Protein AF-0000000077105385 (afdb_homodimer)

Structure (mmCIF, N/CA/C/O backbone):
data_AF-0000000077105385-model_v1
#
loop_
_entity.id
_entity.type
_entity.pdbx_description
1 polymer 'Outer membrane efflux protein'
#
loop_
_atom_site.group_PDB
_atom_site.id
_atom_site.type_symbol
_atom_site.label_atom_id
_atom_site.label_alt_id
_atom_site.label_comp_id
_atom_site.label_asym_id
_atom_site.label_entity_id
_atom_site.label_seq_id
_atom_site.pdbx_PDB_ins_code
_atom_site.Cartn_x
_atom_site.Cartn_y
_atom_site.Cartn_z
_atom_site.occupancy
_atom_site.B_iso_or_equiv
_atom_site.auth_seq_id
_atom_site.auth_comp_id
_atom_site.auth_asym_id
_atom_site.auth_atom_id
_atom_site.pdbx_PDB_model_num
ATOM 1 N N . MET A 1 1 ? 68.438 -2.414 30.375 1 40 1 MET A N 1
ATOM 2 C CA . MET A 1 1 ? 67.125 -2.797 29.953 1 40 1 MET A CA 1
ATOM 3 C C . MET A 1 1 ? 66.062 -1.742 30.375 1 40 1 MET A C 1
ATOM 5 O O . MET A 1 1 ? 65 -1.667 29.812 1 40 1 MET A O 1
ATOM 9 N N . ASN A 1 2 ? 66.438 -0.992 31.5 1 45.06 2 ASN A N 1
ATOM 10 C CA . ASN A 1 2 ? 65.438 -0.111 32.156 1 45.06 2 ASN A CA 1
ATOM 11 C C . ASN A 1 2 ? 65.312 1.208 31.391 1 45.06 2 ASN A C 1
ATOM 13 O O . ASN A 1 2 ? 64.25 1.824 31.422 1 45.06 2 ASN A O 1
ATOM 17 N N . LYS A 1 3 ? 66.5 1.829 30.938 1 53.19 3 LYS A N 1
ATOM 18 C CA . LYS A 1 3 ? 66.438 3.168 30.359 1 53.19 3 LYS A CA 1
ATOM 19 C C . LYS A 1 3 ? 65.688 3.16 29.047 1 53.19 3 LYS A C 1
ATOM 21 O O . LYS A 1 3 ? 65.125 4.184 28.625 1 53.19 3 LYS A O 1
ATOM 26 N N . ILE A 1 4 ? 65.812 2.033 28.281 1 52.75 4 ILE A N 1
ATOM 27 C CA . ILE A 1 4 ? 65.125 1.954 27 1 52.75 4 ILE A CA 1
ATOM 28 C C . ILE A 1 4 ? 63.625 1.85 27.234 1 52.75 4 ILE A C 1
ATOM 30 O O . ILE A 1 4 ? 62.844 2.35 26.438 1 52.75 4 ILE A O 1
ATOM 34 N N . PHE A 1 5 ? 63.281 1.274 28.438 1 54.47 5 PHE A N 1
ATOM 35 C CA . PHE A 1 5 ? 61.844 1.135 28.734 1 54.47 5 PHE A CA 1
ATOM 36 C C . PHE A 1 5 ? 61.219 2.49 29.031 1 54.47 5 PHE A C 1
ATOM 38 O O . PHE A 1 5 ? 60.094 2.756 28.641 1 54.47 5 PHE A O 1
ATOM 45 N N . GLN A 1 6 ? 62.062 3.404 29.688 1 54.41 6 GLN A N 1
ATOM 46 C CA . GLN A 1 6 ? 61.5 4.699 30.047 1 54.41 6 GLN A CA 1
ATOM 47 C C . GLN A 1 6 ? 61.312 5.586 28.828 1 54.41 6 GLN A C 1
ATOM 49 O O . GLN A 1 6 ? 60.344 6.324 28.719 1 54.41 6 GLN A O 1
ATOM 54 N N . ILE A 1 7 ? 62.25 5.449 27.875 1 56.12 7 ILE A N 1
ATOM 55 C CA . ILE A 1 7 ? 62.125 6.312 26.719 1 56.12 7 ILE A CA 1
ATOM 56 C C . ILE A 1 7 ? 60.969 5.836 25.844 1 56.12 7 ILE A C 1
ATOM 58 O O . ILE A 1 7 ? 60.219 6.648 25.297 1 56.12 7 ILE A O 1
ATOM 62 N N . SER A 1 8 ? 60.75 4.453 25.859 1 54.69 8 SER A N 1
ATOM 63 C CA . SER A 1 8 ? 59.656 3.975 25.031 1 54.69 8 SER A CA 1
ATOM 64 C C . SER A 1 8 ? 58.312 4.391 25.609 1 54.69 8 SER A C 1
ATOM 66 O O . SER A 1 8 ? 57.344 4.605 24.859 1 54.69 8 SER A O 1
ATOM 68 N N . LEU A 1 9 ? 58.312 4.555 26.969 1 52.41 9 LEU A N 1
ATOM 69 C CA . LEU A 1 9 ? 57.031 4.965 27.547 1 52.41 9 LEU A CA 1
ATOM 70 C C . LEU A 1 9 ? 56.719 6.422 27.234 1 52.41 9 LEU A C 1
ATOM 72 O O . LEU A 1 9 ? 55.562 6.789 27 1 52.41 9 LEU A O 1
ATOM 76 N N . CYS A 1 10 ? 57.812 7.211 27.234 1 50.59 10 CYS A N 1
ATOM 77 C CA . CYS A 1 10 ? 57.531 8.617 26.938 1 50.59 10 CYS A CA 1
ATOM 78 C C . CYS A 1 10 ? 57.094 8.797 25.5 1 50.59 10 CYS A C 1
ATOM 80 O O . CYS A 1 10 ? 56.344 9.727 25.188 1 50.59 10 CYS A O 1
ATOM 82 N N . GLY A 1 11 ? 57.688 7.961 24.547 1 50.59 11 GLY A N 1
ATOM 83 C CA . GLY A 1 11 ? 57.281 8.117 23.172 1 50.59 11 GLY A CA 1
ATOM 84 C C . GLY A 1 11 ? 55.812 7.723 22.938 1 50.59 11 GLY A C 1
ATOM 85 O O . GLY A 1 11 ? 55.156 8.266 22.047 1 50.59 11 GLY A O 1
ATOM 86 N N . MET A 1 12 ? 55.375 6.68 23.703 1 47.25 12 MET A N 1
ATOM 87 C CA . MET A 1 12 ? 53.969 6.277 23.484 1 47.25 12 MET A CA 1
ATOM 88 C C . MET A 1 12 ? 53.031 7.332 24.016 1 47.25 12 MET A C 1
ATOM 90 O O . MET A 1 12 ? 51.875 7.43 23.562 1 47.25 12 MET A O 1
ATOM 94 N N . ALA A 1 13 ? 53.406 8.086 25.125 1 47.66 13 ALA A N 1
ATOM 95 C CA . ALA A 1 13 ? 52.469 9.109 25.641 1 47.66 13 ALA A CA 1
ATOM 96 C C . ALA A 1 13 ? 52.25 10.203 24.609 1 47.66 13 ALA A C 1
ATOM 98 O O . ALA A 1 13 ? 51.156 10.797 24.562 1 47.66 13 ALA A O 1
ATOM 99 N N . LEU A 1 14 ? 53.344 10.602 23.875 1 44.06 14 LEU A N 1
ATOM 100 C CA . LEU A 1 14 ? 53.094 11.695 22.938 1 44.06 14 LEU A CA 1
ATOM 101 C C . LEU A 1 14 ? 52.156 11.258 21.828 1 44.06 14 LEU A C 1
ATOM 103 O O . LEU A 1 14 ? 51.594 12.094 21.125 1 44.06 14 LEU A O 1
ATOM 107 N N . LEU A 1 15 ? 52.281 9.961 21.469 1 42.5 15 LEU A N 1
ATOM 108 C CA . LEU A 1 15 ? 51.375 9.617 20.359 1 42.5 15 LEU A CA 1
ATOM 109 C C . LEU A 1 15 ? 49.938 9.641 20.781 1 42.5 15 LEU A C 1
ATOM 111 O O . LEU A 1 15 ? 49.031 9.25 20.016 1 42.5 15 LEU A O 1
ATOM 115 N N . LEU A 1 16 ? 49.812 9.719 22.156 1 39.31 16 LEU A N 1
ATOM 116 C CA . LEU A 1 16 ? 48.375 9.898 22.422 1 39.31 16 LEU A CA 1
ATOM 117 C C . LEU A 1 16 ? 47.906 11.258 21.922 1 39.31 16 LEU A C 1
ATOM 119 O O . LEU A 1 16 ? 47.969 12.242 22.672 1 39.31 16 LEU A O 1
ATOM 123 N N . SER A 1 17 ? 48.469 11.688 20.844 1 37.81 17 SER A N 1
ATOM 124 C CA . SER A 1 17 ? 47.75 12.828 20.266 1 37.81 17 SER A CA 1
ATOM 125 C C . SER A 1 17 ? 46.25 12.648 20.375 1 37.81 17 SER A C 1
ATOM 127 O O . SER A 1 17 ? 45.719 11.586 20.031 1 37.81 17 SER A O 1
ATOM 129 N N . THR A 1 18 ? 45.719 13.242 21.438 1 40.06 18 THR A N 1
ATOM 130 C CA . THR A 1 18 ? 44.281 13.422 21.469 1 40.06 18 THR A CA 1
ATOM 131 C C . THR A 1 18 ? 43.75 13.758 20.078 1 40.06 18 THR A C 1
ATOM 133 O O . THR A 1 18 ? 44.094 14.781 19.5 1 40.06 18 THR A O 1
ATOM 136 N N . SER A 1 19 ? 43.781 12.781 19.172 1 39.91 19 SER A N 1
ATOM 137 C CA . SER A 1 19 ? 42.906 13.062 18.062 1 39.91 19 SER A CA 1
ATOM 138 C C . SER A 1 19 ? 41.656 13.805 18.531 1 39.91 19 SER A C 1
ATOM 140 O O . SER A 1 19 ? 40.875 13.289 19.328 1 39.91 19 SER A O 1
ATOM 142 N N . THR A 1 20 ? 41.812 15.016 18.875 1 37.31 20 THR A N 1
ATOM 143 C CA . THR A 1 20 ? 40.562 15.758 18.953 1 37.31 20 THR A CA 1
ATOM 144 C C . THR A 1 20 ? 39.562 15.211 17.938 1 37.31 20 THR A C 1
ATOM 146 O O . THR A 1 20 ? 39.812 15.242 16.719 1 37.31 20 THR A O 1
ATOM 149 N N . VAL A 1 21 ? 39 14.125 18.234 1 42.66 21 VAL A N 1
ATOM 150 C CA . VAL A 1 21 ? 37.812 13.734 17.484 1 42.66 21 VAL A CA 1
ATOM 151 C C . VAL A 1 21 ? 37.031 14.977 17.047 1 42.66 21 VAL A C 1
ATOM 153 O O . VAL A 1 21 ? 36.438 15.664 17.875 1 42.66 21 VAL A O 1
ATOM 156 N N . GLN A 1 22 ? 37.625 15.898 16.344 1 43.72 22 GLN A N 1
ATOM 157 C CA . GLN A 1 22 ? 36.875 16.969 15.719 1 43.72 22 GLN A CA 1
ATOM 158 C C . GLN A 1 22 ? 35.469 16.484 15.352 1 43.72 22 GLN A C 1
ATOM 160 O O . GLN A 1 22 ? 35.312 15.484 14.656 1 43.72 22 GLN A O 1
ATOM 165 N N . SER A 1 23 ? 34.531 16.797 16.141 1 55.88 23 SER A N 1
ATOM 166 C CA . SER A 1 23 ? 33.125 16.578 15.828 1 55.88 23 SER A CA 1
ATOM 167 C C . SER A 1 23 ? 32.844 16.797 14.344 1 55.88 23 SER A C 1
ATOM 169 O O . SER A 1 23 ? 33.156 17.859 13.805 1 55.88 23 SER A O 1
ATOM 171 N N . LYS A 1 24 ? 33.031 15.906 13.555 1 63.25 24 LYS A N 1
ATOM 172 C CA . LYS A 1 24 ? 32.812 15.945 12.117 1 63.25 24 LYS A CA 1
ATOM 173 C C . LYS A 1 24 ? 31.531 16.688 11.766 1 63.25 24 LYS A C 1
ATOM 175 O O . LYS A 1 24 ? 30.453 16.344 12.266 1 63.25 24 LYS A O 1
ATOM 180 N N . GLU A 1 25 ? 31.578 17.906 11.375 1 80.69 25 GLU A N 1
ATOM 181 C CA . GLU A 1 25 ? 30.438 18.688 10.867 1 80.69 25 GLU A CA 1
ATOM 182 C C . GLU A 1 25 ? 29.969 18.125 9.523 1 80.69 25 GLU A C 1
ATOM 184 O O . GLU A 1 25 ? 30.766 17.953 8.602 1 80.69 25 GLU A O 1
ATOM 189 N N . TRP A 1 26 ? 28.781 17.672 9.547 1 86.31 26 TRP A N 1
ATOM 190 C CA . TRP A 1 26 ? 28.188 17.016 8.391 1 86.31 26 TRP A CA 1
ATOM 191 C C . TRP A 1 26 ? 27.469 18.016 7.492 1 86.31 26 TRP A C 1
ATOM 193 O O . TRP A 1 26 ? 26.578 18.75 7.941 1 86.31 26 TRP A O 1
ATOM 203 N N . SER A 1 27 ? 27.953 18.125 6.27 1 89.44 27 SER A N 1
ATOM 204 C CA . SER A 1 27 ? 27.203 18.875 5.27 1 89.44 27 SER A CA 1
ATOM 205 C C . SER A 1 27 ? 26.031 18.062 4.727 1 89.44 27 SER A C 1
ATOM 207 O O . SER A 1 27 ? 25.969 16.844 4.949 1 89.44 27 SER A O 1
ATOM 209 N N . LEU A 1 28 ? 25.125 18.734 4.113 1 91.06 28 LEU A N 1
ATOM 210 C CA . LEU A 1 28 ? 23.984 18.047 3.516 1 91.06 28 LEU A CA 1
ATOM 211 C C . LEU A 1 28 ? 24.453 16.984 2.533 1 91.06 28 LEU A C 1
ATOM 213 O O . LEU A 1 28 ? 23.953 15.852 2.549 1 91.06 28 LEU A O 1
ATOM 217 N N . LYS A 1 29 ? 25.453 17.281 1.727 1 89.81 29 LYS A N 1
ATOM 218 C CA . LYS A 1 29 ? 25.984 16.359 0.737 1 89.81 29 LYS A CA 1
ATOM 219 C C . LYS A 1 29 ? 26.641 15.148 1.41 1 89.81 29 LYS A C 1
ATOM 221 O O . LYS A 1 29 ? 26.484 14.016 0.939 1 89.81 29 LYS A O 1
ATOM 226 N N . ASP A 1 30 ? 27.297 15.438 2.49 1 90.69 30 ASP A N 1
ATOM 227 C CA . ASP A 1 30 ? 27.938 14.352 3.232 1 90.69 30 ASP A CA 1
ATOM 228 C C . ASP A 1 30 ? 26.891 13.398 3.801 1 90.69 30 ASP A C 1
ATOM 230 O O . ASP A 1 30 ? 27.062 12.172 3.732 1 90.69 30 ASP A O 1
ATOM 234 N N . CYS A 1 31 ? 25.859 13.969 4.359 1 93.38 31 CYS A N 1
ATOM 235 C CA . CYS A 1 31 ? 24.797 13.156 4.93 1 93.38 31 CYS A CA 1
ATOM 236 C C . CYS A 1 31 ? 24.141 12.297 3.859 1 93.38 31 CYS A C 1
ATOM 238 O O . CYS A 1 31 ? 23.891 11.102 4.074 1 93.38 31 CYS A O 1
ATOM 240 N N . ILE A 1 32 ? 23.922 12.898 2.711 1 93.94 32 ILE A N 1
ATOM 241 C CA . ILE A 1 32 ? 23.266 12.195 1.615 1 93.94 32 ILE A CA 1
ATOM 242 C C . ILE A 1 32 ? 24.156 11.062 1.118 1 93.94 32 ILE A C 1
ATOM 244 O O . ILE A 1 32 ? 23.703 9.922 0.992 1 93.94 32 ILE A O 1
ATOM 248 N N . HIS A 1 33 ? 25.438 11.336 0.903 1 92.12 33 HIS A N 1
ATOM 249 C CA . HIS A 1 33 ? 26.359 10.328 0.399 1 92.12 33 HIS A CA 1
ATOM 250 C C . HIS A 1 33 ? 26.516 9.18 1.391 1 92.12 33 HIS A C 1
ATOM 252 O O . HIS A 1 33 ? 26.531 8.008 0.996 1 92.12 33 HIS A O 1
ATOM 258 N N . TYR A 1 34 ? 26.625 9.578 2.619 1 92.19 34 TYR A N 1
ATOM 259 C CA . TYR A 1 34 ? 26.766 8.555 3.652 1 92.19 34 TYR A CA 1
ATOM 260 C C . TYR A 1 34 ? 25.531 7.668 3.717 1 92.19 34 TYR A C 1
ATOM 262 O O . TYR A 1 34 ? 25.641 6.445 3.811 1 92.19 34 TYR A O 1
ATOM 270 N N . ALA A 1 35 ? 24.359 8.227 3.709 1 93 35 ALA A N 1
ATOM 271 C CA . ALA A 1 35 ? 23.094 7.484 3.795 1 93 35 ALA A CA 1
ATOM 272 C C . ALA A 1 35 ? 22.922 6.555 2.598 1 93 35 ALA A C 1
ATOM 274 O O . ALA A 1 35 ? 22.438 5.434 2.738 1 93 35 ALA A O 1
ATOM 275 N N . LEU A 1 36 ? 23.375 7.004 1.419 1 93.81 36 LEU A N 1
ATOM 276 C CA . LEU A 1 36 ? 23.219 6.223 0.197 1 93.81 36 LEU A CA 1
ATOM 277 C C . LEU A 1 36 ? 24.078 4.969 0.236 1 93.81 36 LEU A C 1
ATOM 279 O O . LEU A 1 36 ? 23.781 3.979 -0.436 1 93.81 36 LEU A O 1
ATOM 283 N N . THR A 1 37 ? 25.062 4.949 1.097 1 91.25 37 THR A N 1
ATOM 284 C CA . THR A 1 37 ? 25.969 3.809 1.139 1 91.25 37 THR A CA 1
ATOM 285 C C . THR A 1 37 ? 25.688 2.934 2.355 1 91.25 37 THR A C 1
ATOM 287 O O . THR A 1 37 ? 25.969 1.733 2.342 1 91.25 37 THR A O 1
ATOM 290 N N . HIS A 1 38 ? 25.031 3.564 3.402 1 90.69 38 HIS A N 1
ATOM 291 C CA . HIS A 1 38 ? 24.969 2.826 4.66 1 90.69 38 HIS A CA 1
ATOM 292 C C . HIS A 1 38 ? 23.531 2.555 5.066 1 90.69 38 HIS A C 1
ATOM 294 O O . HIS A 1 38 ? 23.266 1.778 5.988 1 90.69 38 HIS A O 1
ATOM 300 N N . ASN A 1 39 ? 22.594 3.088 4.445 1 92.38 39 ASN A N 1
ATOM 301 C CA . ASN A 1 39 ? 21.219 2.918 4.863 1 92.38 39 ASN A CA 1
ATOM 302 C C . ASN A 1 39 ? 20.719 1.5 4.594 1 92.38 39 ASN A C 1
ATOM 304 O O . ASN A 1 39 ? 20.828 1.003 3.471 1 92.38 39 ASN A O 1
ATOM 308 N N . ILE A 1 40 ? 20.125 0.91 5.582 1 92.75 40 ILE A N 1
ATOM 309 C CA . ILE A 1 40 ? 19.75 -0.499 5.551 1 92.75 40 ILE A CA 1
ATOM 310 C C . ILE A 1 40 ? 18.625 -0.708 4.543 1 92.75 40 ILE A C 1
ATOM 312 O O . ILE A 1 40 ? 18.609 -1.696 3.805 1 92.75 40 ILE A O 1
ATOM 316 N N . SER A 1 41 ? 17.688 0.155 4.586 1 92.88 41 SER A N 1
ATOM 317 C CA . SER A 1 41 ? 16.547 0.017 3.67 1 92.88 41 SER A CA 1
ATOM 318 C C . SER A 1 41 ? 17.016 0.026 2.217 1 92.88 41 SER A C 1
ATOM 320 O O . SER A 1 41 ? 16.5 -0.738 1.394 1 92.88 41 SER A O 1
ATOM 322 N N . LEU A 1 42 ? 17.938 0.877 1.854 1 93.94 42 LEU A N 1
ATOM 323 C CA . LEU A 1 42 ? 18.484 0.948 0.5 1 93.94 42 LEU A CA 1
ATOM 324 C C . LEU A 1 42 ? 19.312 -0.294 0.18 1 93.94 42 LEU A C 1
ATOM 326 O O . LEU A 1 42 ? 19.234 -0.825 -0.931 1 93.94 42 LEU A O 1
ATOM 330 N N . GLN A 1 43 ? 20.062 -0.783 1.088 1 93.5 43 GLN A N 1
ATOM 331 C CA . GLN A 1 43 ? 20.844 -1.999 0.896 1 93.5 43 GLN A CA 1
ATOM 332 C C . GLN A 1 43 ? 19.953 -3.201 0.635 1 93.5 43 GLN A C 1
ATOM 334 O O . GLN A 1 43 ? 20.266 -4.055 -0.196 1 93.5 43 GLN A O 1
ATOM 339 N N . LYS A 1 44 ? 18.922 -3.211 1.418 1 95.06 44 LYS A N 1
ATOM 340 C CA . LYS A 1 44 ? 17.969 -4.297 1.208 1 95.06 44 LYS A CA 1
ATOM 341 C C . LYS A 1 44 ? 17.391 -4.25 -0.203 1 95.06 44 LYS A C 1
ATOM 343 O O . LYS A 1 44 ? 17.172 -5.297 -0.822 1 95.06 44 LYS A O 1
ATOM 348 N N . LYS A 1 45 ? 17.109 -3.068 -0.772 1 95.56 45 LYS A N 1
ATOM 349 C CA . LYS A 1 45 ? 16.609 -2.922 -2.139 1 95.56 45 LYS A CA 1
ATOM 350 C C . LYS A 1 45 ? 17.656 -3.387 -3.152 1 95.56 45 LYS A C 1
ATOM 352 O O . LYS A 1 45 ? 17.312 -3.986 -4.172 1 95.56 45 LYS A O 1
ATOM 357 N N . THR A 1 46 ? 18.891 -3.15 -2.891 1 93.81 46 THR A N 1
ATOM 358 C CA . THR A 1 46 ? 19.969 -3.598 -3.762 1 93.81 46 THR A CA 1
ATOM 359 C C . THR A 1 46 ? 20.047 -5.121 -3.785 1 93.81 46 THR A C 1
ATOM 361 O O . THR A 1 46 ? 20.281 -5.719 -4.836 1 93.81 46 THR A O 1
ATOM 364 N N . LEU A 1 47 ? 19.875 -5.75 -2.605 1 95.44 47 LEU A N 1
ATOM 365 C CA . LEU A 1 47 ? 19.859 -7.207 -2.537 1 95.44 47 LEU A CA 1
ATOM 366 C C . LEU A 1 47 ? 18.688 -7.773 -3.35 1 95.44 47 LEU A C 1
ATOM 368 O O . LEU A 1 47 ? 18.828 -8.828 -3.977 1 95.44 47 LEU A O 1
ATOM 372 N N . GLN A 1 48 ? 17.641 -7.059 -3.342 1 95.44 48 GLN A N 1
ATOM 373 C CA . GLN A 1 48 ? 16.5 -7.488 -4.152 1 95.44 48 GLN A CA 1
ATOM 374 C C . GLN A 1 48 ? 16.828 -7.43 -5.641 1 95.44 48 GLN A C 1
ATOM 376 O O . GLN A 1 48 ? 16.406 -8.289 -6.41 1 95.44 48 GLN A O 1
ATOM 381 N N . HIS A 1 49 ? 17.547 -6.402 -6.004 1 95.81 49 HIS A N 1
ATOM 382 C CA . HIS A 1 49 ? 18 -6.289 -7.387 1 95.81 49 HIS A CA 1
ATOM 383 C C . HIS A 1 49 ? 18.906 -7.445 -7.766 1 95.81 49 HIS A C 1
ATOM 385 O O . HIS A 1 49 ? 18.766 -8.039 -8.836 1 95.81 49 HIS A O 1
ATOM 391 N N . LEU A 1 50 ? 19.75 -7.848 -6.898 1 95.94 50 LEU A N 1
ATOM 392 C CA . LEU A 1 50 ? 20.656 -8.969 -7.141 1 95.94 50 LEU A CA 1
ATOM 393 C C . LEU A 1 50 ? 19.891 -10.281 -7.219 1 95.94 50 LEU A C 1
ATOM 395 O O . LEU A 1 50 ? 20.203 -11.148 -8.031 1 95.94 50 LEU A O 1
ATOM 399 N N . SER A 1 51 ? 18.938 -10.383 -6.387 1 97 51 SER A N 1
ATOM 400 C CA . SER A 1 51 ? 18.078 -11.562 -6.434 1 97 51 SER A CA 1
ATOM 401 C C . SER A 1 51 ? 17.359 -11.672 -7.773 1 97 51 SER A C 1
ATOM 403 O O . SER A 1 51 ? 17.234 -12.766 -8.328 1 97 51 SER A O 1
ATOM 405 N N . ALA A 1 52 ? 16.891 -10.547 -8.289 1 96.06 52 ALA A N 1
ATOM 406 C CA . ALA A 1 52 ? 16.234 -10.539 -9.586 1 96.06 52 ALA A CA 1
ATOM 407 C C . ALA A 1 52 ? 17.188 -10.922 -10.703 1 96.06 52 ALA A C 1
ATOM 409 O O . ALA A 1 52 ? 16.797 -11.57 -11.672 1 96.06 52 ALA A O 1
ATOM 410 N N . GLN A 1 53 ? 18.406 -10.594 -10.555 1 96.88 53 GLN A N 1
ATOM 411 C CA . GLN A 1 53 ? 19.422 -10.992 -11.523 1 96.88 53 GLN A CA 1
ATOM 412 C C . GLN A 1 53 ? 19.594 -12.508 -11.555 1 96.88 53 GLN A C 1
ATOM 414 O O . GLN A 1 53 ? 19.766 -13.094 -12.625 1 96.88 53 GLN A O 1
ATOM 419 N N . GLU A 1 54 ? 19.516 -13.117 -10.375 1 96.62 54 GLU A N 1
ATOM 420 C CA . GLU A 1 54 ? 19.594 -14.57 -10.297 1 96.62 54 GLU A CA 1
ATOM 421 C C . GLU A 1 54 ? 18.406 -15.227 -11 1 96.62 54 GLU A C 1
ATOM 423 O O . GLU A 1 54 ? 18.562 -16.25 -11.664 1 96.62 54 GLU A O 1
ATOM 428 N N . ASP A 1 55 ? 17.312 -14.578 -10.906 1 96.31 55 ASP A N 1
ATOM 429 C CA . ASP A 1 55 ? 16.125 -15.094 -11.586 1 96.31 55 ASP A CA 1
ATOM 430 C C . ASP A 1 55 ? 16.312 -15.047 -13.102 1 96.31 55 ASP A C 1
ATOM 432 O O . ASP A 1 55 ? 15.898 -15.969 -13.812 1 96.31 55 ASP A O 1
ATOM 436 N N . THR A 1 56 ? 16.859 -13.969 -13.586 1 96.69 56 THR A N 1
ATOM 437 C CA . THR A 1 56 ? 17.109 -13.836 -15.016 1 96.69 56 THR A CA 1
ATOM 438 C C . THR A 1 56 ? 18.062 -14.922 -15.492 1 96.69 56 THR A C 1
ATOM 440 O O . THR A 1 56 ? 17.828 -15.562 -16.516 1 96.69 56 THR A O 1
ATOM 443 N N . LYS A 1 57 ? 19.062 -15.227 -14.703 1 97.19 57 LYS A N 1
ATOM 444 C CA . LYS A 1 57 ? 20.031 -16.266 -15.062 1 97.19 57 LYS A CA 1
ATOM 445 C C . LYS A 1 57 ? 19.375 -17.641 -15.07 1 97.19 57 LYS A C 1
ATOM 447 O O . LYS A 1 57 ? 19.641 -18.453 -15.953 1 97.19 57 LYS A O 1
ATOM 452 N N . GLN A 1 58 ? 18.516 -17.812 -14.109 1 96.19 58 GLN A N 1
ATOM 453 C CA . GLN A 1 58 ? 17.812 -19.094 -14.047 1 96.19 58 GLN A CA 1
ATOM 454 C C . GLN A 1 58 ? 16.906 -19.266 -15.266 1 96.19 58 GLN A C 1
ATOM 456 O O . GLN A 1 58 ? 16.844 -20.359 -15.844 1 96.19 58 GLN A O 1
ATOM 461 N N . SER A 1 59 ? 16.234 -18.219 -15.633 1 96.5 59 SER A N 1
ATOM 462 C CA . SER A 1 59 ? 15.336 -18.312 -16.781 1 96.5 59 SER A CA 1
ATOM 463 C C . SER A 1 59 ? 16.109 -18.531 -18.078 1 96.5 59 SER A C 1
ATOM 465 O O . SER A 1 59 ? 15.633 -19.203 -18.984 1 96.5 59 SER A O 1
ATOM 467 N N . GLN A 1 60 ? 17.312 -17.984 -18.203 1 96.75 60 GLN A N 1
ATOM 468 C CA . GLN A 1 60 ? 18.172 -18.219 -19.359 1 96.75 60 GLN A CA 1
ATOM 469 C C . GLN A 1 60 ? 18.625 -19.672 -19.422 1 96.75 60 GLN A C 1
ATOM 471 O O . GLN A 1 60 ? 18.672 -20.266 -20.5 1 96.75 60 GLN A O 1
ATOM 476 N N . ALA A 1 61 ? 18.891 -20.25 -18.219 1 95.81 61 ALA A N 1
ATOM 477 C CA . ALA A 1 61 ? 19.344 -21.641 -18.141 1 95.81 61 ALA A CA 1
ATOM 478 C C . ALA A 1 61 ? 18.219 -22.594 -18.484 1 95.81 61 ALA A C 1
ATOM 480 O O . ALA A 1 61 ? 18.453 -23.75 -18.828 1 95.81 61 ALA A O 1
ATOM 481 N N . ALA A 1 62 ? 16.984 -22.109 -18.438 1 93.44 62 ALA A N 1
ATOM 482 C CA . ALA A 1 62 ? 15.812 -22.953 -18.734 1 93.44 62 ALA A CA 1
ATOM 483 C C . ALA A 1 62 ? 15.75 -23.266 -20.219 1 93.44 62 ALA A C 1
ATOM 485 O O . ALA A 1 62 ? 15.023 -24.172 -20.641 1 93.44 62 ALA A O 1
ATOM 486 N N . LEU A 1 63 ? 16.547 -22.547 -21.078 1 95.06 63 LEU A N 1
ATOM 487 C CA . LEU A 1 63 ? 16.594 -22.797 -22.516 1 95.06 63 LEU A CA 1
ATOM 488 C C . LEU A 1 63 ? 17.531 -23.969 -22.844 1 95.06 63 LEU A C 1
ATOM 490 O O . LEU A 1 63 ? 17.547 -24.453 -23.969 1 95.06 63 LEU A O 1
ATOM 494 N N . LEU A 1 64 ? 18.219 -24.422 -21.766 1 94.88 64 LEU A N 1
ATOM 495 C CA . LEU A 1 64 ? 19.188 -25.5 -21.969 1 94.88 64 LEU A CA 1
ATOM 496 C C . LEU A 1 64 ? 18.609 -26.844 -21.516 1 94.88 64 LEU A C 1
ATOM 498 O O . LEU A 1 64 ? 17.719 -26.875 -20.656 1 94.88 64 LEU A O 1
ATOM 502 N N . PRO A 1 65 ? 19.078 -28.031 -22.047 1 94.62 65 PRO A N 1
ATOM 503 C CA . PRO A 1 65 ? 18.594 -29.344 -21.609 1 94.62 65 PRO A CA 1
ATOM 504 C C . PRO A 1 65 ? 19.047 -29.688 -20.203 1 94.62 65 PRO A C 1
ATOM 506 O O . PRO A 1 65 ? 20.078 -29.188 -19.734 1 94.62 65 PRO A O 1
ATOM 509 N N . SER A 1 66 ? 18.312 -30.422 -19.578 1 94.56 66 SER A N 1
ATOM 510 C CA . SER A 1 66 ? 18.703 -30.969 -18.281 1 94.56 66 SER A CA 1
ATOM 511 C C . SER A 1 66 ? 19.453 -32.281 -18.453 1 94.56 66 SER A C 1
ATOM 513 O O . SER A 1 66 ? 19.422 -32.875 -19.531 1 94.56 66 SER A O 1
ATOM 515 N N . LEU A 1 67 ? 20.234 -32.625 -17.469 1 94.25 67 LEU A N 1
ATOM 516 C CA . LEU A 1 67 ? 20.953 -33.906 -17.438 1 94.25 67 LEU A CA 1
ATOM 517 C C . LEU A 1 67 ? 20.844 -34.562 -16.078 1 94.25 67 LEU A C 1
ATOM 519 O O . LEU A 1 67 ? 21.094 -33.938 -15.047 1 94.25 67 LEU A O 1
ATOM 523 N N . ALA A 1 68 ? 20.344 -35.906 -16.125 1 95.19 68 ALA A N 1
ATOM 524 C CA . ALA A 1 68 ? 20.172 -36.625 -14.867 1 95.19 68 ALA A CA 1
ATOM 525 C C . ALA A 1 68 ? 20.641 -38.062 -15 1 95.19 68 ALA A C 1
ATOM 527 O O . ALA A 1 68 ? 20.484 -38.688 -16.047 1 95.19 68 ALA A O 1
ATOM 528 N N . VAL A 1 69 ? 21.203 -38.562 -13.945 1 92 69 VAL A N 1
ATOM 529 C CA . VAL A 1 69 ? 21.578 -39.969 -13.812 1 92 69 VAL A CA 1
ATOM 530 C C . VAL A 1 69 ? 20.672 -40.656 -12.805 1 92 69 VAL A C 1
ATOM 532 O O . VAL A 1 69 ? 20.344 -40.062 -11.766 1 92 69 VAL A O 1
ATOM 535 N N . SER A 1 70 ? 20.156 -41.875 -13.312 1 94 70 SER A N 1
ATOM 536 C CA . SER A 1 70 ? 19.266 -42.625 -12.414 1 94 70 SER A CA 1
ATOM 537 C C . SER A 1 70 ? 19.656 -44.094 -12.367 1 94 70 SER A C 1
ATOM 539 O O . SER A 1 70 ? 20.141 -44.656 -13.352 1 94 70 SER A O 1
ATOM 541 N N . SER A 1 71 ? 19.469 -44.75 -11.156 1 92.06 71 SER A N 1
ATOM 542 C CA . SER A 1 71 ? 19.625 -46.156 -10.945 1 92.06 71 SER A CA 1
ATOM 543 C C . SER A 1 71 ? 18.516 -46.719 -10.062 1 92.06 71 SER A C 1
ATOM 545 O O . SER A 1 71 ? 18.172 -46.125 -9.039 1 92.06 71 SER A O 1
ATOM 547 N N . SER A 1 72 ? 17.922 -47.906 -10.633 1 93.06 72 SER A N 1
ATOM 548 C CA . SER A 1 72 ? 16.891 -48.562 -9.859 1 93.06 72 SER A CA 1
ATOM 549 C C . SER A 1 72 ? 17.219 -50.031 -9.656 1 93.06 72 SER A C 1
ATOM 551 O O . SER A 1 72 ? 17.641 -50.719 -10.594 1 93.06 72 SER A O 1
ATOM 553 N N . GLN A 1 73 ? 17.047 -50.469 -8.375 1 92.38 73 GLN A N 1
ATOM 554 C CA . GLN A 1 73 ? 17.219 -51.875 -8.016 1 92.38 73 GLN A CA 1
ATOM 555 C C . GLN A 1 73 ? 15.961 -52.438 -7.363 1 92.38 73 GLN A C 1
ATOM 557 O O . GLN A 1 73 ? 15.562 -52 -6.281 1 92.38 73 GLN A O 1
ATOM 562 N N . ASN A 1 74 ? 15.445 -53.469 -8.141 1 91.69 74 ASN A N 1
ATOM 563 C CA . ASN A 1 74 ? 14.18 -54.031 -7.672 1 91.69 74 ASN A CA 1
ATOM 564 C C . ASN A 1 74 ? 14.289 -55.531 -7.395 1 91.69 74 ASN A C 1
ATOM 566 O O . ASN A 1 74 ? 14.828 -56.281 -8.211 1 91.69 74 ASN A O 1
ATOM 570 N N . LEU A 1 75 ? 13.789 -55.906 -6.219 1 89.62 75 LEU A N 1
ATOM 571 C CA . LEU A 1 75 ? 13.672 -57.312 -5.84 1 89.62 75 LEU A CA 1
ATOM 572 C C . LEU A 1 75 ? 12.219 -57.75 -5.812 1 89.62 75 LEU A C 1
ATOM 574 O O . LEU A 1 75 ? 11.383 -57.125 -5.148 1 89.62 75 LEU A O 1
ATOM 578 N N . THR A 1 76 ? 11.914 -58.781 -6.625 1 87.19 76 THR A N 1
ATOM 579 C CA . THR A 1 76 ? 10.547 -59.25 -6.695 1 87.19 76 THR A CA 1
ATOM 580 C C . THR A 1 76 ? 10.453 -60.719 -6.207 1 87.19 76 THR A C 1
ATOM 582 O O . THR A 1 76 ? 11.281 -61.531 -6.578 1 87.19 76 THR A O 1
ATOM 585 N N . TYR A 1 77 ? 9.555 -60.906 -5.363 1 87.5 77 TYR A N 1
ATOM 586 C CA . TYR A 1 77 ? 9.273 -62.25 -4.875 1 87.5 77 TYR A CA 1
ATOM 587 C C . TYR A 1 77 ? 7.91 -62.75 -5.367 1 87.5 77 TYR A C 1
ATOM 589 O O . TYR A 1 77 ? 6.883 -62.156 -5.062 1 87.5 77 TYR A O 1
ATOM 597 N N . ARG A 1 78 ? 7.934 -63.781 -6.219 1 83.12 78 ARG A N 1
ATOM 598 C CA . ARG A 1 78 ? 6.723 -64.438 -6.715 1 83.12 78 ARG A CA 1
ATOM 599 C C . ARG A 1 78 ? 6.605 -65.812 -6.176 1 83.12 78 ARG A C 1
ATOM 601 O O . ARG A 1 78 ? 7.203 -66.75 -6.727 1 83.12 78 ARG A O 1
ATOM 608 N N . PRO A 1 79 ? 5.805 -65.938 -5.25 1 81.62 79 PRO A N 1
ATOM 609 C CA . PRO A 1 79 ? 5.766 -67.25 -4.582 1 81.62 79 PRO A CA 1
ATOM 610 C C . PRO A 1 79 ? 5.203 -68.375 -5.48 1 81.62 79 PRO A C 1
ATOM 612 O O . PRO A 1 79 ? 5.574 -69.5 -5.332 1 81.62 79 PRO A O 1
ATOM 615 N N . TRP A 1 80 ? 4.164 -68.062 -6.449 1 78.5 80 TRP A N 1
ATOM 616 C CA . TRP A 1 80 ? 3.568 -69.062 -7.312 1 78.5 80 TRP A CA 1
ATOM 617 C C . TRP A 1 80 ? 3.803 -68.75 -8.781 1 78.5 80 TRP A C 1
ATOM 619 O O . TRP A 1 80 ? 2.877 -68.375 -9.492 1 78.5 80 TRP A O 1
ATOM 629 N N . PRO A 1 81 ? 5.129 -68.875 -9.125 1 65.19 81 PRO A N 1
ATOM 630 C CA . PRO A 1 81 ? 5.391 -68.5 -10.516 1 65.19 81 PRO A CA 1
ATOM 631 C C . PRO A 1 81 ? 4.801 -69.438 -11.523 1 65.19 81 PRO A C 1
ATOM 633 O O . PRO A 1 81 ? 4.715 -70.688 -11.242 1 65.19 81 PRO A O 1
ATOM 636 N N . GLN A 1 82 ? 3.91 -69.062 -12.508 1 59.75 82 GLN A N 1
ATOM 637 C CA . GLN A 1 82 ? 3.467 -69.938 -13.57 1 59.75 82 GLN A CA 1
ATOM 638 C C . GLN A 1 82 ? 4.48 -69.938 -14.711 1 59.75 82 GLN A C 1
ATOM 640 O O . GLN A 1 82 ? 5.152 -69 -14.992 1 59.75 82 GLN A O 1
ATOM 645 N N . THR A 1 83 ? 4.844 -71 -15.211 1 56.16 83 THR A N 1
ATOM 646 C CA . THR A 1 83 ? 5.727 -71.312 -16.328 1 56.16 83 THR A CA 1
ATOM 647 C C . THR A 1 83 ? 5.215 -70.688 -17.609 1 56.16 83 THR A C 1
ATOM 649 O O . THR A 1 83 ? 4.008 -70.625 -17.844 1 56.16 83 THR A O 1
ATOM 652 N N . GLY A 1 84 ? 6.008 -69.75 -18.453 1 51.34 84 GLY A N 1
ATOM 653 C CA . GLY A 1 84 ? 5.73 -69.25 -19.797 1 51.34 84 GLY A CA 1
ATOM 654 C C . GLY A 1 84 ? 5.422 -67.75 -19.828 1 51.34 84 GLY A C 1
ATOM 655 O O . GLY A 1 84 ? 5.047 -67.188 -20.875 1 51.34 84 GLY A O 1
ATOM 656 N N . ILE A 1 85 ? 5.219 -67.125 -18.766 1 51.91 85 ILE A N 1
ATOM 657 C CA . ILE A 1 85 ? 4.758 -65.75 -18.922 1 51.91 85 ILE A CA 1
ATOM 658 C C . ILE A 1 85 ? 5.945 -64.875 -19.234 1 51.91 85 ILE A C 1
ATOM 660 O O . ILE A 1 85 ? 6.98 -64.938 -18.562 1 51.91 85 ILE A O 1
ATOM 664 N N . SER A 1 86 ? 6.156 -64.5 -20.453 1 47.62 86 SER A N 1
ATOM 665 C CA . SER A 1 86 ? 7.105 -63.5 -20.922 1 47.62 86 SER A CA 1
ATOM 666 C C . SER A 1 86 ? 6.996 -62.219 -20.094 1 47.62 86 SER A C 1
ATOM 668 O O . SER A 1 86 ? 5.922 -61.625 -19.984 1 47.62 86 SER A O 1
ATOM 670 N N . THR A 1 87 ? 7.562 -62.219 -18.953 1 46.84 87 THR A N 1
ATOM 671 C CA . THR A 1 87 ? 7.566 -60.938 -18.25 1 46.84 87 THR A CA 1
ATOM 672 C C . THR A 1 87 ? 8.75 -60.094 -18.688 1 46.84 87 THR A C 1
ATOM 674 O O . THR A 1 87 ? 9.898 -60.531 -18.672 1 46.84 87 THR A O 1
ATOM 677 N N . GLY A 1 88 ? 8.633 -58.75 -19.047 1 47.66 88 GLY A N 1
ATOM 678 C CA . GLY A 1 88 ? 9.586 -57.719 -19.391 1 47.66 88 GLY A CA 1
ATOM 679 C C . GLY A 1 88 ? 10.375 -58 -20.641 1 47.66 88 GLY A C 1
ATOM 680 O O . GLY A 1 88 ? 11.539 -57.594 -20.766 1 47.66 88 GLY A O 1
ATOM 681 N N . GLY A 1 89 ? 9.836 -58.969 -21.594 1 46.19 89 GLY A N 1
ATOM 682 C CA . GLY A 1 89 ? 10.445 -59.281 -22.875 1 46.19 89 GLY A CA 1
ATOM 683 C C . GLY A 1 89 ? 11.281 -60.531 -22.859 1 46.19 89 GLY A C 1
ATOM 684 O O . GLY A 1 89 ? 11.836 -60.938 -23.89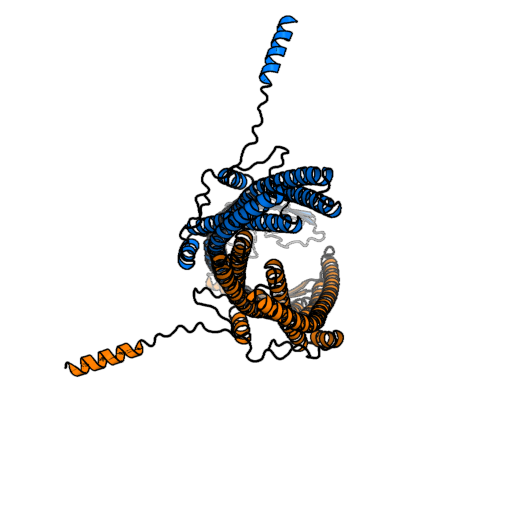1 1 46.19 89 GLY A O 1
ATOM 685 N N . TYR A 1 90 ? 11.812 -60.938 -21.703 1 47.94 90 TYR A N 1
ATOM 686 C CA . TYR A 1 90 ? 12.664 -62.125 -21.703 1 47.94 90 TYR A CA 1
ATOM 687 C C . TYR A 1 90 ? 11.859 -63.375 -21.422 1 47.94 90 TYR A C 1
ATOM 689 O O . TYR A 1 90 ? 10.922 -63.375 -20.625 1 47.94 90 TYR A O 1
ATOM 697 N N . MET A 1 91 ? 11.703 -64.25 -22.328 1 48.31 91 MET A N 1
ATOM 698 C CA . MET A 1 91 ? 11.172 -65.562 -22.078 1 48.31 91 MET A CA 1
ATOM 699 C C . MET A 1 91 ? 11.828 -66.188 -20.844 1 48.31 91 MET A C 1
ATOM 701 O O . MET A 1 91 ? 13.055 -66.188 -20.734 1 48.31 91 MET A O 1
ATOM 705 N N . GLN A 1 92 ? 11.133 -66.25 -19.719 1 53.34 92 GLN A N 1
ATOM 706 C CA . GLN A 1 92 ? 11.523 -66.688 -18.406 1 53.34 92 GLN A CA 1
ATOM 707 C C . GLN A 1 92 ? 12.18 -68.062 -18.484 1 53.34 92 GLN A C 1
ATOM 709 O O . GLN A 1 92 ? 11.523 -69.062 -18.844 1 53.34 92 GLN A O 1
ATOM 714 N N . ALA A 1 93 ? 13.453 -68.125 -18.734 1 51.88 93 ALA A N 1
ATOM 715 C CA . ALA A 1 93 ? 14.047 -69.438 -18.641 1 51.88 93 ALA A CA 1
ATOM 716 C C . ALA A 1 93 ? 13.828 -70.062 -17.266 1 51.88 93 ALA A C 1
ATOM 718 O O . ALA A 1 93 ? 13.609 -71.25 -17.141 1 51.88 93 ALA A O 1
ATOM 719 N N . SER A 1 94 ? 14.227 -69.312 -16.125 1 54.44 94 SER A N 1
ATOM 720 C CA . SER A 1 94 ? 14.164 -69.938 -14.812 1 54.44 94 SER A CA 1
ATOM 721 C C . SER A 1 94 ? 13.172 -69.25 -13.906 1 54.44 94 SER A C 1
ATOM 723 O O . SER A 1 94 ? 13.008 -68 -13.984 1 54.44 94 SER A O 1
ATOM 725 N N . VAL A 1 95 ? 12.125 -69.875 -13.492 1 60.12 95 VAL A N 1
ATOM 726 C CA . VAL A 1 95 ? 11.023 -69.5 -12.617 1 60.12 95 VAL A CA 1
ATOM 727 C C . VAL A 1 95 ? 11.555 -69.25 -11.203 1 60.12 95 VAL A C 1
ATOM 729 O O . VAL A 1 95 ? 11.523 -70.188 -10.367 1 60.12 95 VAL A O 1
ATOM 732 N N . ASP A 1 96 ? 12.523 -68.375 -11.039 1 67 96 ASP A N 1
ATOM 733 C CA . ASP A 1 96 ? 12.922 -68.062 -9.656 1 67 96 ASP A CA 1
ATOM 734 C C . ASP A 1 96 ? 11.859 -67.25 -8.93 1 67 96 ASP A C 1
ATOM 736 O O . ASP A 1 96 ? 11.297 -66.312 -9.492 1 67 96 ASP A O 1
ATOM 740 N N . LYS A 1 97 ? 11.562 -67.812 -7.762 1 78.5 97 LYS A N 1
ATOM 741 C CA . LYS A 1 97 ? 10.578 -67.125 -6.895 1 78.5 97 LYS A CA 1
ATOM 742 C C . LYS A 1 97 ? 11 -65.75 -6.535 1 78.5 97 LYS A C 1
ATOM 744 O O . LYS A 1 97 ? 10.156 -64.875 -6.367 1 78.5 97 LYS A O 1
ATOM 749 N N . VAL A 1 98 ? 12.453 -65.625 -6.254 1 85.12 98 VAL A N 1
ATOM 750 C CA . VAL A 1 98 ? 12.977 -64.312 -5.996 1 85.12 98 VAL A CA 1
ATOM 751 C C . VAL A 1 98 ? 13.883 -63.875 -7.148 1 85.12 98 VAL A C 1
ATOM 753 O O . VAL A 1 98 ? 14.773 -64.625 -7.559 1 85.12 98 VAL A O 1
ATOM 756 N N . TYR A 1 99 ? 13.57 -62.812 -7.777 1 86.62 99 TYR A N 1
ATOM 757 C CA . TYR A 1 99 ? 14.469 -62.344 -8.82 1 86.62 99 TYR A CA 1
ATOM 758 C C . TYR A 1 99 ? 14.703 -60.844 -8.688 1 86.62 99 TYR A C 1
ATOM 760 O O . TYR A 1 99 ? 13.883 -60.125 -8.117 1 86.62 99 TYR A O 1
ATOM 768 N N . TYR A 1 100 ? 15.969 -60.469 -9.125 1 89.38 100 TYR A N 1
ATOM 769 C CA . TYR A 1 100 ? 16.438 -59.094 -9.07 1 89.38 100 TYR A CA 1
ATOM 770 C C . TYR A 1 100 ? 16.406 -58.469 -10.453 1 89.38 100 TYR A C 1
ATOM 772 O O . TYR A 1 100 ? 16.688 -59.125 -11.453 1 89.38 100 TYR A O 1
ATOM 780 N N . ASN A 1 101 ? 15.938 -57.156 -10.484 1 90.06 101 ASN A N 1
ATOM 781 C CA . ASN A 1 101 ? 16.031 -56.344 -11.695 1 90.06 101 ASN A CA 1
ATOM 782 C C . ASN A 1 101 ? 16.734 -55 -11.414 1 90.06 101 ASN A C 1
ATOM 784 O O . ASN A 1 101 ? 16.328 -54.281 -10.516 1 90.06 101 ASN A O 1
ATOM 788 N N . GLY A 1 102 ? 17.891 -54.719 -12.148 1 91.31 102 GLY A N 1
ATOM 789 C CA . GLY A 1 102 ? 18.578 -53.469 -12.086 1 91.31 102 GLY A CA 1
ATOM 790 C C . GLY A 1 102 ? 18.469 -52.656 -13.367 1 91.31 102 GLY A C 1
ATOM 791 O O . GLY A 1 102 ? 18.5 -53.219 -14.461 1 91.31 102 GLY A O 1
ATOM 792 N N . SER A 1 103 ? 18.266 -51.438 -13.211 1 93.56 103 SER A N 1
ATOM 793 C CA . SER A 1 103 ? 18.25 -50.562 -14.375 1 93.56 103 SER A CA 1
ATOM 794 C C . SER A 1 103 ? 19.125 -49.312 -14.141 1 93.56 103 SER A C 1
ATOM 796 O O . SER A 1 103 ? 19.172 -48.781 -13.031 1 93.56 103 SER A O 1
ATOM 798 N N . TYR A 1 104 ? 19.938 -48.906 -15.078 1 93.25 104 TYR A N 1
ATOM 799 C CA . TYR A 1 104 ? 20.812 -47.75 -15.102 1 93.25 104 TYR A CA 1
ATOM 800 C C . TYR A 1 104 ? 20.531 -46.875 -16.312 1 93.25 104 TYR A C 1
ATOM 802 O O . TYR A 1 104 ? 20.516 -47.375 -17.453 1 93.25 104 TYR A O 1
ATOM 810 N N . SER A 1 105 ? 20.406 -45.656 -16.016 1 94.69 105 SER A N 1
ATOM 811 C CA . SER A 1 105 ? 20.062 -44.812 -17.156 1 94.69 105 SER A CA 1
ATOM 812 C C . SER A 1 105 ? 20.594 -43.375 -16.984 1 94.69 105 SER A C 1
ATOM 814 O O . SER A 1 105 ? 20.75 -42.906 -15.844 1 94.69 105 SER A O 1
ATOM 816 N N . ILE A 1 106 ? 21.031 -42.625 -18.031 1 93.69 106 ILE A N 1
ATOM 817 C CA . ILE A 1 106 ? 21.297 -41.188 -18.156 1 93.69 106 ILE A CA 1
ATOM 818 C C . ILE A 1 106 ? 20.297 -40.562 -19.125 1 93.69 106 ILE A C 1
ATOM 820 O O . ILE A 1 106 ? 20.156 -41.031 -20.266 1 93.69 106 ILE A O 1
ATOM 824 N N . ASN A 1 107 ? 19.641 -39.625 -18.609 1 94.88 107 ASN A N 1
ATOM 825 C CA . ASN A 1 107 ? 18.594 -39.031 -19.422 1 94.88 107 ASN A CA 1
ATOM 826 C C . ASN A 1 107 ? 18.75 -37.531 -19.547 1 94.88 107 ASN A C 1
ATOM 828 O O . ASN A 1 107 ? 19.156 -36.844 -18.594 1 94.88 107 ASN A O 1
ATOM 832 N N . SER A 1 108 ? 18.484 -36.938 -20.703 1 94.44 108 SER A N 1
ATOM 833 C CA . SER A 1 108 ? 18.453 -35.5 -21 1 94.44 108 SER A CA 1
ATOM 834 C C . SER A 1 108 ? 17.109 -35.094 -21.562 1 94.44 108 SER A C 1
ATOM 836 O O . SER A 1 108 ? 16.531 -35.781 -22.422 1 94.44 108 SER A O 1
ATOM 838 N N . ASN A 1 109 ? 16.609 -34.062 -20.969 1 95.19 109 ASN A N 1
ATOM 839 C CA . ASN A 1 109 ? 15.336 -33.5 -21.438 1 95.19 109 ASN A CA 1
ATOM 840 C C . ASN A 1 109 ? 15.469 -32.031 -21.828 1 95.19 109 ASN A C 1
ATOM 842 O O . ASN A 1 109 ? 16.156 -31.266 -21.141 1 95.19 109 ASN A O 1
ATOM 846 N N . TRP A 1 110 ? 14.883 -31.656 -22.984 1 94.19 110 TRP A N 1
ATOM 847 C CA . TRP A 1 110 ? 14.977 -30.297 -23.5 1 94.19 110 TRP A CA 1
ATOM 848 C C . TRP A 1 110 ? 13.641 -29.828 -24.047 1 94.19 110 TRP A C 1
ATOM 850 O O . TRP A 1 110 ? 13.055 -30.469 -24.922 1 94.19 110 TRP A O 1
ATOM 860 N N . THR A 1 111 ? 13.148 -28.703 -23.516 1 94.25 111 THR A N 1
ATOM 861 C CA . THR A 1 111 ? 11.984 -28.047 -24.125 1 94.25 111 THR A CA 1
ATOM 862 C C . THR A 1 111 ? 12.414 -27.109 -25.25 1 94.25 111 THR A C 1
ATOM 864 O O . THR A 1 111 ? 12.883 -26 -24.984 1 94.25 111 THR A O 1
ATOM 867 N N . VAL A 1 112 ? 12.125 -27.547 -26.406 1 93 112 VAL A N 1
ATOM 868 C CA . VAL A 1 112 ? 12.602 -26.812 -27.578 1 93 112 VAL A CA 1
ATOM 869 C C . VAL A 1 112 ? 11.688 -25.609 -27.844 1 93 112 VAL A C 1
ATOM 871 O O . VAL A 1 112 ? 12.164 -24.531 -28.156 1 93 112 VAL A O 1
ATOM 874 N N . TRP A 1 113 ? 10.422 -25.859 -27.703 1 94.31 113 TRP A N 1
ATOM 875 C CA . TRP A 1 113 ? 9.461 -24.781 -27.984 1 94.31 113 TRP A CA 1
ATOM 876 C C . TRP A 1 113 ? 8.195 -24.953 -27.156 1 94.31 113 TRP A C 1
ATOM 878 O O . TRP A 1 113 ? 7.645 -26.062 -27.078 1 94.31 113 TRP A O 1
ATOM 888 N N . ASN A 1 114 ? 7.863 -23.938 -26.469 1 94.88 114 ASN A N 1
ATOM 889 C CA . ASN A 1 114 ? 6.652 -23.969 -25.656 1 94.88 114 ASN A CA 1
ATOM 890 C C . ASN A 1 114 ? 5.797 -22.719 -25.891 1 94.88 114 ASN A C 1
ATOM 892 O O . ASN A 1 114 ? 5.336 -22.109 -24.922 1 94.88 114 ASN A O 1
ATOM 896 N N . GLY A 1 115 ? 5.641 -22.375 -27.156 1 93.5 115 GLY A N 1
ATOM 897 C CA . GLY A 1 115 ? 4.84 -21.219 -27.5 1 93.5 115 GLY A CA 1
ATOM 898 C C . GLY A 1 115 ? 5.539 -19.906 -27.219 1 93.5 115 GLY A C 1
ATOM 899 O O . GLY A 1 115 ? 4.883 -18.875 -27.031 1 93.5 115 GLY A O 1
ATOM 900 N N . GLY A 1 116 ? 6.789 -19.969 -26.969 1 95.12 116 GLY A N 1
ATOM 901 C CA . GLY A 1 116 ? 7.57 -18.781 -26.672 1 95.12 116 GLY A CA 1
ATOM 902 C C . GLY A 1 116 ? 7.555 -18.391 -25.203 1 95.12 116 GLY A C 1
ATOM 903 O O . GLY A 1 116 ? 8.016 -17.312 -24.844 1 95.12 116 GLY A O 1
ATOM 904 N N . LYS A 1 117 ? 6.965 -19.188 -24.359 1 95.94 117 LYS A N 1
ATOM 905 C CA . LYS A 1 117 ? 6.84 -18.906 -22.922 1 95.94 117 LYS A CA 1
ATOM 906 C C . LYS A 1 117 ? 8.203 -18.672 -22.281 1 95.94 117 LYS A C 1
ATOM 908 O O . LYS A 1 117 ? 8.414 -17.688 -21.594 1 95.94 117 LYS A O 1
ATOM 913 N N . ASN A 1 118 ? 9.164 -19.547 -22.531 1 96.25 118 ASN A N 1
ATOM 914 C CA . ASN A 1 118 ? 10.492 -19.438 -21.938 1 96.25 118 ASN A CA 1
ATOM 915 C C . ASN A 1 118 ? 11.195 -18.156 -22.375 1 96.25 118 ASN A C 1
ATOM 917 O O . ASN A 1 118 ? 11.773 -17.438 -21.547 1 96.25 118 ASN A O 1
ATOM 921 N N . ARG A 1 119 ? 11.125 -17.828 -23.656 1 96.38 119 ARG A N 1
ATOM 922 C CA . ARG A 1 119 ? 11.781 -16.641 -24.172 1 96.38 119 ARG A CA 1
ATOM 923 C C . ARG A 1 119 ? 11.141 -15.375 -23.625 1 96.38 119 ARG A C 1
ATOM 925 O O . ARG A 1 119 ? 11.836 -14.422 -23.266 1 96.38 119 ARG A O 1
ATOM 932 N N . HIS A 1 120 ? 9.836 -15.422 -23.625 1 97.19 120 HIS A N 1
ATOM 933 C CA . HIS A 1 120 ? 9.133 -14.273 -23.062 1 97.19 120 HIS A CA 1
ATOM 934 C C . HIS A 1 120 ? 9.391 -14.133 -21.562 1 97.19 120 HIS A C 1
ATOM 936 O O . HIS A 1 120 ? 9.453 -13.023 -21.047 1 97.19 120 HIS A O 1
ATOM 942 N N . THR A 1 121 ? 9.547 -15.242 -20.828 1 97.31 121 THR A N 1
ATOM 943 C CA . THR A 1 121 ? 9.852 -15.219 -19.391 1 97.31 121 THR A CA 1
ATOM 944 C C . THR A 1 121 ? 11.219 -14.586 -19.141 1 97.31 121 THR A C 1
ATOM 946 O O . THR A 1 121 ? 11.398 -13.852 -18.172 1 97.31 121 THR A O 1
ATOM 949 N N . ILE A 1 122 ? 12.164 -14.844 -20 1 97.62 122 ILE A N 1
ATOM 950 C CA . ILE A 1 122 ? 13.484 -14.227 -19.891 1 97.62 122 ILE A CA 1
ATOM 951 C C . ILE A 1 122 ? 13.352 -12.711 -20.047 1 97.62 122 ILE A C 1
ATOM 953 O O . ILE A 1 122 ? 13.914 -11.953 -19.25 1 97.62 122 ILE A O 1
ATOM 957 N N . LYS A 1 123 ? 12.641 -12.312 -21.094 1 97.81 123 LYS A N 1
ATOM 958 C CA . LYS A 1 123 ? 12.438 -10.883 -21.328 1 97.81 123 LYS A CA 1
ATOM 959 C C . LYS A 1 123 ? 11.727 -10.234 -20.141 1 97.81 123 LYS A C 1
ATOM 961 O O . LYS A 1 123 ? 12.07 -9.117 -19.734 1 97.81 123 LYS A O 1
ATOM 966 N N . LEU A 1 124 ? 10.703 -10.945 -19.594 1 97.62 124 LEU A N 1
ATOM 967 C CA . LEU A 1 124 ? 9.977 -10.469 -18.422 1 97.62 124 LEU A CA 1
ATOM 968 C C . LEU A 1 124 ? 10.922 -10.281 -17.234 1 97.62 124 LEU A C 1
ATOM 970 O O . LEU A 1 124 ? 10.898 -9.242 -16.578 1 97.62 124 LEU A O 1
ATOM 974 N N . ASN A 1 125 ? 11.727 -11.281 -16.984 1 97.5 125 ASN A N 1
ATOM 975 C CA . ASN A 1 125 ? 12.648 -11.211 -15.852 1 97.5 125 ASN A CA 1
ATOM 976 C C . ASN A 1 125 ? 13.664 -10.086 -16.016 1 97.5 125 ASN A C 1
ATOM 978 O O . ASN A 1 125 ? 14.07 -9.461 -15.039 1 97.5 125 ASN A O 1
ATOM 982 N N . LYS A 1 126 ? 14.102 -9.844 -17.25 1 97.75 126 LYS A N 1
ATOM 983 C CA . LYS A 1 126 ? 15 -8.719 -17.5 1 97.75 126 LYS A CA 1
ATOM 984 C C . LYS A 1 126 ? 14.336 -7.395 -17.156 1 97.75 126 LYS A C 1
ATOM 986 O O . LYS A 1 126 ? 14.969 -6.508 -16.578 1 97.75 126 LYS A O 1
ATOM 991 N N . LEU A 1 127 ? 13.094 -7.277 -17.562 1 97.69 127 LEU A N 1
ATOM 992 C CA . LEU A 1 127 ? 12.352 -6.066 -17.219 1 97.69 127 LEU A CA 1
ATOM 993 C C . LEU A 1 127 ? 12.18 -5.945 -15.711 1 97.69 127 LEU A C 1
ATOM 995 O O . LEU A 1 127 ? 12.297 -4.852 -15.156 1 97.69 127 LEU A O 1
ATOM 999 N N . LEU A 1 128 ? 11.898 -7.078 -15.016 1 96.81 128 LEU A N 1
ATOM 1000 C CA . LEU A 1 128 ? 11.75 -7.078 -13.57 1 96.81 128 LEU A CA 1
ATOM 1001 C C . LEU A 1 128 ? 13.055 -6.668 -12.891 1 96.81 128 LEU A C 1
ATOM 1003 O O . LEU A 1 128 ? 13.031 -5.969 -11.875 1 96.81 128 LEU A O 1
ATOM 1007 N N . GLU A 1 129 ? 14.117 -7.105 -13.516 1 97.19 129 GLU A N 1
ATOM 1008 C CA . GLU A 1 129 ? 15.422 -6.68 -13.031 1 97.19 129 GLU A CA 1
ATOM 1009 C C . GLU A 1 129 ? 15.578 -5.164 -13.109 1 97.19 129 GLU A C 1
ATOM 1011 O O . GLU A 1 129 ? 16.047 -4.535 -12.156 1 97.19 129 GLU A O 1
ATOM 1016 N N . GLN A 1 130 ? 15.219 -4.602 -14.164 1 97.25 130 GLN A N 1
ATOM 1017 C CA . GLN A 1 130 ? 15.281 -3.152 -14.336 1 97.25 130 GLN A CA 1
ATOM 1018 C C . GLN A 1 130 ? 14.359 -2.443 -13.344 1 97.25 130 GLN A C 1
ATOM 1020 O O . GLN A 1 130 ? 14.719 -1.405 -12.789 1 97.25 130 GLN A O 1
ATOM 1025 N N . GLN A 1 131 ? 13.195 -3.006 -13.125 1 97.25 131 GLN A N 1
ATOM 1026 C CA . GLN A 1 131 ? 12.234 -2.416 -12.203 1 97.25 131 GLN A CA 1
ATOM 1027 C C . GLN A 1 131 ? 12.781 -2.398 -10.773 1 97.25 131 GLN A C 1
ATOM 1029 O O . GLN A 1 131 ? 12.602 -1.419 -10.047 1 97.25 131 GLN A O 1
ATOM 1034 N N . THR A 1 132 ? 13.445 -3.453 -10.352 1 96.69 132 THR A N 1
ATOM 1035 C CA . THR A 1 132 ? 14.008 -3.502 -9.008 1 96.69 132 THR A CA 1
ATOM 1036 C C . THR A 1 132 ? 15.125 -2.48 -8.852 1 96.69 132 THR A C 1
ATOM 1038 O O . THR A 1 132 ? 15.32 -1.923 -7.773 1 96.69 132 THR A O 1
ATOM 1041 N N . ALA A 1 133 ? 15.844 -2.248 -9.953 1 96.38 133 ALA A N 1
ATOM 1042 C CA . ALA A 1 133 ? 16.844 -1.186 -9.93 1 96.38 133 ALA A CA 1
ATOM 1043 C C . ALA A 1 133 ? 16.203 0.18 -9.742 1 96.38 133 ALA A C 1
ATOM 1045 O O . ALA A 1 133 ? 16.703 1.014 -8.977 1 96.38 133 ALA A O 1
ATOM 1046 N N . LEU A 1 134 ? 15.125 0.356 -10.438 1 96.5 134 LEU A N 1
ATOM 1047 C CA . LEU A 1 134 ? 14.398 1.613 -10.32 1 96.5 134 LEU A CA 1
ATOM 1048 C C . LEU A 1 134 ? 13.773 1.748 -8.93 1 96.5 134 LEU A C 1
ATOM 1050 O O . LEU A 1 134 ? 13.664 2.855 -8.398 1 96.5 134 LEU A O 1
ATOM 1054 N N . ASP A 1 135 ? 13.352 0.657 -8.289 1 96.25 135 ASP A N 1
ATOM 1055 C CA . ASP A 1 135 ? 12.875 0.672 -6.914 1 96.25 135 ASP A CA 1
ATOM 1056 C C . ASP A 1 135 ? 13.945 1.206 -5.965 1 96.25 135 ASP A C 1
ATOM 1058 O O . ASP A 1 135 ? 13.641 1.973 -5.047 1 96.25 135 ASP A O 1
ATOM 1062 N N . SER A 1 136 ? 15.172 0.788 -6.23 1 95.31 136 SER A N 1
ATOM 1063 C CA . SER A 1 136 ? 16.281 1.277 -5.434 1 95.31 136 SER A CA 1
ATOM 1064 C C . SER A 1 136 ? 16.484 2.779 -5.609 1 95.31 136 SER A C 1
ATOM 1066 O O . SER A 1 136 ? 16.703 3.5 -4.637 1 95.31 136 SER A O 1
ATOM 1068 N N . ALA A 1 137 ? 16.375 3.182 -6.816 1 95 137 ALA A N 1
ATOM 1069 C CA . ALA A 1 137 ? 16.5 4.609 -7.102 1 95 137 ALA A CA 1
ATOM 1070 C C . ALA A 1 137 ? 15.398 5.41 -6.43 1 95 137 ALA A C 1
ATOM 1072 O O . ALA A 1 137 ? 15.633 6.512 -5.93 1 95 137 ALA A O 1
ATOM 1073 N N . GLU A 1 138 ? 14.18 4.902 -6.438 1 95 138 GLU A N 1
ATOM 1074 C CA . GLU A 1 138 ? 13.055 5.551 -5.773 1 95 138 GLU A CA 1
ATOM 1075 C C . GLU A 1 138 ? 13.297 5.676 -4.273 1 95 138 GLU A C 1
ATOM 1077 O O . GLU A 1 138 ? 13.023 6.719 -3.678 1 95 138 GLU A O 1
ATOM 1082 N N . MET A 1 139 ? 13.805 4.656 -3.707 1 95.38 139 MET A N 1
ATOM 1083 C CA . MET A 1 139 ? 14.102 4.664 -2.277 1 95.38 139 MET A CA 1
ATOM 1084 C C . MET A 1 139 ? 15.203 5.672 -1.956 1 95.38 139 MET A C 1
ATOM 1086 O O . MET A 1 139 ? 15.133 6.371 -0.944 1 95.38 139 MET A O 1
ATOM 1090 N N . ALA A 1 140 ? 16.172 5.691 -2.826 1 94.75 140 ALA A N 1
ATOM 1091 C CA . ALA A 1 140 ? 17.234 6.672 -2.65 1 94.75 140 ALA A CA 1
ATOM 1092 C C . ALA A 1 140 ? 16.688 8.094 -2.645 1 94.75 140 ALA A C 1
ATOM 1094 O O . ALA A 1 140 ? 17.047 8.906 -1.792 1 94.75 140 ALA A O 1
ATOM 1095 N N . ASN A 1 141 ? 15.812 8.367 -3.576 1 94.31 141 ASN A N 1
ATOM 1096 C CA . ASN A 1 141 ? 15.203 9.688 -3.652 1 94.31 141 ASN A CA 1
ATOM 1097 C C . ASN A 1 141 ? 14.406 10.016 -2.389 1 94.31 141 ASN A C 1
ATOM 1099 O O . ASN A 1 141 ? 14.453 11.141 -1.895 1 94.31 141 ASN A O 1
ATOM 1103 N N . LYS A 1 142 ? 13.664 9.055 -1.906 1 94.56 142 LYS A N 1
ATOM 1104 C CA . LYS A 1 142 ? 12.898 9.25 -0.676 1 94.56 142 LYS A CA 1
ATOM 1105 C C . LYS A 1 142 ? 13.828 9.531 0.504 1 94.56 142 LYS A C 1
ATOM 1107 O O . LYS A 1 142 ? 13.531 10.398 1.33 1 94.56 142 LYS A O 1
ATOM 1112 N N . LEU A 1 143 ? 14.898 8.844 0.499 1 94.56 143 LEU A N 1
ATOM 1113 C CA . LEU A 1 143 ? 15.883 9.031 1.56 1 94.56 143 LEU A CA 1
ATOM 1114 C C . LEU A 1 143 ? 16.5 10.422 1.488 1 94.56 143 LEU A C 1
ATOM 1116 O O . LEU A 1 143 ? 16.641 11.102 2.512 1 94.56 143 LEU A O 1
ATOM 1120 N N . ILE A 1 144 ? 16.828 10.844 0.318 1 95.38 144 ILE A N 1
ATOM 1121 C CA . ILE A 1 144 ? 17.422 12.164 0.109 1 95.38 144 ILE A CA 1
ATOM 1122 C C . ILE A 1 144 ? 16.453 13.242 0.592 1 95.38 144 ILE A C 1
ATOM 1124 O O . ILE A 1 144 ? 16.859 14.188 1.272 1 95.38 144 ILE A O 1
ATOM 1128 N N . GLU A 1 145 ? 15.195 13.086 0.271 1 94 145 GLU A N 1
ATOM 1129 C CA . GLU A 1 145 ? 14.18 14.055 0.689 1 94 145 GLU A CA 1
ATOM 1130 C C . GLU A 1 145 ? 14.055 14.094 2.211 1 94 145 GLU A C 1
ATOM 1132 O O . GLU A 1 145 ? 13.969 15.18 2.799 1 94 145 GLU A O 1
ATOM 1137 N N . GLN A 1 146 ? 14.07 12.977 2.836 1 94.94 146 GLN A N 1
ATOM 1138 C CA . GLN A 1 146 ? 13.945 12.906 4.289 1 94.94 146 GLN A CA 1
ATOM 1139 C C . GLN A 1 146 ? 15.156 13.539 4.973 1 94.94 146 GLN A C 1
ATOM 1141 O O . GLN A 1 146 ? 15 14.266 5.961 1 94.94 146 GLN A O 1
ATOM 1146 N N . ILE A 1 147 ? 16.266 13.281 4.418 1 95.12 147 ILE A N 1
ATOM 1147 C CA . ILE A 1 147 ? 17.5 13.828 4.984 1 95.12 147 ILE A CA 1
ATOM 1148 C C . ILE A 1 147 ? 17.484 15.352 4.84 1 95.12 147 ILE A C 1
ATOM 1150 O O . ILE A 1 147 ? 17.844 16.078 5.777 1 95.12 147 ILE A O 1
ATOM 1154 N N . ALA A 1 148 ? 17.078 15.82 3.668 1 93.5 148 ALA A N 1
ATOM 1155 C CA . ALA A 1 148 ? 17.016 17.266 3.436 1 93.5 148 ALA A CA 1
ATOM 1156 C C . ALA A 1 148 ? 16.062 17.938 4.426 1 93.5 148 ALA A C 1
ATOM 1158 O O . ALA A 1 148 ? 16.375 19 4.969 1 93.5 148 ALA A O 1
ATOM 1159 N N . GLN A 1 149 ? 14.938 17.297 4.668 1 93.88 149 GLN A N 1
ATOM 1160 C CA . GLN A 1 149 ? 13.961 17.844 5.602 1 93.88 149 GLN A CA 1
ATOM 1161 C C . GLN A 1 149 ? 14.516 17.906 7.02 1 93.88 149 GLN A C 1
ATOM 1163 O O . GLN A 1 149 ? 14.414 18.938 7.688 1 93.88 149 GLN A O 1
ATOM 1168 N N . LEU A 1 150 ? 15.141 16.844 7.398 1 94.56 150 LEU A N 1
ATOM 1169 C CA . LEU A 1 150 ? 15.695 16.797 8.742 1 94.56 150 LEU A CA 1
ATOM 1170 C C . LEU A 1 150 ? 16.875 17.75 8.883 1 94.56 150 LEU A C 1
ATOM 1172 O O . LEU A 1 150 ? 17.031 18.406 9.922 1 94.56 150 LEU A O 1
ATOM 1176 N N . TYR A 1 151 ? 17.641 17.859 7.871 1 93.69 151 TYR A N 1
ATOM 1177 C CA . TYR A 1 151 ? 18.781 18.75 7.879 1 93.69 151 TYR A CA 1
ATOM 1178 C C . TYR A 1 151 ? 18.344 20.203 8.078 1 93.69 151 TYR A C 1
ATOM 1180 O O . TYR A 1 151 ? 18.891 20.906 8.922 1 93.69 151 TYR A O 1
ATOM 1188 N N . VAL A 1 152 ? 17.359 20.594 7.305 1 91.88 152 VAL A N 1
ATOM 1189 C CA . VAL A 1 152 ? 16.859 21.969 7.387 1 91.88 152 VAL A CA 1
ATOM 1190 C C . VAL A 1 152 ? 16.219 22.203 8.758 1 91.88 152 VAL A C 1
ATOM 1192 O O . VAL A 1 152 ? 16.359 23.281 9.336 1 91.88 152 VAL A O 1
ATOM 1195 N N . GLN A 1 153 ? 15.547 21.156 9.289 1 92.81 153 GLN A N 1
ATOM 1196 C CA . GLN A 1 153 ? 14.938 21.281 10.602 1 92.81 153 GLN A CA 1
ATOM 1197 C C . GLN A 1 153 ? 15.992 21.469 11.688 1 92.81 153 GLN A C 1
ATOM 1199 O O . GLN A 1 153 ? 15.773 22.188 12.656 1 92.81 153 GLN A O 1
ATOM 1204 N N . ILE A 1 154 ? 17.094 20.828 11.516 1 94.31 154 ILE A N 1
ATOM 1205 C CA . ILE A 1 154 ? 18.188 20.969 12.469 1 94.31 154 ILE A CA 1
ATOM 1206 C C . ILE A 1 154 ? 18.766 22.391 12.398 1 94.31 154 ILE A C 1
ATOM 1208 O O . ILE A 1 154 ? 19.016 23.016 13.43 1 94.31 154 ILE A O 1
ATOM 1212 N N . LEU A 1 155 ? 18.906 22.891 11.188 1 92.25 155 LEU A N 1
ATOM 1213 C CA . LEU A 1 155 ? 19.406 24.25 11.016 1 92.25 155 LEU A CA 1
ATOM 1214 C C . LEU A 1 155 ? 18.453 25.25 11.656 1 92.25 155 LEU A C 1
ATOM 1216 O O . LEU A 1 155 ? 18.891 26.172 12.352 1 92.25 155 LEU A O 1
ATOM 1220 N N . TYR A 1 156 ? 17.125 25.078 11.438 1 92 156 TYR A N 1
ATOM 1221 C CA . TYR A 1 156 ? 16.109 25.906 12.055 1 92 156 TYR A CA 1
ATOM 1222 C C . TYR A 1 156 ? 16.188 25.828 13.578 1 92 156 TYR A C 1
ATOM 1224 O O . TYR A 1 156 ? 16.172 26.859 14.266 1 92 156 TYR A O 1
ATOM 1232 N N . SER A 1 157 ? 16.25 24.594 14.039 1 93.62 157 SER A N 1
ATOM 1233 C CA . SER A 1 157 ? 16.25 24.391 15.484 1 93.62 157 SER A CA 1
ATOM 1234 C C . SER A 1 157 ? 17.5 24.984 16.125 1 93.62 157 SER A C 1
ATOM 1236 O O . SER A 1 157 ? 17.453 25.5 17.25 1 93.62 157 SER A O 1
ATOM 1238 N N . LYS A 1 158 ? 18.609 24.922 15.492 1 92.75 158 LYS A N 1
ATOM 1239 C CA . LYS A 1 158 ? 19.844 25.5 15.992 1 92.75 158 LYS A CA 1
ATOM 1240 C C . LYS A 1 158 ? 19.719 27.016 16.156 1 92.75 158 LYS A C 1
ATOM 1242 O O . LYS A 1 158 ? 20.094 27.578 17.188 1 92.75 158 LYS A O 1
ATOM 1247 N N . GLU A 1 159 ? 19.156 27.641 15.125 1 91.94 159 GLU A N 1
ATOM 1248 C CA . GLU A 1 159 ? 18.953 29.094 15.188 1 91.94 159 GLU A CA 1
ATOM 1249 C C . GLU A 1 159 ? 17.891 29.453 16.219 1 91.94 159 GLU A C 1
ATOM 1251 O O . GLU A 1 159 ? 17.984 30.5 16.859 1 91.94 159 GLU A O 1
ATOM 1256 N N . ALA A 1 160 ? 16.922 28.562 16.312 1 93.69 160 ALA A N 1
ATOM 1257 C CA . ALA A 1 160 ? 15.875 28.781 17.297 1 93.69 160 ALA A CA 1
ATOM 1258 C C . ALA A 1 160 ? 16.438 28.766 18.719 1 93.69 160 ALA A C 1
ATOM 1260 O O . ALA A 1 160 ? 16.016 29.547 19.562 1 93.69 160 ALA A O 1
ATOM 1261 N N . VAL A 1 161 ? 17.375 27.891 18.969 1 95 161 VAL A N 1
ATOM 1262 C CA . VAL A 1 161 ? 18.016 27.844 20.281 1 95 161 VAL A CA 1
ATOM 1263 C C . VAL A 1 161 ? 18.75 29.156 20.547 1 95 161 VAL A C 1
ATOM 1265 O O . VAL A 1 161 ? 18.625 29.734 21.641 1 95 161 VAL A O 1
ATOM 1268 N N . ALA A 1 162 ? 19.422 29.641 19.578 1 93 162 ALA A N 1
ATOM 1269 C CA . ALA A 1 162 ? 20.172 30.891 19.719 1 93 162 ALA A CA 1
ATOM 1270 C C . ALA A 1 162 ? 19.234 32.062 20.016 1 93 162 ALA A C 1
ATOM 1272 O O . ALA A 1 162 ? 19.516 32.906 20.859 1 93 162 ALA A O 1
ATOM 1273 N N . VAL A 1 163 ? 18.109 32.031 19.297 1 91.31 163 VAL A N 1
ATOM 1274 C CA . VAL A 1 163 ? 17.141 33.094 19.484 1 91.31 163 VAL A CA 1
ATOM 1275 C C . VAL A 1 163 ? 16.562 33.031 20.906 1 91.31 163 VAL A C 1
ATOM 1277 O O . VAL A 1 163 ? 16.469 34.031 21.594 1 91.31 163 VAL A O 1
ATOM 1280 N N . ASN A 1 164 ? 16.188 31.875 21.344 1 94.62 164 ASN A N 1
ATOM 1281 C CA . ASN A 1 164 ? 15.609 31.703 22.672 1 94.62 164 ASN A CA 1
ATOM 1282 C C . ASN A 1 164 ? 16.625 32.031 23.766 1 94.62 164 ASN A C 1
ATOM 1284 O O . ASN A 1 164 ? 16.25 32.594 24.812 1 94.62 164 ASN A O 1
ATOM 1288 N N . GLN A 1 165 ? 17.875 31.766 23.531 1 95.12 165 GLN A N 1
ATOM 1289 C CA . GLN A 1 165 ? 18.922 32.125 24.484 1 95.12 165 GLN A CA 1
ATOM 1290 C C . GLN A 1 165 ? 19.062 33.656 24.594 1 95.12 165 GLN A C 1
ATOM 1292 O O . GLN A 1 165 ? 19.25 34.188 25.688 1 95.12 165 GLN A O 1
ATOM 1297 N N . SER A 1 166 ? 18.953 34.25 23.438 1 93.12 166 SER A N 1
ATOM 1298 C CA . SER A 1 166 ? 19.016 35.719 23.438 1 93.12 166 SER A CA 1
ATOM 1299 C C . SER A 1 166 ? 17.844 36.312 24.188 1 93.12 166 SER A C 1
ATOM 1301 O O . SER A 1 166 ? 18 37.312 24.922 1 93.12 166 SER A O 1
ATOM 1303 N N . ILE A 1 167 ? 16.719 35.719 24.031 1 92.06 167 ILE A N 1
ATOM 1304 C CA . ILE A 1 167 ? 15.516 36.188 24.703 1 92.06 167 ILE A CA 1
ATOM 1305 C C . ILE A 1 167 ? 15.664 36 26.203 1 92.06 167 ILE A C 1
ATOM 1307 O O . ILE A 1 167 ? 15.297 36.875 27 1 92.06 167 ILE A O 1
ATOM 1311 N N . LEU A 1 168 ? 16.188 34.875 26.578 1 94.56 168 LEU A N 1
ATOM 1312 C CA . LEU A 1 168 ? 16.406 34.594 28 1 94.56 168 LEU A CA 1
ATOM 1313 C C . LEU A 1 168 ? 17.375 35.594 28.609 1 94.56 168 LEU A C 1
ATOM 1315 O O . LEU A 1 168 ? 17.172 36.062 29.734 1 94.56 168 LEU A O 1
ATOM 1319 N N . GLU A 1 169 ? 18.406 35.906 27.906 1 94.69 169 GLU A N 1
ATOM 1320 C CA . GLU A 1 169 ? 19.375 36.875 28.406 1 94.69 169 GLU A CA 1
ATOM 1321 C C . GLU A 1 169 ? 18.719 38.25 28.625 1 94.69 169 GLU A C 1
ATOM 1323 O O . GLU A 1 169 ? 19.016 38.906 29.625 1 94.69 169 GLU A O 1
ATOM 1328 N N . THR A 1 170 ? 17.875 38.562 27.703 1 90.81 170 THR A N 1
ATOM 1329 C CA . THR A 1 170 ? 17.141 39.844 27.859 1 90.81 170 THR A CA 1
ATOM 1330 C C . THR A 1 170 ? 16.219 39.781 29.078 1 90.81 170 THR A C 1
ATOM 1332 O O . THR A 1 170 ? 16.125 40.75 29.812 1 90.81 170 THR A O 1
ATOM 1335 N N . SER A 1 171 ? 15.562 38.719 29.25 1 92.75 171 SER A N 1
ATOM 1336 C CA . SER A 1 171 ? 14.68 38.562 30.406 1 92.75 171 SER A CA 1
ATOM 1337 C C . SER A 1 171 ? 15.469 38.625 31.703 1 92.75 171 SER A C 1
ATOM 1339 O O . SER A 1 171 ? 14.977 39.125 32.719 1 92.75 171 SER A O 1
ATOM 1341 N N . LYS A 1 172 ? 16.625 38.094 31.75 1 94.38 172 LYS A N 1
ATOM 1342 C CA . LYS A 1 172 ? 17.484 38.156 32.938 1 94.38 172 LYS A CA 1
ATOM 1343 C C . LYS A 1 172 ? 17.891 39.625 33.25 1 94.38 172 LYS A C 1
ATOM 1345 O O . LYS A 1 172 ? 17.906 40.031 34.406 1 94.38 172 LYS A O 1
ATOM 1350 N N . GLN A 1 173 ? 18.141 40.344 32.188 1 92.06 173 GLN A N 1
ATOM 1351 C CA . GLN A 1 173 ? 18.469 41.75 32.375 1 92.06 173 GLN A CA 1
ATOM 1352 C C . GLN A 1 173 ? 17.297 42.531 32.938 1 92.06 173 GLN A C 1
ATOM 1354 O O . GLN A 1 173 ? 17.469 43.375 33.812 1 92.06 173 GLN A O 1
ATOM 1359 N N . ASN A 1 174 ? 16.156 42.188 32.438 1 90.44 174 ASN A N 1
ATOM 1360 C CA . ASN A 1 174 ? 14.953 42.875 32.938 1 90.44 174 ASN A CA 1
ATOM 1361 C C . ASN A 1 174 ? 14.688 42.531 34.406 1 90.44 174 ASN A C 1
ATOM 1363 O O . ASN A 1 174 ? 14.273 43.406 35.156 1 90.44 174 ASN A O 1
ATOM 1367 N N . GLU A 1 175 ? 14.875 41.281 34.656 1 92.44 175 GLU A N 1
ATOM 1368 C CA . GLU A 1 175 ? 14.664 40.844 36.031 1 92.44 175 GLU A CA 1
ATOM 1369 C C . GLU A 1 175 ? 15.641 41.562 36.969 1 92.44 175 GLU A C 1
ATOM 1371 O O . GLU A 1 175 ? 15.25 42 38.062 1 92.44 175 GLU A O 1
ATOM 1376 N N . THR A 1 176 ? 16.875 41.656 36.656 1 93.12 176 THR A N 1
ATOM 1377 C CA . THR A 1 176 ? 17.891 42.344 37.469 1 93.12 176 THR A CA 1
ATOM 1378 C C . THR A 1 176 ? 17.547 43.812 37.656 1 93.12 176 THR A C 1
ATOM 1380 O O . THR A 1 176 ? 17.688 44.344 38.75 1 93.12 176 THR A O 1
ATOM 1383 N N . ARG A 1 177 ? 17.109 44.406 36.562 1 89.56 177 ARG A N 1
ATOM 1384 C CA . ARG A 1 177 ? 16.703 45.812 36.656 1 89.56 177 ARG A CA 1
ATOM 1385 C C . ARG A 1 177 ? 15.484 45.938 37.562 1 89.56 177 ARG A C 1
ATOM 1387 O O . ARG A 1 177 ? 15.383 46.906 38.312 1 89.56 177 ARG A O 1
ATOM 1394 N N . GLY A 1 178 ? 14.539 45 37.406 1 89.38 178 GLY A N 1
ATOM 1395 C CA . GLY A 1 178 ? 13.375 45.031 38.281 1 89.38 178 GLY A CA 1
ATOM 1396 C C . GLY A 1 178 ? 13.734 44.906 39.75 1 89.38 178 GLY A C 1
ATOM 1397 O O . GLY A 1 178 ? 13.109 45.531 40.625 1 89.38 178 GLY A O 1
ATOM 1398 N N . GLU A 1 179 ? 14.766 44.156 40.062 1 91.5 179 GLU A N 1
ATOM 1399 C CA . GLU A 1 179 ? 15.242 44.031 41.438 1 91.5 179 GLU A CA 1
ATOM 1400 C C . GLU A 1 179 ? 15.781 45.344 41.969 1 91.5 179 GLU A C 1
ATOM 1402 O O . GLU A 1 179 ? 15.586 45.688 43.125 1 91.5 179 GLU A O 1
ATOM 1407 N N . GLU A 1 180 ? 16.391 46.125 41.062 1 91.19 180 GLU A N 1
ATOM 1408 C CA . GLU A 1 180 ? 16.891 47.438 41.469 1 91.19 180 GLU A CA 1
ATOM 1409 C C . GLU A 1 180 ? 15.75 48.406 41.75 1 91.19 180 GLU A C 1
ATOM 1411 O O . GLU A 1 180 ? 15.82 49.156 42.719 1 91.19 180 GLU A O 1
ATOM 1416 N N . PHE A 1 181 ? 14.727 48.281 40.938 1 90.75 181 PHE A N 1
ATOM 1417 C CA . PHE A 1 181 ? 13.562 49.156 41.156 1 90.75 181 PHE A CA 1
ATOM 1418 C C . PHE A 1 181 ? 12.828 48.75 42.438 1 90.75 181 PHE A C 1
ATOM 1420 O O . PHE A 1 181 ? 12.281 49.625 43.125 1 90.75 181 PHE A O 1
ATOM 1427 N N . LEU A 1 182 ? 12.797 47.5 42.719 1 89.5 182 LEU A N 1
ATOM 1428 C CA . LEU A 1 182 ? 12.141 47.031 43.938 1 89.5 182 LEU A CA 1
ATOM 1429 C C . LEU A 1 182 ? 12.867 47.531 45.156 1 89.5 182 LEU A C 1
ATOM 1431 O O . LEU A 1 182 ? 12.234 47.938 46.156 1 89.5 182 LEU A O 1
ATOM 1435 N N . LYS A 1 183 ? 14.141 47.562 45.094 1 90.12 183 LYS A N 1
ATOM 1436 C CA . LYS A 1 183 ? 14.961 48 46.219 1 90.12 183 LYS A CA 1
ATOM 1437 C C . LYS A 1 183 ? 14.695 49.469 46.531 1 90.12 183 LYS A C 1
ATOM 1439 O O . LYS A 1 183 ? 14.734 49.875 47.719 1 90.12 183 LYS A O 1
ATOM 1444 N N . VAL A 1 184 ? 14.352 50.25 45.5 1 90.25 184 VAL A N 1
ATOM 1445 C CA . VAL A 1 184 ? 14.102 51.688 45.688 1 90.25 184 VAL A CA 1
ATOM 1446 C C . VAL A 1 184 ? 12.602 51.938 45.75 1 90.25 184 VAL A C 1
ATOM 1448 O O . VAL A 1 184 ? 12.164 53.094 45.625 1 90.25 184 VAL A O 1
ATOM 1451 N N . GLN A 1 185 ? 11.68 50.844 45.875 1 86.31 185 GLN A N 1
ATOM 1452 C CA . GLN A 1 185 ? 10.227 50.875 46.031 1 86.31 185 GLN A CA 1
ATOM 1453 C C . GLN A 1 185 ? 9.539 51.531 44.844 1 86.31 185 GLN A C 1
ATOM 1455 O O . GLN A 1 185 ? 8.547 52.25 45.031 1 86.31 185 GLN A O 1
ATOM 1460 N N . LYS A 1 186 ? 10.102 51.312 43.781 1 87.06 186 LYS A N 1
ATOM 1461 C CA . LYS A 1 186 ? 9.5 51.844 42.562 1 87.06 186 LYS A CA 1
ATOM 1462 C C . LYS A 1 186 ? 8.75 50.781 41.781 1 87.06 186 LYS A C 1
ATOM 1464 O O . LYS A 1 186 ? 8.125 51.062 40.75 1 87.06 186 LYS A O 1
ATOM 1469 N N . MET A 1 187 ? 8.906 49.594 42.312 1 87.88 187 MET A N 1
ATOM 1470 C CA . MET A 1 187 ? 8.203 48.469 41.719 1 87.88 187 MET A CA 1
ATOM 1471 C C . MET A 1 187 ? 7.523 47.625 42.781 1 87.88 187 MET A C 1
ATOM 1473 O O . MET A 1 187 ? 8.055 47.469 43.875 1 87.88 187 MET A O 1
ATOM 1477 N N . SER A 1 188 ? 6.402 47.188 42.438 1 89 188 SER A N 1
ATOM 1478 C CA . SER A 1 188 ? 5.66 46.375 43.375 1 89 188 SER A CA 1
ATOM 1479 C C . SER A 1 188 ? 6.18 44.938 43.406 1 89 188 SER A C 1
ATOM 1481 O O . SER A 1 188 ? 6.848 44.5 42.469 1 89 188 SER A O 1
ATOM 1483 N N . ARG A 1 189 ? 5.812 44.219 44.406 1 88.94 189 ARG A N 1
ATOM 1484 C CA . ARG A 1 189 ? 6.18 42.812 44.531 1 88.94 189 ARG A CA 1
ATOM 1485 C C . ARG A 1 189 ? 5.461 41.969 43.469 1 88.94 189 ARG A C 1
ATOM 1487 O O . ARG A 1 189 ? 6.008 40.969 43 1 88.94 189 ARG A O 1
ATOM 1494 N N . ALA A 1 190 ? 4.301 42.438 43.188 1 87.31 190 ALA A N 1
ATOM 1495 C CA . ALA A 1 190 ? 3.52 41.75 42.188 1 87.31 190 ALA A CA 1
ATOM 1496 C C . ALA A 1 190 ? 4.18 41.844 40.812 1 87.31 190 ALA A C 1
ATOM 1498 O O . ALA A 1 190 ? 4.234 40.875 40.062 1 87.31 190 ALA A O 1
ATOM 1499 N N . ASP A 1 191 ? 4.738 42.969 40.562 1 88.81 191 ASP A N 1
ATOM 1500 C CA . ASP A 1 191 ? 5.41 43.188 39.281 1 88.81 191 ASP A CA 1
ATOM 1501 C C . ASP A 1 191 ? 6.715 42.406 39.188 1 88.81 191 ASP A C 1
ATOM 1503 O O . ASP A 1 191 ? 7.051 41.844 38.156 1 88.81 191 ASP A O 1
ATOM 1507 N N . MET A 1 192 ? 7.359 42.375 40.281 1 90.69 192 MET A N 1
ATOM 1508 C CA . MET A 1 192 ? 8.609 41.625 40.344 1 90.69 192 MET A CA 1
ATOM 1509 C C . MET A 1 192 ? 8.352 40.125 40.125 1 90.69 192 MET A C 1
ATOM 1511 O O . MET A 1 192 ? 9.109 39.469 39.438 1 90.69 192 MET A O 1
ATOM 1515 N N . ALA A 1 193 ? 7.312 39.688 40.688 1 91.31 193 ALA A N 1
ATOM 1516 C CA . ALA A 1 193 ? 6.945 38.281 40.562 1 91.31 193 ALA A CA 1
ATOM 1517 C C . ALA A 1 193 ? 6.645 37.969 39.094 1 91.31 193 ALA A C 1
ATOM 1519 O O . ALA A 1 193 ? 6.934 36.844 38.625 1 91.31 193 ALA A O 1
ATOM 1520 N N . GLN A 1 194 ? 6.094 38.875 38.312 1 90.5 194 GLN A N 1
ATOM 1521 C CA . GLN A 1 194 ? 5.789 38.688 36.906 1 90.5 194 GLN A CA 1
ATOM 1522 C C . GLN A 1 194 ? 7.07 38.594 36.062 1 90.5 194 GLN A C 1
ATOM 1524 O O . GLN A 1 194 ? 7.148 37.812 35.125 1 90.5 194 GLN A O 1
ATOM 1529 N N . LEU A 1 195 ? 8.008 39.375 36.438 1 90.94 195 LEU A N 1
ATOM 1530 C CA . LEU A 1 195 ? 9.289 39.344 35.75 1 90.94 195 LEU A CA 1
ATOM 1531 C C . LEU A 1 195 ? 10 38 36 1 90.94 195 LEU A C 1
ATOM 1533 O O . LEU A 1 195 ? 10.602 37.438 35.094 1 90.94 195 LEU A O 1
ATOM 1537 N N . THR A 1 196 ? 9.859 37.562 37.219 1 92.62 196 THR A N 1
ATOM 1538 C CA . THR A 1 196 ? 10.477 36.281 37.562 1 92.62 196 THR A CA 1
ATOM 1539 C C . THR A 1 196 ? 9.797 35.156 36.812 1 92.62 196 THR A C 1
ATOM 1541 O O . THR A 1 196 ? 10.461 34.219 36.344 1 92.62 196 THR A O 1
ATOM 1544 N N . ALA A 1 197 ? 8.539 35.219 36.75 1 92.69 197 ALA A N 1
ATOM 1545 C CA . ALA A 1 197 ? 7.77 34.219 36.031 1 92.69 197 ALA A CA 1
ATOM 1546 C C . ALA A 1 197 ? 8.133 34.219 34.531 1 92.69 197 ALA A C 1
ATOM 1548 O O . ALA A 1 197 ? 8.195 33.156 33.906 1 92.69 197 ALA A O 1
ATOM 1549 N N . GLN A 1 198 ? 8.359 35.375 33.969 1 91.44 198 GLN A N 1
ATOM 1550 C CA . GLN A 1 198 ? 8.734 35.469 32.562 1 91.44 198 GLN A CA 1
ATOM 1551 C C . GLN A 1 198 ? 10.117 34.875 32.312 1 91.44 198 GLN A C 1
ATOM 1553 O O . GLN A 1 198 ? 10.328 34.188 31.328 1 91.44 198 GLN A O 1
ATOM 1558 N N . ARG A 1 199 ? 11.023 35.188 33.156 1 93.5 199 ARG A N 1
ATOM 1559 C CA . ARG A 1 199 ? 12.359 34.594 33.031 1 93.5 199 ARG A CA 1
ATOM 1560 C C . ARG A 1 199 ? 12.312 33.062 33.094 1 93.5 199 ARG A C 1
ATOM 1562 O O . ARG A 1 199 ? 12.977 32.406 32.312 1 93.5 199 ARG A O 1
ATOM 1569 N N . ALA A 1 200 ? 11.5 32.625 34 1 94.31 200 ALA A N 1
ATOM 1570 C CA . ALA A 1 200 ? 11.352 31.156 34.156 1 94.31 200 ALA A CA 1
ATOM 1571 C C . ALA A 1 200 ? 10.742 30.562 32.875 1 94.31 200 ALA A C 1
ATOM 1573 O O . ALA A 1 200 ? 11.133 29.469 32.438 1 94.31 200 ALA A O 1
ATOM 1574 N N . ALA A 1 201 ? 9.727 31.203 32.281 1 92.56 201 ALA A N 1
ATOM 1575 C CA . ALA A 1 201 ? 9.094 30.766 31.047 1 92.56 201 ALA A CA 1
ATOM 1576 C C . ALA A 1 201 ? 10.102 30.719 29.906 1 92.56 201 ALA A C 1
ATOM 1578 O O . ALA A 1 201 ? 10.078 29.797 29.078 1 92.56 201 ALA A O 1
ATOM 1579 N N . ASP A 1 202 ? 10.961 31.688 29.844 1 94.19 202 ASP A N 1
ATOM 1580 C CA . ASP A 1 202 ? 11.969 31.75 28.781 1 94.19 202 ASP A CA 1
ATOM 1581 C C . ASP A 1 202 ? 13.023 30.656 28.969 1 94.19 202 ASP A C 1
ATOM 1583 O O . ASP A 1 202 ? 13.555 30.125 27.984 1 94.19 202 ASP A O 1
ATOM 1587 N N . GLU A 1 203 ? 13.297 30.391 30.234 1 95.06 203 GLU A N 1
ATOM 1588 C CA . GLU A 1 203 ? 14.211 29.281 30.5 1 95.06 203 GLU A CA 1
ATOM 1589 C C . GLU A 1 203 ? 13.633 27.969 30 1 95.06 203 GLU A C 1
ATOM 1591 O O . GLU A 1 203 ? 14.352 27.141 29.453 1 95.06 203 GLU A O 1
ATOM 1596 N N . TYR A 1 204 ? 12.398 27.828 30.266 1 94.5 204 TYR A N 1
ATOM 1597 C CA . TYR A 1 204 ? 11.695 26.656 29.781 1 94.5 204 TYR A CA 1
ATOM 1598 C C . TYR A 1 204 ? 11.758 26.578 28.25 1 94.5 204 TYR A C 1
ATOM 1600 O O . TYR A 1 204 ? 11.969 25.516 27.688 1 94.5 204 TYR A O 1
ATOM 1608 N N . ASN A 1 205 ? 11.523 27.672 27.609 1 93.94 205 ASN A N 1
ATOM 1609 C CA . ASN A 1 205 ? 11.531 27.719 26.156 1 93.94 205 ASN A CA 1
ATOM 1610 C C . ASN A 1 205 ? 12.898 27.344 25.578 1 93.94 205 ASN A C 1
ATOM 1612 O O . ASN A 1 205 ? 12.984 26.719 24.531 1 93.94 205 ASN A O 1
ATOM 1616 N N . VAL A 1 206 ? 13.953 27.797 26.234 1 95.56 206 VAL A N 1
ATOM 1617 C CA . VAL A 1 206 ? 15.305 27.438 25.781 1 95.56 206 VAL A CA 1
ATOM 1618 C C . VAL A 1 206 ? 15.508 25.938 25.875 1 95.56 206 VAL A C 1
ATOM 1620 O O . VAL A 1 206 ? 16.016 25.312 24.938 1 95.56 206 VAL A O 1
ATOM 1623 N N . ILE A 1 207 ? 15.094 25.328 26.969 1 95.5 207 ILE A N 1
ATOM 1624 C CA . ILE A 1 207 ? 15.234 23.891 27.172 1 95.5 207 ILE A CA 1
ATOM 1625 C C . ILE A 1 207 ? 14.43 23.141 26.109 1 95.5 207 ILE A C 1
ATOM 1627 O O . ILE A 1 207 ? 14.898 22.141 25.547 1 95.5 207 ILE A O 1
ATOM 1631 N N . GLU A 1 208 ? 13.211 23.609 25.828 1 93.94 208 GLU A N 1
ATOM 1632 C CA . GLU A 1 208 ? 12.367 23 24.812 1 93.94 208 GLU A CA 1
ATOM 1633 C C . GLU A 1 208 ? 13.031 23.078 23.438 1 93.94 208 GLU A C 1
ATOM 1635 O O . GLU A 1 208 ? 13.008 22.094 22.672 1 93.94 208 GLU A O 1
ATOM 1640 N N . ALA A 1 209 ? 13.578 24.203 23.109 1 95.06 209 ALA A N 1
ATOM 1641 C CA . ALA A 1 209 ? 14.266 24.375 21.828 1 95.06 209 ALA A CA 1
ATOM 1642 C C . ALA A 1 209 ? 15.469 23.438 21.734 1 95.06 209 ALA A C 1
ATOM 1644 O O . ALA A 1 209 ? 15.719 22.844 20.672 1 95.06 209 ALA A O 1
ATOM 1645 N N . GLU A 1 210 ? 16.188 23.344 22.828 1 95.38 210 GLU A N 1
ATOM 1646 C CA . GLU A 1 210 ? 17.344 22.453 22.859 1 95.38 210 GLU A CA 1
ATOM 1647 C C . GLU A 1 210 ? 16.922 21 22.703 1 95.38 210 GLU A C 1
ATOM 1649 O O . GLU A 1 210 ? 17.594 20.234 22.016 1 95.38 210 GLU A O 1
ATOM 1654 N N . ASN A 1 211 ? 15.938 20.625 23.375 1 94.69 211 ASN A N 1
ATOM 1655 C CA . ASN A 1 211 ? 15.406 19.266 23.25 1 94.69 211 ASN A CA 1
ATOM 1656 C C . ASN A 1 211 ? 14.969 18.969 21.828 1 94.69 211 ASN A C 1
ATOM 1658 O O . ASN A 1 211 ? 15.164 17.859 21.344 1 94.69 211 ASN A O 1
ATOM 1662 N N . ASN A 1 212 ? 14.289 19.906 21.203 1 94.81 212 ASN A N 1
ATOM 1663 C CA . ASN A 1 212 ? 13.883 19.734 19.812 1 94.81 212 ASN A CA 1
ATOM 1664 C C . ASN A 1 212 ? 15.094 19.531 18.891 1 94.81 212 ASN A C 1
ATOM 1666 O O . ASN A 1 212 ? 15.062 18.672 18 1 94.81 212 ASN A O 1
ATOM 1670 N N . LEU A 1 213 ? 16.109 20.344 19.078 1 94.56 213 LEU A N 1
ATOM 1671 C CA . LEU A 1 213 ? 17.344 20.219 18.297 1 94.56 213 LEU A CA 1
ATOM 1672 C C . LEU A 1 213 ? 17.938 18.828 18.469 1 94.56 213 LEU A C 1
ATOM 1674 O O . LEU A 1 213 ? 18.281 18.172 17.469 1 94.56 213 LEU A O 1
ATOM 1678 N N . ARG A 1 214 ? 18 18.359 19.688 1 93.12 214 ARG A N 1
ATOM 1679 C CA . ARG A 1 214 ? 18.531 17.016 19.953 1 93.12 214 ARG A CA 1
ATOM 1680 C C . ARG A 1 214 ? 17.672 15.945 19.297 1 93.12 214 ARG A C 1
ATOM 1682 O O . ARG A 1 214 ? 18.203 14.938 18.812 1 93.12 214 ARG A O 1
ATOM 1689 N N . ASN A 1 215 ? 16.438 16.094 19.344 1 94.94 215 ASN A N 1
ATOM 1690 C CA . ASN A 1 215 ? 15.508 15.141 18.75 1 94.94 215 ASN A CA 1
ATOM 1691 C C . ASN A 1 215 ? 15.719 15.023 17.25 1 94.94 215 ASN A C 1
ATOM 1693 O O . ASN A 1 215 ? 15.727 13.922 16.703 1 94.94 215 ASN A O 1
ATOM 1697 N N . TYR A 1 216 ? 15.828 16.156 16.578 1 95.5 216 TYR A N 1
ATOM 1698 C CA . TYR A 1 216 ? 16.047 16.125 15.133 1 95.5 216 TYR A CA 1
ATOM 1699 C C . TYR A 1 216 ? 17.391 15.523 14.789 1 95.5 216 TYR A C 1
ATOM 1701 O O . TYR A 1 216 ? 17.531 14.805 13.797 1 95.5 216 TYR A O 1
ATOM 1709 N N . LYS A 1 217 ? 18.391 15.891 15.586 1 93.19 217 LYS A N 1
ATOM 1710 C CA . LYS A 1 217 ? 19.703 15.281 15.383 1 93.19 217 LYS A CA 1
ATOM 1711 C C . LYS A 1 217 ? 19.625 13.766 15.531 1 93.19 217 LYS A C 1
ATOM 1713 O O . LYS A 1 217 ? 20.219 13.031 14.742 1 93.19 217 LYS A O 1
ATOM 1718 N N . ARG A 1 218 ? 18.953 13.297 16.547 1 92.88 218 ARG A N 1
ATOM 1719 C CA . ARG A 1 218 ? 18.766 11.867 16.766 1 92.88 218 ARG A CA 1
ATOM 1720 C C . ARG A 1 218 ? 18.094 11.219 15.562 1 92.88 218 ARG A C 1
ATOM 1722 O O . ARG A 1 218 ? 18.5 10.148 15.117 1 92.88 218 ARG A O 1
ATOM 1729 N N . GLN A 1 219 ? 17.078 11.875 15.047 1 94.06 219 GLN A N 1
ATOM 1730 C CA . GLN A 1 219 ? 16.344 11.359 13.891 1 94.06 219 GLN A CA 1
ATOM 1731 C C . GLN A 1 219 ? 17.266 11.234 12.68 1 94.06 219 GLN A C 1
ATOM 1733 O O . GLN A 1 219 ? 17.188 10.258 11.93 1 94.06 219 GLN A O 1
ATOM 1738 N N . LEU A 1 220 ? 18.062 12.273 12.469 1 94.44 220 LEU A N 1
ATOM 1739 C CA . LEU A 1 220 ? 18.984 12.234 11.344 1 94.44 220 LEU A CA 1
ATOM 1740 C C . LEU A 1 220 ? 20.016 11.125 11.523 1 94.44 220 LEU A C 1
ATOM 1742 O O . LEU A 1 220 ? 20.328 10.398 10.578 1 94.44 220 LEU A O 1
ATOM 1746 N N . LYS A 1 221 ? 20.484 10.984 12.766 1 91.69 221 LYS A N 1
ATOM 1747 C CA . LYS A 1 221 ? 21.438 9.914 13.062 1 91.69 221 LYS A CA 1
ATOM 1748 C C . LYS A 1 221 ? 20.812 8.547 12.766 1 91.69 221 LYS A C 1
ATOM 1750 O O . LYS A 1 221 ? 21.5 7.652 12.25 1 91.69 221 LYS A O 1
ATOM 1755 N N . GLU A 1 222 ? 19.625 8.383 13.156 1 91.5 222 GLU A N 1
ATOM 1756 C CA . GLU A 1 222 ? 18.922 7.133 12.891 1 91.5 222 GLU A CA 1
ATOM 1757 C C . GLU A 1 222 ? 18.844 6.836 11.398 1 91.5 222 GLU A C 1
ATOM 1759 O O . GLU A 1 222 ? 19.078 5.699 10.977 1 91.5 222 GLU A O 1
ATOM 1764 N N . LEU A 1 223 ? 18.578 7.852 10.617 1 91.62 223 LEU A N 1
ATOM 1765 C CA . LEU A 1 223 ? 18.484 7.695 9.172 1 91.62 223 LEU A CA 1
ATOM 1766 C C . LEU A 1 223 ? 19.844 7.34 8.578 1 91.62 223 LEU A C 1
ATOM 1768 O O . LEU A 1 223 ? 19.922 6.625 7.582 1 91.62 223 LEU A O 1
ATOM 1772 N N . LEU A 1 224 ? 20.875 7.891 9.195 1 91.62 224 LEU A N 1
ATOM 1773 C CA . LEU A 1 224 ? 22.234 7.664 8.719 1 91.62 224 LEU A CA 1
ATOM 1774 C C . LEU A 1 224 ? 22.797 6.352 9.273 1 91.62 224 LEU A C 1
ATOM 1776 O O . LEU A 1 224 ? 23.844 5.891 8.836 1 91.62 224 LEU A O 1
ATOM 1780 N N . GLN A 1 225 ? 22.047 5.734 10.273 1 90.25 225 GLN A N 1
ATOM 1781 C CA . GLN A 1 225 ? 22.453 4.48 10.898 1 90.25 225 GLN A CA 1
ATOM 1782 C C . GLN A 1 225 ? 23.766 4.645 11.672 1 90.25 225 GLN A C 1
ATOM 1784 O O . GLN A 1 225 ? 24.656 3.812 11.555 1 90.25 225 GLN A O 1
ATOM 1789 N N . ILE A 1 226 ? 23.828 5.805 12.227 1 87.62 226 ILE A N 1
ATOM 1790 C CA . ILE A 1 226 ? 24.984 6.086 13.07 1 87.62 226 ILE A CA 1
ATOM 1791 C C . ILE A 1 226 ? 24.656 5.77 14.523 1 87.62 226 ILE A C 1
ATOM 1793 O O . ILE A 1 226 ? 23.688 6.297 15.078 1 87.62 226 ILE A O 1
ATOM 1797 N N . ILE A 1 227 ? 25.359 4.801 15.047 1 81.75 227 ILE A N 1
ATOM 1798 C CA . ILE A 1 227 ? 25.188 4.457 16.453 1 81.75 227 ILE A CA 1
ATOM 1799 C C . ILE A 1 227 ? 26.406 4.938 17.25 1 81.75 227 ILE A C 1
ATOM 1801 O O . ILE A 1 227 ? 27.391 4.211 17.391 1 81.75 227 ILE A O 1
ATOM 1805 N N . ASP A 1 228 ? 26.641 6.098 17.312 1 74.88 228 ASP A N 1
ATOM 1806 C CA . ASP A 1 228 ? 27.781 6.574 18.078 1 74.88 228 ASP A CA 1
ATOM 1807 C C . ASP A 1 228 ? 27.375 7.637 19.094 1 74.88 228 ASP A C 1
ATOM 1809 O O . ASP A 1 228 ? 26.312 8.258 18.953 1 74.88 228 ASP A O 1
ATOM 1813 N N . THR A 1 229 ? 28.156 7.625 20.062 1 73.19 229 THR A N 1
ATOM 1814 C CA . THR A 1 229 ? 27.891 8.578 21.141 1 73.19 229 THR A CA 1
ATOM 1815 C C . THR A 1 229 ? 28.578 9.914 20.859 1 73.19 229 THR A C 1
ATOM 1817 O O . THR A 1 229 ? 28.422 10.875 21.609 1 73.19 229 THR A O 1
ATOM 1820 N N . GLU A 1 230 ? 29.203 9.914 19.703 1 70.81 230 GLU A N 1
ATOM 1821 C CA . GLU A 1 230 ? 29.922 11.148 19.406 1 70.81 230 GLU A CA 1
ATOM 1822 C C . GLU A 1 230 ? 28.953 12.266 19.031 1 70.81 230 GLU A C 1
ATOM 1824 O O . GLU A 1 230 ? 27.812 12 18.625 1 70.81 230 GLU A O 1
ATOM 1829 N N . GLU A 1 231 ? 29.406 13.453 19.266 1 77.75 231 GLU A N 1
ATOM 1830 C CA . GLU A 1 231 ? 28.594 14.633 18.984 1 77.75 231 GLU A CA 1
ATOM 1831 C C . GLU A 1 231 ? 28.344 14.805 17.5 1 77.75 231 GLU A C 1
ATOM 1833 O O . GLU A 1 231 ? 29.266 14.703 16.688 1 77.75 231 GLU A O 1
ATOM 1838 N N . PHE A 1 232 ? 27.078 14.805 17.156 1 82.69 232 PHE A N 1
ATOM 1839 C CA . PHE A 1 232 ? 26.641 14.992 15.773 1 82.69 232 PHE A CA 1
ATOM 1840 C C . PHE A 1 232 ? 26.234 16.438 15.531 1 82.69 232 PHE A C 1
ATOM 1842 O O . PHE A 1 232 ? 25.375 16.984 16.25 1 82.69 232 PHE A O 1
ATOM 1849 N N . ASP A 1 233 ? 26.938 17.172 14.648 1 85.31 233 ASP A N 1
ATOM 1850 C CA . ASP A 1 233 ? 26.547 18.531 14.328 1 85.31 233 ASP A CA 1
ATOM 1851 C C . ASP A 1 233 ? 26.562 18.766 12.82 1 85.31 233 ASP A C 1
ATOM 1853 O O . ASP A 1 233 ? 27.219 18.047 12.07 1 85.31 233 ASP A O 1
ATOM 1857 N N . VAL A 1 234 ? 25.703 19.625 12.461 1 85.31 234 VAL A N 1
ATOM 1858 C CA . VAL A 1 234 ? 25.562 19.906 11.031 1 85.31 234 VAL A CA 1
ATOM 1859 C C . VAL A 1 234 ? 26.172 21.266 10.711 1 85.31 234 VAL A C 1
ATOM 1861 O O . VAL A 1 234 ? 26.188 22.172 11.555 1 85.31 234 VAL A O 1
ATOM 1864 N N . LEU A 1 235 ? 26.75 21.391 9.492 1 81.19 235 LEU A N 1
ATOM 1865 C CA . LEU A 1 235 ? 27.344 22.641 9.008 1 81.19 235 LEU A CA 1
ATOM 1866 C C . LEU A 1 235 ? 26.297 23.5 8.305 1 81.19 235 LEU A C 1
ATOM 1868 O O . LEU A 1 235 ? 25.609 23.047 7.387 1 81.19 235 LEU A O 1
ATOM 1872 N N . PRO A 1 236 ? 26.094 24.672 8.906 1 75.31 236 PRO A N 1
ATOM 1873 C CA . PRO A 1 236 ? 25.188 25.562 8.164 1 75.31 236 PRO A CA 1
ATOM 1874 C C . PRO A 1 236 ? 25.719 25.938 6.789 1 75.31 236 PRO A C 1
ATOM 1876 O O . PRO A 1 236 ? 26.938 26.047 6.605 1 75.31 236 PRO A O 1
ATOM 1879 N N . PRO A 1 237 ? 24.766 25.922 5.867 1 66.75 237 PRO A N 1
ATOM 1880 C CA . PRO A 1 237 ? 25.266 26.328 4.555 1 66.75 237 PRO A CA 1
ATOM 1881 C C . PRO A 1 237 ? 25.875 27.734 4.559 1 66.75 237 PRO A C 1
ATOM 1883 O O . PRO A 1 237 ? 25.469 28.578 5.355 1 66.75 237 PRO A O 1
ATOM 1886 N N . ARG A 1 238 ? 27.141 27.969 4.078 1 55.88 238 ARG A N 1
ATOM 1887 C CA . ARG A 1 238 ? 27.875 29.219 4.051 1 55.88 238 ARG A CA 1
ATOM 1888 C C . ARG A 1 238 ? 26.984 30.375 3.643 1 55.88 238 ARG A C 1
ATOM 1890 O O . ARG A 1 238 ? 27.062 31.469 4.215 1 55.88 238 ARG A O 1
ATOM 1897 N N . GLN A 1 239 ? 26.281 30.312 2.459 1 53.81 239 GLN A N 1
ATOM 1898 C CA . GLN A 1 239 ? 25.469 31.422 1.981 1 53.81 239 GLN A CA 1
ATOM 1899 C C . GLN A 1 239 ? 24 31.031 1.899 1 53.81 239 GLN A C 1
ATOM 1901 O O . GLN A 1 239 ? 23.641 30.125 1.136 1 53.81 239 GLN A O 1
ATOM 1906 N N . ILE A 1 240 ? 23.312 31.094 2.932 1 56.88 240 ILE A N 1
ATOM 1907 C CA . ILE A 1 240 ? 21.859 30.984 2.779 1 56.88 240 ILE A CA 1
ATOM 1908 C C . ILE A 1 240 ? 21.359 32.125 1.891 1 56.88 240 ILE A C 1
ATOM 1910 O O . ILE A 1 240 ? 21.359 33.281 2.295 1 56.88 240 ILE A O 1
ATOM 1914 N N . GLU A 1 241 ? 21.734 32.094 0.615 1 55.84 241 GLU A N 1
ATOM 1915 C CA . GLU A 1 241 ? 21.281 33.125 -0.308 1 55.84 241 GLU A CA 1
ATOM 1916 C C . GLU A 1 241 ? 19.844 33.531 -0.007 1 55.84 241 GLU A C 1
ATOM 1918 O O . GLU A 1 241 ? 19.016 32.719 0.403 1 55.84 241 GLU A O 1
ATOM 1923 N N . ILE A 1 242 ? 19.672 34.812 0.074 1 58.44 242 ILE A N 1
ATOM 1924 C CA . ILE A 1 242 ? 18.375 35.406 0.355 1 58.44 242 ILE A CA 1
ATOM 1925 C C . ILE A 1 242 ? 17.328 34.906 -0.637 1 58.44 242 ILE A C 1
ATOM 1927 O O . ILE A 1 242 ? 17.406 35.219 -1.832 1 58.44 242 ILE A O 1
ATOM 1931 N N . VAL A 1 243 ? 16.719 33.781 -0.371 1 63.5 243 VAL A N 1
ATOM 1932 C CA . VAL A 1 243 ? 15.734 33.062 -1.178 1 63.5 243 VAL A CA 1
ATOM 1933 C C . VAL A 1 243 ? 14.445 33.875 -1.267 1 63.5 243 VAL A C 1
ATOM 1935 O O . VAL A 1 243 ? 13.484 33.469 -1.923 1 63.5 243 VAL A O 1
ATOM 1938 N N . GLU A 1 244 ? 14.461 35.156 -0.831 1 65.12 244 GLU A N 1
ATOM 1939 C CA . GLU A 1 244 ? 13.234 35.938 -0.771 1 65.12 244 GLU A CA 1
ATOM 1940 C C . GLU A 1 244 ? 12.719 36.281 -2.17 1 65.12 244 GLU A C 1
ATOM 1942 O O . GLU A 1 244 ? 11.508 36.312 -2.398 1 65.12 244 GLU A O 1
ATOM 1947 N N . ASN A 1 245 ? 13.703 36.406 -3.092 1 70.38 245 ASN A N 1
ATOM 1948 C CA . ASN A 1 245 ? 13.219 36.844 -4.395 1 70.38 245 ASN A CA 1
ATOM 1949 C C . ASN A 1 245 ? 13.57 35.844 -5.492 1 70.38 245 ASN A C 1
ATOM 1951 O O . ASN A 1 245 ? 13.602 36.188 -6.672 1 70.38 245 ASN A O 1
ATOM 1955 N N . GLN A 1 246 ? 13.805 34.688 -5.086 1 77.19 246 GLN A N 1
ATOM 1956 C CA . GLN A 1 246 ? 14.125 33.688 -6.113 1 77.19 246 GLN A CA 1
ATOM 1957 C C . GLN A 1 246 ? 12.875 33.281 -6.898 1 77.19 246 GLN A C 1
ATOM 1959 O O . GLN A 1 246 ? 11.812 33.062 -6.312 1 77.19 246 GLN A O 1
ATOM 1964 N N . ALA A 1 247 ? 13.023 33.312 -8.227 1 80.25 247 ALA A N 1
ATOM 1965 C CA . ALA A 1 247 ? 11.898 32.938 -9.086 1 80.25 247 ALA A CA 1
ATOM 1966 C C . ALA A 1 247 ? 11.617 31.453 -9.008 1 80.25 247 ALA A C 1
ATOM 1968 O O . ALA A 1 247 ? 12.531 30.625 -9.047 1 80.25 247 ALA A O 1
ATOM 1969 N N . ILE A 1 248 ? 10.398 31.109 -8.773 1 84.44 248 ILE A N 1
ATOM 1970 C CA . ILE A 1 248 ? 9.945 29.719 -8.742 1 84.44 248 ILE A CA 1
ATOM 1971 C C . ILE A 1 248 ? 9.242 29.375 -10.047 1 84.44 248 ILE A C 1
ATOM 1973 O O . ILE A 1 248 ? 8.258 30.031 -10.422 1 84.44 248 ILE A O 1
ATOM 1977 N N . PRO A 1 249 ? 9.828 28.453 -10.781 1 85.69 249 PRO A N 1
ATOM 1978 C CA . PRO A 1 249 ? 9.164 28.047 -12.016 1 85.69 249 PRO A CA 1
ATOM 1979 C C . PRO A 1 249 ? 7.738 27.547 -11.789 1 85.69 249 PRO A C 1
ATOM 1981 O O . PRO A 1 249 ? 7.367 27.234 -10.656 1 85.69 249 PRO A O 1
ATOM 1984 N N . SER A 1 250 ? 6.98 27.484 -12.875 1 88.44 250 SER A N 1
ATOM 1985 C CA . SER A 1 250 ? 5.59 27.062 -12.773 1 88.44 250 SER A CA 1
ATOM 1986 C C . SER A 1 250 ? 5.484 25.578 -12.5 1 88.44 250 SER A C 1
ATOM 1988 O O . SER A 1 250 ? 6.41 24.812 -12.789 1 88.44 250 SER A O 1
ATOM 1990 N N . VAL A 1 251 ? 4.422 25.234 -11.922 1 89.81 251 VAL A N 1
ATOM 1991 C CA . VAL A 1 251 ? 4.152 23.844 -11.578 1 89.81 251 VAL A CA 1
ATOM 1992 C C . VAL A 1 251 ? 4.234 22.984 -12.836 1 89.81 251 VAL A C 1
ATOM 1994 O O . VAL A 1 251 ? 4.816 21.891 -12.82 1 89.81 251 VAL A O 1
ATOM 1997 N N . SER A 1 252 ? 3.643 23.469 -13.945 1 90.06 252 SER A N 1
ATOM 1998 C CA . SER A 1 252 ? 3.582 22.719 -15.195 1 90.06 252 SER A CA 1
ATOM 1999 C C . SER A 1 252 ? 4.98 22.453 -15.742 1 90.06 252 SER A C 1
ATOM 2001 O O . SER A 1 252 ? 5.254 21.344 -16.234 1 90.06 252 SER A O 1
ATOM 2003 N N . GLU A 1 253 ? 5.844 23.391 -15.656 1 90.19 253 GLU A N 1
ATOM 2004 C CA . GLU A 1 253 ? 7.211 23.234 -16.141 1 90.19 253 GLU A CA 1
ATOM 2005 C C . GLU A 1 253 ? 7.977 22.188 -15.344 1 90.19 253 GLU A C 1
ATOM 2007 O O . GLU A 1 253 ? 8.633 21.312 -15.914 1 90.19 253 GLU A O 1
ATOM 2012 N N . ILE A 1 254 ? 7.84 22.266 -14.062 1 91.88 254 ILE A N 1
ATOM 2013 C CA . ILE A 1 254 ? 8.539 21.328 -13.195 1 91.88 254 ILE A CA 1
ATOM 2014 C C . ILE A 1 254 ? 7.98 19.922 -13.391 1 91.88 254 ILE A C 1
ATOM 2016 O O . ILE A 1 254 ? 8.734 18.953 -13.453 1 91.88 254 ILE A O 1
ATOM 2020 N N . TYR A 1 255 ? 6.715 19.891 -13.586 1 92.56 255 TYR A N 1
ATOM 2021 C CA . TYR A 1 255 ? 6.043 18.609 -13.758 1 92.56 255 TYR A CA 1
ATOM 2022 C C . TYR A 1 255 ? 6.492 17.938 -15.055 1 92.56 255 TYR A C 1
ATOM 2024 O O . TYR A 1 255 ? 6.785 16.734 -15.062 1 92.56 255 TYR A O 1
ATOM 2032 N N . THR A 1 256 ? 6.535 18.625 -16.109 1 91.12 256 THR A N 1
ATOM 2033 C CA . THR A 1 256 ? 6.918 18.062 -17.406 1 91.12 256 THR A CA 1
ATOM 2034 C C . THR A 1 256 ? 8.336 17.516 -17.359 1 91.12 256 THR A C 1
ATOM 2036 O O . THR A 1 256 ? 8.609 16.438 -17.891 1 91.12 256 THR A O 1
ATOM 2039 N N . THR A 1 257 ? 9.172 18.188 -16.703 1 91.38 257 THR A N 1
ATOM 2040 C CA . THR A 1 257 ? 10.555 17.734 -16.578 1 91.38 257 THR A CA 1
ATOM 2041 C C . THR A 1 257 ? 10.641 16.5 -15.68 1 91.38 257 THR A C 1
ATOM 2043 O O . THR A 1 257 ? 11.367 15.555 -15.977 1 91.38 257 THR A O 1
ATOM 2046 N N . ALA A 1 258 ? 9.922 16.531 -14.555 1 92.56 258 ALA A N 1
ATOM 2047 C CA . ALA A 1 258 ? 9.938 15.445 -13.586 1 92.56 258 ALA A CA 1
ATOM 2048 C C . ALA A 1 258 ? 9.359 14.164 -14.188 1 92.56 258 ALA A C 1
ATOM 2050 O O . ALA A 1 258 ? 9.828 13.062 -13.898 1 92.56 258 ALA A O 1
ATOM 2051 N N . LEU A 1 259 ? 8.398 14.359 -15.078 1 92.75 259 LEU A N 1
ATOM 2052 C CA . LEU A 1 259 ? 7.746 13.219 -15.719 1 92.75 259 LEU A CA 1
ATOM 2053 C C . LEU A 1 259 ? 8.75 12.383 -16.5 1 92.75 259 LEU A C 1
ATOM 2055 O O . LEU A 1 259 ? 8.641 11.156 -16.562 1 92.75 259 LEU A O 1
ATOM 2059 N N . ASN A 1 260 ? 9.742 13.023 -16.984 1 90.69 260 ASN A N 1
ATOM 2060 C CA . ASN A 1 260 ? 10.688 12.344 -17.859 1 90.69 260 ASN A CA 1
ATOM 2061 C C . ASN A 1 260 ? 11.875 11.789 -17.078 1 90.69 260 ASN A C 1
ATOM 2063 O O . ASN A 1 260 ? 12.57 10.891 -17.547 1 90.69 260 ASN A O 1
ATOM 2067 N N . ASN A 1 261 ? 12.023 12.25 -15.852 1 89.94 261 ASN A N 1
ATOM 2068 C CA . ASN A 1 261 ? 13.273 11.914 -15.172 1 89.94 261 ASN A CA 1
ATOM 2069 C C . ASN A 1 261 ? 13.023 11.07 -13.922 1 89.94 261 ASN A C 1
ATOM 2071 O O . ASN A 1 261 ? 13.945 10.43 -13.406 1 89.94 261 ASN A O 1
ATOM 2075 N N . ARG A 1 262 ? 11.852 11.008 -13.414 1 94 262 ARG A N 1
ATOM 2076 C CA . ARG A 1 262 ? 11.578 10.359 -12.133 1 94 262 ARG A CA 1
ATOM 2077 C C . ARG A 1 262 ? 11.508 8.844 -12.297 1 94 262 ARG A C 1
ATOM 2079 O O . ARG A 1 262 ? 10.773 8.344 -13.148 1 94 262 ARG A O 1
ATOM 2086 N N . PRO A 1 263 ? 12.258 8.109 -11.43 1 96.06 263 PRO A N 1
ATOM 2087 C CA . PRO A 1 263 ? 12.297 6.648 -11.539 1 96.06 263 PRO A CA 1
ATOM 2088 C C . PRO A 1 263 ? 10.938 6 -11.281 1 96.06 263 PRO A C 1
ATOM 2090 O O . PRO A 1 263 ? 10.641 4.934 -11.828 1 96.06 263 PRO A O 1
ATOM 2093 N N . GLU A 1 264 ? 10.07 6.594 -10.445 1 96 264 GLU A N 1
ATOM 2094 C CA . GLU A 1 264 ? 8.766 6.016 -10.141 1 96 264 GLU A CA 1
ATOM 2095 C C . GLU A 1 264 ? 7.887 5.941 -11.383 1 96 264 GLU A C 1
ATOM 2097 O O . GLU A 1 264 ? 7.113 4.996 -11.555 1 96 264 GLU A O 1
ATOM 2102 N N . ILE A 1 265 ? 7.992 6.98 -12.266 1 96.38 265 ILE A N 1
ATOM 2103 C CA . ILE A 1 265 ? 7.207 7.012 -13.492 1 96.38 265 ILE A CA 1
ATOM 2104 C C . ILE A 1 265 ? 7.738 5.969 -14.469 1 96.38 265 ILE A C 1
ATOM 2106 O O . ILE A 1 265 ? 6.965 5.215 -15.062 1 96.38 265 ILE A O 1
ATOM 2110 N N . ARG A 1 266 ? 9.047 5.934 -14.633 1 96.06 266 ARG A N 1
ATOM 2111 C CA . ARG A 1 266 ? 9.664 4.938 -15.508 1 96.06 266 ARG A CA 1
ATOM 2112 C C . ARG A 1 266 ? 9.352 3.523 -15.031 1 96.06 266 ARG A C 1
ATOM 2114 O O . ARG A 1 266 ? 9.094 2.631 -15.844 1 96.06 266 ARG A O 1
ATOM 2121 N N . ASN A 1 267 ? 9.398 3.287 -13.727 1 97.44 267 ASN A N 1
ATOM 2122 C CA . ASN A 1 267 ? 9.078 1.988 -13.148 1 97.44 267 ASN A CA 1
ATOM 2123 C C . ASN A 1 267 ? 7.656 1.56 -13.477 1 97.44 267 ASN A C 1
ATOM 2125 O O . ASN A 1 267 ? 7.422 0.415 -13.867 1 97.44 267 ASN A O 1
ATOM 2129 N N . ALA A 1 268 ? 6.711 2.49 -13.352 1 96.75 268 ALA A N 1
ATOM 2130 C CA . ALA A 1 268 ? 5.312 2.205 -13.672 1 96.75 268 ALA A CA 1
ATOM 2131 C C . ALA A 1 268 ? 5.141 1.893 -15.156 1 96.75 268 ALA A C 1
ATOM 2133 O O . ALA A 1 268 ? 4.363 1.009 -15.523 1 96.75 268 ALA A O 1
ATOM 2134 N N . ALA A 1 269 ? 5.887 2.627 -15.992 1 96.75 269 ALA A N 1
ATOM 2135 C CA . ALA A 1 269 ? 5.832 2.371 -17.438 1 96.75 269 ALA A CA 1
ATOM 2136 C C . ALA A 1 269 ? 6.359 0.978 -17.766 1 96.75 269 ALA A C 1
ATOM 2138 O O . ALA A 1 269 ? 5.789 0.27 -18.594 1 96.75 269 ALA A O 1
ATOM 2139 N N . LEU A 1 270 ? 7.438 0.598 -17.078 1 97.44 270 LEU A N 1
ATOM 2140 C CA . LEU A 1 270 ? 7.984 -0.74 -17.281 1 97.44 270 LEU A CA 1
ATOM 2141 C C . LEU A 1 270 ? 7.008 -1.805 -16.781 1 97.44 270 LEU A C 1
ATOM 2143 O O . LEU A 1 270 ? 6.965 -2.91 -17.328 1 97.44 270 LEU A O 1
ATOM 2147 N N . GLY A 1 271 ? 6.234 -1.446 -15.781 1 97.19 271 GLY A N 1
ATOM 2148 C CA . GLY A 1 271 ? 5.199 -2.355 -15.312 1 97.19 271 GLY A CA 1
ATOM 2149 C C . GLY A 1 271 ? 4.188 -2.711 -16.391 1 97.19 271 GLY A C 1
ATOM 2150 O O . GLY A 1 271 ? 3.768 -3.865 -16.5 1 97.19 271 GLY A O 1
ATOM 2151 N N . ILE A 1 272 ? 3.842 -1.768 -17.219 1 97.31 272 ILE A N 1
ATOM 2152 C CA . ILE A 1 272 ? 2.922 -2.004 -18.328 1 97.31 272 ILE A CA 1
ATOM 2153 C C . ILE A 1 272 ? 3.584 -2.91 -19.359 1 97.31 272 ILE A C 1
ATOM 2155 O O . ILE A 1 272 ? 2.963 -3.852 -19.859 1 97.31 272 ILE A O 1
ATOM 2159 N N . GLU A 1 273 ? 4.848 -2.67 -19.625 1 97.25 273 GLU A N 1
ATOM 2160 C CA . GLU A 1 273 ? 5.578 -3.51 -20.578 1 97.25 273 GLU A CA 1
ATOM 2161 C C . GLU A 1 273 ? 5.688 -4.945 -20.062 1 97.25 273 GLU A C 1
ATOM 2163 O O . GLU A 1 273 ? 5.504 -5.895 -20.828 1 97.25 273 GLU A O 1
ATOM 2168 N N . SER A 1 274 ? 5.977 -5.047 -18.766 1 97.69 274 SER A N 1
ATOM 2169 C CA . SER A 1 274 ? 6.055 -6.371 -18.156 1 97.69 274 SER A CA 1
ATOM 2170 C C . SER A 1 274 ? 4.711 -7.09 -18.234 1 97.69 274 SER A C 1
ATOM 2172 O O . SER A 1 274 ? 4.66 -8.297 -18.469 1 97.69 274 SER A O 1
ATOM 2174 N N . SER A 1 275 ? 3.629 -6.34 -18.031 1 97.44 275 SER A N 1
ATOM 2175 C CA . SER A 1 275 ? 2.297 -6.934 -18.094 1 97.44 275 SER A CA 1
ATOM 2176 C C . SER A 1 275 ? 1.97 -7.418 -19.5 1 97.44 275 SER A C 1
ATOM 2178 O O . SER A 1 275 ? 1.28 -8.422 -19.672 1 97.44 275 SER A O 1
ATOM 2180 N N . ASN A 1 276 ? 2.482 -6.727 -20.547 1 97.38 276 ASN A N 1
ATOM 2181 C CA . ASN A 1 276 ? 2.318 -7.18 -21.922 1 97.38 276 ASN A CA 1
ATOM 2182 C C . ASN A 1 276 ? 2.973 -8.539 -22.141 1 97.38 276 ASN A C 1
ATOM 2184 O O . ASN A 1 276 ? 2.4 -9.406 -22.812 1 97.38 276 ASN A O 1
ATOM 2188 N N . LEU A 1 277 ? 4.113 -8.672 -21.547 1 97.5 277 LEU A N 1
ATOM 2189 C CA . LEU A 1 277 ? 4.805 -9.953 -21.656 1 97.5 277 LEU A CA 1
ATOM 2190 C C . LEU A 1 277 ? 4.062 -11.039 -20.875 1 97.5 277 LEU A C 1
ATOM 2192 O O . LEU A 1 277 ? 4.004 -12.188 -21.312 1 97.5 277 LEU A O 1
ATOM 2196 N N . SER A 1 278 ? 3.467 -10.672 -19.781 1 97.38 278 SER A N 1
ATOM 2197 C CA . SER A 1 278 ? 2.672 -11.625 -19 1 97.38 278 SER A CA 1
ATOM 2198 C C . SER A 1 278 ? 1.468 -12.109 -19.812 1 97.38 278 SER A C 1
ATOM 2200 O O . SER A 1 278 ? 1.1 -13.289 -19.719 1 97.38 278 SER A O 1
ATOM 2202 N N . VAL A 1 279 ? 0.847 -11.219 -20.594 1 97.69 279 VAL A N 1
ATOM 2203 C CA . VAL A 1 279 ? -0.27 -11.602 -21.453 1 97.69 279 VAL A CA 1
ATOM 2204 C C . VAL A 1 279 ? 0.209 -12.586 -22.531 1 97.69 279 VAL A C 1
ATOM 2206 O O . VAL A 1 279 ? -0.449 -13.594 -22.797 1 97.69 279 VAL A O 1
ATOM 2209 N N . ARG A 1 280 ? 1.387 -12.336 -23.031 1 97.19 280 ARG A N 1
ATOM 2210 C CA . ARG A 1 280 ? 1.935 -13.227 -24.062 1 97.19 280 ARG A CA 1
ATOM 2211 C C . ARG A 1 280 ? 2.271 -14.594 -23.469 1 97.19 280 ARG A C 1
ATOM 2213 O O . ARG A 1 280 ? 2.033 -15.625 -24.109 1 97.19 280 ARG A O 1
ATOM 2220 N N . ILE A 1 281 ? 2.795 -14.539 -22.266 1 97.25 281 ILE A N 1
ATOM 2221 C CA . ILE A 1 281 ? 3.131 -15.789 -21.594 1 97.25 281 ILE A CA 1
ATOM 2222 C C . ILE A 1 281 ? 1.858 -16.594 -21.328 1 97.25 281 ILE A C 1
ATOM 2224 O O . ILE A 1 281 ? 1.826 -17.797 -21.531 1 97.25 281 ILE A O 1
ATOM 2228 N N . ALA A 1 282 ? 0.809 -15.906 -20.922 1 96.25 282 ALA A N 1
ATOM 2229 C CA . ALA A 1 282 ? -0.463 -16.578 -20.672 1 96.25 282 ALA A CA 1
ATOM 2230 C C . ALA A 1 282 ? -1.042 -17.156 -21.969 1 96.25 282 ALA A C 1
ATOM 2232 O O . ALA A 1 282 ? -1.579 -18.266 -21.969 1 96.25 282 ALA A O 1
ATOM 2233 N N . LYS A 1 283 ? -0.908 -16.484 -23.094 1 96.19 283 LYS A N 1
ATOM 2234 C CA . LYS A 1 283 ? -1.433 -16.922 -24.375 1 96.19 283 LYS A CA 1
ATOM 2235 C C . LYS A 1 283 ? -0.687 -18.156 -24.891 1 96.19 283 LYS A C 1
ATOM 2237 O O . LYS A 1 283 ? -1.242 -18.953 -25.641 1 96.19 283 LYS A O 1
ATOM 2242 N N . ALA A 1 284 ? 0.556 -18.219 -24.406 1 95.44 284 ALA A N 1
ATOM 2243 C CA . ALA A 1 284 ? 1.368 -19.359 -24.828 1 95.44 284 ALA A CA 1
ATOM 2244 C C . ALA A 1 284 ? 0.773 -20.672 -24.344 1 95.44 284 ALA A C 1
ATOM 2246 O O . ALA A 1 284 ? 1.076 -21.75 -24.875 1 95.44 284 ALA A O 1
ATOM 2247 N N . GLY A 1 285 ? -0.12 -20.641 -23.391 1 92.69 285 GLY A N 1
ATOM 2248 C CA . GLY A 1 285 ? -0.746 -21.844 -22.859 1 92.69 285 GLY A CA 1
ATOM 2249 C C . GLY A 1 285 ? -1.667 -22.531 -23.844 1 92.69 285 GLY A C 1
ATOM 2250 O O . GLY A 1 285 ? -1.979 -23.719 -23.688 1 92.69 285 GLY A O 1
ATOM 2251 N N . LYS A 1 286 ? -2.033 -21.875 -24.969 1 93.44 286 LYS A N 1
ATOM 2252 C CA . LYS A 1 286 ? -2.92 -22.453 -25.969 1 93.44 286 LYS A CA 1
ATOM 2253 C C . LYS A 1 286 ? -2.121 -23.078 -27.109 1 93.44 286 LYS A C 1
ATOM 2255 O O . LYS A 1 286 ? -2.682 -23.781 -27.953 1 93.44 286 LYS A O 1
ATOM 2260 N N . LEU A 1 287 ? -0.825 -22.891 -27.047 1 94.38 287 LEU A N 1
ATOM 2261 C CA . LEU A 1 287 ? 0.017 -23.344 -28.141 1 94.38 287 LEU A CA 1
ATOM 2262 C C . LEU A 1 287 ? 0.659 -24.688 -27.812 1 94.38 287 LEU A C 1
ATOM 2264 O 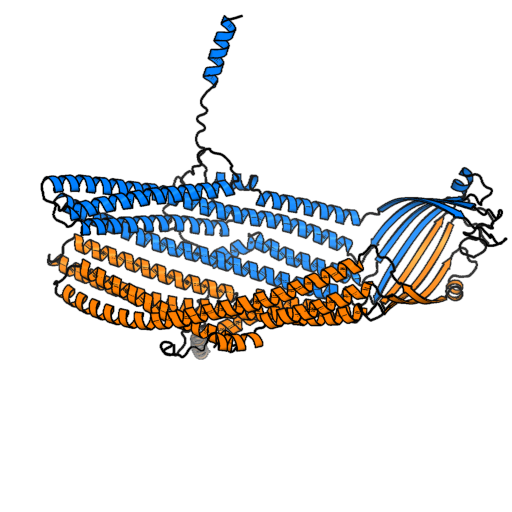O . LEU A 1 287 ? 0.744 -25.078 -26.641 1 94.38 287 LEU A O 1
ATOM 2268 N N . PRO A 1 288 ? 1.092 -25.438 -28.812 1 93.88 288 PRO A N 1
ATOM 2269 C CA . PRO A 1 288 ? 1.732 -26.734 -28.562 1 93.88 288 PRO A CA 1
ATOM 2270 C C . PRO A 1 288 ? 3.09 -26.609 -27.875 1 93.88 288 PRO A C 1
ATOM 2272 O O . PRO A 1 288 ? 3.729 -25.547 -27.969 1 93.88 288 PRO A O 1
ATOM 2275 N N . THR A 1 289 ? 3.449 -27.594 -27.234 1 94.5 289 THR A N 1
ATOM 2276 C CA . THR A 1 289 ? 4.777 -27.703 -26.625 1 94.5 289 THR A CA 1
ATOM 2277 C C . THR A 1 289 ? 5.582 -28.812 -27.297 1 94.5 289 THR A C 1
ATOM 2279 O O . THR A 1 289 ? 5.062 -29.891 -27.547 1 94.5 289 THR A O 1
ATOM 2282 N N . LEU A 1 290 ? 6.812 -28.453 -27.641 1 95.06 290 LEU A N 1
ATOM 2283 C CA . LEU A 1 290 ? 7.723 -29.406 -28.266 1 95.06 290 LEU A CA 1
ATOM 2284 C C . LEU A 1 290 ? 8.883 -29.75 -27.328 1 95.06 290 LEU A C 1
ATOM 2286 O O . LEU A 1 290 ? 9.602 -28.859 -26.891 1 95.06 290 LEU A O 1
ATOM 2290 N N . GLY A 1 291 ? 8.992 -31 -27.062 1 95.06 291 GLY A N 1
ATOM 2291 C CA . GLY A 1 291 ? 10.07 -31.484 -26.219 1 95.06 291 GLY A CA 1
ATOM 2292 C C . GLY A 1 291 ? 10.945 -32.531 -26.906 1 95.06 291 GLY A C 1
ATOM 2293 O O . GLY A 1 291 ? 10.469 -33.281 -27.75 1 95.06 291 GLY A O 1
ATOM 2294 N N . VAL A 1 292 ? 12.219 -32.438 -26.531 1 93.81 292 VAL A N 1
ATOM 2295 C CA . VAL A 1 292 ? 13.18 -33.438 -27 1 93.81 292 VAL A CA 1
ATOM 2296 C C . VAL A 1 292 ? 13.797 -34.125 -25.797 1 93.81 292 VAL A C 1
ATOM 2298 O O . VAL A 1 292 ? 14.078 -33.5 -24.766 1 93.81 292 VAL A O 1
ATOM 2301 N N . SER A 1 293 ? 13.852 -35.375 -25.875 1 94.75 293 SER A N 1
ATOM 2302 C CA . SER A 1 293 ? 14.492 -36.156 -24.828 1 94.75 293 SER A CA 1
ATOM 2303 C C . SER A 1 293 ? 15.508 -37.125 -25.406 1 94.75 293 SER A C 1
ATOM 2305 O O . SER A 1 293 ? 15.367 -37.594 -26.547 1 94.75 293 SER A O 1
ATOM 2307 N N . ALA A 1 294 ? 16.562 -37.312 -24.719 1 92.44 294 ALA A N 1
ATOM 2308 C CA . ALA A 1 294 ? 17.578 -38.312 -25.031 1 92.44 294 ALA A CA 1
ATOM 2309 C C . ALA A 1 294 ? 18.047 -39.031 -23.781 1 92.44 294 ALA A C 1
ATOM 2311 O O . ALA A 1 294 ? 18.016 -38.469 -22.688 1 92.44 294 ALA A O 1
ATOM 2312 N N . GLY A 1 295 ? 18.359 -40.312 -24.031 1 93.19 295 GLY A N 1
ATOM 2313 C CA . GLY A 1 295 ? 18.812 -41.094 -22.891 1 93.19 295 GLY A CA 1
ATOM 2314 C C . GLY A 1 295 ? 19.594 -42.312 -23.266 1 93.19 295 GLY A C 1
ATOM 2315 O O . GLY A 1 295 ? 19.5 -42.812 -24.391 1 93.19 295 GLY A O 1
ATOM 2316 N N . VAL A 1 296 ? 20.469 -42.688 -22.422 1 92.56 296 VAL A N 1
ATOM 2317 C CA . VAL A 1 296 ? 21.188 -43.969 -22.5 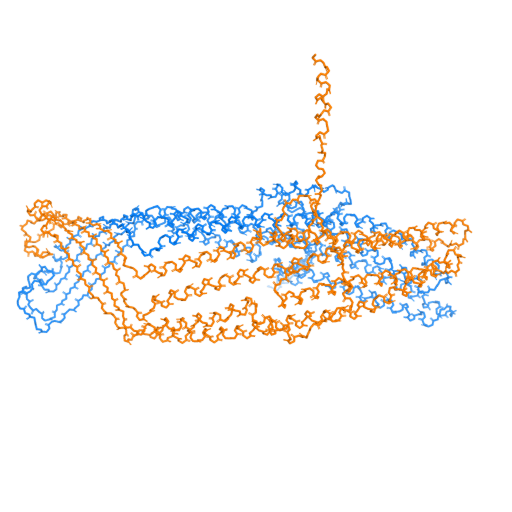1 92.56 296 VAL A CA 1
ATOM 2318 C C . VAL A 1 296 ? 20.844 -44.812 -21.266 1 92.56 296 VAL A C 1
ATOM 2320 O O . VAL A 1 296 ? 20.656 -44.281 -20.172 1 92.56 296 VAL A O 1
ATOM 2323 N N . GLY A 1 297 ? 20.656 -46.031 -21.609 1 92.25 297 GLY A N 1
ATOM 2324 C CA . GLY A 1 297 ? 20.312 -46.906 -20.484 1 92.25 297 GLY A CA 1
ATOM 2325 C C . GLY A 1 297 ? 20.719 -48.344 -20.688 1 92.25 297 GLY A C 1
ATOM 2326 O O . GLY A 1 297 ? 21.078 -48.75 -21.797 1 92.25 297 GLY A O 1
ATOM 2327 N N . THR A 1 298 ? 20.859 -49.094 -19.594 1 91.19 298 THR A N 1
ATOM 2328 C CA . THR A 1 298 ? 21.078 -50.531 -19.578 1 91.19 298 THR A CA 1
ATOM 2329 C C . THR A 1 298 ? 20.391 -51.188 -18.375 1 91.19 298 THR A C 1
ATOM 2331 O O . THR A 1 298 ? 19.812 -50.469 -17.531 1 91.19 298 THR A O 1
ATOM 2334 N N . SER A 1 299 ? 20.188 -52.438 -18.484 1 90.94 299 SER A N 1
ATOM 2335 C CA . SER A 1 299 ? 19.531 -53.125 -17.391 1 90.94 299 SER A CA 1
ATOM 2336 C C . SER A 1 299 ? 20.156 -54.5 -17.125 1 90.94 299 SER A C 1
ATOM 2338 O O . SER A 1 299 ? 20.859 -55.031 -17.984 1 90.94 299 SER A O 1
ATOM 2340 N N . THR A 1 300 ? 19.984 -55.031 -15.945 1 87.88 300 THR A N 1
ATOM 2341 C CA . THR A 1 300 ? 20.422 -56.344 -15.531 1 87.88 300 THR A CA 1
ATOM 2342 C C . THR A 1 300 ? 19.328 -57.094 -14.781 1 87.88 300 THR A C 1
ATOM 2344 O O . THR A 1 300 ? 18.438 -56.438 -14.195 1 87.88 300 THR A O 1
ATOM 2347 N N . THR A 1 301 ? 19.297 -58.312 -14.977 1 88.69 301 THR A N 1
ATOM 2348 C CA . THR A 1 301 ? 18.328 -59.125 -14.242 1 88.69 301 THR A CA 1
ATOM 2349 C C . THR A 1 301 ? 18.953 -60.469 -13.836 1 88.69 301 THR A C 1
ATOM 2351 O O . THR A 1 301 ? 19.891 -60.938 -14.492 1 88.69 301 THR A O 1
ATOM 2354 N N . SER A 1 302 ? 18.484 -61 -12.781 1 84.94 302 SER A N 1
ATOM 2355 C CA . SER A 1 302 ? 18.938 -62.312 -12.352 1 84.94 302 SER A CA 1
ATOM 2356 C C . SER A 1 302 ? 18.25 -63.438 -13.125 1 84.94 302 SER A C 1
ATOM 2358 O O . SER A 1 302 ? 18.641 -64.625 -13.031 1 84.94 302 SER A O 1
ATOM 2360 N N . MET A 1 303 ? 17.281 -63.062 -13.93 1 79.94 303 MET A N 1
ATOM 2361 C CA . MET A 1 303 ? 16.531 -64.062 -14.695 1 79.94 303 MET A CA 1
ATOM 2362 C C . MET A 1 303 ? 17.234 -64.375 -16.016 1 79.94 303 MET A C 1
ATOM 2364 O O . MET A 1 303 ? 16.812 -65.25 -16.75 1 79.94 303 MET A O 1
ATOM 2368 N N . SER A 1 304 ? 18.297 -63.688 -16.312 1 79.88 304 SER A N 1
ATOM 2369 C CA . SER A 1 304 ? 19.047 -63.938 -17.531 1 79.88 304 SER A CA 1
ATOM 2370 C C . SER A 1 304 ? 20.219 -64.875 -17.281 1 79.88 304 SER A C 1
ATOM 2372 O O . SER A 1 304 ? 20.797 -64.875 -16.203 1 79.88 304 SER A O 1
ATOM 2374 N N . ASN A 1 305 ? 20.547 -65.625 -18.328 1 80.31 305 ASN A N 1
ATOM 2375 C CA . ASN A 1 305 ? 21.641 -66.562 -18.219 1 80.31 305 ASN A CA 1
ATOM 2376 C C . ASN A 1 305 ? 22.984 -65.938 -18.484 1 80.31 305 ASN A C 1
ATOM 2378 O O . ASN A 1 305 ? 24.047 -66.562 -18.328 1 80.31 305 ASN A O 1
ATOM 2382 N N . TYR A 1 306 ? 22.891 -64.75 -18.844 1 83.44 306 TYR A N 1
ATOM 2383 C CA . TYR A 1 306 ? 24.109 -64 -19.156 1 83.44 306 TYR A CA 1
ATOM 2384 C C . TYR A 1 306 ? 24.719 -63.375 -17.906 1 83.44 306 TYR A C 1
ATOM 2386 O O . TYR A 1 306 ? 24 -63 -16.984 1 83.44 306 TYR A O 1
ATOM 2394 N N . GLU A 1 307 ? 26.141 -63.312 -17.891 1 88.69 307 GLU A N 1
ATOM 2395 C CA . GLU A 1 307 ? 26.812 -62.625 -16.797 1 88.69 307 GLU A CA 1
ATOM 2396 C C . GLU A 1 307 ? 26.453 -61.156 -16.75 1 88.69 307 GLU A C 1
ATOM 2398 O O . GLU A 1 307 ? 26.016 -60.562 -17.75 1 88.69 307 GLU A O 1
ATOM 2403 N N . TRP A 1 308 ? 26.703 -60.594 -15.602 1 88.75 308 TRP A N 1
ATOM 2404 C CA . TRP A 1 308 ? 26.328 -59.219 -15.328 1 88.75 308 TRP A CA 1
ATOM 2405 C C . TRP A 1 308 ? 26.938 -58.281 -16.375 1 88.75 308 TRP A C 1
ATOM 2407 O O . TRP A 1 308 ? 26.234 -57.438 -16.953 1 88.75 308 TRP A O 1
ATOM 2417 N N . GLY A 1 309 ? 28.172 -58.406 -16.641 1 88.44 309 GLY A N 1
ATOM 2418 C CA . GLY A 1 309 ? 28.875 -57.562 -17.594 1 88.44 309 GLY A CA 1
ATOM 2419 C C . GLY A 1 309 ? 28.328 -57.656 -19.016 1 88.44 309 GLY A C 1
ATOM 2420 O O . GLY A 1 309 ? 28.188 -56.656 -19.719 1 88.44 309 GLY A O 1
ATOM 2421 N N . LYS A 1 310 ? 28.062 -58.844 -19.438 1 88.38 310 LYS A N 1
ATOM 2422 C CA . LYS A 1 310 ? 27.5 -59.094 -20.766 1 88.38 310 LYS A CA 1
ATOM 2423 C C . LYS A 1 310 ? 26.094 -58.5 -20.875 1 88.38 310 LYS A C 1
ATOM 2425 O O . LYS A 1 310 ? 25.703 -58 -21.922 1 88.38 310 LYS A O 1
ATOM 2430 N N . GLN A 1 311 ? 25.422 -58.531 -19.797 1 88.31 311 GLN A N 1
ATOM 2431 C CA . GLN A 1 311 ? 24.094 -57.969 -19.781 1 88.31 311 GLN A CA 1
ATOM 2432 C C . GLN A 1 311 ? 24.141 -56.438 -19.969 1 88.31 311 GLN A C 1
ATOM 2434 O O . GLN A 1 311 ? 23.359 -55.875 -20.75 1 88.31 311 GLN A O 1
ATOM 2439 N N . ILE A 1 312 ? 25.016 -55.875 -19.297 1 89.12 312 ILE A N 1
ATOM 2440 C CA . ILE A 1 312 ? 25.156 -54.438 -19.375 1 89.12 312 ILE A CA 1
ATOM 2441 C C . ILE A 1 312 ? 25.453 -54.031 -20.828 1 89.12 312 ILE A C 1
ATOM 2443 O O . ILE A 1 312 ? 24.906 -53.031 -21.312 1 89.12 312 ILE A O 1
ATOM 2447 N N . LYS A 1 313 ? 26.297 -54.812 -21.438 1 87.75 313 LYS A N 1
ATOM 2448 C CA . LYS A 1 313 ? 26.688 -54.5 -22.812 1 87.75 313 LYS A CA 1
ATOM 2449 C C . LYS A 1 313 ? 25.531 -54.812 -23.781 1 87.75 313 LYS A C 1
ATOM 2451 O O . LYS A 1 313 ? 25.172 -53.969 -24.609 1 87.75 313 LYS A O 1
ATOM 2456 N N . ASN A 1 314 ? 24.891 -55.938 -23.625 1 82.31 314 ASN A N 1
ATOM 2457 C CA . ASN A 1 314 ? 23.844 -56.375 -24.547 1 82.31 314 ASN A CA 1
ATOM 2458 C C . ASN A 1 314 ? 22.578 -55.531 -24.406 1 82.31 314 ASN A C 1
ATOM 2460 O O . ASN A 1 314 ? 21.844 -55.344 -25.375 1 82.31 314 ASN A O 1
ATOM 2464 N N . ASN A 1 315 ? 22.359 -55.062 -23.203 1 84.25 315 ASN A N 1
ATOM 2465 C CA . ASN A 1 315 ? 21.125 -54.344 -22.969 1 84.25 315 ASN A CA 1
ATOM 2466 C C . ASN A 1 315 ? 21.312 -52.844 -23.141 1 84.25 315 ASN A C 1
ATOM 2468 O O . ASN A 1 315 ? 20.375 -52.062 -22.953 1 84.25 315 ASN A O 1
ATOM 2472 N N . PHE A 1 316 ? 22.484 -52.5 -23.547 1 87.88 316 PHE A N 1
ATOM 2473 C CA . PHE A 1 316 ? 22.797 -51.094 -23.719 1 87.88 316 PHE A CA 1
ATOM 2474 C C . PHE A 1 316 ? 22.031 -50.5 -24.906 1 87.88 316 PHE A C 1
ATOM 2476 O O . PHE A 1 316 ? 22.031 -51.094 -26 1 87.88 316 PHE A O 1
ATOM 2483 N N . ASP A 1 317 ? 21.359 -49.406 -24.672 1 88.81 317 ASP A N 1
ATOM 2484 C CA . ASP A 1 317 ? 20.641 -48.781 -25.766 1 88.81 317 ASP A CA 1
ATOM 2485 C C . ASP A 1 317 ? 20.688 -47.25 -25.625 1 88.81 317 ASP A C 1
ATOM 2487 O O . ASP A 1 317 ? 20.812 -46.719 -24.516 1 88.81 317 ASP A O 1
ATOM 2491 N N . ILE A 1 318 ? 20.734 -46.562 -26.734 1 89.44 318 ILE A N 1
ATOM 2492 C CA . ILE A 1 318 ? 20.625 -45.094 -26.844 1 89.44 318 ILE A CA 1
ATOM 2493 C C . ILE A 1 318 ? 19.297 -44.719 -27.5 1 89.44 318 ILE A C 1
ATOM 2495 O O . ILE A 1 318 ? 18.938 -45.25 -28.547 1 89.44 318 ILE A O 1
ATOM 2499 N N . GLY A 1 319 ? 18.625 -43.969 -26.828 1 91.44 319 GLY A N 1
ATOM 2500 C CA . GLY A 1 319 ? 17.328 -43.531 -27.344 1 91.44 319 GLY A CA 1
ATOM 2501 C C . GLY A 1 319 ? 17.203 -42.031 -27.453 1 91.44 319 GLY A C 1
ATOM 2502 O O . GLY A 1 319 ? 17.797 -41.281 -26.656 1 91.44 319 GLY A O 1
ATOM 2503 N N . ALA A 1 320 ? 16.5 -41.5 -28.5 1 91.69 320 ALA A N 1
ATOM 2504 C CA . ALA A 1 320 ? 16.109 -40.125 -28.656 1 91.69 320 ALA A CA 1
ATOM 2505 C C . ALA A 1 320 ? 14.648 -40 -29.062 1 91.69 320 ALA A C 1
ATOM 2507 O O . ALA A 1 320 ? 14.133 -40.844 -29.797 1 91.69 320 ALA A O 1
ATOM 2508 N N . GLY A 1 321 ? 14.07 -39.031 -28.531 1 93.44 321 GLY A N 1
ATOM 2509 C CA . GLY A 1 321 ? 12.648 -38.875 -28.812 1 93.44 321 GLY A CA 1
ATOM 2510 C C . GLY A 1 321 ? 12.195 -37.438 -28.875 1 93.44 321 GLY A C 1
ATOM 2511 O O . GLY A 1 321 ? 12.797 -36.562 -28.234 1 93.44 321 GLY A O 1
ATOM 2512 N N . ILE A 1 322 ? 11.164 -37.156 -29.75 1 93.19 322 ILE A N 1
ATOM 2513 C CA . ILE A 1 322 ? 10.5 -35.844 -29.844 1 93.19 322 ILE A CA 1
ATOM 2514 C C . ILE A 1 322 ? 9.031 -36 -29.422 1 93.19 322 ILE A C 1
ATOM 2516 O O . ILE A 1 322 ? 8.375 -36.969 -29.766 1 93.19 322 ILE A O 1
ATOM 2520 N N . SER A 1 323 ? 8.664 -35.156 -28.609 1 94.44 323 SER A N 1
ATOM 2521 C CA . SER A 1 323 ? 7.277 -35.188 -28.156 1 94.44 323 SER A CA 1
ATOM 2522 C C . SER A 1 323 ? 6.59 -33.844 -28.391 1 94.44 323 SER A C 1
ATOM 2524 O O . SER A 1 323 ? 7.184 -32.781 -28.172 1 94.44 323 SER A O 1
ATOM 2526 N N . ILE A 1 324 ? 5.309 -33.875 -28.922 1 93.38 324 ILE A N 1
ATOM 2527 C CA . ILE A 1 324 ? 4.469 -32.719 -29.141 1 93.38 324 ILE A CA 1
ATOM 2528 C C . ILE A 1 324 ? 3.17 -32.844 -28.344 1 93.38 324 ILE A C 1
ATOM 2530 O O . ILE A 1 324 ? 2.529 -33.906 -28.391 1 93.38 324 ILE A O 1
ATOM 2534 N N . ASN A 1 325 ? 2.863 -31.828 -27.594 1 93.88 325 ASN A N 1
ATOM 2535 C CA . ASN A 1 325 ? 1.619 -31.797 -26.828 1 93.88 325 ASN A CA 1
ATOM 2536 C C . ASN A 1 325 ? 0.807 -30.547 -27.156 1 93.88 325 ASN A C 1
ATOM 2538 O O . ASN A 1 325 ? 1.328 -29.422 -27.094 1 93.88 325 ASN A O 1
ATOM 2542 N N . ILE A 1 326 ? -0.461 -30.719 -27.562 1 92.88 326 ILE A N 1
ATOM 2543 C CA . ILE A 1 326 ? -1.349 -29.609 -27.906 1 92.88 326 ILE A CA 1
ATOM 2544 C C . ILE A 1 326 ? -2.58 -29.641 -27 1 92.88 326 ILE A C 1
ATOM 2546 O O . ILE A 1 326 ? -3.465 -30.484 -27.172 1 92.88 326 ILE A O 1
ATOM 2550 N N . PRO A 1 327 ? -2.691 -28.719 -26.109 1 91.19 327 PRO A N 1
ATOM 2551 C CA . PRO A 1 327 ? -3.914 -28.641 -25.312 1 91.19 327 PRO A CA 1
ATOM 2552 C C . PRO A 1 327 ? -5.098 -28.062 -26.078 1 91.19 327 PRO A C 1
ATOM 2554 O O . PRO A 1 327 ? -5.031 -26.938 -26.562 1 91.19 327 PRO A O 1
ATOM 2557 N N . LEU A 1 328 ? -6.176 -28.812 -26.25 1 92.06 328 LEU A N 1
ATOM 2558 C CA . LEU A 1 328 ? -7.363 -28.359 -26.969 1 92.06 328 LEU A CA 1
ATOM 2559 C C . LEU A 1 328 ? -8.375 -27.75 -26.016 1 92.06 328 LEU A C 1
ATOM 2561 O O . LEU A 1 328 ? -8.914 -26.672 -26.281 1 92.06 328 LEU A O 1
ATOM 2565 N N . PHE A 1 329 ? -8.664 -28.484 -25 1 92.62 329 PHE A N 1
ATOM 2566 C CA . PHE A 1 329 ? -9.555 -28 -23.953 1 92.62 329 PHE A CA 1
ATOM 2567 C C . PHE A 1 329 ? -8.953 -28.234 -22.578 1 92.62 329 PHE A C 1
ATOM 2569 O O . PHE A 1 329 ? -8.883 -29.359 -22.109 1 92.62 329 PHE A O 1
ATOM 2576 N N . ASP A 1 330 ? -8.594 -27.047 -21.875 1 93.12 330 ASP A N 1
ATOM 2577 C CA . ASP A 1 330 ? -7.895 -27.172 -20.594 1 93.12 330 ASP A CA 1
ATOM 2578 C C . ASP A 1 330 ? -8.758 -26.625 -19.453 1 93.12 330 ASP A C 1
ATOM 2580 O O . ASP A 1 330 ? -8.234 -26.016 -18.516 1 93.12 330 ASP A O 1
ATOM 2584 N N . ASN A 1 331 ? -10.156 -26.766 -19.625 1 93.94 331 ASN A N 1
ATOM 2585 C CA . ASN A 1 331 ? -11.109 -26.344 -18.609 1 93.94 331 ASN A CA 1
ATOM 2586 C C . ASN A 1 331 ? -10.977 -24.859 -18.297 1 93.94 331 ASN A C 1
ATOM 2588 O O . ASN A 1 331 ? -11.031 -24.469 -17.125 1 93.94 331 ASN A O 1
ATOM 2592 N N . ARG A 1 332 ? -10.68 -24.047 -19.281 1 94.81 332 ARG A N 1
ATOM 2593 C CA . ARG A 1 332 ? -10.695 -22.594 -19.281 1 94.81 332 ARG A CA 1
ATOM 2594 C C . ARG A 1 332 ? -9.508 -22.031 -18.5 1 94.81 332 ARG A C 1
ATOM 2596 O O . ARG A 1 332 ? -9.523 -20.859 -18.078 1 94.81 332 ARG A O 1
ATOM 2603 N N . GLN A 1 333 ? -8.531 -22.828 -18.141 1 94.62 333 GLN A N 1
ATOM 2604 C CA . GLN A 1 333 ? -7.375 -22.375 -17.375 1 94.62 333 GLN A CA 1
ATOM 2605 C C . GLN A 1 333 ? -6.59 -21.312 -18.125 1 94.62 333 GLN A C 1
ATOM 2607 O O . GLN A 1 333 ? -6.289 -20.25 -17.578 1 94.62 333 GLN A O 1
ATOM 2612 N N . THR A 1 334 ? -6.301 -21.562 -19.438 1 94.94 334 THR A N 1
ATOM 2613 C CA . THR A 1 334 ? -5.523 -20.609 -20.234 1 94.94 334 THR A CA 1
ATOM 2614 C C . THR A 1 334 ? -6.332 -19.344 -20.516 1 94.94 334 THR A C 1
ATOM 2616 O O . THR A 1 334 ? -5.809 -18.234 -20.406 1 94.94 334 THR A O 1
ATOM 2619 N N . LYS A 1 335 ? -7.59 -19.547 -20.8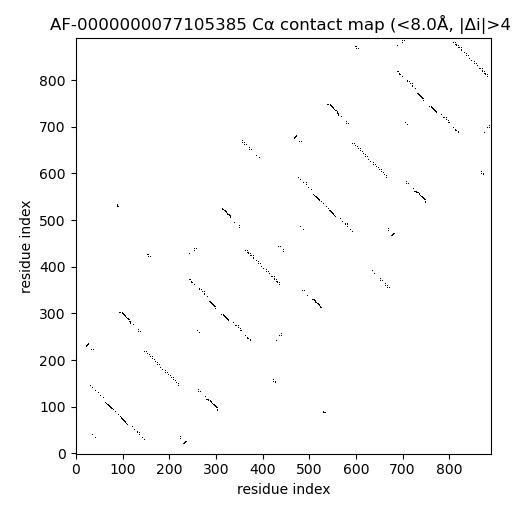75 1 95.75 335 LYS A N 1
ATOM 2620 C CA . LYS A 1 335 ? -8.438 -18.391 -21.141 1 95.75 335 LYS A CA 1
ATOM 2621 C C . LYS A 1 335 ? -8.531 -17.484 -19.922 1 95.75 335 LYS A C 1
ATOM 2623 O O . LYS A 1 335 ? -8.422 -16.266 -20.031 1 95.75 335 LYS A O 1
ATOM 2628 N N . THR A 1 336 ? -8.742 -18.062 -18.781 1 96.62 336 THR A N 1
ATOM 2629 C CA . THR A 1 336 ? -8.812 -17.312 -17.531 1 96.62 336 THR A CA 1
ATOM 2630 C C . THR A 1 336 ? -7.488 -16.625 -17.234 1 96.62 336 THR A C 1
ATOM 2632 O O . THR A 1 336 ? -7.469 -15.453 -16.844 1 96.62 336 THR A O 1
ATOM 2635 N N . ALA A 1 337 ? -6.395 -17.297 -17.438 1 96.31 337 ALA A N 1
ATOM 2636 C CA . ALA A 1 337 ? -5.074 -16.719 -17.219 1 96.31 337 ALA A CA 1
ATOM 2637 C C . ALA A 1 337 ? -4.852 -15.5 -18.109 1 96.31 337 ALA A C 1
ATOM 2639 O O . ALA A 1 337 ? -4.332 -14.477 -17.656 1 96.31 337 ALA A O 1
ATOM 2640 N N . VAL A 1 338 ? -5.258 -15.633 -19.391 1 97.25 338 VAL A N 1
ATOM 2641 C CA . VAL A 1 338 ? -5.109 -14.531 -20.328 1 97.25 338 VAL A CA 1
ATOM 2642 C C . VAL A 1 338 ? -5.977 -13.352 -19.891 1 97.25 338 VAL A C 1
ATOM 2644 O O . VAL A 1 338 ? -5.504 -12.219 -19.844 1 97.25 338 VAL A O 1
ATOM 2647 N N . ASN A 1 339 ? -7.246 -13.664 -19.594 1 97.19 339 ASN A N 1
ATOM 2648 C CA . ASN A 1 339 ? -8.148 -12.594 -19.172 1 97.19 339 ASN A CA 1
ATOM 2649 C C . ASN A 1 339 ? -7.652 -11.898 -17.906 1 97.19 339 ASN A C 1
ATOM 2651 O O . ASN A 1 339 ? -7.715 -10.672 -17.812 1 97.19 339 ASN A O 1
ATOM 2655 N N . LYS A 1 340 ? -7.184 -12.648 -16.938 1 96.56 340 LYS A N 1
ATOM 2656 C CA . LYS A 1 340 ? -6.656 -12.07 -15.703 1 96.56 340 LYS A CA 1
ATOM 2657 C C . LYS A 1 340 ? -5.398 -11.25 -15.977 1 96.56 340 LYS A C 1
ATOM 2659 O O . LYS A 1 340 ? -5.164 -10.227 -15.328 1 96.56 340 LYS A O 1
ATOM 2664 N N . ALA A 1 341 ? -4.57 -11.719 -16.859 1 96.94 341 ALA A N 1
ATOM 2665 C CA . ALA A 1 341 ? -3.389 -10.953 -17.25 1 96.94 341 ALA A CA 1
ATOM 2666 C C . ALA A 1 341 ? -3.783 -9.625 -17.891 1 96.94 341 ALA A C 1
ATOM 2668 O O . ALA A 1 341 ? -3.133 -8.602 -17.672 1 96.94 341 ALA A O 1
ATOM 2669 N N . LEU A 1 342 ? -4.816 -9.688 -18.75 1 97.75 342 LEU A N 1
ATOM 2670 C CA . LEU A 1 342 ? -5.309 -8.469 -19.375 1 97.75 342 LEU A CA 1
ATOM 2671 C C . LEU A 1 342 ? -5.832 -7.492 -18.328 1 97.75 342 LEU A C 1
ATOM 2673 O O . LEU A 1 342 ? -5.605 -6.281 -18.438 1 97.75 342 LEU A O 1
ATOM 2677 N N . LEU A 1 343 ? -6.574 -8.023 -17.375 1 97.06 343 LEU A N 1
ATOM 2678 C CA . LEU A 1 343 ? -7.062 -7.188 -16.281 1 97.06 343 LEU A CA 1
ATOM 2679 C C . LEU A 1 343 ? -5.902 -6.602 -15.484 1 97.06 343 LEU A C 1
ATOM 2681 O O . LEU A 1 343 ? -5.953 -5.441 -15.07 1 97.06 343 LEU A O 1
ATOM 2685 N N . GLN A 1 344 ? -4.852 -7.371 -15.289 1 96 344 GLN A N 1
ATOM 2686 C CA . GLN A 1 344 ? -3.668 -6.891 -14.586 1 96 344 GLN A CA 1
ATOM 2687 C C . GLN A 1 344 ? -2.982 -5.77 -15.367 1 96 344 GLN A C 1
ATOM 2689 O O . GLN A 1 344 ? -2.461 -4.824 -14.773 1 96 344 GLN A O 1
ATOM 2694 N N . LYS A 1 345 ? -2.957 -5.914 -16.641 1 97.06 345 LYS A N 1
ATOM 2695 C CA . LYS A 1 345 ? -2.424 -4.844 -17.484 1 97.06 345 LYS A CA 1
ATOM 2696 C C . LYS A 1 345 ? -3.184 -3.539 -17.266 1 97.06 345 LYS A C 1
ATOM 2698 O O . LYS A 1 345 ? -2.572 -2.477 -17.125 1 97.06 345 LYS A O 1
ATOM 2703 N N . GLN A 1 346 ? -4.504 -3.652 -17.203 1 96.5 346 GLN A N 1
ATOM 2704 C CA . GLN A 1 346 ? -5.312 -2.471 -16.922 1 96.5 346 GLN A CA 1
ATOM 2705 C C . GLN A 1 346 ? -4.977 -1.879 -15.562 1 96.5 346 GLN A C 1
ATOM 2707 O O . GLN A 1 346 ? -4.934 -0.657 -15.406 1 96.5 346 GLN A O 1
ATOM 2712 N N . SER A 1 347 ? -4.734 -2.715 -14.609 1 96.62 347 SER A N 1
ATOM 2713 C CA . SER A 1 347 ? -4.352 -2.26 -13.273 1 96.62 347 SER A CA 1
ATOM 2714 C C . SER A 1 347 ? -3.039 -1.484 -13.312 1 96.62 347 SER A C 1
ATOM 2716 O O . SER A 1 347 ? -2.902 -0.454 -12.648 1 96.62 347 SER A O 1
ATOM 2718 N N . TYR A 1 348 ? -2.107 -1.993 -14.102 1 96.62 348 TYR A N 1
ATOM 2719 C CA . TYR A 1 348 ? -0.828 -1.306 -14.234 1 96.62 348 TYR A CA 1
ATOM 2720 C C . TYR A 1 348 ? -1.002 0.049 -14.906 1 96.62 348 TYR A C 1
ATOM 2722 O O . TYR A 1 348 ? -0.312 1.013 -14.57 1 96.62 348 TYR A O 1
ATOM 2730 N N . MET A 1 349 ? -1.889 0.1 -15.852 1 97 349 MET A N 1
ATOM 2731 C CA . MET A 1 349 ? -2.176 1.374 -16.5 1 97 349 MET A CA 1
ATOM 2732 C C . MET A 1 349 ? -2.74 2.381 -15.508 1 97 349 MET A C 1
ATOM 2734 O O . MET A 1 349 ? -2.369 3.557 -15.531 1 97 349 MET A O 1
ATOM 2738 N N . LEU A 1 350 ? -3.605 1.903 -14.672 1 95.25 350 LEU A N 1
ATOM 2739 C CA . LEU A 1 350 ? -4.16 2.756 -13.625 1 95.25 350 LEU A CA 1
ATOM 2740 C C . LEU A 1 350 ? -3.08 3.164 -12.633 1 95.25 350 LEU A C 1
ATOM 2742 O O . LEU A 1 350 ? -3.088 4.289 -12.125 1 95.25 350 LEU A O 1
ATOM 2746 N N . ASP A 1 351 ? -2.131 2.271 -12.367 1 95.44 351 ASP A N 1
ATOM 2747 C CA . ASP A 1 351 ? -1.019 2.582 -11.469 1 95.44 351 ASP A CA 1
ATOM 2748 C C . ASP A 1 351 ? -0.184 3.74 -12.016 1 95.44 351 ASP A C 1
ATOM 2750 O O . ASP A 1 351 ? 0.236 4.617 -11.266 1 95.44 351 ASP A O 1
ATOM 2754 N N . LEU A 1 352 ? 0.109 3.695 -13.289 1 95.69 352 LEU A N 1
ATOM 2755 C CA . LEU A 1 352 ? 0.858 4.781 -13.906 1 95.69 352 LEU A CA 1
ATOM 2756 C C . LEU A 1 352 ? 0.13 6.109 -13.742 1 95.69 352 LEU A C 1
ATOM 2758 O O . LEU A 1 352 ? 0.739 7.113 -13.367 1 95.69 352 LEU A O 1
ATOM 2762 N N . LYS A 1 353 ? -1.178 6.102 -13.961 1 93.56 353 LYS A N 1
ATOM 2763 C CA . LYS A 1 353 ? -1.972 7.316 -13.789 1 93.56 353 LYS A CA 1
ATOM 2764 C C . LYS A 1 353 ? -1.93 7.801 -12.344 1 93.56 353 LYS A C 1
ATOM 2766 O O . LYS A 1 353 ? -1.848 9.008 -12.086 1 93.56 353 LYS A O 1
ATOM 2771 N N . ASP A 1 354 ? -1.999 6.941 -11.461 1 94.06 354 ASP A N 1
ATOM 2772 C CA . ASP A 1 354 ? -1.938 7.27 -10.039 1 94.06 354 ASP A CA 1
ATOM 2773 C C . ASP A 1 354 ? -0.604 7.922 -9.68 1 94.06 354 ASP A C 1
ATOM 2775 O O . ASP A 1 354 ? -0.568 8.93 -8.977 1 94.06 354 ASP A O 1
ATOM 2779 N N . LYS A 1 355 ? 0.463 7.305 -10.188 1 94.62 355 LYS A N 1
ATOM 2780 C CA . LYS A 1 355 ? 1.789 7.855 -9.922 1 94.62 355 LYS A CA 1
ATOM 2781 C C . LYS A 1 355 ? 1.927 9.258 -10.516 1 94.62 355 LYS A C 1
ATOM 2783 O O . LYS A 1 355 ? 2.553 10.133 -9.922 1 94.62 355 LYS A O 1
ATOM 2788 N N . GLN A 1 356 ? 1.389 9.414 -11.672 1 93.56 356 GLN A N 1
ATOM 2789 C CA . GLN A 1 356 ? 1.419 10.727 -12.312 1 93.56 356 GLN A CA 1
ATOM 2790 C C . GLN A 1 356 ? 0.64 11.758 -11.5 1 93.56 356 GLN A C 1
ATOM 2792 O O . GLN A 1 356 ? 1.109 12.875 -11.289 1 93.56 356 GLN A O 1
ATOM 2797 N N . THR A 1 357 ? -0.543 11.383 -11.07 1 91.44 357 THR A N 1
ATOM 2798 C CA . THR A 1 357 ? -1.372 12.281 -10.273 1 91.44 357 THR A CA 1
ATOM 2799 C C . THR A 1 357 ? -0.682 12.625 -8.953 1 91.44 357 THR A C 1
ATOM 2801 O O . THR A 1 357 ? -0.675 13.781 -8.531 1 91.44 357 THR A O 1
ATOM 2804 N N . LYS A 1 358 ? -0.11 11.617 -8.32 1 92.69 358 LYS A N 1
ATOM 2805 C CA . LYS A 1 358 ? 0.59 11.844 -7.062 1 92.69 358 LYS A CA 1
ATOM 2806 C C . LYS A 1 358 ? 1.806 12.742 -7.266 1 92.69 358 LYS A C 1
ATOM 2808 O O . LYS A 1 358 ? 2.09 13.609 -6.434 1 92.69 358 LYS A O 1
ATOM 2813 N N . LEU A 1 359 ? 2.529 12.492 -8.352 1 94 359 LEU A N 1
ATOM 2814 C CA . LEU A 1 359 ? 3.678 13.336 -8.672 1 94 359 LEU A CA 1
ATOM 2815 C C . LEU A 1 359 ? 3.248 14.789 -8.859 1 94 359 LEU A C 1
ATOM 2817 O O . LEU A 1 359 ? 3.863 15.695 -8.305 1 94 359 LEU A O 1
ATOM 2821 N N . TYR A 1 360 ? 2.168 14.992 -9.57 1 92.31 360 TYR A N 1
ATOM 2822 C CA . TYR A 1 360 ? 1.656 16.344 -9.797 1 92.31 360 TYR A CA 1
ATOM 2823 C C . TYR A 1 360 ? 1.246 17 -8.484 1 92.31 360 TYR A C 1
ATOM 2825 O O . TYR A 1 360 ? 1.605 18.141 -8.219 1 92.31 360 TYR A O 1
ATOM 2833 N N . SER A 1 361 ? 0.507 16.281 -7.715 1 91.88 361 SER A N 1
ATOM 2834 C CA . SER A 1 361 ? 0.037 16.797 -6.434 1 91.88 361 SER A CA 1
ATOM 2835 C C . SER A 1 361 ? 1.204 17.156 -5.52 1 91.88 361 SER A C 1
ATOM 2837 O O . SER A 1 361 ? 1.176 18.188 -4.84 1 91.88 361 SER A O 1
ATOM 2839 N N . THR A 1 362 ? 2.221 16.328 -5.523 1 92.94 362 THR A N 1
ATOM 2840 C CA . THR A 1 362 ? 3.387 16.578 -4.68 1 92.94 362 THR A CA 1
ATOM 2841 C C . THR A 1 362 ? 4.129 17.828 -5.129 1 92.94 362 THR A C 1
ATOM 2843 O O . THR A 1 362 ? 4.488 18.672 -4.305 1 92.94 362 THR A O 1
ATOM 2846 N N . ILE A 1 363 ? 4.316 17.953 -6.398 1 92.31 363 ILE A N 1
ATOM 2847 C CA . ILE A 1 363 ? 5.008 19.125 -6.949 1 92.31 363 ILE A CA 1
ATOM 2848 C C . ILE A 1 363 ? 4.188 20.375 -6.684 1 92.31 363 ILE A C 1
ATOM 2850 O O . ILE A 1 363 ? 4.734 21.422 -6.293 1 92.31 363 ILE A O 1
ATOM 2854 N N . GLU A 1 364 ? 2.875 20.234 -6.859 1 90.38 364 GLU A N 1
ATOM 2855 C CA . GLU A 1 364 ? 2.002 21.375 -6.574 1 90.38 364 GLU A CA 1
ATOM 2856 C C . GLU A 1 364 ? 2.074 21.766 -5.102 1 90.38 364 GLU A C 1
ATOM 2858 O O . GLU A 1 364 ? 2.057 22.953 -4.77 1 90.38 364 GLU A O 1
ATOM 2863 N N . ASP A 1 365 ? 2.129 20.828 -4.242 1 91.31 365 ASP A N 1
ATOM 2864 C CA . ASP A 1 365 ? 2.238 21.094 -2.811 1 91.31 365 ASP A CA 1
ATOM 2865 C C . ASP A 1 365 ? 3.529 21.844 -2.484 1 91.31 365 ASP A C 1
ATOM 2867 O O . ASP A 1 365 ? 3.506 22.859 -1.789 1 91.31 365 ASP A O 1
ATOM 2871 N N . TYR A 1 366 ? 4.633 21.328 -3.002 1 90.69 366 TYR A N 1
ATOM 2872 C CA . TYR A 1 366 ? 5.91 22 -2.77 1 90.69 366 TYR A CA 1
ATOM 2873 C C . TYR A 1 366 ? 5.906 23.406 -3.365 1 90.69 366 TYR A C 1
ATOM 2875 O O . TYR A 1 366 ? 6.457 24.328 -2.777 1 90.69 366 TYR A O 1
ATOM 2883 N N . TRP A 1 367 ? 5.328 23.547 -4.535 1 89.81 367 TRP A N 1
ATOM 2884 C CA . TRP A 1 367 ? 5.238 24.844 -5.191 1 89.81 367 TRP A CA 1
ATOM 2885 C C . TRP A 1 367 ? 4.414 25.812 -4.355 1 89.81 367 TRP A C 1
ATOM 2887 O O . TRP A 1 367 ? 4.824 26.969 -4.137 1 89.81 367 TRP A O 1
ATOM 2897 N N . LEU A 1 368 ? 3.25 25.297 -3.857 1 88.12 368 LEU A N 1
ATOM 2898 C CA . LEU A 1 368 ? 2.396 26.109 -3.004 1 88.12 368 LEU A CA 1
ATOM 2899 C C . LEU A 1 368 ? 3.135 26.516 -1.733 1 88.12 368 LEU A C 1
ATOM 2901 O O . LEU A 1 368 ? 3.08 27.688 -1.328 1 88.12 368 LEU A O 1
ATOM 2905 N N . GLN A 1 369 ? 3.83 25.578 -1.164 1 89.88 369 GLN A N 1
ATOM 2906 C CA . GLN A 1 369 ? 4.566 25.875 0.063 1 89.88 369 GLN A CA 1
ATOM 2907 C C . GLN A 1 369 ? 5.707 26.844 -0.199 1 89.88 369 GLN A C 1
ATOM 2909 O O . GLN A 1 369 ? 5.945 27.766 0.595 1 89.88 369 GLN A O 1
ATOM 2914 N N . ALA A 1 370 ? 6.414 26.688 -1.274 1 87.94 370 ALA A N 1
ATOM 2915 C CA . ALA A 1 370 ? 7.516 27.578 -1.611 1 87.94 370 ALA A CA 1
ATOM 2916 C C . ALA A 1 370 ? 7.02 29 -1.836 1 87.94 370 ALA A C 1
ATOM 2918 O O . ALA A 1 370 ? 7.578 29.969 -1.292 1 87.94 370 ALA A O 1
ATOM 2919 N N . THR A 1 371 ? 5.941 29.156 -2.561 1 85.69 371 THR A N 1
ATOM 2920 C CA . THR A 1 371 ? 5.387 30.469 -2.871 1 85.69 371 THR A CA 1
ATOM 2921 C C . THR A 1 371 ? 4.797 31.109 -1.622 1 85.69 371 THR A C 1
ATOM 2923 O O . THR A 1 371 ? 5.055 32.281 -1.347 1 85.69 371 THR A O 1
ATOM 2926 N N . ASN A 1 372 ? 4.098 30.297 -0.861 1 86.75 372 ASN A N 1
ATOM 2927 C CA . ASN A 1 372 ? 3.484 30.797 0.363 1 86.75 372 ASN A CA 1
ATOM 2928 C C . ASN A 1 372 ? 4.535 31.203 1.394 1 86.75 372 ASN A C 1
ATOM 2930 O O . ASN A 1 372 ? 4.41 32.25 2.039 1 86.75 372 ASN A O 1
ATOM 2934 N N . ASN A 1 373 ? 5.477 30.391 1.508 1 87.19 373 ASN A N 1
ATOM 2935 C CA . ASN A 1 373 ? 6.5 30.688 2.506 1 87.19 373 ASN A CA 1
ATOM 2936 C C . ASN A 1 373 ? 7.348 31.891 2.107 1 87.19 373 ASN A C 1
ATOM 2938 O O . ASN A 1 373 ? 7.812 32.656 2.967 1 87.19 373 ASN A O 1
ATOM 2942 N N . GLN A 1 374 ? 7.547 32.188 0.854 1 85.38 374 GLN A N 1
ATOM 2943 C CA . GLN A 1 374 ? 8.227 33.375 0.399 1 85.38 374 GLN A CA 1
ATOM 2944 C C . GLN A 1 374 ? 7.445 34.625 0.777 1 85.38 374 GLN A C 1
ATOM 2946 O O . GLN A 1 374 ? 8.016 35.625 1.271 1 85.38 374 GLN A O 1
ATOM 2951 N N . HIS A 1 375 ? 6.117 34.5 0.563 1 83.12 375 HIS A N 1
ATOM 2952 C CA . HIS A 1 375 ? 5.262 35.625 0.938 1 83.12 375 HIS A CA 1
ATOM 2953 C C . HIS A 1 375 ? 5.246 35.812 2.449 1 83.12 375 HIS A C 1
ATOM 2955 O O . HIS A 1 375 ? 5.301 36.969 2.93 1 83.12 375 HIS A O 1
ATOM 2961 N N . ARG A 1 376 ? 5.262 34.719 3.119 1 84.62 376 ARG A N 1
ATOM 2962 C CA . ARG A 1 376 ? 5.273 34.781 4.578 1 84.62 376 ARG A CA 1
ATOM 2963 C C . ARG A 1 376 ? 6.582 35.344 5.098 1 84.62 376 ARG A C 1
ATOM 2965 O O . ARG A 1 376 ? 6.59 36.094 6.082 1 84.62 376 ARG A O 1
ATOM 2972 N N . LEU A 1 377 ? 7.648 35.031 4.441 1 87.69 377 LEU A N 1
ATOM 2973 C CA . LEU A 1 377 ? 8.953 35.531 4.867 1 87.69 377 LEU A CA 1
ATOM 2974 C C . LEU A 1 377 ? 9.039 37.031 4.723 1 87.69 377 LEU A C 1
ATOM 2976 O O . LEU A 1 377 ? 9.508 37.719 5.633 1 87.69 377 LEU A O 1
ATOM 2980 N N . ARG A 1 378 ? 8.508 37.531 3.686 1 84.69 378 ARG A N 1
ATOM 2981 C CA . ARG A 1 378 ? 8.516 38.969 3.473 1 84.69 378 ARG A CA 1
ATOM 2982 C C . ARG A 1 378 ? 7.691 39.688 4.539 1 84.69 378 ARG A C 1
ATOM 2984 O O . ARG A 1 378 ? 8.141 40.688 5.125 1 84.69 378 ARG A O 1
ATOM 2991 N N . ALA A 1 379 ? 6.531 39.094 4.758 1 82.19 379 ALA A N 1
ATOM 2992 C CA . ALA A 1 379 ? 5.664 39.688 5.781 1 82.19 379 ALA A CA 1
ATOM 2993 C C . ALA A 1 379 ? 6.285 39.562 7.168 1 82.19 379 ALA A C 1
ATOM 2995 O O . ALA A 1 379 ? 6.184 40.469 7.992 1 82.19 379 ALA A O 1
ATOM 2996 N N . ALA A 1 380 ? 6.914 38.438 7.395 1 87.56 380 ALA A N 1
ATOM 2997 C CA . ALA A 1 380 ? 7.52 38.188 8.703 1 87.56 380 ALA A CA 1
ATOM 2998 C C . ALA A 1 380 ? 8.719 39.094 8.945 1 87.56 380 ALA A C 1
ATOM 3000 O O . ALA A 1 380 ? 8.945 39.531 10.078 1 87.56 380 ALA A O 1
ATOM 3001 N N . MET A 1 381 ? 9.5 39.406 7.965 1 88.12 381 MET A N 1
ATOM 3002 C CA . MET A 1 381 ? 10.641 40.312 8.102 1 88.12 381 MET A CA 1
ATOM 3003 C C . MET A 1 381 ? 10.188 41.719 8.516 1 88.12 381 MET A C 1
ATOM 3005 O O . MET A 1 381 ? 10.789 42.344 9.398 1 88.12 381 MET A O 1
ATOM 3009 N N . ILE A 1 382 ? 9.094 42.125 7.902 1 83.62 382 ILE A N 1
ATOM 3010 C CA . ILE A 1 382 ? 8.547 43.406 8.242 1 83.62 382 ILE A CA 1
ATOM 3011 C C . ILE A 1 382 ? 8.016 43.406 9.672 1 83.62 382 ILE A C 1
ATOM 3013 O O . ILE A 1 382 ? 8.266 44.312 10.445 1 83.62 382 ILE A O 1
ATOM 3017 N N . SER A 1 383 ? 7.34 42.344 9.977 1 85.38 383 SER A N 1
ATOM 3018 C CA . SER A 1 383 ? 6.797 42.188 11.32 1 85.38 383 SER A CA 1
ATOM 3019 C C . SER A 1 383 ? 7.906 42.188 12.367 1 85.38 383 SER A C 1
ATOM 3021 O O . SER A 1 383 ? 7.781 42.812 13.422 1 85.38 383 SER A O 1
ATOM 3023 N N . THR A 1 384 ? 9.008 41.531 12.094 1 90.56 384 THR A N 1
ATOM 3024 C CA . THR A 1 384 ? 10.117 41.438 13.031 1 90.56 384 THR A CA 1
ATOM 3025 C C . THR A 1 384 ? 10.789 42.781 13.219 1 90.56 384 THR A C 1
ATOM 3027 O O . THR A 1 384 ? 11.07 43.188 14.352 1 90.56 384 THR A O 1
ATOM 3030 N N . LYS A 1 385 ? 10.977 43.469 12.188 1 88.88 385 LYS A N 1
ATOM 3031 C CA . LYS A 1 385 ? 11.586 44.781 12.266 1 88.88 385 LYS A CA 1
ATOM 3032 C C . LYS A 1 385 ? 10.719 45.719 13.094 1 88.88 385 LYS A C 1
ATOM 3034 O O . LYS A 1 385 ? 11.227 46.469 13.953 1 88.88 385 LYS A O 1
ATOM 3039 N N . SER A 1 386 ? 9.445 45.656 12.797 1 83.75 386 SER A N 1
ATOM 3040 C CA . SER A 1 386 ? 8.508 46.5 13.531 1 83.75 386 SER A CA 1
ATOM 3041 C C . SER A 1 386 ? 8.445 46.125 15 1 83.75 386 SER A C 1
ATOM 3043 O O . SER A 1 386 ? 8.383 47 15.875 1 83.75 386 SER A O 1
ATOM 3045 N N . ALA A 1 387 ? 8.461 44.844 15.258 1 87.44 387 ALA A N 1
ATOM 3046 C CA . ALA A 1 387 ? 8.414 44.375 16.641 1 87.44 387 ALA A CA 1
ATOM 3047 C C . ALA A 1 387 ? 9.703 44.719 17.375 1 87.44 387 ALA A C 1
ATOM 3049 O O . ALA A 1 387 ? 9.68 45 18.578 1 87.44 387 ALA A O 1
ATOM 3050 N N . GLU A 1 388 ? 10.797 44.688 16.703 1 89.44 388 GLU A N 1
ATOM 3051 C CA . GLU A 1 388 ? 12.086 45.031 17.297 1 89.44 388 GLU A CA 1
ATOM 3052 C C . GLU A 1 388 ? 12.125 46.531 17.672 1 89.44 388 GLU A C 1
ATOM 3054 O O . GLU A 1 388 ? 12.578 46.875 18.766 1 89.44 388 GLU A O 1
ATOM 3059 N N . GLU A 1 389 ? 11.641 47.344 16.812 1 86.31 389 GLU A N 1
ATOM 3060 C CA . GLU A 1 389 ? 11.594 48.75 17.094 1 86.31 389 GLU A CA 1
ATOM 3061 C C . GLU A 1 389 ? 10.664 49.062 18.25 1 86.31 389 GLU A C 1
ATOM 3063 O O . GLU A 1 389 ? 11.008 49.875 19.141 1 86.31 389 GLU A O 1
ATOM 3068 N N . SER A 1 390 ? 9.594 48.406 18.172 1 84.5 390 SER A N 1
ATOM 3069 C CA . SER A 1 390 ? 8.625 48.625 19.25 1 84.5 390 SER A CA 1
ATOM 3070 C C . SER A 1 390 ? 9.195 48.188 20.594 1 84.5 390 SER A C 1
ATOM 3072 O O . SER A 1 390 ? 9.055 48.906 21.594 1 84.5 390 SER A O 1
ATOM 3074 N N . TYR A 1 391 ? 9.852 47.094 20.656 1 89.25 391 TYR A N 1
ATOM 3075 C CA . TYR A 1 391 ? 10.398 46.594 21.906 1 89.25 391 TYR A CA 1
ATOM 3076 C C . TYR A 1 391 ? 11.531 47.469 22.422 1 89.25 391 TYR A C 1
ATOM 3078 O O . TYR A 1 391 ? 11.664 47.688 23.625 1 89.25 391 TYR A O 1
ATOM 3086 N N . GLN A 1 392 ? 12.359 47.969 21.562 1 88.88 392 GLN A N 1
ATOM 3087 C CA . GLN A 1 392 ? 13.461 48.844 21.953 1 88.88 392 GLN A CA 1
ATOM 3088 C C . GLN A 1 392 ? 12.938 50.125 22.625 1 88.88 392 GLN A C 1
ATOM 3090 O O . GLN A 1 392 ? 13.5 50.562 23.625 1 88.88 392 GLN A O 1
ATOM 3095 N N . LEU A 1 393 ? 11.875 50.594 22.062 1 86.25 393 LEU A N 1
ATOM 3096 C CA . LEU A 1 393 ? 11.273 51.781 22.641 1 86.25 393 LEU A CA 1
ATOM 3097 C C . LEU A 1 393 ? 10.664 51.469 24 1 86.25 393 LEU A C 1
ATOM 3099 O O . LEU A 1 393 ? 10.812 52.25 24.938 1 86.25 393 LEU A O 1
ATOM 3103 N N . LEU A 1 394 ? 10.031 50.312 24.109 1 85.12 394 LEU A N 1
ATOM 3104 C CA . LEU A 1 394 ? 9.438 49.906 25.375 1 85.12 394 LEU A CA 1
ATOM 3105 C C . LEU A 1 394 ? 10.508 49.688 26.422 1 85.12 394 LEU A C 1
ATOM 3107 O O . LEU A 1 394 ? 10.328 50.031 27.594 1 85.12 394 LEU A O 1
ATOM 3111 N N . LYS A 1 395 ? 11.539 49.125 26.062 1 88.38 395 LYS A N 1
ATOM 3112 C CA . LYS A 1 395 ? 12.641 48.844 26.984 1 88.38 395 LYS A CA 1
ATOM 3113 C C . LYS A 1 395 ? 13.258 50.125 27.516 1 88.38 395 LYS A C 1
ATOM 3115 O O . LYS A 1 395 ? 13.555 50.25 28.703 1 88.38 395 LYS A O 1
ATOM 3120 N N . ALA A 1 396 ? 13.398 51.125 26.641 1 86.94 396 ALA A N 1
ATOM 3121 C CA . ALA A 1 396 ? 13.93 52.438 27.047 1 86.94 396 ALA A CA 1
ATOM 3122 C C . ALA A 1 396 ? 13.016 53.094 28.062 1 86.94 396 ALA A C 1
ATOM 3124 O O . ALA A 1 396 ? 13.484 53.656 29.062 1 86.94 396 ALA A O 1
ATOM 3125 N N . LYS A 1 397 ? 11.75 52.969 27.859 1 85.62 397 LYS A N 1
ATOM 3126 C CA . LYS A 1 397 ? 10.781 53.562 28.797 1 85.62 397 LYS A CA 1
ATOM 3127 C C . LYS A 1 397 ? 10.766 52.812 30.125 1 85.62 397 LYS A C 1
ATOM 3129 O O . LYS A 1 397 ? 10.586 53.406 31.172 1 85.62 397 LYS A O 1
ATOM 3134 N N . PHE A 1 398 ? 10.898 51.531 30.016 1 85.88 398 PHE A N 1
ATOM 3135 C CA . PHE A 1 398 ? 10.938 50.719 31.219 1 85.88 398 PHE A CA 1
ATOM 3136 C C . PHE A 1 398 ? 12.164 51.062 32.062 1 85.88 398 PHE A C 1
ATOM 3138 O O . PHE A 1 398 ? 12.078 51.188 33.281 1 85.88 398 PHE A O 1
ATOM 3145 N N . ASP A 1 399 ? 13.234 51.281 31.406 1 85.94 399 ASP A N 1
ATOM 3146 C CA . ASP A 1 399 ? 14.477 51.562 32.125 1 85.94 399 ASP A CA 1
ATOM 3147 C C . ASP A 1 399 ? 14.375 52.906 32.844 1 85.94 399 ASP A C 1
ATOM 3149 O O . ASP A 1 399 ? 15.062 53.125 33.844 1 85.94 399 ASP A O 1
ATOM 3153 N N . GLU A 1 400 ? 13.391 53.75 32.344 1 83.06 400 GLU A N 1
ATOM 3154 C CA . GLU A 1 400 ? 13.156 55.031 33 1 83.06 400 GLU A CA 1
ATOM 3155 C C . GLU A 1 400 ? 11.93 54.969 33.906 1 83.06 400 GLU A C 1
ATOM 3157 O O . GLU A 1 400 ? 11.484 56 34.438 1 83.06 400 GLU A O 1
ATOM 3162 N N . ASN A 1 401 ? 11.398 53.719 34.094 1 80.81 401 ASN A N 1
ATOM 3163 C CA . ASN A 1 401 ? 10.258 53.438 34.969 1 80.81 401 ASN A CA 1
ATOM 3164 C C . ASN A 1 401 ? 9.016 54.219 34.5 1 80.81 401 ASN A C 1
ATOM 3166 O O . ASN A 1 401 ? 8.266 54.719 35.344 1 80.81 401 ASN A O 1
ATOM 3170 N N . LEU A 1 402 ? 8.805 54.25 33.219 1 78.75 402 LEU A N 1
ATOM 3171 C CA . LEU A 1 402 ? 7.711 55.062 32.656 1 78.75 402 LEU A CA 1
ATOM 3172 C C . LEU A 1 402 ? 6.578 54.156 32.188 1 78.75 402 LEU A C 1
ATOM 3174 O O . LEU A 1 402 ? 5.516 54.656 31.781 1 78.75 402 LEU A O 1
ATOM 3178 N N . ILE A 1 403 ? 6.883 52.844 32.156 1 77.25 403 ILE A N 1
ATOM 3179 C CA . ILE A 1 403 ? 5.832 51.969 31.672 1 77.25 403 ILE A CA 1
ATOM 3180 C C . ILE A 1 403 ? 5.629 50.812 32.625 1 77.25 403 ILE A C 1
ATOM 3182 O O . ILE A 1 403 ? 6.508 50.5 33.438 1 77.25 403 ILE A O 1
ATOM 3186 N N . ASN A 1 404 ? 4.422 50.219 32.438 1 78.12 404 ASN A N 1
ATOM 3187 C CA . ASN A 1 404 ? 4.098 49.031 33.25 1 78.12 404 ASN A CA 1
ATOM 3188 C C . ASN A 1 404 ? 4.75 47.781 32.688 1 78.12 404 ASN A C 1
ATOM 3190 O O . ASN A 1 404 ? 5.023 47.688 31.484 1 78.12 404 ASN A O 1
ATOM 3194 N N . ILE A 1 405 ? 5.082 46.906 33.531 1 80.94 405 ILE A N 1
ATOM 3195 C CA . ILE A 1 405 ? 5.766 45.656 33.219 1 80.94 405 ILE A CA 1
ATOM 3196 C C . ILE A 1 405 ? 4.926 44.844 32.219 1 80.94 405 ILE A C 1
ATOM 3198 O O . ILE A 1 405 ? 5.473 44.125 31.375 1 80.94 405 ILE A O 1
ATOM 3202 N N . VAL A 1 406 ? 3.66 44.969 32.281 1 79.06 406 VAL A N 1
ATOM 3203 C CA . VAL A 1 406 ? 2.768 44.25 31.406 1 79.06 406 VAL A CA 1
ATOM 3204 C C . VAL A 1 406 ? 2.998 44.656 29.969 1 79.06 406 VAL A C 1
ATOM 3206 O O . VAL A 1 406 ? 3.004 43.812 29.062 1 79.06 406 VAL A O 1
ATOM 3209 N N . GLU A 1 407 ? 3.244 45.906 29.766 1 80.62 407 GLU A N 1
ATOM 3210 C CA . GLU A 1 407 ? 3.514 46.406 28.422 1 80.62 407 GLU A CA 1
ATOM 3211 C C . GLU A 1 407 ? 4.844 45.875 27.891 1 80.62 407 GLU A C 1
ATOM 3213 O O . GLU A 1 407 ? 4.949 45.531 26.719 1 80.62 407 GLU A O 1
ATOM 3218 N N . LEU A 1 408 ? 5.773 45.906 28.766 1 84.12 408 LEU A N 1
ATOM 3219 C CA . LEU A 1 408 ? 7.082 45.406 28.391 1 84.12 408 LEU A CA 1
ATOM 3220 C C . LEU A 1 408 ? 6.992 43.906 28.016 1 84.12 408 LEU A C 1
ATOM 3222 O O . LEU A 1 408 ? 7.555 43.5 27 1 84.12 408 LEU A O 1
ATOM 3226 N N . MET A 1 409 ? 6.27 43.188 28.766 1 84.62 409 MET A N 1
ATOM 3227 C CA . MET A 1 409 ? 6.129 41.781 28.531 1 84.62 409 MET A CA 1
ATOM 3228 C C . MET A 1 409 ? 5.402 41.5 27.219 1 84.62 409 MET A C 1
ATOM 3230 O O . MET A 1 409 ? 5.773 40.562 26.484 1 84.62 409 MET A O 1
ATOM 3234 N N . LYS A 1 410 ? 4.406 42.188 26.953 1 81.38 410 LYS A N 1
ATOM 3235 C CA . LYS A 1 410 ? 3.66 42.062 25.719 1 81.38 410 LYS A CA 1
ATOM 3236 C C . LYS A 1 410 ? 4.543 42.344 24.5 1 81.38 410 LYS A C 1
ATOM 3238 O O . LYS A 1 410 ? 4.477 41.625 23.5 1 81.38 410 LYS A O 1
ATOM 3243 N N . GLY A 1 411 ? 5.316 43.375 24.625 1 81.88 411 GLY A N 1
ATOM 3244 C CA . GLY A 1 411 ? 6.254 43.688 23.562 1 81.88 411 GLY A CA 1
ATOM 3245 C C . GLY A 1 411 ? 7.266 42.594 23.312 1 81.88 411 GLY A C 1
ATOM 3246 O O . GLY A 1 411 ? 7.59 42.281 22.172 1 81.88 411 GLY A O 1
ATOM 3247 N N . LYS A 1 412 ? 7.738 42.094 24.328 1 87.69 412 LYS A N 1
ATOM 3248 C CA . LYS A 1 412 ? 8.711 41.031 24.219 1 87.69 412 LYS A CA 1
ATOM 3249 C C . LYS A 1 412 ? 8.094 39.781 23.562 1 87.69 412 LYS A C 1
ATOM 3251 O O . LYS A 1 412 ? 8.727 39.156 22.719 1 87.69 412 LYS A O 1
ATOM 3256 N N . ASP A 1 413 ? 6.91 39.469 23.984 1 85.06 413 ASP A N 1
ATOM 3257 C CA . ASP A 1 413 ? 6.207 38.312 23.406 1 85.06 413 ASP A CA 1
ATOM 3258 C C . ASP A 1 413 ? 5.996 38.5 21.906 1 85.06 413 ASP A C 1
ATOM 3260 O O . ASP A 1 413 ? 6.133 37.562 21.141 1 85.06 413 ASP A O 1
ATOM 3264 N N . GLN A 1 414 ? 5.629 39.719 21.578 1 83 414 GLN A N 1
ATOM 3265 C CA . GLN A 1 414 ? 5.43 40 20.156 1 83 414 GLN A CA 1
ATOM 3266 C C . GLN A 1 414 ? 6.727 39.844 19.375 1 83 414 GLN A C 1
ATOM 3268 O O . GLN A 1 414 ? 6.723 39.344 18.25 1 83 414 GLN A O 1
ATOM 3273 N N . LEU A 1 415 ? 7.801 40.312 19.953 1 88 415 LEU A N 1
ATOM 3274 C CA . LEU A 1 415 ? 9.102 40.188 19.312 1 88 415 LEU A CA 1
ATOM 3275 C C . LEU A 1 415 ? 9.492 38.719 19.156 1 88 415 LEU A C 1
ATOM 3277 O O . LEU A 1 415 ? 9.961 38.312 18.094 1 88 415 LEU A O 1
ATOM 3281 N N . MET A 1 416 ? 9.273 38 20.172 1 88.94 416 MET A N 1
ATOM 3282 C CA . MET A 1 416 ? 9.602 36.594 20.156 1 88.94 416 MET A CA 1
ATOM 3283 C C . MET A 1 416 ? 8.82 35.875 19.062 1 88.94 416 MET A C 1
ATOM 3285 O O . MET A 1 416 ? 9.391 35.094 18.281 1 88.94 416 MET A O 1
ATOM 3289 N N . ASN A 1 417 ? 7.543 36.094 19.047 1 87.5 417 ASN A N 1
ATOM 3290 C CA . ASN A 1 417 ? 6.691 35.438 18.047 1 87.5 417 ASN A CA 1
ATOM 3291 C C . ASN A 1 417 ? 7.094 35.844 16.641 1 87.5 417 ASN A C 1
ATOM 3293 O O . ASN A 1 417 ? 7.09 35 15.727 1 87.5 417 ASN A O 1
ATOM 3297 N N . ALA A 1 418 ? 7.363 37.125 16.453 1 87.44 418 ALA A N 1
ATOM 3298 C CA . ALA A 1 418 ? 7.773 37.625 15.141 1 87.44 418 ALA A CA 1
ATOM 3299 C C . ALA A 1 418 ? 9.078 36.969 14.688 1 87.44 418 ALA A C 1
ATOM 3301 O O . ALA A 1 418 ? 9.219 36.562 13.531 1 87.44 418 ALA A O 1
ATOM 3302 N N . GLN A 1 419 ? 10.016 36.906 15.625 1 90.19 419 GLN A N 1
ATOM 3303 C CA . GLN A 1 419 ? 11.305 36.312 15.305 1 90.19 419 GLN A CA 1
ATOM 3304 C C . GLN A 1 419 ? 11.156 34.812 14.984 1 90.19 419 GLN A C 1
ATOM 3306 O O . GLN A 1 419 ? 11.797 34.312 14.07 1 90.19 419 GLN A O 1
ATOM 3311 N N . GLN A 1 420 ? 10.344 34.156 15.695 1 88.94 420 GLN A N 1
ATOM 3312 C CA . GLN A 1 420 ? 10.094 32.75 15.453 1 88.94 420 GLN A CA 1
ATOM 3313 C C . GLN A 1 420 ? 9.445 32.531 14.094 1 88.94 420 GLN A C 1
ATOM 3315 O O . GLN A 1 420 ? 9.82 31.609 13.367 1 88.94 420 GLN A O 1
ATOM 3320 N N . ASN A 1 421 ? 8.5 33.312 13.781 1 87.88 421 ASN A N 1
ATOM 3321 C CA . ASN A 1 421 ? 7.816 33.188 12.5 1 87.88 421 ASN A CA 1
ATOM 3322 C C . ASN A 1 421 ? 8.773 33.469 11.336 1 87.88 421 ASN A C 1
ATOM 3324 O O . ASN A 1 421 ? 8.688 32.781 10.305 1 87.88 421 ASN A O 1
ATOM 3328 N N . GLU A 1 422 ? 9.594 34.438 11.5 1 89.62 422 GLU A N 1
ATOM 3329 C CA . GLU A 1 422 ? 10.57 34.75 10.461 1 89.62 422 GLU A CA 1
ATOM 3330 C C . GLU A 1 422 ? 11.531 33.594 10.234 1 89.62 422 GLU A C 1
ATOM 3332 O O . GLU A 1 422 ? 11.812 33.219 9.086 1 89.62 422 GLU A O 1
ATOM 3337 N N . LEU A 1 423 ? 12 33.094 11.32 1 89.5 423 LEU A N 1
ATOM 3338 C CA . LEU A 1 423 ? 12.906 31.938 11.227 1 89.5 423 LEU A CA 1
ATOM 3339 C C . LEU A 1 423 ? 12.234 30.766 10.523 1 89.5 423 LEU A C 1
ATOM 3341 O O . LEU A 1 423 ? 12.844 30.125 9.656 1 89.5 423 LEU A O 1
ATOM 3345 N N . GLN A 1 424 ? 11.062 30.422 10.906 1 88.38 424 GLN A N 1
ATOM 3346 C CA . GLN A 1 424 ? 10.32 29.328 10.312 1 88.38 424 GLN A CA 1
ATOM 3347 C C . GLN A 1 424 ? 10.094 29.547 8.82 1 88.38 424 GLN A C 1
ATOM 3349 O O . GLN A 1 424 ? 10.312 28.641 8.016 1 88.38 424 GLN A O 1
ATOM 3354 N N . ALA A 1 425 ? 9.602 30.688 8.523 1 87.19 425 ALA A N 1
ATOM 3355 C CA . ALA A 1 425 ? 9.344 31 7.117 1 87.19 425 ALA A CA 1
ATOM 3356 C C . ALA A 1 425 ? 10.633 30.922 6.293 1 87.19 425 ALA A C 1
ATOM 3358 O O . ALA A 1 425 ? 10.617 30.453 5.156 1 87.19 425 ALA A O 1
ATOM 3359 N N . LYS A 1 426 ? 11.695 31.453 6.844 1 87.88 426 LYS A N 1
ATOM 3360 C CA . LYS A 1 426 ? 12.984 31.453 6.168 1 87.88 426 LYS A CA 1
ATOM 3361 C C . LYS A 1 426 ? 13.422 30.031 5.816 1 87.88 426 LYS A C 1
ATOM 3363 O O . LYS A 1 426 ? 13.719 29.734 4.656 1 87.88 426 LYS A O 1
ATOM 3368 N N . TYR A 1 427 ? 13.383 29.156 6.699 1 89.88 427 TYR A N 1
ATOM 3369 C CA . TYR A 1 427 ? 13.898 27.812 6.5 1 89.88 427 TYR A CA 1
ATOM 3370 C C . TYR A 1 427 ? 12.914 26.953 5.715 1 89.88 427 TYR A C 1
ATOM 3372 O O . TYR A 1 427 ? 13.312 26.078 4.945 1 89.88 427 TYR A O 1
ATOM 3380 N N . LEU A 1 428 ? 11.656 27.172 5.883 1 88.56 428 LEU A N 1
ATOM 3381 C CA . LEU A 1 428 ? 10.672 26.469 5.074 1 88.56 428 LEU A CA 1
ATOM 3382 C C . LEU A 1 428 ? 10.773 26.875 3.607 1 88.56 428 LEU A C 1
ATOM 3384 O O . LEU A 1 428 ? 10.602 26.047 2.713 1 88.56 428 LEU A O 1
ATOM 3388 N N . THR A 1 429 ? 10.984 28.172 3.432 1 86.69 429 THR A N 1
ATOM 3389 C CA . THR A 1 429 ? 11.195 28.625 2.064 1 86.69 429 THR A CA 1
ATOM 3390 C C . THR A 1 429 ? 12.406 27.938 1.442 1 86.69 429 THR A C 1
ATOM 3392 O O . THR A 1 429 ? 12.336 27.438 0.318 1 86.69 429 THR A O 1
ATOM 3395 N N . LEU A 1 430 ? 13.453 27.906 2.166 1 86.75 430 LEU A N 1
ATOM 3396 C CA . LEU A 1 430 ? 14.68 27.266 1.701 1 86.75 430 LEU A CA 1
ATOM 3397 C C . LEU A 1 430 ? 14.43 25.797 1.372 1 86.75 430 LEU A C 1
ATOM 3399 O O . LEU A 1 430 ? 14.828 25.328 0.304 1 86.75 430 LEU A O 1
ATOM 3403 N N . LEU A 1 431 ? 13.828 25.125 2.215 1 89.06 431 LEU A N 1
ATOM 3404 C CA . LEU A 1 431 ? 13.57 23.703 2.053 1 89.06 431 LEU A CA 1
ATOM 3405 C C . LEU A 1 431 ? 12.719 23.438 0.813 1 89.06 431 LEU A C 1
ATOM 3407 O O . LEU A 1 431 ? 13.07 22.594 -0.02 1 89.06 431 LEU A O 1
ATOM 3411 N N . ASN A 1 432 ? 11.641 24.141 0.673 1 89.69 432 ASN A N 1
ATOM 3412 C CA . ASN A 1 432 ? 10.68 23.859 -0.39 1 89.69 432 ASN A CA 1
ATOM 3413 C C . ASN A 1 432 ? 11.234 24.25 -1.76 1 89.69 432 ASN A C 1
ATOM 3415 O O . ASN A 1 432 ? 10.953 23.578 -2.754 1 89.69 432 ASN A O 1
ATOM 3419 N N . ILE A 1 433 ? 11.992 25.281 -1.796 1 87.12 433 ILE A N 1
ATOM 3420 C CA . ILE A 1 433 ? 12.617 25.672 -3.057 1 87.12 433 ILE A CA 1
ATOM 3421 C C . ILE A 1 433 ? 13.625 24.609 -3.482 1 87.12 433 ILE A C 1
ATOM 3423 O O . ILE A 1 433 ? 13.68 24.219 -4.652 1 87.12 433 ILE A O 1
ATOM 3427 N N . HIS A 1 434 ? 14.383 24.125 -2.549 1 88 434 HIS A N 1
ATOM 3428 C CA . HIS A 1 434 ? 15.375 23.094 -2.865 1 88 434 HIS A CA 1
ATOM 3429 C C . HIS A 1 434 ? 14.703 21.781 -3.24 1 88 434 HIS A C 1
ATOM 3431 O O . HIS A 1 434 ? 15.219 21.031 -4.082 1 88 434 HIS A O 1
ATOM 3437 N N . LEU A 1 435 ? 13.633 21.531 -2.621 1 90.94 435 LEU A N 1
ATOM 3438 C CA . LEU A 1 435 ? 12.898 20.328 -2.973 1 90.94 435 LEU A CA 1
ATOM 3439 C C . LEU A 1 435 ? 12.336 20.422 -4.387 1 90.94 435 LEU A C 1
ATOM 3441 O O . LEU A 1 435 ? 12.352 19.438 -5.137 1 90.94 435 LEU A O 1
ATOM 3445 N N . LEU A 1 436 ? 11.844 21.578 -4.734 1 90.75 436 LEU A N 1
ATOM 3446 C CA . LEU A 1 436 ? 11.352 21.797 -6.09 1 90.75 436 LEU A CA 1
ATOM 3447 C C . LEU A 1 436 ? 12.477 21.594 -7.109 1 90.75 436 LEU A C 1
ATOM 3449 O O . LEU A 1 436 ? 12.273 20.969 -8.148 1 90.75 436 LEU A O 1
ATOM 3453 N N . LYS A 1 437 ? 13.617 22.078 -6.711 1 87.81 437 LYS A N 1
ATOM 3454 C CA . LYS A 1 437 ? 14.773 21.922 -7.59 1 87.81 437 LYS A CA 1
ATOM 3455 C C . LYS A 1 437 ? 15.164 20.453 -7.715 1 87.81 437 LYS A C 1
ATOM 3457 O O . LYS A 1 437 ? 15.57 20 -8.789 1 87.81 437 LYS A O 1
ATOM 3462 N N . PHE A 1 438 ? 15.07 19.75 -6.684 1 91.19 438 PHE A N 1
ATOM 3463 C CA . PHE A 1 438 ? 15.359 18.328 -6.68 1 91.19 438 PHE A CA 1
ATOM 3464 C C . PHE A 1 438 ? 14.43 17.578 -7.637 1 91.19 438 PHE A C 1
ATOM 3466 O O . PHE A 1 438 ? 14.875 16.688 -8.359 1 91.19 438 PHE A O 1
ATOM 3473 N N . TYR A 1 439 ? 13.188 18 -7.652 1 91.19 439 TYR A N 1
ATOM 3474 C CA . TYR A 1 439 ? 12.227 17.359 -8.547 1 91.19 439 TYR A CA 1
ATOM 3475 C C . TYR A 1 439 ? 12.469 17.781 -9.992 1 91.19 439 TYR A C 1
ATOM 3477 O O . TYR A 1 439 ? 12.188 17.016 -10.922 1 91.19 439 TYR A O 1
ATOM 3485 N N . GLN A 1 440 ? 12.961 18.906 -10.156 1 86.94 440 GLN A N 1
ATOM 3486 C CA . GLN A 1 440 ? 13.219 19.422 -11.5 1 86.94 440 GLN A CA 1
ATOM 3487 C C . GLN A 1 440 ? 14.523 18.859 -12.062 1 86.94 440 GLN A C 1
ATOM 3489 O O . GLN A 1 440 ? 14.57 18.438 -13.211 1 86.94 440 GLN A O 1
ATOM 3494 N N . GLN A 1 441 ? 15.578 18.859 -11.219 1 84.69 441 GLN A N 1
ATOM 3495 C CA . GLN A 1 441 ? 16.906 18.547 -11.727 1 84.69 441 GLN A CA 1
ATOM 3496 C C . GLN A 1 441 ? 17.344 17.141 -11.297 1 84.69 441 GLN A C 1
ATOM 3498 O O . GLN A 1 441 ? 18.281 16.578 -11.852 1 84.69 441 GLN A O 1
ATOM 3503 N N . GLY A 1 442 ? 16.766 16.656 -10.305 1 82.81 442 GLY A N 1
ATOM 3504 C CA . GLY A 1 442 ? 17.078 15.305 -9.852 1 82.81 442 GLY A CA 1
ATOM 3505 C C . GLY A 1 442 ? 18.219 15.266 -8.859 1 82.81 442 GLY A C 1
ATOM 3506 O O . GLY A 1 442 ? 18.578 14.195 -8.359 1 82.81 442 GLY A O 1
ATOM 3507 N N . VAL A 1 443 ? 18.844 16.438 -8.609 1 78.31 443 VAL A N 1
ATOM 3508 C CA . VAL A 1 443 ? 19.969 16.469 -7.684 1 78.31 443 VAL A CA 1
ATOM 3509 C C . VAL A 1 443 ? 19.688 17.469 -6.562 1 78.31 443 VAL A C 1
ATOM 3511 O O . VAL A 1 443 ? 19.125 18.531 -6.801 1 78.31 443 VAL A O 1
ATOM 3514 N N . MET A 1 444 ? 19.984 16.891 -5.398 1 81.56 444 MET A N 1
ATOM 3515 C CA . MET A 1 444 ? 19.859 17.766 -4.238 1 81.56 444 MET A CA 1
ATOM 3516 C C . MET A 1 444 ? 21.172 18.469 -3.928 1 81.56 444 MET A C 1
ATOM 3518 O O . MET A 1 444 ? 22.203 17.812 -3.775 1 81.56 444 MET A O 1
ATOM 3522 N N . GLU A 1 445 ? 21.281 19.859 -4.09 1 68.12 445 GLU A N 1
ATOM 3523 C CA . GLU A 1 445 ? 22.484 20.625 -3.803 1 68.12 445 GLU A CA 1
ATOM 3524 C C . GLU A 1 445 ? 22.359 21.391 -2.488 1 68.12 445 GLU A C 1
ATOM 3526 O O . GLU A 1 445 ? 21.266 21.844 -2.131 1 68.12 445 GLU A O 1
ATOM 3531 N N . MET B 1 1 ? -16.188 43.5 -53.562 1 37.72 1 MET B N 1
ATOM 3532 C CA . MET B 1 1 ? -15.344 42.469 -52.938 1 37.72 1 MET B CA 1
ATOM 3533 C C . MET B 1 1 ? -14.945 42.906 -51.531 1 37.72 1 MET B C 1
ATOM 3535 O O . MET B 1 1 ? -14.555 42.062 -50.719 1 37.72 1 MET B O 1
ATOM 3539 N N . ASN B 1 2 ? -14.852 44.281 -51.281 1 43.06 2 ASN B N 1
ATOM 3540 C CA . ASN B 1 2 ? -14.25 44.781 -50.062 1 43.06 2 ASN B CA 1
ATOM 3541 C C . ASN B 1 2 ? -15.219 44.719 -48.875 1 43.06 2 ASN B C 1
ATOM 3543 O O . ASN B 1 2 ? -14.797 44.656 -47.719 1 43.06 2 ASN B O 1
ATOM 3547 N N . LYS B 1 3 ? -16.578 45.125 -49.094 1 50.22 3 LYS B N 1
ATOM 3548 C CA . LYS B 1 3 ? -17.5 45.219 -47.969 1 50.22 3 LYS B CA 1
ATOM 3549 C C . LYS B 1 3 ? -17.766 43.844 -47.344 1 50.22 3 LYS B C 1
ATOM 3551 O O . LYS B 1 3 ? -18.188 43.75 -46.188 1 50.22 3 LYS B O 1
ATOM 3556 N N . ILE B 1 4 ? -17.766 42.781 -48.219 1 50.75 4 ILE B N 1
ATOM 3557 C CA . ILE B 1 4 ? -18 41.469 -47.656 1 50.75 4 ILE B CA 1
ATOM 3558 C C . ILE B 1 4 ? -16.828 41.062 -46.75 1 50.75 4 ILE B C 1
ATOM 3560 O O . ILE B 1 4 ? -17 40.375 -45.781 1 50.75 4 ILE B O 1
ATOM 3564 N N . PHE B 1 5 ? -15.586 41.656 -47.156 1 51.03 5 PHE B N 1
ATOM 3565 C CA . PHE B 1 5 ? -14.438 41.25 -46.344 1 51.03 5 PHE B CA 1
ATOM 3566 C C . PHE B 1 5 ? -14.492 41.906 -44.969 1 51.03 5 PHE B C 1
ATOM 3568 O O . PHE B 1 5 ? -14.109 41.312 -43.969 1 51.03 5 PHE B O 1
ATOM 3575 N N . GLN B 1 6 ? -15.07 43.188 -44.906 1 50.44 6 GLN B N 1
ATOM 3576 C CA . GLN B 1 6 ? -15.117 43.844 -43.594 1 50.44 6 GLN B CA 1
ATOM 3577 C C . GLN B 1 6 ? -16.156 43.156 -42.688 1 50.44 6 GLN B C 1
ATOM 3579 O O . GLN B 1 6 ? -15.945 43.062 -41.5 1 50.44 6 GLN B O 1
ATOM 3584 N N . ILE B 1 7 ? -17.312 42.719 -43.312 1 53.66 7 ILE B N 1
ATOM 3585 C CA . ILE B 1 7 ? -18.312 42.094 -42.438 1 53.66 7 ILE B CA 1
ATOM 3586 C C . ILE B 1 7 ? -17.812 40.75 -41.938 1 53.66 7 ILE B C 1
ATOM 3588 O O . ILE B 1 7 ? -18.078 40.375 -40.781 1 53.66 7 ILE B O 1
ATOM 3592 N N . SER B 1 8 ? -16.984 40.062 -42.844 1 52.53 8 SER B N 1
ATOM 3593 C CA . SER B 1 8 ? -16.531 38.75 -42.375 1 52.53 8 SER B CA 1
ATOM 3594 C C . SER B 1 8 ? -15.539 38.906 -41.219 1 52.53 8 SER B C 1
ATOM 3596 O O . SER B 1 8 ? -15.453 38.062 -40.344 1 52.53 8 SER B O 1
ATOM 3598 N N . LEU B 1 9 ? -14.758 40.094 -41.312 1 49.72 9 LEU B N 1
ATOM 3599 C CA . LEU B 1 9 ? -13.812 40.219 -40.219 1 49.72 9 LEU B CA 1
ATOM 3600 C C . LEU B 1 9 ? -14.539 40.562 -38.906 1 49.72 9 LEU B C 1
ATOM 3602 O O . LEU B 1 9 ? -14.125 40.094 -37.844 1 49.72 9 LEU B O 1
ATOM 3606 N N . CYS B 1 10 ? -15.633 41.344 -39.062 1 47.62 10 CYS B N 1
ATOM 3607 C CA . CYS B 1 10 ? -16.328 41.656 -37.812 1 47.62 10 CYS B CA 1
ATOM 3608 C C . CYS B 1 10 ? -16.984 40.438 -37.219 1 47.62 10 CYS B C 1
ATOM 3610 O O . CYS B 1 10 ? -17.203 40.344 -36 1 47.62 10 CYS B O 1
ATOM 3612 N N . GLY B 1 11 ? -17.547 39.5 -38.125 1 49.06 11 GLY B N 1
ATOM 3613 C CA . GLY B 1 11 ? -18.172 38.312 -37.562 1 49.06 11 GLY B CA 1
ATOM 3614 C C . GLY B 1 11 ? -17.188 37.406 -36.844 1 49.06 11 GLY B C 1
ATOM 3615 O O . GLY B 1 11 ? -17.547 36.688 -35.906 1 49.06 11 GLY B O 1
ATOM 3616 N N . MET B 1 12 ? -15.93 37.312 -37.406 1 45.47 12 MET B N 1
ATOM 3617 C CA . MET B 1 12 ? -14.992 36.406 -36.719 1 45.47 12 MET B CA 1
ATOM 3618 C C . MET B 1 12 ? -14.57 36.969 -35.375 1 45.47 12 MET B C 1
ATOM 3620 O O . MET B 1 12 ? -14.156 36.25 -34.469 1 45.47 12 MET B O 1
ATOM 3624 N N . ALA B 1 13 ? -14.492 38.312 -35.25 1 45.34 13 ALA B N 1
ATOM 3625 C CA . ALA B 1 13 ? -14.094 38.844 -33.938 1 45.34 13 ALA B CA 1
ATOM 3626 C C . ALA B 1 13 ? -15.109 38.469 -32.875 1 45.34 13 ALA B C 1
ATOM 3628 O O . ALA B 1 13 ? -14.742 38.281 -31.703 1 45.34 13 ALA B O 1
ATOM 3629 N N . LEU B 1 14 ? -16.422 38.5 -33.156 1 43.41 14 LEU B N 1
ATOM 3630 C CA . LEU B 1 14 ? -17.375 38.219 -32.094 1 43.41 14 LEU B CA 1
ATOM 3631 C C . LEU B 1 14 ? -17.25 36.75 -31.641 1 43.41 14 LEU B C 1
ATOM 3633 O O . LEU B 1 14 ? -17.75 36.406 -30.578 1 43.41 14 LEU B O 1
ATOM 3637 N N . LEU B 1 15 ? -16.859 35.875 -32.594 1 39.5 15 LEU B N 1
ATOM 3638 C CA . LEU B 1 15 ? -16.812 34.531 -32.094 1 39.5 15 LEU B CA 1
ATOM 3639 C C . LEU B 1 15 ? -15.656 34.344 -31.094 1 39.5 15 LEU B C 1
ATOM 3641 O O . LEU B 1 15 ? -15.32 33.219 -30.719 1 39.5 15 LEU B O 1
ATOM 3645 N N . LEU B 1 16 ? -14.812 35.375 -31.125 1 37.56 16 LEU B N 1
ATOM 3646 C CA . LEU B 1 16 ? -13.891 35.156 -30.016 1 37.56 16 LEU B CA 1
ATOM 3647 C C . LEU B 1 16 ? -14.625 35.219 -28.688 1 37.56 16 LEU B C 1
ATOM 3649 O O . LEU B 1 16 ? -14.703 36.312 -28.078 1 37.56 16 LEU B O 1
ATOM 3653 N N . SER B 1 17 ? -15.883 34.75 -28.688 1 38 17 SER B N 1
ATOM 3654 C CA . SER B 1 17 ? -16.344 34.562 -27.312 1 38 17 SER B CA 1
ATOM 3655 C C . SER B 1 17 ? -15.234 33.969 -26.438 1 38 17 SER B C 1
ATOM 3657 O O . SER B 1 17 ? -14.594 33 -26.797 1 38 17 SER B O 1
ATOM 3659 N N . THR B 1 18 ? -14.539 34.875 -25.828 1 37.44 18 THR B N 1
ATOM 3660 C CA . THR B 1 18 ? -13.727 34.406 -24.719 1 37.44 18 THR B CA 1
ATOM 3661 C C . THR B 1 18 ? -14.43 33.281 -23.953 1 37.44 18 THR B C 1
ATOM 3663 O O . THR B 1 18 ? -15.539 33.469 -23.438 1 37.44 18 THR B O 1
ATOM 3666 N N . SER B 1 19 ? -14.523 32.094 -24.562 1 39.38 19 SER B N 1
ATOM 3667 C CA . SER B 1 19 ? -14.805 31.016 -23.609 1 39.38 19 SER B CA 1
ATOM 3668 C C . SER B 1 19 ? -14.188 31.312 -22.234 1 39.38 19 SER B C 1
ATOM 3670 O O . SER B 1 19 ? -12.969 31.25 -22.078 1 39.38 19 SER B O 1
ATOM 3672 N N . THR B 1 20 ? -14.633 32.375 -21.672 1 39.12 20 THR B N 1
ATOM 3673 C CA . THR B 1 20 ? -14.297 32.438 -20.25 1 39.12 20 THR B CA 1
ATOM 3674 C C . THR B 1 20 ? -14.25 31.031 -19.656 1 39.12 20 THR B C 1
ATOM 3676 O O . THR B 1 20 ? -15.219 30.266 -19.766 1 39.12 20 THR B O 1
ATOM 3679 N N . VAL B 1 21 ? -13.312 30.422 -19.875 1 43.09 21 VAL B N 1
ATOM 3680 C CA . VAL B 1 21 ? -13.047 29.234 -19.047 1 43.09 21 VAL B CA 1
ATOM 3681 C C . VAL B 1 21 ? -13.664 29.422 -17.672 1 43.09 21 VAL B C 1
ATOM 3683 O O . VAL B 1 21 ? -13.141 30.188 -16.844 1 43.09 21 VAL B O 1
ATOM 3686 N N . GLN B 1 22 ? -14.938 29.703 -17.547 1 43.78 22 GLN B N 1
ATOM 3687 C CA . GLN B 1 22 ? -15.602 29.672 -16.25 1 43.78 22 GLN B CA 1
ATOM 3688 C C . GLN B 1 22 ? -15.086 28.516 -15.406 1 43.78 22 GLN B C 1
ATOM 3690 O O . GLN B 1 22 ? -15.062 27.359 -15.852 1 43.78 22 GLN B O 1
ATOM 3695 N N . SER B 1 23 ? -14.266 28.781 -14.594 1 55.59 23 SER B N 1
ATOM 3696 C CA . SER B 1 23 ? -13.828 27.828 -13.586 1 55.59 23 SER B CA 1
ATOM 3697 C C . SER B 1 23 ? -14.977 26.922 -13.141 1 55.59 23 SER B C 1
ATOM 3699 O O . SER B 1 23 ? -16.031 27.422 -12.734 1 55.59 23 SER B O 1
ATOM 3701 N N . LYS B 1 24 ? -15.25 25.906 -13.766 1 66.25 24 LYS B N 1
ATOM 3702 C CA . LYS B 1 24 ? -16.266 24.906 -13.422 1 66.25 24 LYS B CA 1
ATOM 3703 C C . LYS B 1 24 ? -16.438 24.812 -11.906 1 66.25 24 LYS B C 1
ATOM 3705 O O . LYS B 1 24 ? -15.469 24.547 -11.188 1 66.25 24 LYS B O 1
ATOM 3710 N N . GLU B 1 25 ? -17.438 25.406 -11.352 1 81.5 25 GLU B N 1
ATOM 3711 C CA . GLU B 1 25 ? -17.781 25.281 -9.938 1 81.5 25 GLU B CA 1
ATOM 3712 C C . GLU B 1 25 ? -18.344 23.891 -9.633 1 81.5 25 GLU B C 1
ATOM 3714 O O . GLU B 1 25 ? -19.281 23.438 -10.289 1 81.5 25 GLU B O 1
ATOM 3719 N N . TRP B 1 26 ? -17.688 23.219 -8.781 1 87.06 26 TRP B N 1
ATOM 3720 C CA . TRP B 1 26 ? -18.016 21.844 -8.445 1 87.06 26 TRP B CA 1
ATOM 3721 C C . TRP B 1 26 ? -18.938 21.766 -7.23 1 87.06 26 TRP B C 1
ATOM 3723 O O . TRP B 1 26 ? -18.609 22.297 -6.168 1 87.06 26 TRP B O 1
ATOM 3733 N N . SER B 1 27 ? -20.156 21.219 -7.445 1 90.06 27 SER B N 1
ATOM 3734 C CA . SER B 1 27 ? -21 20.891 -6.301 1 90.06 27 SER B CA 1
ATOM 3735 C C . SER B 1 27 ? -20.547 19.594 -5.629 1 90.06 27 SER B C 1
ATOM 3737 O O . SER B 1 27 ? -19.734 18.859 -6.188 1 90.06 27 SER B O 1
ATOM 3739 N N . LEU B 1 28 ? -21 19.406 -4.438 1 91.38 28 LEU B N 1
ATOM 3740 C CA . LEU B 1 28 ? -20.656 18.188 -3.721 1 91.38 28 LEU B CA 1
ATOM 3741 C C . LEU B 1 28 ? -21.062 16.953 -4.52 1 91.38 28 LEU B C 1
ATOM 3743 O O . LEU B 1 28 ? -20.297 16.016 -4.648 1 91.38 28 LEU B O 1
ATOM 3747 N N . LYS B 1 29 ? -22.25 16.969 -5.098 1 90.19 29 LYS B N 1
ATOM 3748 C CA . LYS B 1 29 ? -22.75 15.859 -5.891 1 90.19 29 LYS B CA 1
ATOM 3749 C C . LYS B 1 29 ? -21.891 15.625 -7.129 1 90.19 29 LYS B C 1
ATOM 3751 O O . LYS B 1 29 ? -21.625 14.477 -7.492 1 90.19 29 LYS B O 1
ATOM 3756 N N . ASP B 1 30 ? -21.469 16.703 -7.715 1 91.25 30 ASP B N 1
ATOM 3757 C CA . ASP B 1 30 ? -20.609 16.594 -8.891 1 91.25 30 ASP B CA 1
ATOM 3758 C C . ASP B 1 30 ? -19.281 15.93 -8.531 1 91.25 30 ASP B C 1
ATOM 3760 O O . ASP B 1 30 ? -18.781 15.07 -9.258 1 91.25 30 ASP B O 1
ATOM 3764 N N . CYS B 1 31 ? -18.75 16.375 -7.402 1 93.94 31 CYS B N 1
ATOM 3765 C CA . CYS B 1 31 ? -17.469 15.82 -6.957 1 93.94 31 CYS B CA 1
ATOM 3766 C C . CYS B 1 31 ? -17.594 14.328 -6.672 1 93.94 31 CYS B C 1
ATOM 3768 O O . CYS B 1 31 ? -16.734 13.539 -7.078 1 93.94 31 CYS B O 1
ATOM 3770 N N . ILE B 1 32 ? -18.688 14 -6.078 1 94.06 32 ILE B N 1
ATOM 3771 C CA . ILE B 1 32 ? -18.906 12.602 -5.711 1 94.06 32 ILE B CA 1
ATOM 3772 C C . ILE B 1 32 ? -19.078 11.758 -6.973 1 94.06 32 ILE B C 1
ATOM 3774 O O . ILE B 1 32 ? -18.422 10.727 -7.133 1 94.06 32 ILE B O 1
ATOM 3778 N N . HIS B 1 33 ? -19.891 12.203 -7.895 1 92.88 33 HIS B N 1
ATOM 3779 C CA . HIS B 1 33 ? -20.141 11.461 -9.125 1 92.88 33 HIS B CA 1
ATOM 3780 C C . HIS B 1 33 ? -18.875 11.312 -9.945 1 92.88 33 HIS B C 1
ATOM 3782 O O . HIS B 1 33 ? -18.578 10.234 -10.469 1 92.88 33 HIS B O 1
ATOM 3788 N N . TYR B 1 34 ? -18.172 12.367 -10.031 1 92.94 34 TYR B N 1
ATOM 3789 C CA . TYR B 1 34 ? -16.922 12.344 -10.781 1 92.94 34 TYR B CA 1
ATOM 3790 C C . TYR B 1 34 ? -15.922 11.367 -10.156 1 92.94 34 TYR B C 1
ATOM 3792 O O . TYR B 1 34 ? -15.297 10.578 -10.867 1 92.94 34 TYR B O 1
ATOM 3800 N N . ALA B 1 35 ? -15.75 11.391 -8.844 1 93.25 35 ALA B N 1
ATOM 3801 C CA . ALA B 1 35 ? -14.805 10.523 -8.141 1 93.25 35 ALA B CA 1
ATOM 3802 C C . ALA B 1 35 ? -15.188 9.055 -8.289 1 93.25 35 ALA B C 1
ATOM 3804 O O . ALA B 1 35 ? -14.312 8.195 -8.438 1 93.25 35 ALA B O 1
ATOM 3805 N N . LEU B 1 36 ? -16.5 8.812 -8.32 1 93.69 36 LEU B N 1
ATOM 3806 C CA . LEU B 1 36 ? -16.969 7.438 -8.414 1 93.69 36 LEU B CA 1
ATOM 3807 C C . LEU B 1 36 ? -16.641 6.844 -9.781 1 93.69 36 LEU B C 1
ATOM 3809 O O . LEU B 1 36 ? -16.516 5.625 -9.922 1 93.69 36 LEU B O 1
ATOM 3813 N N . THR B 1 37 ? -16.375 7.688 -10.742 1 91.38 37 THR B N 1
ATOM 3814 C CA . THR B 1 37 ? -16.141 7.184 -12.094 1 91.38 37 THR B CA 1
ATOM 3815 C C . THR B 1 37 ? -14.648 7.234 -12.43 1 91.38 37 THR B C 1
ATOM 3817 O O . THR B 1 37 ? -14.164 6.453 -13.25 1 91.38 37 THR B O 1
ATOM 3820 N N . HIS B 1 38 ? -13.93 8.094 -11.719 1 90.31 38 HIS B N 1
ATOM 3821 C CA . HIS B 1 38 ? -12.57 8.336 -12.188 1 90.31 38 HIS B CA 1
ATOM 3822 C C . HIS B 1 38 ? -11.547 7.945 -11.117 1 90.31 38 HIS B C 1
ATOM 3824 O O . HIS B 1 38 ? -10.344 7.926 -11.391 1 90.31 38 HIS B O 1
ATOM 3830 N N . ASN B 1 39 ? -12.008 7.652 -9.945 1 92.19 39 ASN B N 1
ATOM 3831 C CA . ASN B 1 39 ? -11.055 7.348 -8.883 1 92.19 39 ASN B CA 1
ATOM 3832 C C . ASN B 1 39 ? -10.344 6.023 -9.133 1 92.19 39 ASN B C 1
ATOM 3834 O O . ASN B 1 39 ? -10.984 5 -9.383 1 92.19 39 ASN B O 1
ATOM 3838 N N . ILE B 1 40 ? -9.055 6.051 -9.047 1 94 40 ILE B N 1
ATOM 3839 C CA . ILE B 1 40 ? -8.211 4.926 -9.445 1 94 40 ILE B CA 1
ATOM 3840 C C . ILE B 1 40 ? -8.398 3.771 -8.461 1 94 40 ILE B C 1
ATOM 3842 O O . ILE B 1 40 ? -8.461 2.609 -8.867 1 94 40 ILE B O 1
ATOM 3846 N N . SER B 1 41 ? -8.438 4.078 -7.191 1 93 41 SER B N 1
ATOM 3847 C CA . SER B 1 41 ? -8.602 3.039 -6.18 1 93 41 SER B CA 1
ATOM 3848 C C . SER B 1 41 ? -9.906 2.268 -6.387 1 93 41 SER B C 1
ATOM 3850 O O . SER B 1 41 ? -9.938 1.044 -6.238 1 93 41 SER B O 1
ATOM 3852 N N . LEU B 1 42 ? -10.938 2.986 -6.738 1 94.12 42 LEU B N 1
ATOM 3853 C CA . LEU B 1 42 ? -12.227 2.348 -6.996 1 94.12 42 LEU B CA 1
ATOM 3854 C C . LEU B 1 42 ? -12.18 1.524 -8.281 1 94.12 42 LEU B C 1
ATOM 3856 O O . LEU B 1 42 ? -12.711 0.413 -8.328 1 94.12 42 LEU B O 1
ATOM 3860 N N . GLN B 1 43 ? -11.547 2.035 -9.273 1 94.44 43 GLN B N 1
ATOM 3861 C CA . GLN B 1 43 ? -11.414 1.305 -10.531 1 94.44 43 GLN B CA 1
ATOM 3862 C C . GLN B 1 43 ? -10.633 0.009 -10.328 1 94.44 43 GLN B C 1
ATOM 3864 O O . GLN B 1 43 ? -10.969 -1.023 -10.906 1 94.44 43 GLN B O 1
ATOM 3869 N N . LYS B 1 44 ? -9.625 0.118 -9.516 1 95.56 44 LYS B N 1
ATOM 3870 C CA . LYS B 1 44 ? -8.836 -1.075 -9.227 1 95.56 44 LYS B CA 1
ATOM 3871 C C . LYS B 1 44 ? -9.672 -2.125 -8.5 1 95.56 44 LYS B C 1
ATOM 3873 O O . LYS B 1 44 ? -9.516 -3.324 -8.734 1 95.56 44 LYS B O 1
ATOM 3878 N N . LYS B 1 45 ? -10.555 -1.693 -7.598 1 95.81 45 LYS B N 1
ATOM 3879 C CA . LYS B 1 45 ? -11.453 -2.619 -6.918 1 95.81 45 LYS B CA 1
ATOM 3880 C C . LYS B 1 45 ? -12.422 -3.273 -7.906 1 95.81 45 LYS B C 1
ATOM 3882 O O . LYS B 1 45 ? -12.742 -4.457 -7.777 1 95.81 45 LYS B O 1
ATOM 3887 N N . THR B 1 46 ? -12.852 -2.541 -8.891 1 94.56 46 THR B N 1
ATOM 3888 C CA . THR B 1 46 ? -13.727 -3.078 -9.922 1 94.56 46 THR B CA 1
ATOM 3889 C C . THR B 1 46 ? -13.008 -4.137 -10.75 1 94.56 46 THR B C 1
ATOM 3891 O O . THR B 1 46 ? -13.602 -5.156 -11.109 1 94.56 46 THR B O 1
ATOM 3894 N N . LEU B 1 47 ? -11.75 -3.877 -11.039 1 96.19 47 LEU B N 1
ATOM 3895 C CA . LEU B 1 47 ? -10.961 -4.867 -11.758 1 96.19 47 LEU B CA 1
ATOM 3896 C C . LEU B 1 47 ? -10.828 -6.152 -10.953 1 96.19 47 LEU B C 1
ATOM 3898 O O . LEU B 1 47 ? -10.836 -7.25 -11.516 1 96.19 47 LEU B O 1
ATOM 3902 N N . GLN B 1 48 ? -10.719 -6.027 -9.648 1 96.12 48 GLN B N 1
ATOM 3903 C CA . GLN B 1 48 ? -10.656 -7.199 -8.781 1 96.12 48 GLN B CA 1
ATOM 3904 C C . GLN B 1 48 ? -11.953 -7.996 -8.836 1 96.12 48 GLN B C 1
ATOM 3906 O O . GLN B 1 48 ? -11.938 -9.227 -8.797 1 96.12 48 GLN B O 1
ATOM 3911 N N . HIS B 1 49 ? -13.07 -7.277 -8.938 1 95.94 49 HIS B N 1
ATOM 3912 C CA . HIS B 1 49 ? -14.359 -7.934 -9.094 1 95.94 49 HIS B CA 1
ATOM 3913 C C . HIS B 1 49 ? -14.43 -8.703 -10.406 1 95.94 49 HIS B C 1
ATOM 3915 O O . HIS B 1 49 ? -14.891 -9.852 -10.43 1 95.94 49 HIS B O 1
ATOM 3921 N N . LEU B 1 50 ? -13.898 -8.125 -11.43 1 96.44 50 LEU B N 1
ATOM 3922 C CA . LEU B 1 50 ? -13.891 -8.797 -12.727 1 96.44 50 LEU B CA 1
ATOM 3923 C C . LEU B 1 50 ? -12.992 -10.023 -12.703 1 96.44 50 LEU B C 1
ATOM 3925 O O . LEU B 1 50 ? -13.312 -11.047 -13.305 1 96.44 50 LEU B O 1
ATOM 3929 N N . SER B 1 51 ? -11.883 -9.906 -11.969 1 97.25 51 SER B N 1
ATOM 3930 C CA . SER B 1 51 ? -10.984 -11.047 -11.812 1 97.25 51 SER B CA 1
ATOM 3931 C C . SER B 1 51 ? -11.664 -12.195 -11.078 1 97.25 51 SER B C 1
ATOM 3933 O O . SER B 1 51 ? -11.492 -13.359 -11.438 1 97.25 51 SER B O 1
ATOM 3935 N N . ALA B 1 52 ? -12.438 -11.836 -10.086 1 96.81 52 ALA B N 1
ATOM 3936 C CA . ALA B 1 52 ? -13.18 -12.852 -9.344 1 96.81 52 ALA B CA 1
ATOM 3937 C C . ALA B 1 52 ? -14.227 -13.523 -10.227 1 96.81 52 ALA B C 1
ATOM 3939 O O . ALA B 1 52 ? -14.484 -14.719 -10.094 1 96.81 52 ALA B O 1
ATOM 3940 N N . GLN B 1 53 ? -14.812 -12.797 -11.141 1 97.19 53 GLN B N 1
ATOM 3941 C CA . GLN B 1 53 ? -15.766 -13.367 -12.086 1 97.19 53 GLN B CA 1
ATOM 3942 C C . GLN B 1 53 ? -15.094 -14.406 -12.984 1 97.19 53 GLN B C 1
ATOM 3944 O O . GLN B 1 53 ? -15.688 -15.438 -13.297 1 97.19 53 GLN B O 1
ATOM 3949 N N . GLU B 1 54 ? -13.859 -14.094 -13.359 1 96.88 54 GLU B N 1
ATOM 3950 C CA . GLU B 1 54 ? -13.102 -15.047 -14.164 1 96.88 54 GLU B CA 1
ATOM 3951 C C . GLU B 1 54 ? -12.828 -16.328 -13.383 1 96.88 54 GLU B C 1
ATOM 3953 O O . GLU B 1 54 ? -12.859 -17.422 -13.938 1 96.88 54 GLU B O 1
ATOM 3958 N N . ASP B 1 55 ? -12.602 -16.203 -12.102 1 96.62 55 ASP B N 1
ATOM 3959 C CA . ASP B 1 55 ? -12.383 -17.375 -11.258 1 96.62 55 ASP B CA 1
ATOM 3960 C C . ASP B 1 55 ? -13.641 -18.25 -11.188 1 96.62 55 ASP B C 1
ATOM 3962 O O . ASP B 1 55 ? -13.547 -19.469 -11.211 1 96.62 55 ASP B O 1
ATOM 3966 N N . THR B 1 56 ? -14.805 -17.625 -11.102 1 97.06 56 THR B N 1
ATOM 3967 C CA . THR B 1 56 ? -16.062 -18.359 -11.086 1 97.06 56 THR B CA 1
ATOM 3968 C C . THR B 1 56 ? -16.266 -19.109 -12.391 1 97.06 56 THR B C 1
ATOM 3970 O O . THR B 1 56 ? -16.625 -20.297 -12.383 1 97.06 56 THR B O 1
ATOM 3973 N N . LYS B 1 57 ? -15.945 -18.484 -13.5 1 96.94 57 LYS B N 1
ATOM 3974 C CA . LYS B 1 57 ? -16.094 -19.141 -14.797 1 96.94 57 LYS B CA 1
ATOM 3975 C C . LYS B 1 57 ? -15.133 -20.312 -14.93 1 96.94 57 LYS B C 1
ATOM 3977 O O . LYS B 1 57 ? -15.492 -21.359 -15.484 1 96.94 57 LYS B O 1
ATOM 3982 N N . GLN B 1 58 ? -13.922 -20.125 -14.375 1 96.12 58 GLN B N 1
ATOM 3983 C CA . GLN B 1 58 ? -12.953 -21.219 -14.422 1 96.12 58 GLN B CA 1
ATOM 3984 C C . GLN B 1 58 ? -13.43 -22.406 -13.586 1 96.12 58 GLN B C 1
ATOM 3986 O O . GLN B 1 58 ? -13.297 -23.562 -14.008 1 96.12 58 GLN B O 1
ATOM 3991 N N . SER B 1 59 ? -13.93 -22.094 -12.43 1 96.56 59 SER B N 1
ATOM 3992 C CA . SER B 1 59 ? -14.406 -23.172 -11.57 1 96.56 59 SER B CA 1
ATOM 3993 C C . SER B 1 59 ? -15.594 -23.906 -12.203 1 96.56 59 SER B C 1
ATOM 3995 O O . SER B 1 59 ? -15.75 -25.109 -12.023 1 96.56 59 SER B O 1
ATOM 3997 N N . GLN B 1 60 ? -16.453 -23.25 -12.977 1 96.62 60 GLN B N 1
ATOM 3998 C CA . GLN B 1 60 ? -17.547 -23.891 -13.695 1 96.62 60 GLN B CA 1
ATOM 3999 C C . GLN B 1 60 ? -17.031 -24.781 -14.812 1 96.62 60 GLN B C 1
ATOM 4001 O O . GLN B 1 60 ? -17.562 -25.875 -15.031 1 96.62 60 GLN B O 1
ATOM 4006 N N . ALA B 1 61 ? -15.969 -24.344 -15.422 1 95.81 61 ALA B N 1
ATOM 4007 C CA . ALA B 1 61 ? -15.391 -25.125 -16.516 1 95.81 61 ALA B CA 1
ATOM 4008 C C . ALA B 1 61 ? -14.695 -26.375 -15.992 1 95.81 61 ALA B C 1
ATOM 4010 O O . ALA B 1 61 ? -14.469 -27.328 -16.734 1 95.81 61 ALA B O 1
ATOM 4011 N N . ALA B 1 62 ? -14.344 -26.375 -14.695 1 93.94 62 ALA B N 1
ATOM 4012 C CA . ALA B 1 62 ? -13.672 -27.516 -14.078 1 93.94 62 ALA B CA 1
ATOM 4013 C C . ALA B 1 62 ? -14.602 -28.719 -14.008 1 93.94 62 ALA B C 1
ATOM 4015 O O . ALA B 1 62 ? -14.148 -29.844 -13.812 1 93.94 62 ALA B O 1
ATOM 4016 N N . LEU B 1 63 ? -15.961 -28.5 -14.227 1 94.69 63 LEU B N 1
ATOM 4017 C CA . LEU B 1 63 ? -16.938 -29.578 -14.211 1 94.69 63 LEU B CA 1
ATOM 4018 C C . LEU B 1 63 ? -16.969 -30.312 -15.555 1 94.69 63 LEU B C 1
ATOM 4020 O O . LEU B 1 63 ? -17.578 -31.375 -15.68 1 94.69 63 LEU B O 1
ATOM 4024 N N . LEU B 1 64 ? -16.203 -29.766 -16.531 1 94.56 64 LEU B N 1
ATOM 4025 C CA . LEU B 1 64 ? -16.188 -30.359 -17.859 1 94.56 64 LEU B CA 1
ATOM 4026 C C . LEU B 1 64 ? -14.922 -31.172 -18.078 1 94.56 64 LEU B C 1
ATOM 4028 O O . LEU B 1 64 ? -13.914 -30.953 -17.406 1 94.56 64 LEU B O 1
ATOM 4032 N N . PRO B 1 65 ? -14.961 -32.156 -18.969 1 94 65 PRO B N 1
ATOM 4033 C CA . PRO B 1 65 ? -13.75 -32.906 -19.266 1 94 65 PRO B CA 1
ATOM 4034 C C . PRO B 1 65 ? -12.695 -32.125 -20.016 1 94 65 PRO B C 1
ATOM 4036 O O . PRO B 1 65 ? -13.031 -31.172 -20.734 1 94 65 PRO B O 1
ATOM 4039 N N . SER B 1 66 ? -11.508 -32.438 -19.828 1 93.75 66 SER B N 1
ATOM 4040 C CA . SER B 1 66 ? -10.422 -31.844 -20.594 1 93.75 66 SER B CA 1
ATOM 4041 C C . SER B 1 66 ? -10.156 -32.625 -21.875 1 93.75 66 SER B C 1
ATOM 4043 O O . SER B 1 66 ? -10.664 -33.719 -22.047 1 93.75 66 SER B O 1
ATOM 4045 N N . LEU B 1 67 ? -9.477 -32 -22.859 1 93.62 67 LEU B N 1
ATOM 4046 C CA . LEU B 1 67 ? -9.141 -32.656 -24.125 1 93.62 67 LEU B CA 1
ATOM 4047 C C . LEU B 1 67 ? -7.746 -32.25 -24.594 1 93.62 67 LEU B C 1
ATOM 4049 O O . LEU B 1 67 ? -7.426 -31.047 -24.609 1 93.62 67 LEU B O 1
ATOM 4053 N N . ALA B 1 68 ? -6.922 -33.281 -24.859 1 93.25 68 ALA B N 1
ATOM 4054 C CA . ALA B 1 68 ? -5.566 -33 -25.328 1 93.25 68 ALA B CA 1
ATOM 4055 C C . ALA B 1 68 ? -5.145 -34 -26.422 1 93.25 68 ALA B C 1
ATOM 4057 O O . ALA B 1 68 ? -5.57 -35.156 -26.422 1 93.25 68 ALA B O 1
ATOM 4058 N N . VAL B 1 69 ? -4.324 -33.5 -27.359 1 91.38 69 VAL B N 1
ATOM 4059 C CA . VAL B 1 69 ? -3.719 -34.312 -28.406 1 91.38 69 VAL B CA 1
ATOM 4060 C C . VAL B 1 69 ? -2.213 -34.438 -28.172 1 91.38 69 VAL B C 1
ATOM 4062 O O . VAL B 1 69 ? -1.567 -33.438 -27.797 1 91.38 69 VAL B O 1
ATOM 4065 N N . SER B 1 70 ? -1.712 -35.594 -28.266 1 92.5 70 SER B N 1
ATOM 4066 C CA . SER B 1 70 ? -0.277 -35.781 -28.078 1 92.5 70 SER B CA 1
ATOM 4067 C C . SER B 1 70 ? 0.31 -36.688 -29.156 1 92.5 70 SER B C 1
ATOM 4069 O O . SER B 1 70 ? -0.387 -37.562 -29.688 1 92.5 70 SER B O 1
ATOM 4071 N N . SER B 1 71 ? 1.55 -36.469 -29.578 1 90.19 71 SER B N 1
ATOM 4072 C CA . SER B 1 71 ? 2.326 -37.281 -30.484 1 90.19 71 SER B CA 1
ATOM 4073 C C . SER B 1 71 ? 3.768 -37.438 -30.016 1 90.19 71 SER B C 1
ATOM 4075 O O . SER B 1 71 ? 4.363 -36.469 -29.516 1 90.19 71 SER B O 1
ATOM 4077 N N . SER B 1 72 ? 4.254 -38.656 -30.016 1 92.06 72 SER B N 1
ATOM 4078 C CA . SER B 1 72 ? 5.637 -38.938 -29.641 1 92.06 72 SER B CA 1
ATOM 4079 C C . SER B 1 72 ? 6.352 -39.75 -30.703 1 92.06 72 SER B C 1
ATOM 4081 O O . SER B 1 72 ? 5.789 -40.719 -31.234 1 92.06 72 SER B O 1
ATOM 4083 N N . GLN B 1 73 ? 7.555 -39.344 -31.109 1 91.12 73 GLN B N 1
ATOM 4084 C CA . GLN B 1 73 ? 8.43 -40.062 -32.031 1 91.12 73 GLN B CA 1
ATOM 4085 C C . GLN B 1 73 ? 9.742 -40.438 -31.359 1 91.12 73 GLN B C 1
ATOM 4087 O O . GLN B 1 73 ? 10.516 -39.562 -30.953 1 91.12 73 GLN B O 1
ATOM 4092 N N . ASN B 1 74 ? 9.984 -41.719 -31.312 1 90.88 74 ASN B N 1
ATOM 4093 C CA . ASN B 1 74 ? 11.156 -42.188 -30.594 1 90.88 74 ASN B CA 1
ATOM 4094 C C . ASN B 1 74 ? 12.062 -43.031 -31.516 1 90.88 74 ASN B C 1
ATOM 4096 O O . ASN B 1 74 ? 11.578 -43.875 -32.25 1 90.88 74 ASN B O 1
ATOM 4100 N N . LEU B 1 75 ? 13.383 -42.719 -31.547 1 89.12 75 LEU B N 1
ATOM 4101 C CA . LEU B 1 75 ? 14.406 -43.5 -32.219 1 89.12 75 LEU B CA 1
ATOM 4102 C C . LEU B 1 75 ? 15.297 -44.219 -31.234 1 89.12 75 LEU B C 1
ATOM 4104 O O . LEU B 1 75 ? 15.781 -43.625 -30.266 1 89.12 75 LEU B O 1
ATOM 4108 N N . THR B 1 76 ? 15.43 -45.5 -31.359 1 86.44 76 THR B N 1
ATOM 4109 C CA . THR B 1 76 ? 16.266 -46.281 -30.453 1 86.44 76 THR B CA 1
ATOM 4110 C C . THR B 1 76 ? 17.375 -47 -31.219 1 86.44 76 THR B C 1
ATOM 4112 O O . THR B 1 76 ? 17.125 -47.594 -32.281 1 86.44 76 THR B O 1
ATOM 4115 N N . TYR B 1 77 ? 18.594 -46.938 -30.781 1 85.94 77 TYR B N 1
ATOM 4116 C CA . TYR B 1 77 ? 19.75 -47.625 -31.328 1 85.94 77 TYR B CA 1
ATOM 4117 C C . TYR B 1 77 ? 20.297 -48.656 -30.344 1 85.94 77 TYR B C 1
ATOM 4119 O O . TYR B 1 77 ? 20.688 -48.312 -29.234 1 85.94 77 TYR B O 1
ATOM 4127 N N . ARG B 1 78 ? 20.266 -49.969 -30.75 1 83.38 78 ARG B N 1
ATOM 4128 C CA . ARG B 1 78 ? 20.844 -51.062 -29.969 1 83.38 78 ARG B CA 1
ATOM 4129 C C . ARG B 1 78 ? 21.984 -51.719 -30.719 1 83.38 78 ARG B C 1
ATOM 4131 O O . ARG B 1 78 ? 21.766 -52.562 -31.609 1 83.38 78 ARG B O 1
ATOM 4138 N N . PRO B 1 79 ? 23.141 -51.406 -30.328 1 79.06 79 PRO B N 1
ATOM 4139 C CA . PRO B 1 79 ? 24.281 -51.906 -31.109 1 79.06 79 PRO B CA 1
ATOM 4140 C C . PRO B 1 79 ? 24.438 -53.406 -31.078 1 79.06 79 PRO B C 1
ATOM 4142 O O . PRO B 1 79 ? 24.953 -54 -32.031 1 79.06 79 PRO B O 1
ATOM 4145 N N . TRP B 1 80 ? 24.094 -54.125 -29.922 1 76.06 80 TRP B N 1
ATOM 4146 C CA . TRP B 1 80 ? 24.297 -55.562 -29.781 1 76.06 80 TRP B CA 1
ATOM 4147 C C . TRP B 1 80 ? 22.953 -56.281 -29.562 1 76.06 80 TRP B C 1
ATOM 4149 O O . TRP B 1 80 ? 22.672 -56.75 -28.453 1 76.06 80 TRP B O 1
ATOM 4159 N N . PRO B 1 81 ? 22.125 -56.312 -30.719 1 66.44 81 PRO B N 1
ATOM 4160 C CA . PRO B 1 81 ? 20.812 -56.906 -30.516 1 66.44 81 PRO B CA 1
ATOM 4161 C C . PRO B 1 81 ? 20.891 -58.438 -30.328 1 66.44 81 PRO B C 1
ATOM 4163 O O . PRO B 1 81 ? 21.781 -59.062 -30.875 1 66.44 81 PRO B O 1
ATOM 4166 N N . GLN B 1 82 ? 20.25 -59.031 -29.312 1 59.88 82 GLN B N 1
ATOM 4167 C CA . GLN B 1 82 ? 20.172 -60.469 -29.203 1 59.88 82 GLN B CA 1
ATOM 4168 C C . GLN B 1 82 ? 18.906 -61.031 -29.875 1 59.88 82 GLN B C 1
ATOM 4170 O O . GLN B 1 82 ? 17.875 -60.344 -29.906 1 59.88 82 GLN B O 1
ATOM 4175 N N . THR B 1 83 ? 19.047 -62.031 -30.594 1 53.75 83 THR B N 1
ATOM 4176 C CA . THR B 1 83 ? 17.953 -62.781 -31.203 1 53.75 83 THR B CA 1
ATOM 4177 C C . THR B 1 83 ? 16.984 -63.281 -30.141 1 53.75 83 THR B C 1
ATOM 4179 O O . THR B 1 83 ? 17.406 -63.719 -29.062 1 53.75 83 THR B O 1
ATOM 4182 N N . GLY B 1 84 ? 15.586 -62.906 -30.109 1 49.25 84 GLY B N 1
ATOM 4183 C CA . GLY B 1 84 ? 14.531 -63.531 -29.328 1 49.25 84 GLY B CA 1
ATOM 4184 C C . GLY B 1 84 ? 13.898 -62.594 -28.312 1 49.25 84 GLY B C 1
ATOM 4185 O O . GLY B 1 84 ? 13.164 -63.062 -27.422 1 49.25 84 GLY B O 1
ATOM 4186 N N . ILE B 1 85 ? 14.32 -61.469 -28.156 1 50.78 85 ILE B N 1
ATOM 4187 C CA . ILE B 1 85 ? 13.742 -60.719 -27.062 1 50.78 85 ILE B CA 1
ATOM 4188 C C . ILE B 1 85 ? 12.43 -60.094 -27.516 1 50.78 85 ILE B C 1
ATOM 4190 O O . ILE B 1 85 ? 12.352 -59.5 -28.594 1 50.78 85 ILE B O 1
ATOM 4194 N N . SER B 1 86 ? 11.289 -60.656 -27.109 1 44.78 86 SER B N 1
ATOM 4195 C CA . SER B 1 86 ? 9.969 -60.094 -27.344 1 44.78 86 SER B CA 1
ATOM 4196 C C . SER B 1 86 ? 9.859 -58.688 -26.766 1 44.78 86 SER B C 1
ATOM 4198 O O . SER B 1 86 ? 10.156 -58.469 -25.594 1 44.78 86 SER B O 1
ATOM 4200 N N . THR B 1 87 ? 10.25 -57.688 -27.391 1 43.97 87 THR B N 1
ATOM 4201 C CA . THR B 1 87 ? 10.016 -56.344 -26.844 1 43.97 87 THR B CA 1
ATOM 4202 C C . THR B 1 87 ? 8.641 -55.844 -27.25 1 43.97 87 THR B C 1
ATOM 4204 O O . THR B 1 87 ? 8.312 -55.812 -28.438 1 43.97 87 THR B O 1
ATOM 4207 N N . GLY B 1 88 ? 7.715 -55.312 -26.344 1 44.09 88 GLY B N 1
ATOM 4208 C CA . GLY B 1 88 ? 6.449 -54.594 -26.453 1 44.09 88 GLY B CA 1
ATOM 4209 C C . GLY B 1 88 ? 5.355 -55.438 -27.094 1 44.09 88 GLY B C 1
ATOM 4210 O O . GLY B 1 88 ? 4.488 -54.906 -27.797 1 44.09 88 GLY B O 1
ATOM 4211 N N . GLY B 1 89 ? 5.441 -56.938 -27.016 1 42.75 89 GLY B N 1
ATOM 4212 C CA . GLY B 1 89 ? 4.434 -57.875 -27.5 1 42.75 89 GLY B CA 1
ATOM 4213 C C . GLY B 1 89 ? 4.742 -58.406 -28.891 1 42.75 89 GLY B C 1
ATOM 4214 O O . GLY B 1 89 ? 4.027 -59.281 -29.391 1 42.75 89 GLY B O 1
ATOM 4215 N N . TYR B 1 90 ? 5.43 -57.625 -29.766 1 44.28 90 TYR B N 1
ATOM 4216 C CA . TYR B 1 90 ? 5.633 -58.188 -31.109 1 44.28 90 TYR B CA 1
ATOM 4217 C C . TYR B 1 90 ? 6.93 -59 -31.172 1 44.28 90 TYR B C 1
ATOM 4219 O O . TYR B 1 90 ? 7.93 -58.625 -30.562 1 44.28 90 TYR B O 1
ATOM 4227 N N . MET B 1 91 ? 6.875 -60.219 -31.391 1 45.56 91 MET B N 1
ATOM 4228 C CA . MET B 1 91 ? 8 -61.094 -31.703 1 45.56 91 MET B CA 1
ATOM 4229 C C . MET B 1 91 ? 8.914 -60.469 -32.75 1 45.56 91 MET B C 1
ATOM 4231 O O . MET B 1 91 ? 8.453 -60.031 -33.781 1 45.56 91 MET B O 1
ATOM 4235 N N . GLN B 1 92 ? 10.055 -59.906 -32.344 1 51.59 92 GLN B N 1
ATOM 4236 C CA . GLN B 1 92 ? 11.07 -59.219 -33.156 1 51.59 92 GLN B CA 1
ATOM 4237 C C . GLN B 1 92 ? 11.43 -60 -34.406 1 51.59 92 GLN B C 1
ATOM 4239 O O . GLN B 1 92 ? 12.047 -61.062 -34.281 1 51.59 92 GLN B O 1
ATOM 4244 N N . ALA B 1 93 ? 10.656 -59.875 -35.406 1 49.16 93 ALA B N 1
ATOM 4245 C CA . ALA B 1 93 ? 11.102 -60.594 -36.594 1 49.16 93 ALA B CA 1
ATOM 4246 C C . ALA B 1 93 ? 12.5 -60.125 -37 1 49.16 93 ALA B C 1
ATOM 4248 O O . ALA B 1 93 ? 13.312 -60.938 -37.469 1 49.16 93 ALA B O 1
ATOM 4249 N N . SER B 1 94 ? 12.758 -58.75 -37.219 1 52 94 SER B N 1
ATOM 4250 C CA . SER B 1 94 ? 14.023 -58.312 -37.812 1 52 94 SER B CA 1
ATOM 4251 C C . SER B 1 94 ? 14.852 -57.531 -36.812 1 52 94 SER B C 1
ATOM 4253 O O . SER B 1 94 ? 14.297 -56.781 -35.969 1 52 94 SER B O 1
ATOM 4255 N N . VAL B 1 95 ? 16.047 -57.969 -36.375 1 58.84 95 VAL B N 1
ATOM 4256 C CA . VAL B 1 95 ? 17.094 -57.5 -35.438 1 58.84 95 VAL B CA 1
ATOM 4257 C C . VAL B 1 95 ? 17.688 -56.219 -35.938 1 58.84 95 VAL B C 1
ATOM 4259 O O . VAL B 1 95 ? 18.797 -56.188 -36.5 1 58.84 95 VAL B O 1
ATOM 4262 N N . ASP B 1 96 ? 16.938 -55.156 -36.312 1 66.81 96 ASP B N 1
ATOM 4263 C CA . ASP B 1 96 ? 17.594 -53.938 -36.75 1 66.81 96 ASP B CA 1
ATOM 4264 C C . ASP B 1 96 ? 18.188 -53.188 -35.562 1 66.81 96 ASP B C 1
ATOM 4266 O O . ASP B 1 96 ? 17.562 -53.094 -34.5 1 66.81 96 ASP B O 1
ATOM 4270 N N . LYS B 1 97 ? 19.422 -52.719 -35.688 1 78.56 97 LYS B N 1
ATOM 4271 C CA . LYS B 1 97 ? 20.188 -52 -34.656 1 78.56 97 LYS B CA 1
ATOM 4272 C C . LYS B 1 97 ? 19.531 -50.656 -34.344 1 78.56 97 LYS B C 1
ATOM 4274 O O . LYS B 1 97 ? 19.625 -50.156 -33.219 1 78.56 97 LYS B O 1
ATOM 4279 N N . VAL B 1 98 ? 18.859 -50.031 -35.469 1 82.69 98 VAL B N 1
ATOM 4280 C CA . VAL B 1 98 ? 18.141 -48.781 -35.281 1 82.69 98 VAL B CA 1
ATOM 4281 C C . VAL B 1 98 ? 16.656 -48.969 -35.594 1 82.69 98 VAL B C 1
ATOM 4283 O O . VAL B 1 98 ? 16.312 -49.5 -36.656 1 82.69 98 VAL B O 1
ATOM 4286 N N . TYR B 1 99 ? 15.781 -48.688 -34.656 1 83.19 99 TYR B N 1
ATOM 4287 C CA . TYR B 1 99 ? 14.367 -48.781 -34.969 1 83.19 99 TYR B CA 1
ATOM 4288 C C . TYR B 1 99 ? 13.602 -47.562 -34.438 1 83.19 99 TYR B C 1
ATOM 4290 O O . TYR B 1 99 ? 14.055 -46.906 -33.5 1 83.19 99 TYR B O 1
ATOM 4298 N N . TYR B 1 100 ? 12.492 -47.188 -35.156 1 87 100 TYR B N 1
ATOM 4299 C CA . TYR B 1 100 ? 11.641 -46.031 -34.875 1 87 100 TYR B CA 1
ATOM 4300 C C . TYR B 1 100 ? 10.297 -46.469 -34.312 1 87 100 TYR B C 1
ATOM 4302 O O . TYR B 1 100 ? 9.742 -47.5 -34.719 1 87 100 TYR B O 1
ATOM 4310 N N . ASN B 1 101 ? 9.812 -45.781 -33.281 1 86.19 101 ASN B N 1
ATOM 4311 C CA . ASN B 1 101 ? 8.469 -45.938 -32.75 1 86.19 101 ASN B CA 1
ATOM 4312 C C . ASN B 1 101 ? 7.715 -44.625 -32.688 1 86.19 101 ASN B C 1
ATOM 4314 O O . ASN B 1 101 ? 8.203 -43.656 -32.094 1 86.19 101 ASN B O 1
ATOM 4318 N N . GLY B 1 102 ? 6.488 -44.5 -33.375 1 88.38 102 GLY B N 1
ATOM 4319 C CA . GLY B 1 102 ? 5.613 -43.344 -33.312 1 88.38 102 GLY B CA 1
ATOM 4320 C C . GLY B 1 102 ? 4.305 -43.625 -32.594 1 88.38 102 GLY B C 1
ATOM 4321 O O . GLY B 1 102 ? 3.742 -44.719 -32.719 1 88.38 102 GLY B O 1
ATOM 4322 N N . SER B 1 103 ? 3.896 -42.719 -31.766 1 91.38 103 SER B N 1
ATOM 4323 C CA . SER B 1 103 ? 2.609 -42.875 -31.094 1 91.38 103 SER B CA 1
ATOM 4324 C C . SER B 1 103 ? 1.779 -41.594 -31.25 1 91.38 103 SER B C 1
ATOM 4326 O O . SER B 1 103 ? 2.322 -40.469 -31.219 1 91.38 103 SER B O 1
ATOM 4328 N N . TYR B 1 104 ? 0.539 -41.688 -31.531 1 91.06 104 TYR B N 1
ATOM 4329 C CA . TYR B 1 104 ? -0.455 -40.625 -31.656 1 91.06 104 TYR B CA 1
ATOM 4330 C C . TYR B 1 104 ? -1.656 -40.906 -30.75 1 91.06 104 TYR B C 1
ATOM 4332 O O . TYR B 1 104 ? -2.24 -41.969 -30.797 1 91.06 104 TYR B O 1
ATOM 4340 N N . SER B 1 105 ? -1.994 -39.906 -30 1 93.38 105 SER B N 1
ATOM 4341 C CA . SER B 1 105 ? -3.1 -40.156 -29.078 1 93.38 105 SER B CA 1
ATOM 4342 C C . SER B 1 105 ? -3.91 -38.906 -28.812 1 93.38 105 SER B C 1
ATOM 4344 O O . SER B 1 105 ? -3.381 -37.781 -28.891 1 93.38 105 SER B O 1
ATOM 4346 N N . ILE B 1 106 ? -5.215 -38.938 -28.594 1 91.69 106 ILE B N 1
ATOM 4347 C CA . ILE B 1 106 ? -6.148 -37.938 -28.062 1 91.69 106 ILE B CA 1
ATOM 4348 C C . ILE B 1 106 ? -6.723 -38.438 -26.734 1 91.69 106 ILE B C 1
ATOM 4350 O O . ILE B 1 106 ? -7.25 -39.531 -26.656 1 91.69 106 ILE B O 1
ATOM 4354 N N . ASN B 1 107 ? -6.57 -37.625 -25.734 1 93.69 107 ASN B N 1
ATOM 4355 C CA . ASN B 1 107 ? -6.988 -38.062 -24.406 1 93.69 107 ASN B CA 1
ATOM 4356 C C . ASN B 1 107 ? -7.941 -37.062 -23.766 1 93.69 107 ASN B C 1
ATOM 4358 O O . ASN B 1 107 ? -7.777 -35.844 -23.922 1 93.69 107 ASN B O 1
ATOM 4362 N N . SER B 1 108 ? -8.961 -37.562 -23.094 1 93.44 108 SER B N 1
ATOM 4363 C CA . SER B 1 108 ? -9.922 -36.781 -22.312 1 93.44 108 SER B CA 1
ATOM 4364 C C . SER B 1 108 ? -10 -37.281 -20.875 1 93.44 108 SER B C 1
ATOM 4366 O O . SER B 1 108 ? -10.023 -38.5 -20.625 1 93.44 108 SER B O 1
ATOM 4368 N N . ASN B 1 109 ? -9.914 -36.281 -19.969 1 94.44 109 ASN B N 1
ATOM 4369 C CA . ASN B 1 109 ? -10.016 -36.594 -18.547 1 94.44 109 ASN B CA 1
ATOM 4370 C C . ASN B 1 109 ? -11.125 -35.812 -17.875 1 94.44 109 ASN B C 1
ATOM 4372 O O . ASN B 1 109 ? -11.281 -34.594 -18.125 1 94.44 109 ASN B O 1
ATOM 4376 N N . TRP B 1 110 ? -11.984 -36.5 -17.062 1 93.94 110 TRP B N 1
ATOM 4377 C CA . TRP B 1 110 ? -13.133 -35.875 -16.422 1 93.94 110 TRP B CA 1
ATOM 4378 C C . TRP B 1 110 ? -13.25 -36.312 -14.969 1 93.94 110 TRP B C 1
ATOM 4380 O O . TRP B 1 110 ? -13.305 -37.531 -14.68 1 93.94 110 TRP B O 1
ATOM 4390 N N . THR B 1 111 ? -13.273 -35.375 -14.039 1 94.06 111 THR B N 1
ATOM 4391 C CA . THR B 1 111 ? -13.586 -35.688 -12.648 1 94.06 111 THR B CA 1
ATOM 4392 C C . THR B 1 111 ? -15.094 -35.625 -12.414 1 94.06 111 THR B C 1
ATOM 4394 O O . THR B 1 111 ? -15.672 -34.562 -12.281 1 94.06 111 THR B O 1
ATOM 4397 N N . VAL B 1 112 ? -15.609 -36.781 -12.258 1 92.94 112 VAL B N 1
ATOM 4398 C CA . VAL B 1 112 ? -17.062 -36.906 -12.156 1 92.94 112 VAL B CA 1
ATOM 4399 C C . VAL B 1 112 ? -17.516 -36.5 -10.75 1 92.94 112 VAL B C 1
ATOM 4401 O O . VAL B 1 112 ? -18.516 -35.812 -10.586 1 92.94 112 VAL B O 1
ATOM 4404 N N . TRP B 1 113 ? -16.781 -37.031 -9.805 1 94.38 113 TRP B N 1
ATOM 4405 C CA . TRP B 1 113 ? -17.156 -36.75 -8.422 1 94.38 113 TRP B CA 1
ATOM 4406 C C . TRP B 1 113 ? -15.922 -36.719 -7.52 1 94.38 113 TRP B C 1
ATOM 4408 O O . TRP B 1 113 ? -15.047 -37.594 -7.617 1 94.38 113 TRP B O 1
ATOM 4418 N N . ASN B 1 114 ? -15.844 -35.656 -6.723 1 94.81 114 ASN B N 1
ATOM 4419 C CA . ASN B 1 114 ? -14.727 -35.531 -5.789 1 94.81 114 ASN B CA 1
ATOM 4420 C C . ASN B 1 114 ? -15.195 -35.094 -4.41 1 94.81 114 ASN B C 1
ATOM 4422 O O . ASN B 1 114 ? -14.602 -34.188 -3.809 1 94.81 114 ASN B O 1
ATOM 4426 N N . GLY B 1 115 ? -16.281 -35.688 -3.963 1 93.25 115 GLY B N 1
ATOM 4427 C CA . GLY B 1 115 ? -16.828 -35.344 -2.658 1 93.25 115 GLY B CA 1
ATOM 4428 C C . GLY B 1 115 ? -17.547 -34.031 -2.641 1 93.25 115 GLY B C 1
ATOM 4429 O O . GLY B 1 115 ? -17.656 -33.375 -1.589 1 93.25 115 GLY B O 1
ATOM 4430 N N . GLY B 1 116 ? -17.812 -33.531 -3.811 1 94.81 116 GLY B N 1
ATOM 4431 C CA . GLY B 1 116 ? -18.516 -32.25 -3.93 1 94.81 116 GLY B CA 1
ATOM 4432 C C . GLY B 1 116 ? -17.594 -31.047 -3.893 1 94.81 116 GLY B C 1
ATOM 4433 O O . GLY B 1 116 ? -18.047 -29.906 -3.814 1 94.81 116 GLY B O 1
ATOM 4434 N N . LYS B 1 117 ? -16.328 -31.281 -3.924 1 95.81 117 LYS B N 1
ATOM 4435 C CA . LYS B 1 117 ? -15.328 -30.203 -3.838 1 95.81 117 LYS B CA 1
ATOM 4436 C C . LYS B 1 117 ? -15.508 -29.203 -4.969 1 95.81 117 LYS B C 1
ATOM 4438 O O . LYS B 1 117 ? -15.562 -28 -4.727 1 95.81 117 LYS B O 1
ATOM 4443 N N . ASN B 1 118 ? -15.672 -29.641 -6.238 1 96.06 118 ASN B N 1
ATOM 4444 C CA . ASN B 1 118 ? -15.805 -28.75 -7.387 1 96.06 118 ASN B CA 1
ATOM 4445 C C . ASN B 1 118 ? -17.078 -27.922 -7.305 1 96.06 118 ASN B C 1
ATOM 4447 O O . ASN B 1 118 ? -17.047 -26.703 -7.555 1 96.06 118 ASN B O 1
ATOM 4451 N N . ARG B 1 119 ? -18.172 -28.5 -6.914 1 96.12 119 ARG B N 1
ATOM 4452 C CA . ARG B 1 119 ? -19.438 -27.797 -6.82 1 96.12 119 ARG B CA 1
ATOM 4453 C C . ARG B 1 119 ? -19.406 -26.766 -5.695 1 96.12 119 ARG B C 1
ATOM 4455 O O . ARG B 1 119 ? -19.891 -25.641 -5.863 1 96.12 119 ARG B O 1
ATOM 4462 N N . HIS B 1 120 ? -18.828 -27.219 -4.57 1 97.12 120 HIS B N 1
ATOM 4463 C CA . HIS B 1 120 ? -18.703 -26.266 -3.459 1 97.12 120 HIS B CA 1
ATOM 4464 C C . HIS B 1 120 ? -17.734 -25.141 -3.793 1 97.12 120 HIS B C 1
ATOM 4466 O O . HIS B 1 120 ? -17.922 -24 -3.355 1 97.12 120 HIS B O 1
ATOM 4472 N N . THR B 1 121 ? -16.719 -25.406 -4.578 1 97.19 121 THR B N 1
ATOM 4473 C CA . THR B 1 121 ? -15.766 -24.391 -5 1 97.19 121 THR B CA 1
ATOM 4474 C C . THR B 1 121 ? -16.453 -23.344 -5.887 1 97.19 121 THR B C 1
ATOM 4476 O O . THR B 1 121 ? -16.156 -22.156 -5.789 1 97.19 121 THR B O 1
ATOM 4479 N N . ILE B 1 122 ? -17.391 -23.75 -6.773 1 97.62 122 ILE B N 1
ATOM 4480 C CA . ILE B 1 122 ? -18.141 -22.828 -7.609 1 97.62 122 ILE B CA 1
ATOM 4481 C C . ILE B 1 122 ? -18.984 -21.906 -6.73 1 97.62 122 ILE B C 1
ATOM 4483 O O . ILE B 1 122 ? -18.984 -20.688 -6.93 1 97.62 122 ILE B O 1
ATOM 4487 N N . LYS B 1 123 ? -19.656 -22.531 -5.758 1 97.62 123 LYS B N 1
ATOM 4488 C CA . LYS B 1 123 ? -20.469 -21.734 -4.84 1 97.62 123 LYS B CA 1
ATOM 4489 C C . LYS B 1 123 ? -19.594 -20.75 -4.062 1 97.62 123 LYS B C 1
ATOM 4491 O O . LYS B 1 123 ? -19.984 -19.594 -3.854 1 97.62 123 LYS B O 1
ATOM 4496 N N . LEU B 1 124 ? -18.422 -21.219 -3.607 1 97.62 124 LEU B N 1
ATOM 4497 C CA . LEU B 1 124 ? -17.484 -20.375 -2.893 1 97.62 124 LEU B CA 1
ATOM 4498 C C . LEU B 1 124 ? -17.047 -19.188 -3.758 1 97.62 124 LEU B C 1
ATOM 4500 O O . LEU B 1 124 ? -17.062 -18.047 -3.303 1 97.62 124 LEU B O 1
ATOM 4504 N N . ASN B 1 125 ? -16.672 -19.484 -5.012 1 97.62 125 ASN B N 1
ATOM 4505 C CA . ASN B 1 125 ? -16.219 -18.438 -5.91 1 97.62 125 ASN B CA 1
ATOM 4506 C C . ASN B 1 125 ? -17.328 -17.422 -6.199 1 97.62 125 ASN B C 1
ATOM 4508 O O . ASN B 1 125 ? -17.047 -16.234 -6.367 1 97.62 125 ASN B O 1
ATOM 4512 N N . LYS B 1 126 ? -18.578 -17.875 -6.273 1 97.62 126 LYS B N 1
ATOM 4513 C CA . LYS B 1 126 ? -19.703 -16.953 -6.457 1 97.62 126 LYS B CA 1
ATOM 4514 C C . LYS B 1 126 ? -19.844 -16 -5.27 1 97.62 126 LYS B C 1
ATOM 4516 O O . LYS B 1 126 ? -20.094 -14.812 -5.445 1 97.62 126 LYS B O 1
ATOM 4521 N N . LEU B 1 127 ? -19.688 -16.578 -4.078 1 97.75 127 LEU B N 1
ATOM 4522 C CA . LEU B 1 127 ? -19.734 -15.742 -2.887 1 97.75 127 LEU B CA 1
ATOM 4523 C C . LEU B 1 127 ? -18.562 -14.758 -2.867 1 97.75 127 LEU B C 1
ATOM 4525 O O . LEU B 1 127 ? -18.734 -13.594 -2.496 1 97.75 127 LEU B O 1
ATOM 4529 N N . LEU B 1 128 ? -17.391 -15.211 -3.27 1 96.75 128 LEU B N 1
ATOM 4530 C CA . LEU B 1 128 ? -16.219 -14.344 -3.324 1 96.75 128 LEU B CA 1
ATOM 4531 C C . LEU B 1 128 ? -16.422 -13.211 -4.324 1 96.75 128 LEU B C 1
ATOM 4533 O O . LEU B 1 128 ? -16 -12.078 -4.09 1 96.75 128 LEU B O 1
ATOM 4537 N N . GLU B 1 129 ? -17.109 -13.57 -5.441 1 97.12 129 GLU B N 1
ATOM 4538 C CA . GLU B 1 129 ? -17.484 -12.555 -6.418 1 97.12 129 GLU B CA 1
ATOM 4539 C C . GLU B 1 129 ? -18.359 -11.477 -5.789 1 97.12 129 GLU B C 1
ATOM 4541 O O . GLU B 1 129 ? -18.125 -10.281 -5.988 1 97.12 129 GLU B O 1
ATOM 4546 N N . GLN B 1 130 ? -19.297 -11.875 -5.016 1 97.12 130 GLN B N 1
ATOM 4547 C CA . GLN B 1 130 ? -20.172 -10.938 -4.332 1 97.12 130 GLN B CA 1
ATOM 4548 C C . GLN B 1 130 ? -19.406 -10.102 -3.314 1 97.12 130 GLN B C 1
ATOM 4550 O O . GLN B 1 130 ? -19.625 -8.891 -3.191 1 97.12 130 GLN B O 1
ATOM 4555 N N . GLN B 1 131 ? -18.516 -10.727 -2.643 1 97.19 131 GLN B N 1
ATOM 4556 C CA . GLN B 1 131 ? -17.719 -10.031 -1.638 1 97.19 131 GLN B CA 1
ATOM 4557 C C . GLN B 1 131 ? -16.844 -8.953 -2.275 1 97.19 131 GLN B C 1
ATOM 4559 O O . GLN B 1 131 ? -16.703 -7.859 -1.727 1 97.19 131 GLN B O 1
ATOM 4564 N N . THR B 1 132 ? -16.266 -9.242 -3.412 1 96.69 132 THR B N 1
ATOM 4565 C CA . THR B 1 132 ? -15.43 -8.258 -4.09 1 96.69 132 THR B CA 1
ATOM 4566 C C . THR B 1 132 ? -16.266 -7.074 -4.57 1 96.69 132 THR B C 1
ATOM 4568 O O . THR B 1 132 ? -15.797 -5.938 -4.594 1 96.69 132 THR B O 1
ATOM 4571 N N . ALA B 1 133 ? -17.531 -7.375 -4.945 1 96.25 133 ALA B N 1
ATOM 4572 C CA . ALA B 1 133 ? -18.438 -6.289 -5.293 1 96.25 133 ALA B CA 1
ATOM 4573 C C . ALA B 1 133 ? -18.719 -5.402 -4.086 1 96.25 133 ALA B C 1
ATOM 4575 O O . ALA B 1 133 ? -18.766 -4.176 -4.199 1 96.25 133 ALA B O 1
ATOM 4576 N N . LEU B 1 134 ? -18.906 -6.043 -2.967 1 96.56 134 LEU B N 1
ATOM 4577 C CA . LEU B 1 134 ? -19.156 -5.301 -1.735 1 96.56 134 LEU B CA 1
ATOM 4578 C C . LEU B 1 134 ? -17.906 -4.531 -1.31 1 96.56 134 LEU B C 1
ATOM 4580 O O . LEU B 1 134 ? -18 -3.441 -0.741 1 96.56 134 LEU B O 1
ATOM 4584 N N . ASP B 1 135 ? -16.734 -5.035 -1.591 1 96.06 135 ASP B N 1
ATOM 4585 C CA . ASP B 1 135 ? -15.492 -4.309 -1.347 1 96.06 135 ASP B CA 1
ATOM 4586 C C . ASP B 1 135 ? -15.461 -2.994 -2.125 1 96.06 135 ASP B C 1
ATOM 4588 O O . ASP B 1 135 ? -15.023 -1.966 -1.602 1 96.06 135 ASP B O 1
ATOM 4592 N N . SER B 1 136 ? -15.945 -3.076 -3.359 1 95.25 136 SER B N 1
ATOM 4593 C CA . SER B 1 136 ? -16.031 -1.878 -4.188 1 95.25 136 SER B CA 1
ATOM 4594 C C . SER B 1 136 ? -17 -0.861 -3.59 1 95.25 136 SER B C 1
ATOM 4596 O O . SER B 1 136 ? -16.703 0.337 -3.566 1 95.25 136 SER B O 1
ATOM 4598 N N . ALA B 1 137 ? -18.047 -1.389 -3.113 1 94.94 137 ALA B N 1
ATOM 4599 C CA . ALA B 1 137 ? -19.047 -0.509 -2.498 1 94.94 137 ALA B CA 1
ATOM 4600 C C . ALA B 1 137 ? -18.484 0.137 -1.23 1 94.94 137 ALA B C 1
ATOM 4602 O O . ALA B 1 137 ? -18.75 1.314 -0.965 1 94.94 137 ALA B O 1
ATOM 4603 N N . GLU B 1 138 ? -17.781 -0.601 -0.439 1 95 138 GLU B N 1
ATOM 4604 C CA . GLU B 1 138 ? -17.141 -0.076 0.765 1 95 138 GLU B CA 1
ATOM 4605 C C . GLU B 1 138 ? -16.156 1.032 0.426 1 95 138 GLU B C 1
ATOM 4607 O O . GLU B 1 138 ? -16.109 2.064 1.099 1 95 138 GLU B O 1
ATOM 4612 N N . MET B 1 139 ? -15.398 0.82 -0.592 1 95.44 139 MET B N 1
ATOM 4613 C CA . MET B 1 139 ? -14.43 1.822 -1.031 1 95.44 139 MET B CA 1
ATOM 4614 C C . MET B 1 139 ? -15.141 3.084 -1.518 1 95.44 139 MET B C 1
ATOM 4616 O O . MET B 1 139 ? -14.68 4.195 -1.248 1 95.44 139 MET B O 1
ATOM 4620 N N . ALA B 1 140 ? -16.203 2.861 -2.225 1 94.69 140 ALA B N 1
ATOM 4621 C CA . ALA B 1 140 ? -16.984 4 -2.689 1 94.69 140 ALA B CA 1
ATOM 4622 C C . ALA B 1 140 ? -17.484 4.844 -1.515 1 94.69 140 ALA B C 1
ATOM 4624 O O . ALA B 1 140 ? -17.391 6.074 -1.544 1 94.69 140 ALA B O 1
ATOM 4625 N N . ASN B 1 141 ? -17.969 4.176 -0.48 1 94.5 141 ASN B N 1
ATOM 4626 C CA . ASN B 1 141 ? -18.438 4.879 0.707 1 94.5 141 ASN B CA 1
ATOM 4627 C C . ASN B 1 141 ? -17.312 5.66 1.38 1 94.5 141 ASN B C 1
ATOM 4629 O O . ASN B 1 141 ? -17.516 6.793 1.815 1 94.5 141 ASN B O 1
ATOM 4633 N N . LYS B 1 142 ? -16.188 5.043 1.474 1 94.44 142 LYS B N 1
ATOM 4634 C CA . LYS B 1 142 ? -15.031 5.715 2.064 1 94.44 142 LYS B CA 1
ATOM 4635 C C . LYS B 1 142 ? -14.641 6.949 1.259 1 94.44 142 LYS B C 1
ATOM 4637 O O . LYS B 1 142 ? -14.328 7.992 1.83 1 94.44 142 LYS B O 1
ATOM 4642 N N . LEU B 1 143 ? -14.719 6.801 -0.019 1 94.69 143 LEU B N 1
ATOM 4643 C CA . LEU B 1 143 ? -14.398 7.906 -0.912 1 94.69 143 LEU B CA 1
ATOM 4644 C C . LEU B 1 143 ? -15.398 9.047 -0.75 1 94.69 143 LEU B C 1
ATOM 4646 O O . LEU B 1 143 ? -15.008 10.211 -0.677 1 94.69 143 LEU B O 1
ATOM 4650 N N . ILE B 1 144 ? -16.641 8.703 -0.654 1 95.44 144 ILE B N 1
ATOM 4651 C CA . ILE B 1 144 ? -17.703 9.703 -0.494 1 95.44 144 ILE B CA 1
ATOM 4652 C C . ILE B 1 144 ? -17.484 10.477 0.803 1 95.44 144 ILE B C 1
ATOM 4654 O O . ILE B 1 144 ? -17.594 11.703 0.823 1 95.44 144 ILE B O 1
ATOM 4658 N N . GLU B 1 145 ? -17.156 9.812 1.855 1 94.06 145 GLU B N 1
ATOM 4659 C CA . GLU B 1 145 ? -16.906 10.445 3.146 1 94.06 145 GLU B CA 1
ATOM 4660 C C . GLU B 1 145 ? -15.719 11.398 3.072 1 94.06 145 GLU B C 1
ATOM 4662 O O . GLU B 1 145 ? -15.773 12.508 3.6 1 94.06 145 GLU B O 1
ATOM 4667 N N . GLN B 1 146 ? -14.672 10.984 2.41 1 94.94 146 GLN B N 1
ATOM 4668 C CA . GLN B 1 146 ? -13.469 11.812 2.285 1 94.94 146 GLN B CA 1
ATOM 4669 C C . GLN B 1 146 ? -13.75 13.07 1.469 1 94.94 146 GLN B C 1
ATOM 4671 O O . GLN B 1 146 ? -13.289 14.156 1.821 1 94.94 146 GLN B O 1
ATOM 4676 N N . ILE B 1 147 ? -14.484 12.883 0.452 1 95.06 147 ILE B N 1
ATOM 4677 C CA . ILE B 1 147 ? -14.82 14.016 -0.407 1 95.06 147 ILE B CA 1
ATOM 4678 C C . ILE B 1 147 ? -15.688 15.008 0.362 1 95.06 147 ILE B C 1
ATOM 4680 O O . ILE B 1 147 ? -15.469 16.219 0.292 1 95.06 147 ILE B O 1
ATOM 4684 N N . ALA B 1 148 ? -16.656 14.492 1.12 1 93.69 148 ALA B N 1
ATOM 4685 C CA . ALA B 1 148 ? -17.516 15.352 1.919 1 93.69 148 ALA B CA 1
ATOM 4686 C C . ALA B 1 148 ? -16.719 16.156 2.934 1 93.69 148 ALA B C 1
ATOM 4688 O O . ALA B 1 148 ? -16.938 17.359 3.111 1 93.69 148 ALA B O 1
ATOM 4689 N N . GLN B 1 149 ? -15.758 15.5 3.541 1 93.88 149 GLN B N 1
ATOM 4690 C CA . GLN B 1 149 ? -14.922 16.172 4.531 1 93.88 149 GLN B CA 1
ATOM 4691 C C . GLN B 1 149 ? -14.086 17.281 3.891 1 93.88 149 GLN B C 1
ATOM 4693 O O . GLN B 1 149 ? -14.039 18.391 4.402 1 93.88 149 GLN B O 1
ATOM 4698 N N . LEU B 1 150 ? -13.484 16.969 2.793 1 94.75 150 LEU B N 1
ATOM 4699 C CA . LEU B 1 150 ? -12.656 17.969 2.111 1 94.75 150 LEU B CA 1
ATOM 4700 C C . LEU B 1 150 ? -13.508 19.094 1.561 1 94.75 150 LEU B C 1
ATOM 4702 O O . LEU B 1 150 ? -13.102 20.266 1.606 1 94.75 150 LEU B O 1
ATOM 4706 N N . TYR B 1 151 ? -14.656 18.766 1.113 1 93.88 151 TYR B N 1
ATOM 4707 C CA . TYR B 1 151 ? -15.562 19.766 0.566 1 93.88 151 TYR B CA 1
ATOM 4708 C C . TYR B 1 151 ? -15.961 20.781 1.63 1 93.88 151 TYR B C 1
ATOM 4710 O O . TYR B 1 151 ? -15.898 22 1.398 1 93.88 151 TYR B O 1
ATOM 4718 N N . VAL B 1 152 ? -16.375 20.297 2.773 1 92.12 152 VAL B N 1
ATOM 4719 C CA . VAL B 1 152 ? -16.797 21.156 3.871 1 92.12 152 VAL B CA 1
ATOM 4720 C C . VAL B 1 152 ? -15.602 22 4.352 1 92.12 152 VAL B C 1
ATOM 4722 O O . VAL B 1 152 ? -15.758 23.172 4.691 1 92.12 152 VAL B O 1
ATOM 4725 N N . GLN B 1 153 ? -14.398 21.391 4.324 1 93 153 GLN B N 1
ATOM 4726 C CA . GLN B 1 153 ? -13.195 22.109 4.73 1 93 153 GLN B CA 1
ATOM 4727 C C . GLN B 1 153 ? -12.898 23.266 3.77 1 93 153 GLN B C 1
ATOM 4729 O O . GLN B 1 153 ? -12.422 24.328 4.188 1 93 153 GLN B O 1
ATOM 4734 N N . ILE B 1 154 ? -13.156 23.031 2.539 1 94.56 154 ILE B N 1
ATOM 4735 C CA . ILE B 1 154 ? -12.945 24.078 1.545 1 94.56 154 ILE B CA 1
ATOM 4736 C C . ILE B 1 154 ? -13.938 25.219 1.768 1 94.56 154 ILE B C 1
ATOM 4738 O O . ILE B 1 154 ? -13.57 26.391 1.726 1 94.56 154 ILE B O 1
ATOM 4742 N N . LEU B 1 155 ? -15.203 24.859 2.088 1 92.25 155 LEU B N 1
ATOM 4743 C CA . LEU B 1 155 ? -16.219 25.875 2.365 1 92.25 155 LEU B CA 1
ATOM 4744 C C . LEU B 1 155 ? -15.836 26.688 3.596 1 92.25 155 LEU B C 1
ATOM 4746 O O . LEU B 1 155 ? -15.938 27.922 3.582 1 92.25 155 LEU B O 1
ATOM 4750 N N . TYR B 1 156 ? -15.383 25.984 4.652 1 91.81 156 TYR B N 1
ATOM 4751 C CA . TYR B 1 156 ? -14.906 26.641 5.863 1 91.81 156 TYR B CA 1
ATOM 4752 C C . TYR B 1 156 ? -13.742 27.578 5.551 1 91.81 156 TYR B C 1
ATOM 4754 O O . TYR B 1 156 ? -13.734 28.734 5.984 1 91.81 156 TYR B O 1
ATOM 4762 N N . SER B 1 157 ? -12.789 27.062 4.84 1 93.81 157 SER B N 1
ATOM 4763 C CA . SER B 1 157 ? -11.586 27.828 4.551 1 93.81 157 SER B CA 1
ATOM 4764 C C . SER B 1 157 ? -11.906 29.047 3.689 1 93.81 157 SER B C 1
ATOM 4766 O O . SER B 1 157 ? -11.289 30.109 3.848 1 93.81 157 SER B O 1
ATOM 4768 N N . LYS B 1 158 ? -12.805 28.922 2.797 1 92.62 158 LYS B N 1
ATOM 4769 C CA . LYS B 1 158 ? -13.227 30.047 1.96 1 92.62 158 LYS B CA 1
ATOM 4770 C C . LYS B 1 158 ? -13.812 31.172 2.805 1 92.62 158 LYS B C 1
ATOM 4772 O O . LYS B 1 158 ? -13.445 32.344 2.629 1 92.62 158 LYS B O 1
ATOM 4777 N N . GLU B 1 159 ? -14.711 30.844 3.756 1 92.31 159 GLU B N 1
ATOM 4778 C CA . GLU B 1 159 ? -15.297 31.828 4.648 1 92.31 159 GLU B CA 1
ATOM 4779 C C . GLU B 1 159 ? -14.25 32.406 5.598 1 92.31 159 GLU B C 1
ATOM 4781 O O . GLU B 1 159 ? -14.312 33.594 5.965 1 92.31 159 GLU B O 1
ATOM 4786 N N . ALA B 1 160 ? -13.336 31.531 5.965 1 93.5 160 ALA B N 1
ATOM 4787 C CA . ALA B 1 160 ? -12.258 31.984 6.844 1 93.5 160 ALA B CA 1
ATOM 4788 C C . ALA B 1 160 ? -11.406 33.031 6.164 1 93.5 160 ALA B C 1
ATOM 4790 O O . ALA B 1 160 ? -10.977 34 6.801 1 93.5 160 ALA B O 1
ATOM 4791 N N . VAL B 1 161 ? -11.141 32.875 4.895 1 94.69 161 VAL B N 1
ATOM 4792 C CA . VAL B 1 161 ? -10.383 33.875 4.145 1 94.69 161 VAL B CA 1
ATOM 4793 C C . VAL B 1 161 ? -11.141 35.188 4.152 1 94.69 161 VAL B C 1
ATOM 4795 O O . VAL B 1 161 ? -10.547 36.25 4.398 1 94.69 161 VAL B O 1
ATOM 4798 N N . ALA B 1 162 ? -12.422 35.156 3.959 1 92.75 162 ALA B N 1
ATOM 4799 C CA . ALA B 1 162 ? -13.242 36.344 3.936 1 92.75 162 ALA B CA 1
ATOM 4800 C C . ALA B 1 162 ? -13.219 37.062 5.289 1 92.75 162 ALA B C 1
ATOM 4802 O O . ALA B 1 162 ? -13.102 38.281 5.352 1 92.75 162 ALA B O 1
ATOM 4803 N N . VAL B 1 163 ? -13.297 36.281 6.34 1 91.38 163 VAL B N 1
ATOM 4804 C CA . VAL B 1 163 ? -13.281 36.844 7.688 1 91.38 163 VAL B CA 1
ATOM 4805 C C . VAL B 1 163 ? -11.93 37.5 7.953 1 91.38 163 VAL B C 1
ATOM 4807 O O . VAL B 1 163 ? -11.875 38.625 8.445 1 91.38 163 VAL B O 1
ATOM 4810 N N . ASN B 1 164 ? -10.844 36.875 7.637 1 93.56 164 ASN B N 1
ATOM 4811 C CA . ASN B 1 164 ? -9.516 37.438 7.863 1 93.56 164 ASN B CA 1
ATOM 4812 C C . ASN B 1 164 ? -9.273 38.688 7.02 1 93.56 164 ASN B C 1
ATOM 4814 O O . ASN B 1 164 ? -8.586 39.594 7.457 1 93.56 164 ASN B O 1
ATOM 4818 N N . GLN B 1 165 ? -9.82 38.688 5.852 1 94.94 165 GLN B N 1
ATOM 4819 C CA . GLN B 1 165 ? -9.711 39.875 5.012 1 94.94 165 GLN B CA 1
ATOM 4820 C C . GLN B 1 165 ? -10.438 41.062 5.633 1 94.94 165 GLN B C 1
ATOM 4822 O O . GLN B 1 165 ? -9.945 42.188 5.598 1 94.94 165 GLN B O 1
ATOM 4827 N N . SER B 1 166 ? -11.609 40.781 6.191 1 92.88 166 SER B N 1
ATOM 4828 C CA . SER B 1 166 ? -12.367 41.812 6.875 1 92.88 166 SER B CA 1
ATOM 4829 C C . SER B 1 166 ? -11.602 42.344 8.086 1 92.88 166 SER B C 1
ATOM 4831 O O . SER B 1 166 ? -11.586 43.562 8.336 1 92.88 166 SER B O 1
ATOM 4833 N N . ILE B 1 167 ? -10.969 41.469 8.781 1 91.38 167 ILE B N 1
ATOM 4834 C CA . ILE B 1 167 ? -10.18 41.844 9.953 1 91.38 167 ILE B CA 1
ATOM 4835 C C . ILE B 1 167 ? -9 42.719 9.531 1 91.38 167 ILE B C 1
ATOM 4837 O O . ILE B 1 167 ? -8.695 43.719 10.18 1 91.38 167 ILE B O 1
ATOM 4841 N N . LEU B 1 168 ? -8.367 42.344 8.492 1 93.12 168 LEU B N 1
ATOM 4842 C CA . LEU B 1 168 ? -7.242 43.125 7.977 1 93.12 168 LEU B CA 1
ATOM 4843 C C . LEU B 1 168 ? -7.688 44.5 7.57 1 93.12 168 LEU B C 1
ATOM 4845 O O . LEU B 1 168 ? -6.992 45.5 7.844 1 93.12 168 LEU B O 1
ATOM 4849 N N . GLU B 1 169 ? -8.805 44.594 6.953 1 94.12 169 GLU B N 1
ATOM 4850 C CA . GLU B 1 169 ? -9.328 45.906 6.547 1 94.12 169 GLU B CA 1
ATOM 4851 C C . GLU B 1 169 ? -9.57 46.781 7.758 1 94.12 169 GLU B C 1
ATOM 4853 O O . GLU B 1 169 ? -9.273 48 7.719 1 94.12 169 GLU B O 1
ATOM 4858 N N . THR B 1 170 ? -10.094 46.188 8.797 1 90.25 170 THR B N 1
ATOM 4859 C CA . THR B 1 170 ? -10.312 46.938 10.031 1 90.25 170 THR B CA 1
ATOM 4860 C C . THR B 1 170 ? -8.992 47.406 10.633 1 90.25 170 THR B C 1
ATOM 4862 O O . THR B 1 170 ? -8.883 48.531 11.109 1 90.25 170 THR B O 1
ATOM 4865 N N . SER B 1 171 ? -8.047 46.531 10.633 1 91.38 171 SER B N 1
ATOM 4866 C CA . SER B 1 171 ? -6.734 46.875 11.156 1 91.38 171 SER B CA 1
ATOM 4867 C C . SER B 1 171 ? -6.098 48 10.336 1 91.38 171 SER B C 1
ATOM 4869 O O . SER B 1 171 ? -5.391 48.844 10.891 1 91.38 171 SER B O 1
ATOM 4871 N N . LYS B 1 172 ? -6.27 48 9.07 1 93.62 172 LYS B N 1
ATOM 4872 C CA . LYS B 1 172 ? -5.762 49.062 8.211 1 93.62 172 LYS B CA 1
ATOM 4873 C C . LYS B 1 172 ? -6.41 50.406 8.562 1 93.62 172 LYS B C 1
ATOM 4875 O O . LYS B 1 172 ? -5.738 51.438 8.594 1 93.62 172 LYS B O 1
ATOM 4880 N N . GLN B 1 173 ? -7.684 50.375 8.875 1 91.81 173 GLN B N 1
ATOM 4881 C CA . GLN B 1 173 ? -8.398 51.594 9.266 1 91.81 173 GLN B CA 1
ATOM 4882 C C . GLN B 1 173 ? -7.883 52.125 10.602 1 91.81 173 GLN B C 1
ATOM 4884 O O . GLN B 1 173 ? -7.715 53.344 10.766 1 91.81 173 GLN B O 1
ATOM 4889 N N . ASN B 1 174 ? -7.652 51.188 11.477 1 89.81 174 ASN B N 1
ATOM 4890 C CA . ASN B 1 174 ? -7.113 51.594 12.773 1 89.81 174 ASN B CA 1
ATOM 4891 C C . ASN B 1 174 ? -5.73 52.219 12.633 1 89.81 174 ASN B C 1
ATOM 4893 O O . ASN B 1 174 ? -5.414 53.188 13.32 1 89.81 174 ASN B O 1
ATOM 4897 N N . GLU B 1 175 ? -4.945 51.562 11.805 1 90.44 175 GLU B N 1
ATOM 4898 C CA . GLU B 1 175 ? -3.6 52.094 11.586 1 90.44 175 GLU B CA 1
ATOM 4899 C C . GLU B 1 175 ? -3.648 53.5 10.984 1 90.44 175 GLU B C 1
ATOM 4901 O O . GLU B 1 175 ? -2.895 54.375 11.398 1 90.44 175 GLU B O 1
ATOM 4906 N N . THR B 1 176 ? -4.512 53.781 10.055 1 92.44 176 THR B N 1
ATOM 4907 C CA . THR B 1 176 ? -4.656 55.062 9.422 1 92.44 176 THR B CA 1
ATOM 4908 C C . THR B 1 176 ? -5.121 56.125 10.43 1 92.44 176 THR B C 1
ATOM 4910 O O . THR B 1 176 ? -4.621 57.25 10.445 1 92.44 176 THR B O 1
ATOM 4913 N N . ARG B 1 177 ? -6.078 55.781 11.242 1 88.88 177 ARG B N 1
ATOM 4914 C CA . ARG B 1 177 ? -6.547 56.656 12.297 1 88.88 177 ARG B CA 1
ATOM 4915 C C . ARG B 1 177 ? -5.434 56.969 13.289 1 88.88 177 ARG B C 1
ATOM 4917 O O . ARG B 1 177 ? -5.316 58.094 13.766 1 88.88 177 ARG B O 1
ATOM 4924 N N . GLY B 1 178 ? -4.711 55.875 13.641 1 88 178 GLY B N 1
ATOM 4925 C CA . GLY B 1 178 ? -3.578 56.062 14.523 1 88 178 GLY B CA 1
ATOM 4926 C C . GLY B 1 178 ? -2.557 57.031 13.977 1 88 178 GLY B C 1
ATOM 4927 O O . GLY B 1 178 ? -1.988 57.844 14.727 1 88 178 GLY B O 1
ATOM 4928 N N . GLU B 1 179 ? -2.367 57.062 12.68 1 90.81 179 GLU B N 1
ATOM 4929 C CA . GLU B 1 179 ? -1.461 58 12.031 1 90.81 179 GLU B CA 1
ATOM 4930 C C . GLU B 1 179 ? -1.961 59.438 12.188 1 90.81 179 GLU B C 1
ATOM 4932 O O . GLU B 1 179 ? -1.165 60.375 12.367 1 90.81 179 GLU B O 1
ATOM 4937 N N . GLU B 1 180 ? -3.256 59.625 12.172 1 90.62 180 GLU B N 1
ATOM 4938 C CA . GLU B 1 180 ? -3.852 60.938 12.359 1 90.62 180 GLU B CA 1
ATOM 4939 C C . GLU B 1 180 ? -3.652 61.438 13.789 1 90.62 180 GLU B C 1
ATOM 4941 O O . GLU B 1 180 ? -3.357 62.625 14.008 1 90.62 180 GLU B O 1
ATOM 4946 N N . PHE B 1 181 ? -3.809 60.5 14.758 1 90.19 181 PHE B N 1
ATOM 4947 C CA . PHE B 1 181 ? -3.619 60.875 16.156 1 90.19 181 PHE B CA 1
ATOM 4948 C C . PHE B 1 181 ? -2.158 61.219 16.438 1 90.19 181 PHE B C 1
ATOM 4950 O O . PHE B 1 181 ? -1.859 62.062 17.266 1 90.19 181 PHE B O 1
ATOM 4957 N N . LEU B 1 182 ? -1.276 60.5 15.75 1 88.31 182 LEU B N 1
ATOM 4958 C CA . LEU B 1 182 ? 0.149 60.781 15.922 1 88.31 182 LEU B CA 1
ATOM 4959 C C . LEU B 1 182 ? 0.518 62.156 15.406 1 88.31 182 LEU B C 1
ATOM 4961 O O . LEU B 1 182 ? 1.317 62.875 16.016 1 88.31 182 LEU B O 1
ATOM 4965 N N . LYS B 1 183 ? -0.077 62.562 14.352 1 89.62 183 LYS B N 1
ATOM 4966 C CA . LYS B 1 183 ? 0.191 63.844 13.75 1 89.62 183 LYS B CA 1
ATOM 4967 C C . LYS B 1 183 ? -0.227 65 14.68 1 89.62 183 LYS B C 1
ATOM 4969 O O . LYS B 1 183 ? 0.426 66.062 14.727 1 89.62 183 LYS B O 1
ATOM 4974 N N . VAL B 1 184 ? -1.296 64.75 15.461 1 89.06 184 VAL B N 1
ATOM 4975 C CA . VAL B 1 184 ? -1.784 65.812 16.359 1 89.06 184 VAL B CA 1
ATOM 4976 C C . VAL B 1 184 ? -1.267 65.562 17.781 1 89.06 184 VAL B C 1
ATOM 4978 O O . VAL B 1 184 ? -1.792 66.125 18.75 1 89.06 184 VAL B O 1
ATOM 4981 N N . GLN B 1 185 ? -0.303 64.562 18 1 85.44 185 GLN B N 1
ATOM 4982 C CA . GLN B 1 185 ? 0.413 64.25 19.219 1 85.44 185 GLN B CA 1
ATOM 4983 C C . GLN B 1 185 ? -0.535 63.719 20.281 1 85.44 185 GLN B C 1
ATOM 4985 O O . GLN B 1 185 ? -0.367 64 21.484 1 85.44 185 GLN B O 1
ATOM 4990 N N . LYS B 1 186 ? -1.479 63.062 19.812 1 84.94 186 LYS B N 1
ATOM 4991 C CA . LYS B 1 186 ? -2.422 62.438 20.734 1 84.94 186 LYS B CA 1
ATOM 4992 C C . LYS B 1 186 ? -2.105 60.969 20.922 1 84.94 186 LYS B C 1
ATOM 4994 O O . LYS B 1 186 ? -2.742 60.281 21.734 1 84.94 186 LYS B O 1
ATOM 4999 N N . MET B 1 187 ? -1.136 60.5 20.203 1 85.62 187 MET B N 1
ATOM 5000 C CA . MET B 1 187 ? -0.697 59.125 20.312 1 85.62 187 MET B CA 1
ATOM 5001 C C . MET B 1 187 ? 0.825 59.031 20.328 1 85.62 187 MET B C 1
ATOM 5003 O O . MET B 1 187 ? 1.507 59.812 19.672 1 85.62 187 MET B O 1
ATOM 5007 N N . SER B 1 188 ? 1.268 58.156 21.078 1 82.88 188 SER B N 1
ATOM 5008 C CA . SER B 1 188 ? 2.713 58 21.203 1 82.88 188 SER B CA 1
ATOM 5009 C C . SER B 1 188 ? 3.27 57.188 20.031 1 82.88 188 SER B C 1
ATOM 5011 O O . SER B 1 188 ? 2.531 56.469 19.359 1 82.88 188 SER B O 1
ATOM 5013 N N . ARG B 1 189 ? 4.539 57.281 19.828 1 82.06 189 ARG B N 1
ATOM 5014 C CA . ARG B 1 189 ? 5.215 56.531 18.781 1 82.06 189 ARG B CA 1
ATOM 5015 C C . ARG B 1 189 ? 5.168 55.031 19.094 1 82.06 189 ARG B C 1
ATOM 5017 O O . ARG B 1 189 ? 5.105 54.188 18.188 1 82.06 189 ARG B O 1
ATOM 5024 N N . ALA B 1 190 ? 5.125 54.781 20.344 1 76 190 ALA B N 1
ATOM 5025 C CA . ALA B 1 190 ? 5.059 53.375 20.766 1 76 190 ALA B CA 1
ATOM 5026 C C . ALA B 1 190 ? 3.711 52.75 20.406 1 76 190 ALA B C 1
ATOM 5028 O O . ALA B 1 190 ? 3.65 51.625 19.938 1 76 190 ALA B O 1
ATOM 5029 N N . ASP B 1 191 ? 2.717 53.5 20.531 1 81.31 191 ASP B N 1
ATOM 5030 C CA . ASP B 1 191 ? 1.371 53.031 20.219 1 81.31 191 ASP B CA 1
ATOM 5031 C C . ASP B 1 191 ? 1.204 52.844 18.703 1 81.31 191 ASP B C 1
ATOM 5033 O O . ASP B 1 191 ? 0.589 51.844 18.281 1 81.31 191 ASP B O 1
ATOM 5037 N N . MET B 1 192 ? 1.787 53.688 18 1 86.38 192 MET B N 1
ATOM 5038 C CA . MET B 1 192 ? 1.719 53.594 16.547 1 86.38 192 MET B CA 1
ATOM 5039 C C . MET B 1 192 ? 2.447 52.344 16.047 1 86.38 192 MET B C 1
ATOM 5041 O O . MET B 1 192 ? 1.967 51.656 15.148 1 86.38 192 MET B O 1
ATOM 5045 N N . ALA B 1 193 ? 3.562 52.156 16.672 1 81.25 193 ALA B N 1
ATOM 5046 C CA . ALA B 1 193 ? 4.328 50.969 16.297 1 81.25 193 ALA B CA 1
ATOM 5047 C C . ALA B 1 193 ? 3.535 49.688 16.578 1 81.25 193 ALA B C 1
ATOM 5049 O O . ALA B 1 193 ? 3.646 48.688 15.836 1 81.25 193 ALA B O 1
ATOM 5050 N N . GLN B 1 194 ? 2.676 49.625 17.578 1 81.56 194 GLN B N 1
ATOM 5051 C CA . GLN B 1 194 ? 1.848 48.5 17.922 1 81.56 194 GLN B CA 1
ATOM 5052 C C . GLN B 1 194 ? 0.743 48.281 16.891 1 81.56 194 GLN B C 1
ATOM 5054 O O . GLN B 1 194 ? 0.42 47.125 16.547 1 81.56 194 GLN B O 1
ATOM 5059 N N . LEU B 1 195 ? 0.224 49.312 16.422 1 84.94 195 LEU B N 1
ATOM 5060 C CA . LEU B 1 195 ? -0.813 49.25 15.398 1 84.94 195 LEU B CA 1
ATOM 5061 C C . LEU B 1 195 ? -0.245 48.688 14.094 1 84.94 195 LEU B C 1
ATOM 5063 O O . LEU B 1 195 ? -0.888 47.875 13.422 1 84.94 195 LEU B O 1
ATOM 5067 N N . THR B 1 196 ? 0.946 49.188 13.828 1 86.06 196 THR B N 1
ATOM 5068 C CA . THR B 1 196 ? 1.6 48.719 12.617 1 86.06 196 THR B CA 1
ATOM 5069 C C . THR B 1 196 ? 1.925 47.219 12.711 1 86.06 196 THR B C 1
ATOM 5071 O O . THR B 1 196 ? 1.764 46.469 11.742 1 86.06 196 THR B O 1
ATOM 5074 N N . ALA B 1 197 ? 2.303 46.812 13.867 1 82.12 197 ALA B N 1
ATOM 5075 C CA . ALA B 1 197 ? 2.602 45.406 14.102 1 82.12 197 ALA B CA 1
ATOM 5076 C C . ALA B 1 197 ? 1.346 44.562 13.961 1 82.12 197 ALA B C 1
ATOM 5078 O O . ALA B 1 197 ? 1.402 43.438 13.453 1 82.12 197 ALA B O 1
ATOM 5079 N N . GLN B 1 198 ? 0.26 45.062 14.406 1 84.12 198 GLN B N 1
ATOM 5080 C CA . GLN B 1 198 ? -1.001 44.312 14.32 1 84.12 198 GLN B CA 1
ATOM 5081 C C . GLN B 1 198 ? -1.452 44.156 12.875 1 84.12 198 GLN B C 1
ATOM 5083 O O . GLN B 1 198 ? -1.916 43.094 12.477 1 84.12 198 GLN B O 1
ATOM 5088 N N . ARG B 1 199 ? -1.392 45.156 12.148 1 89.19 199 ARG B N 1
ATOM 5089 C CA . ARG B 1 199 ? -1.737 45.094 10.734 1 89.19 199 ARG B CA 1
ATOM 5090 C C . ARG B 1 199 ? -0.88 44.062 10.008 1 89.19 199 ARG B C 1
ATOM 5092 O O . ARG B 1 199 ? -1.389 43.312 9.195 1 89.19 199 ARG B O 1
ATOM 5099 N N . ALA B 1 200 ? 0.386 44.125 10.328 1 83.88 200 ALA B N 1
ATOM 5100 C CA . ALA B 1 200 ? 1.293 43.188 9.703 1 83.88 200 ALA B CA 1
ATOM 5101 C C . ALA B 1 200 ? 0.925 41.75 10.086 1 83.88 200 ALA B C 1
ATOM 5103 O O . ALA B 1 200 ? 0.987 40.844 9.25 1 83.88 200 ALA B O 1
ATOM 5104 N N . ALA B 1 201 ? 0.555 41.469 11.352 1 82.38 201 ALA B N 1
ATOM 5105 C CA . ALA B 1 201 ? 0.128 40.156 11.82 1 82.38 201 ALA B CA 1
ATOM 5106 C C . ALA B 1 201 ? -1.134 39.719 11.094 1 82.38 201 ALA B C 1
ATOM 5108 O O . ALA B 1 201 ? -1.263 38.531 10.75 1 82.38 201 ALA B O 1
ATOM 5109 N N . ASP B 1 202 ? -2.041 40.594 10.875 1 88.75 202 ASP B N 1
ATOM 5110 C CA . ASP B 1 202 ? -3.287 40.25 10.195 1 88.75 202 ASP B CA 1
ATOM 5111 C C . ASP B 1 202 ? -3.039 39.938 8.719 1 88.75 202 ASP B C 1
ATOM 5113 O O . ASP B 1 202 ? -3.732 39.125 8.133 1 88.75 202 ASP B O 1
ATOM 5117 N N . GLU B 1 203 ? -2.096 40.688 8.188 1 88.31 203 GLU B N 1
ATOM 5118 C CA . GLU B 1 203 ? -1.713 40.375 6.812 1 88.31 203 GLU B CA 1
ATOM 5119 C C . GLU B 1 203 ? -1.172 38.938 6.707 1 88.31 203 GLU B C 1
ATOM 5121 O O . GLU B 1 203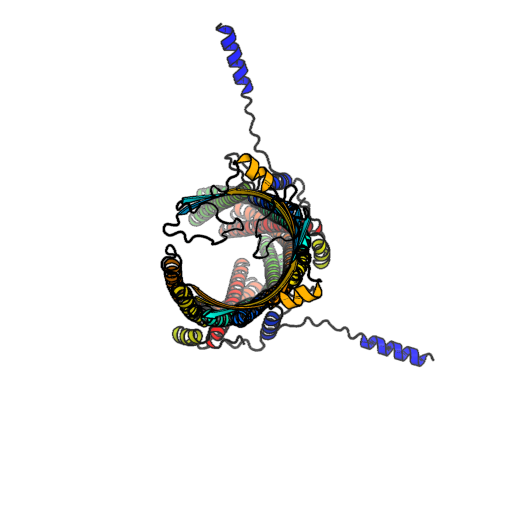 ? -1.488 38.219 5.754 1 88.31 203 GLU B O 1
ATOM 5126 N N . TYR B 1 204 ? -0.435 38.625 7.652 1 83.62 204 TYR B N 1
ATOM 5127 C CA . TYR B 1 204 ? 0.087 37.25 7.719 1 83.62 204 TYR B CA 1
ATOM 5128 C C . TYR B 1 204 ? -1.045 36.25 7.832 1 83.62 204 TYR B C 1
ATOM 5130 O O . TYR B 1 204 ? -1.019 35.188 7.176 1 83.62 204 TYR B O 1
ATOM 5138 N N . ASN B 1 205 ? -1.992 36.531 8.633 1 87.25 205 ASN B N 1
ATOM 5139 C CA . ASN B 1 205 ? -3.111 35.594 8.852 1 87.25 205 ASN B CA 1
ATOM 5140 C C . ASN B 1 205 ? -3.926 35.406 7.578 1 87.25 205 ASN B C 1
ATOM 5142 O O . ASN B 1 205 ? -4.426 34.312 7.328 1 87.25 205 ASN B O 1
ATOM 5146 N N . VAL B 1 206 ? -4.117 36.438 6.84 1 91.5 206 VAL B N 1
ATOM 5147 C CA . VAL B 1 206 ? -4.84 36.312 5.578 1 91.5 206 VAL B CA 1
ATOM 5148 C C . VAL B 1 206 ? -4.09 35.375 4.633 1 91.5 206 VAL B C 1
ATOM 5150 O O . VAL B 1 206 ? -4.695 34.5 4.016 1 91.5 206 VAL B O 1
ATOM 5153 N N . ILE B 1 207 ? -2.807 35.531 4.516 1 86.62 207 ILE B N 1
ATOM 5154 C CA . ILE B 1 207 ? -1.992 34.688 3.645 1 86.62 207 ILE B CA 1
ATOM 5155 C C . ILE B 1 207 ? -2.088 33.219 4.094 1 86.62 207 ILE B C 1
ATOM 5157 O O . ILE B 1 207 ? -2.215 32.312 3.268 1 86.62 207 ILE B O 1
ATOM 5161 N N . GLU B 1 208 ? -2.061 33.031 5.406 1 86.19 208 GLU B N 1
ATOM 5162 C CA . GLU B 1 208 ? -2.184 31.672 5.961 1 86.19 208 GLU B CA 1
ATOM 5163 C C . GLU B 1 208 ? -3.531 31.047 5.605 1 86.19 208 GLU B C 1
ATOM 5165 O O . GLU B 1 208 ? -3.598 29.875 5.223 1 86.19 208 GLU B O 1
ATOM 5170 N N . ALA B 1 209 ? -4.531 31.797 5.766 1 92.38 209 ALA B N 1
ATOM 5171 C CA . ALA B 1 209 ? -5.871 31.312 5.445 1 92.38 209 ALA B CA 1
ATOM 5172 C C . ALA B 1 209 ? -5.988 30.953 3.965 1 92.38 209 ALA B C 1
ATOM 5174 O O . ALA B 1 209 ? -6.586 29.938 3.607 1 92.38 209 ALA B O 1
ATOM 5175 N N . GLU B 1 210 ? -5.453 31.828 3.146 1 92 210 GLU B N 1
ATOM 5176 C CA . GLU B 1 210 ? -5.469 31.578 1.709 1 92 210 GLU B CA 1
ATOM 5177 C C . GLU B 1 210 ? -4.688 30.312 1.362 1 92 210 GLU B C 1
ATOM 5179 O O . GLU B 1 210 ? -5.098 29.547 0.492 1 92 210 GLU B O 1
ATOM 5184 N N . ASN B 1 211 ? -3.639 30.156 1.975 1 88.19 211 ASN B N 1
ATOM 5185 C CA . ASN B 1 211 ? -2.824 28.969 1.766 1 88.19 211 ASN B CA 1
ATOM 5186 C C . ASN B 1 211 ? -3.574 27.703 2.172 1 88.19 211 ASN B C 1
ATOM 5188 O O . ASN B 1 211 ? -3.477 26.672 1.495 1 88.19 211 ASN B O 1
ATOM 5192 N N . ASN B 1 212 ? -4.191 27.719 3.246 1 91.25 212 ASN B N 1
ATOM 5193 C CA . ASN B 1 212 ? -4.988 26.578 3.691 1 91.25 212 ASN B CA 1
ATOM 5194 C C . ASN B 1 212 ? -6.07 26.219 2.676 1 91.25 212 ASN B C 1
ATOM 5196 O O . ASN B 1 212 ? -6.293 25.047 2.381 1 91.25 212 ASN B O 1
ATOM 5200 N N . LEU B 1 213 ? -6.734 27.234 2.189 1 93.56 213 LEU B N 1
ATOM 5201 C CA . LEU B 1 213 ? -7.762 27.031 1.173 1 93.56 213 LEU B CA 1
ATOM 5202 C C . LEU B 1 213 ? -7.18 26.344 -0.058 1 93.56 213 LEU B C 1
ATOM 5204 O O . LEU B 1 213 ? -7.73 25.344 -0.537 1 93.56 213 LEU B O 1
ATOM 5208 N N . ARG B 1 214 ? -6.066 26.797 -0.549 1 90.44 214 ARG B N 1
ATOM 5209 C CA . ARG B 1 214 ? -5.414 26.203 -1.714 1 90.44 214 ARG B CA 1
ATOM 5210 C C . ARG B 1 214 ? -5.004 24.766 -1.444 1 90.44 214 ARG B C 1
ATOM 5212 O O . ARG B 1 214 ? -5.094 23.906 -2.332 1 90.44 214 ARG B O 1
ATOM 5219 N N . ASN B 1 215 ? -4.574 24.5 -0.253 1 91.88 215 ASN B N 1
ATOM 5220 C CA . ASN B 1 215 ? -4.152 23.156 0.129 1 91.88 215 ASN B CA 1
ATOM 5221 C C . ASN B 1 215 ? -5.316 22.172 0.095 1 91.88 215 ASN B C 1
ATOM 5223 O O . ASN B 1 215 ? -5.184 21.062 -0.427 1 91.88 215 ASN B O 1
ATOM 5227 N N . TYR B 1 216 ? -6.414 22.594 0.632 1 94.25 216 TYR B N 1
ATOM 5228 C CA . TYR B 1 216 ? -7.578 21.703 0.633 1 94.25 216 TYR B CA 1
ATOM 5229 C C . TYR B 1 216 ? -8.094 21.484 -0.783 1 94.25 216 TYR B C 1
ATOM 5231 O O . TYR B 1 216 ? -8.531 20.391 -1.126 1 94.25 216 TYR B O 1
ATOM 5239 N N . LYS B 1 217 ? -8.062 22.562 -1.551 1 92.25 217 LYS B N 1
ATOM 5240 C CA . LYS B 1 217 ? -8.461 22.406 -2.949 1 92.25 217 LYS B CA 1
ATOM 5241 C C . LYS B 1 217 ? -7.559 21.422 -3.672 1 92.25 217 LYS B C 1
ATOM 5243 O O . LYS B 1 217 ? -8.031 20.594 -4.449 1 92.25 217 LYS B O 1
ATOM 5248 N N . ARG B 1 218 ? -6.289 21.5 -3.471 1 90.19 218 ARG B N 1
ATOM 5249 C CA . ARG B 1 218 ? -5.328 20.578 -4.062 1 90.19 218 ARG B CA 1
ATOM 5250 C C . ARG B 1 218 ? -5.637 19.141 -3.652 1 90.19 218 ARG B C 1
ATOM 5252 O O . ARG B 1 218 ? -5.602 18.234 -4.484 1 90.19 218 ARG B O 1
ATOM 5259 N N . GLN B 1 219 ? -5.93 18.938 -2.371 1 92.69 219 GLN B N 1
ATOM 5260 C CA . GLN B 1 219 ? -6.234 17.609 -1.864 1 92.69 219 GLN B CA 1
ATOM 5261 C C . GLN B 1 219 ? -7.473 17.031 -2.539 1 92.69 219 GLN B C 1
ATOM 5263 O O . GLN B 1 219 ? -7.508 15.844 -2.877 1 92.69 219 GLN B O 1
ATOM 5268 N N . LEU B 1 220 ? -8.469 17.906 -2.65 1 93.88 220 LEU B N 1
ATOM 5269 C CA . LEU B 1 220 ? -9.688 17.453 -3.311 1 93.88 220 LEU B CA 1
ATOM 5270 C C . LEU B 1 220 ? -9.422 17.109 -4.773 1 93.88 220 LEU B C 1
ATOM 5272 O O . LEU B 1 220 ? -9.898 16.094 -5.277 1 93.88 220 LEU B O 1
ATOM 5276 N N . LYS B 1 221 ? -8.617 17.906 -5.434 1 90.44 221 LYS B N 1
ATOM 5277 C CA . LYS B 1 221 ? -8.242 17.641 -6.82 1 90.44 221 LYS B CA 1
ATOM 5278 C C . LYS B 1 221 ? -7.52 16.312 -6.941 1 90.44 221 LYS B C 1
ATOM 5280 O O . LYS B 1 221 ? -7.746 15.562 -7.898 1 90.44 221 LYS B O 1
ATOM 5285 N N . GLU B 1 222 ? -6.684 16.078 -6.016 1 89.69 222 GLU B N 1
ATOM 5286 C CA . GLU B 1 222 ? -5.949 14.82 -6.012 1 89.69 222 GLU B CA 1
ATOM 5287 C C . GLU B 1 222 ? -6.895 13.633 -5.902 1 89.69 222 GLU B C 1
ATOM 5289 O O . GLU B 1 222 ? -6.738 12.641 -6.617 1 89.69 222 GLU B O 1
ATOM 5294 N N . LEU B 1 223 ? -7.848 13.789 -5.027 1 90.5 223 LEU B N 1
ATOM 5295 C CA . LEU B 1 223 ? -8.828 12.727 -4.828 1 90.5 223 LEU B CA 1
ATOM 5296 C C . LEU B 1 223 ? -9.656 12.508 -6.086 1 90.5 223 LEU B C 1
ATOM 5298 O O . LEU B 1 223 ? -10.062 11.383 -6.383 1 90.5 223 LEU B O 1
ATOM 5302 N N . LEU B 1 224 ? -9.922 13.586 -6.773 1 90.75 224 LEU B N 1
ATOM 5303 C CA . LEU B 1 224 ? -10.727 13.531 -7.988 1 90.75 224 LEU B CA 1
ATOM 5304 C C . LEU B 1 224 ? -9.867 13.141 -9.188 1 90.75 224 LEU B C 1
ATOM 5306 O O . LEU B 1 224 ? -10.391 12.898 -10.281 1 90.75 224 LEU B O 1
ATOM 5310 N N . GLN B 1 225 ? -8.562 13.086 -8.93 1 88.56 225 GLN B N 1
ATOM 5311 C CA . GLN B 1 225 ? -7.609 12.703 -9.969 1 88.56 225 GLN B CA 1
ATOM 5312 C C . GLN B 1 225 ? -7.602 13.719 -11.109 1 88.56 225 GLN B C 1
ATOM 5314 O O . GLN B 1 225 ? -7.617 13.344 -12.281 1 88.56 225 GLN B O 1
ATOM 5319 N N . ILE B 1 226 ? -7.648 14.883 -10.734 1 86 226 ILE B N 1
ATOM 5320 C CA . ILE B 1 226 ? -7.605 15.969 -11.703 1 86 226 ILE B CA 1
ATOM 5321 C C . ILE B 1 226 ? -6.199 16.562 -11.766 1 86 226 ILE B C 1
ATOM 5323 O O . ILE B 1 226 ? -5.656 16.984 -10.75 1 86 226 ILE B O 1
ATOM 5327 N N . ILE B 1 227 ? -5.59 16.422 -12.969 1 81.31 227 ILE B N 1
ATOM 5328 C CA . ILE B 1 227 ? -4.262 16.984 -13.188 1 81.31 227 ILE B CA 1
ATOM 5329 C C . ILE B 1 227 ? -4.367 18.219 -14.062 1 81.31 227 ILE B C 1
ATOM 5331 O O . ILE B 1 227 ? -4.355 18.125 -15.297 1 81.31 227 ILE B O 1
ATOM 5335 N N . ASP B 1 228 ? -4.855 19.25 -13.586 1 76.19 228 ASP B N 1
ATOM 5336 C CA . ASP B 1 228 ? -4.949 20.453 -14.422 1 76.19 228 ASP B CA 1
ATOM 5337 C C . ASP B 1 228 ? -4.586 21.703 -13.625 1 76.19 228 ASP B C 1
ATOM 5339 O O . ASP B 1 228 ? -4.633 21.703 -12.391 1 76.19 228 ASP B O 1
ATOM 5343 N N . THR B 1 229 ? -4.18 22.625 -14.453 1 71.19 229 THR B N 1
ATOM 5344 C CA . THR B 1 229 ? -3.768 23.891 -13.867 1 71.19 229 THR B CA 1
ATOM 5345 C C . THR B 1 229 ? -4.953 24.844 -13.75 1 71.19 229 THR B C 1
ATOM 5347 O O . THR B 1 229 ? -4.82 25.953 -13.227 1 71.19 229 THR B O 1
ATOM 5350 N N . GLU B 1 230 ? -6.027 24.281 -14.141 1 72.5 230 GLU B N 1
ATOM 5351 C CA . GLU B 1 230 ? -7.184 25.172 -14.141 1 72.5 230 GLU B CA 1
ATOM 5352 C C . GLU B 1 230 ? -7.68 25.422 -12.719 1 72.5 230 GLU B C 1
ATOM 5354 O O . GLU B 1 230 ? -7.43 24.625 -11.812 1 72.5 230 GLU B O 1
ATOM 5359 N N . GLU B 1 231 ? -8.281 26.562 -12.625 1 76.81 231 GLU B N 1
ATOM 5360 C CA . GLU B 1 231 ? -8.805 26.969 -11.32 1 76.81 231 GLU B CA 1
ATOM 5361 C C . GLU B 1 231 ? -9.938 26.062 -10.867 1 76.81 231 GLU B C 1
ATOM 5363 O O . GLU B 1 231 ? -10.844 25.75 -11.648 1 76.81 231 GLU B O 1
ATOM 5368 N N . PHE B 1 232 ? -9.734 25.453 -9.703 1 82.88 232 PHE B N 1
ATOM 5369 C CA . PHE B 1 232 ? -10.719 24.578 -9.078 1 82.88 232 PHE B CA 1
ATOM 5370 C C . PHE B 1 232 ? -11.477 25.297 -7.984 1 82.88 232 PHE B C 1
ATOM 5372 O O . PHE B 1 232 ? -10.875 25.859 -7.066 1 82.88 232 PHE B O 1
ATOM 5379 N N . ASP B 1 233 ? -12.789 25.484 -8.156 1 85.75 233 ASP B N 1
ATOM 5380 C CA . ASP B 1 233 ? -13.578 26.141 -7.117 1 85.75 233 ASP B CA 1
ATOM 5381 C C . ASP B 1 233 ? -14.852 25.344 -6.816 1 85.75 233 ASP B C 1
ATOM 5383 O O . ASP B 1 233 ? -15.32 24.578 -7.652 1 85.75 233 ASP B O 1
ATOM 5387 N N . VAL B 1 234 ? -15.25 25.484 -5.57 1 86.75 234 VAL B N 1
ATOM 5388 C CA . VAL B 1 234 ? -16.406 24.734 -5.125 1 86.75 234 VAL B CA 1
ATOM 5389 C C . VAL B 1 234 ? -17.594 25.672 -4.938 1 86.75 234 VAL B C 1
ATOM 5391 O O . VAL B 1 234 ? -17.422 26.844 -4.605 1 86.75 234 VAL B O 1
ATOM 5394 N N . LEU B 1 235 ? -18.828 25.172 -5.227 1 82.5 235 LEU B N 1
ATOM 5395 C CA . LEU B 1 235 ? -20.078 25.922 -5.062 1 82.5 235 LEU B CA 1
ATOM 5396 C C . LEU B 1 235 ? -20.625 25.766 -3.646 1 82.5 235 LEU B C 1
ATOM 5398 O O . LEU B 1 235 ? -20.828 24.641 -3.178 1 82.5 235 LEU B O 1
ATOM 5402 N N . PRO B 1 236 ? -20.656 26.969 -2.992 1 76.31 236 PRO B N 1
ATOM 5403 C CA . PRO B 1 236 ? -21.312 26.828 -1.687 1 76.31 236 PRO B CA 1
ATOM 5404 C C . PRO B 1 236 ? -22.781 26.406 -1.799 1 76.31 236 PRO B C 1
ATOM 5406 O O . PRO B 1 236 ? -23.453 26.75 -2.775 1 76.31 236 PRO B O 1
ATOM 5409 N N . PRO B 1 237 ? -23.125 25.516 -0.836 1 68.94 237 PRO B N 1
ATOM 5410 C CA . PRO B 1 237 ? -24.531 25.141 -0.911 1 68.94 237 PRO B CA 1
ATOM 5411 C C . PRO B 1 237 ? -25.469 26.328 -0.756 1 68.94 237 PRO B C 1
ATOM 5413 O O . PRO B 1 237 ? -25.141 27.312 -0.076 1 68.94 237 PRO B O 1
ATOM 5416 N N . ARG B 1 238 ? -26.453 26.594 -1.67 1 57.44 238 ARG B N 1
ATOM 5417 C CA . ARG B 1 238 ? -27.406 27.688 -1.707 1 57.44 238 ARG B CA 1
ATOM 5418 C C . ARG B 1 238 ? -27.984 27.969 -0.32 1 57.44 238 ARG B C 1
ATOM 5420 O O . ARG B 1 238 ? -28.141 29.141 0.064 1 57.44 238 ARG B O 1
ATOM 5427 N N . GLN B 1 239 ? -28.578 26.969 0.394 1 54.31 239 GLN B N 1
ATOM 5428 C CA . GLN B 1 239 ? -29.172 27.188 1.705 1 54.31 239 GLN B CA 1
ATOM 5429 C C . GLN B 1 239 ? -28.469 26.375 2.779 1 54.31 239 GLN B C 1
ATOM 5431 O O . GLN B 1 239 ? -28.484 25.141 2.736 1 54.31 239 GLN B O 1
ATOM 5436 N N . ILE B 1 240 ? -27.391 26.828 3.299 1 56.38 240 ILE B N 1
ATOM 5437 C CA . ILE B 1 240 ? -26.906 26.156 4.5 1 56.38 240 ILE B CA 1
ATOM 5438 C C . ILE B 1 240 ? -27.984 26.188 5.582 1 56.38 240 ILE B C 1
ATOM 5440 O O . ILE B 1 240 ? -28.312 27.25 6.109 1 56.38 240 ILE B O 1
ATOM 5444 N N . GLU B 1 241 ? -29.031 25.422 5.375 1 56.72 241 GLU B N 1
ATOM 5445 C CA . GLU B 1 241 ? -30.109 25.375 6.348 1 56.72 241 GLU B CA 1
ATOM 5446 C C . GLU B 1 241 ? -29.594 25.484 7.773 1 56.72 241 GLU B C 1
ATOM 5448 O O . GLU B 1 241 ? -28.484 25.047 8.07 1 56.72 241 GLU B O 1
ATOM 5453 N N . ILE B 1 242 ? -30.25 26.328 8.523 1 60.5 242 ILE B N 1
ATOM 5454 C CA . ILE B 1 242 ? -29.922 26.594 9.922 1 60.5 242 ILE B CA 1
ATOM 5455 C C . ILE B 1 242 ? -29.891 25.281 10.695 1 60.5 242 ILE B C 1
ATOM 5457 O O . ILE B 1 242 ? -30.922 24.656 10.938 1 60.5 242 ILE B O 1
ATOM 5461 N N . VAL B 1 243 ? -28.688 24.547 10.672 1 64.62 243 VAL B N 1
ATOM 5462 C CA . VAL B 1 243 ? -28.438 23.25 11.273 1 64.62 243 VAL B CA 1
ATOM 5463 C C . VAL B 1 243 ? -28.484 23.375 12.797 1 64.62 243 VAL B C 1
ATOM 5465 O O . VAL B 1 243 ? -28.484 22.359 13.508 1 64.62 243 VAL B O 1
ATOM 5468 N N . GLU B 1 244 ? -28.797 24.562 13.273 1 67.06 244 GLU B N 1
ATOM 5469 C CA . GLU B 1 244 ? -28.734 24.781 14.711 1 67.06 244 GLU B CA 1
ATOM 5470 C C . GLU B 1 244 ? -29.828 24.016 15.445 1 67.06 244 GLU B C 1
ATOM 5472 O O . GLU B 1 244 ? -29.609 23.531 16.562 1 67.06 244 GLU B O 1
ATOM 5477 N N . ASN B 1 245 ? -30.938 23.844 14.727 1 72.44 245 ASN B N 1
ATOM 5478 C CA . ASN B 1 245 ? -32.031 23.219 15.469 1 72.44 245 ASN B CA 1
ATOM 5479 C C . ASN B 1 245 ? -32.5 21.938 14.797 1 72.44 245 ASN B C 1
ATOM 5481 O O . ASN B 1 245 ? -33.625 21.469 15.039 1 72.44 245 ASN B O 1
ATOM 5485 N N . GLN B 1 246 ? -31.625 21.422 14.008 1 78.56 246 GLN B N 1
ATOM 5486 C CA . GLN B 1 246 ? -32.031 20.172 13.359 1 78.56 246 GLN B CA 1
ATOM 5487 C C . GLN B 1 246 ? -31.969 19 14.328 1 78.56 246 GLN B C 1
ATOM 5489 O O . GLN B 1 246 ? -31.016 18.859 15.102 1 78.56 246 GLN B O 1
ATOM 5494 N N . ALA B 1 247 ? -33.094 18.172 14.344 1 81.69 247 ALA B N 1
ATOM 5495 C CA . ALA B 1 247 ? -33.156 17.016 15.234 1 81.69 247 ALA B CA 1
ATOM 5496 C C . ALA B 1 247 ? -32.188 15.914 14.773 1 81.69 247 ALA B C 1
ATOM 5498 O O . ALA B 1 247 ? -32.125 15.602 13.578 1 81.69 247 ALA B O 1
ATOM 5499 N N . ILE B 1 248 ? -31.406 15.414 15.688 1 85.56 248 ILE B N 1
ATOM 5500 C CA . ILE B 1 248 ? -30.484 14.312 15.422 1 85.56 248 ILE B CA 1
ATOM 5501 C C . ILE B 1 248 ? -31.047 13.023 16.016 1 85.56 248 ILE B C 1
ATOM 5503 O O . ILE B 1 248 ? -31.281 12.938 17.219 1 85.56 248 ILE B O 1
ATOM 5507 N N . PRO B 1 249 ? -31.359 12.102 15.148 1 87.06 249 PRO B N 1
ATOM 5508 C CA . PRO B 1 249 ? -31.844 10.82 15.672 1 87.06 249 PRO B CA 1
ATOM 5509 C C . PRO B 1 249 ? -30.875 10.172 16.656 1 87.06 249 PRO B C 1
ATOM 5511 O O . PRO B 1 249 ? -29.703 10.531 16.688 1 87.06 249 PRO B O 1
ATOM 5514 N N . SER B 1 250 ? -31.406 9.164 17.422 1 90.94 250 SER B N 1
ATOM 5515 C CA . SER B 1 250 ? -30.578 8.492 18.422 1 90.94 250 SER B CA 1
ATOM 5516 C C . SER B 1 250 ? -29.562 7.574 17.766 1 90.94 250 SER B C 1
ATOM 5518 O O . SER B 1 250 ? -29.75 7.137 16.625 1 90.94 250 SER B O 1
ATOM 5520 N N . VAL B 1 251 ? -28.5 7.402 18.484 1 93.25 251 VAL B N 1
ATOM 5521 C CA . VAL B 1 251 ? -27.438 6.535 18.016 1 93.25 251 VAL B CA 1
ATOM 5522 C C . VAL B 1 251 ? -28 5.156 17.672 1 93.25 251 VAL B C 1
ATOM 5524 O O . VAL B 1 251 ? -27.641 4.57 16.656 1 93.25 251 VAL B O 1
ATOM 5527 N N . SER B 1 252 ? -28.875 4.645 18.516 1 93.25 252 SER B N 1
ATOM 5528 C CA . SER B 1 252 ? -29.438 3.305 18.359 1 93.25 252 SER B CA 1
ATOM 5529 C C . SER B 1 252 ? -30.25 3.197 17.078 1 93.25 252 SER B C 1
ATOM 5531 O O . SER B 1 252 ? -30.172 2.191 16.375 1 93.25 252 SER B O 1
ATOM 5533 N N . GLU B 1 253 ? -31.016 4.156 16.781 1 91.69 253 GLU B N 1
ATOM 5534 C CA . GLU B 1 253 ? -31.844 4.168 15.586 1 91.69 253 GLU B CA 1
ATOM 5535 C C . GLU B 1 253 ? -30.984 4.168 14.328 1 91.69 253 GLU B C 1
ATOM 5537 O O . GLU B 1 253 ? -31.234 3.396 13.398 1 91.69 253 GLU B O 1
ATOM 5542 N N . ILE B 1 254 ? -29.984 4.961 14.305 1 93.06 254 ILE B N 1
ATOM 5543 C CA . ILE B 1 254 ? -29.109 5.059 13.141 1 93.06 254 ILE B CA 1
ATOM 5544 C C . ILE B 1 254 ? -28.328 3.756 12.977 1 93.06 254 ILE B C 1
ATOM 5546 O O . ILE B 1 254 ? -28.188 3.252 11.859 1 93.06 254 ILE B O 1
ATOM 5550 N N . TYR B 1 255 ? -27.875 3.229 14.062 1 94.12 255 TYR B N 1
ATOM 5551 C CA . TYR B 1 255 ? -27.078 2 14.047 1 94.12 255 TYR B CA 1
ATOM 5552 C C . TYR B 1 255 ? -27.906 0.839 13.492 1 94.12 255 TYR B C 1
ATOM 5554 O O . TYR B 1 255 ? -27.406 0.064 12.664 1 94.12 255 TYR B O 1
ATOM 5562 N N . THR B 1 256 ? -29.141 0.682 13.914 1 92.88 256 THR B N 1
ATOM 5563 C CA . THR B 1 256 ? -30 -0.415 13.469 1 92.88 256 THR B CA 1
ATOM 5564 C C . THR B 1 256 ? -30.219 -0.34 11.969 1 92.88 256 THR B C 1
ATOM 5566 O O . THR B 1 256 ? -30.188 -1.36 11.273 1 92.88 256 THR B O 1
ATOM 5569 N N . THR B 1 257 ? -30.422 0.803 11.508 1 91.5 257 THR B N 1
ATOM 5570 C CA . THR B 1 257 ? -30.625 0.983 10.078 1 91.5 257 THR B CA 1
ATOM 5571 C C . THR B 1 257 ? -29.344 0.721 9.305 1 91.5 257 THR B C 1
ATOM 5573 O O . THR B 1 257 ? -29.359 0.08 8.25 1 91.5 257 THR B O 1
ATOM 5576 N N . ALA B 1 258 ? -28.203 1.212 9.82 1 93.12 258 ALA B N 1
ATOM 5577 C CA . ALA B 1 258 ? -26.906 1.054 9.172 1 93.12 258 ALA B CA 1
ATOM 5578 C C . ALA B 1 258 ? -26.484 -0.414 9.133 1 93.12 258 ALA B C 1
ATOM 5580 O O . ALA B 1 258 ? -25.891 -0.869 8.156 1 93.12 258 ALA B O 1
ATOM 5581 N N . LEU B 1 259 ? -26.844 -1.135 10.156 1 93.38 259 LEU B N 1
ATOM 5582 C CA . LEU B 1 259 ? -26.5 -2.549 10.242 1 93.38 259 LEU B CA 1
ATOM 5583 C C . LEU B 1 259 ? -27.078 -3.328 9.07 1 93.38 259 LEU B C 1
ATOM 5585 O O . LEU B 1 259 ? -26.453 -4.273 8.578 1 93.38 259 LEU B O 1
ATOM 5589 N N . ASN B 1 260 ? -28.188 -2.893 8.57 1 90.75 260 ASN B N 1
ATOM 5590 C CA . ASN B 1 260 ? -28.891 -3.625 7.523 1 90.75 260 ASN B CA 1
ATOM 5591 C C . ASN B 1 260 ? -28.484 -3.15 6.133 1 90.75 260 ASN B C 1
ATOM 5593 O O . ASN B 1 260 ? -28.688 -3.861 5.145 1 90.75 260 ASN B O 1
ATOM 5597 N N . ASN B 1 261 ? -27.844 -2.021 6.121 1 90.12 261 ASN B N 1
ATOM 5598 C CA . ASN B 1 261 ? -27.656 -1.439 4.797 1 90.12 261 ASN B CA 1
ATOM 5599 C C . ASN B 1 261 ? -26.172 -1.307 4.453 1 90.12 261 ASN B C 1
ATOM 5601 O O . ASN B 1 261 ? -25.812 -1.145 3.287 1 90.12 261 ASN B O 1
ATOM 5605 N N . ARG B 1 262 ? -25.266 -1.4 5.398 1 94 262 ARG B N 1
ATOM 5606 C CA . ARG B 1 262 ? -23.844 -1.133 5.168 1 94 262 ARG B CA 1
ATOM 5607 C C . ARG B 1 262 ? -23.156 -2.328 4.508 1 94 262 ARG B C 1
ATOM 5609 O O . ARG B 1 262 ? -23.266 -3.453 5 1 94 262 ARG B O 1
ATOM 5616 N N . PRO B 1 263 ? -22.453 -2.051 3.412 1 95.94 263 PRO B N 1
ATOM 5617 C CA . PRO B 1 263 ? -21.812 -3.145 2.678 1 95.94 263 PRO B CA 1
ATOM 5618 C C . PRO B 1 263 ? -20.75 -3.863 3.5 1 95.94 263 PRO B C 1
ATOM 5620 O O . PRO B 1 263 ? -20.516 -5.059 3.305 1 95.94 263 PRO B O 1
ATOM 5623 N N . GLU B 1 264 ? -20.047 -3.201 4.418 1 96.12 264 GLU B N 1
ATOM 5624 C CA . GLU B 1 264 ? -19 -3.828 5.219 1 96.12 264 GLU B CA 1
ATOM 5625 C C . GLU B 1 264 ? -19.578 -4.934 6.105 1 96.12 264 GLU B C 1
ATOM 5627 O O . GLU B 1 264 ? -18.922 -5.953 6.332 1 96.12 264 GLU B O 1
ATOM 5632 N N . ILE B 1 265 ? -20.812 -4.734 6.605 1 96.5 265 ILE B N 1
ATOM 5633 C CA . ILE B 1 265 ? -21.469 -5.73 7.453 1 96.5 265 ILE B CA 1
ATOM 5634 C C . ILE B 1 265 ? -21.906 -6.918 6.609 1 96.5 265 ILE B C 1
ATOM 5636 O O . ILE B 1 265 ? -21.672 -8.07 6.977 1 96.5 265 ILE B O 1
ATOM 5640 N N . ARG B 1 266 ? -22.531 -6.629 5.512 1 96.06 266 ARG B N 1
ATOM 5641 C CA . ARG B 1 266 ? -22.953 -7.695 4.605 1 96.06 266 ARG B CA 1
ATOM 5642 C C . ARG B 1 266 ? -21.75 -8.5 4.113 1 96.06 266 ARG B C 1
ATOM 5644 O O . ARG B 1 266 ? -21.828 -9.719 3.992 1 96.06 266 ARG B O 1
ATOM 5651 N N . ASN B 1 267 ? -20.656 -7.836 3.789 1 97.5 267 ASN B N 1
ATOM 5652 C CA . ASN B 1 267 ? -19.422 -8.492 3.352 1 97.5 267 ASN B CA 1
ATOM 5653 C C . ASN B 1 267 ? -18.891 -9.453 4.414 1 97.5 267 ASN B C 1
ATOM 5655 O O . ASN B 1 267 ? -18.531 -10.586 4.102 1 97.5 267 ASN B O 1
ATOM 5659 N N . ALA B 1 268 ? -18.891 -9.008 5.637 1 96.94 268 ALA B N 1
ATOM 5660 C CA . ALA B 1 268 ? -18.422 -9.852 6.738 1 96.94 268 ALA B CA 1
ATOM 5661 C C . ALA B 1 268 ? -19.328 -11.055 6.93 1 96.94 268 ALA B C 1
ATOM 5663 O O . ALA B 1 268 ? -18.859 -12.164 7.207 1 96.94 268 ALA B O 1
ATOM 5664 N N . ALA B 1 269 ? -20.656 -10.859 6.773 1 96.75 269 ALA B N 1
ATOM 5665 C CA . ALA B 1 269 ? -21.609 -11.961 6.875 1 96.75 269 ALA B CA 1
ATOM 5666 C C . ALA B 1 269 ? -21.359 -12.992 5.777 1 96.75 269 ALA B C 1
ATOM 5668 O O . ALA B 1 269 ? -21.406 -14.203 6.031 1 96.75 269 ALA B O 1
ATOM 5669 N N . LEU B 1 270 ? -21.094 -12.484 4.602 1 97.38 270 LEU B N 1
ATOM 5670 C CA . LEU B 1 270 ? -20.797 -13.391 3.498 1 97.38 270 LEU B CA 1
ATOM 5671 C C . LEU B 1 270 ? -19.484 -14.133 3.748 1 97.38 270 LEU B C 1
ATOM 5673 O O . LEU B 1 270 ? -19.328 -15.273 3.309 1 97.38 270 LEU B O 1
ATOM 5677 N N . GLY B 1 271 ? -18.547 -13.484 4.492 1 97.31 271 GLY B N 1
ATOM 5678 C CA . GLY B 1 271 ? -17.312 -14.156 4.875 1 97.31 271 GLY B CA 1
ATOM 5679 C C . GLY B 1 271 ? -17.547 -15.406 5.703 1 97.31 271 GLY B C 1
ATOM 5680 O O . GLY B 1 271 ? -16.875 -16.422 5.508 1 97.31 271 GLY B O 1
ATOM 5681 N N . ILE B 1 272 ? -18.531 -15.391 6.516 1 97.38 272 ILE B N 1
ATOM 5682 C CA . ILE B 1 272 ? -18.875 -16.547 7.328 1 97.38 272 ILE B CA 1
ATOM 5683 C C . ILE B 1 272 ? -19.484 -17.641 6.438 1 97.38 272 ILE B C 1
ATOM 5685 O O .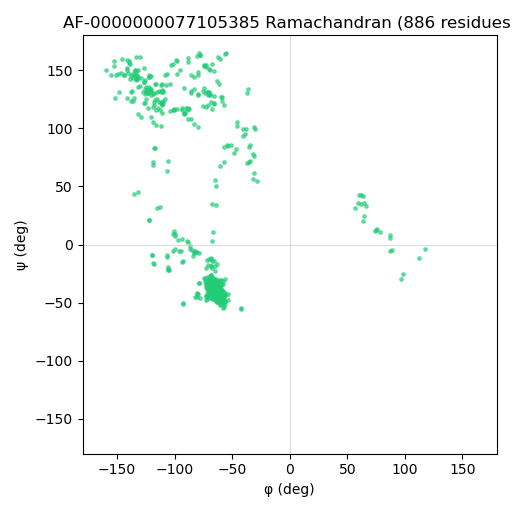 ILE B 1 272 ? -19.141 -18.812 6.562 1 97.38 272 ILE B O 1
ATOM 5689 N N . GLU B 1 273 ? -20.328 -17.234 5.539 1 97.38 273 GLU B N 1
ATOM 5690 C CA . GLU B 1 273 ? -20.922 -18.188 4.609 1 97.38 273 GLU B CA 1
ATOM 5691 C C . GLU B 1 273 ? -19.859 -18.844 3.74 1 97.38 273 GLU B C 1
ATOM 5693 O O . GLU B 1 273 ? -19.906 -20.062 3.512 1 97.38 273 GLU B O 1
ATOM 5698 N N . SER B 1 274 ? -18.922 -18 3.277 1 97.69 274 SER B N 1
ATOM 5699 C CA . SER B 1 274 ? -17.812 -18.531 2.48 1 97.69 274 SER B CA 1
ATOM 5700 C C . SER B 1 274 ? -16.969 -19.5 3.291 1 97.69 274 SER B C 1
ATOM 5702 O O . SER B 1 274 ? -16.516 -20.531 2.766 1 97.69 274 SER B O 1
ATOM 5704 N N . SER B 1 275 ? -16.75 -19.188 4.527 1 97.69 275 SER B N 1
ATOM 5705 C CA . SER B 1 275 ? -15.945 -20.062 5.383 1 97.69 275 SER B CA 1
ATOM 5706 C C . SER B 1 275 ? -16.641 -21.406 5.613 1 97.69 275 SER B C 1
ATOM 5708 O O . SER B 1 275 ? -15.992 -22.438 5.727 1 97.69 275 SER B O 1
ATOM 5710 N N . ASN B 1 276 ? -18.016 -21.438 5.684 1 97.5 276 ASN B N 1
ATOM 5711 C CA . ASN B 1 276 ? -18.781 -22.688 5.773 1 97.5 276 ASN B CA 1
ATOM 5712 C C . ASN B 1 276 ? -18.516 -23.594 4.566 1 97.5 276 ASN B C 1
ATOM 5714 O O . ASN B 1 276 ? -18.359 -24.797 4.715 1 97.5 276 ASN B O 1
ATOM 5718 N N . LEU B 1 277 ? -18.469 -22.922 3.471 1 97.56 277 LEU B N 1
ATOM 5719 C CA . LEU B 1 277 ? -18.172 -23.688 2.254 1 97.56 277 LEU B CA 1
ATOM 5720 C C . LEU B 1 277 ? -16.75 -24.188 2.256 1 97.56 277 LEU B C 1
ATOM 5722 O O . LEU B 1 277 ? -16.469 -25.312 1.79 1 97.56 277 LEU B O 1
ATOM 5726 N N . SER B 1 278 ? -15.812 -23.422 2.771 1 97.62 278 SER B N 1
ATOM 5727 C CA . SER B 1 278 ? -14.422 -23.859 2.885 1 97.62 278 SER B CA 1
ATOM 5728 C C . SER B 1 278 ? -14.297 -25.094 3.773 1 97.62 278 SER B C 1
ATOM 5730 O O . SER B 1 278 ? -13.5 -25.984 3.492 1 97.62 278 SER B O 1
ATOM 5732 N N . VAL B 1 279 ? -15.094 -25.172 4.824 1 97.81 279 VAL B N 1
ATOM 5733 C CA . VAL B 1 279 ? -15.102 -26.328 5.703 1 97.81 279 VAL B CA 1
ATOM 5734 C C . VAL B 1 279 ? -15.617 -27.547 4.941 1 97.81 279 VAL B C 1
ATOM 5736 O O . VAL B 1 279 ? -15.039 -28.641 5.035 1 97.81 279 VAL B O 1
ATOM 5739 N N . ARG B 1 280 ? -16.609 -27.375 4.156 1 97.31 280 ARG B N 1
ATOM 5740 C CA . ARG B 1 280 ? -17.156 -28.469 3.377 1 97.31 280 ARG B CA 1
ATOM 5741 C C . ARG B 1 280 ? -16.172 -28.969 2.332 1 97.31 280 ARG B C 1
ATOM 5743 O O . ARG B 1 280 ? -16.047 -30.172 2.102 1 97.31 280 ARG B O 1
ATOM 5750 N N . ILE B 1 281 ? -15.484 -28 1.771 1 97.44 281 ILE B N 1
ATOM 5751 C CA . ILE B 1 281 ? -14.477 -28.344 0.773 1 97.44 281 ILE B CA 1
ATOM 5752 C C . ILE B 1 281 ? -13.352 -29.141 1.431 1 97.44 281 ILE B C 1
ATOM 5754 O O . ILE B 1 281 ? -12.875 -30.125 0.878 1 97.44 281 ILE B O 1
ATOM 5758 N N . ALA B 1 282 ? -12.93 -28.703 2.598 1 96.62 282 ALA B N 1
ATOM 5759 C CA . ALA B 1 282 ? -11.875 -29.422 3.318 1 96.62 282 ALA B CA 1
ATOM 5760 C C . ALA B 1 282 ? -12.32 -30.828 3.691 1 96.62 282 ALA B C 1
ATOM 5762 O O . ALA B 1 282 ? -11.547 -31.781 3.59 1 96.62 282 ALA B O 1
ATOM 5763 N N . LYS B 1 283 ? -13.594 -31.047 4.07 1 96.19 283 LYS B N 1
ATOM 5764 C CA . LYS B 1 283 ? -14.133 -32.344 4.473 1 96.19 283 LYS B CA 1
ATOM 5765 C C . LYS B 1 283 ? -14.203 -33.312 3.287 1 96.19 283 LYS B C 1
ATOM 5767 O O . LYS B 1 283 ? -14.133 -34.531 3.463 1 96.19 283 LYS B O 1
ATOM 5772 N N . ALA B 1 284 ? -14.305 -32.656 2.133 1 95.44 284 ALA B N 1
ATOM 5773 C CA . ALA B 1 284 ? -14.398 -33.469 0.927 1 95.44 284 ALA B CA 1
ATOM 5774 C C . ALA B 1 284 ? -13.109 -34.281 0.7 1 95.44 284 ALA B C 1
ATOM 5776 O O . ALA B 1 284 ? -13.102 -35.281 -0.021 1 95.44 284 ALA B O 1
ATOM 5777 N N . GLY B 1 285 ? -12.039 -33.875 1.339 1 93.25 285 GLY B N 1
ATOM 5778 C CA . GLY B 1 285 ? -10.758 -34.562 1.199 1 93.25 285 GLY B CA 1
ATOM 5779 C C . GLY B 1 285 ? -10.773 -35.969 1.764 1 93.25 285 GLY B C 1
ATOM 5780 O O . GLY B 1 285 ? -9.922 -36.781 1.418 1 93.25 285 GLY B O 1
ATOM 5781 N N . LYS B 1 286 ? -11.797 -36.344 2.578 1 93.38 286 LYS B N 1
ATOM 5782 C CA . LYS B 1 286 ? -11.891 -37.688 3.178 1 93.38 286 LYS B CA 1
ATOM 5783 C C . LYS B 1 286 ? -12.75 -38.625 2.322 1 93.38 286 LYS B C 1
ATOM 5785 O O . LYS B 1 286 ? -12.781 -39.812 2.553 1 93.38 286 LYS B O 1
ATOM 5790 N N . LEU B 1 287 ? -13.32 -38.031 1.297 1 94.38 287 LEU B N 1
ATOM 5791 C CA . LEU B 1 287 ? -14.266 -38.781 0.495 1 94.38 287 LEU B CA 1
ATOM 5792 C C . LEU B 1 287 ? -13.594 -39.344 -0.764 1 94.38 287 LEU B C 1
ATOM 5794 O O . LEU B 1 287 ? -12.555 -38.844 -1.186 1 94.38 287 LEU B O 1
ATOM 5798 N N . PRO B 1 288 ? -14.133 -40.375 -1.36 1 93.62 288 PRO B N 1
ATOM 5799 C CA . PRO B 1 288 ? -13.562 -40.938 -2.59 1 93.62 288 PRO B CA 1
ATOM 5800 C C . PRO B 1 288 ? -13.648 -39.969 -3.768 1 93.62 288 PRO B C 1
ATOM 5802 O O . PRO B 1 288 ? -14.523 -39.094 -3.793 1 93.62 288 PRO B O 1
ATOM 5805 N N . THR B 1 289 ? -12.742 -40.031 -4.668 1 94.69 289 THR B N 1
ATOM 5806 C CA . THR B 1 289 ? -12.773 -39.281 -5.93 1 94.69 289 THR B CA 1
ATOM 5807 C C . THR B 1 289 ? -13 -40.25 -7.102 1 94.69 289 THR B C 1
ATOM 5809 O O . THR B 1 289 ? -12.406 -41.312 -7.16 1 94.69 289 THR B O 1
ATOM 5812 N N . LEU B 1 290 ? -13.945 -39.875 -7.953 1 95.62 290 LEU B N 1
ATOM 5813 C CA . LEU B 1 290 ? -14.281 -40.656 -9.133 1 95.62 290 LEU B CA 1
ATOM 5814 C C . LEU B 1 290 ? -13.867 -39.938 -10.406 1 95.62 290 LEU B C 1
ATOM 5816 O O . LEU B 1 290 ? -14.281 -38.812 -10.648 1 95.62 290 LEU B O 1
ATOM 5820 N N . GLY B 1 291 ? -13.008 -40.562 -11.156 1 95.38 291 GLY B N 1
ATOM 5821 C CA . GLY B 1 291 ? -12.562 -40.031 -12.43 1 95.38 291 GLY B CA 1
ATOM 5822 C C . GLY B 1 291 ? -12.859 -40.938 -13.609 1 95.38 291 GLY B C 1
ATOM 5823 O O . GLY B 1 291 ? -12.891 -42.156 -13.461 1 95.38 291 GLY B O 1
ATOM 5824 N N . VAL B 1 292 ? -13.172 -40.25 -14.758 1 93.69 292 VAL B N 1
ATOM 5825 C CA . VAL B 1 292 ? -13.375 -40.938 -16.016 1 93.69 292 VAL B CA 1
ATOM 5826 C C . VAL B 1 292 ? -12.367 -40.469 -17.047 1 93.69 292 VAL B C 1
ATOM 5828 O O . VAL B 1 292 ? -12.062 -39.25 -17.125 1 93.69 292 VAL B O 1
ATOM 5831 N N . SER B 1 293 ? -11.711 -41.344 -17.688 1 95.12 293 SER B N 1
ATOM 5832 C CA . SER B 1 293 ? -10.781 -41 -18.766 1 95.12 293 SER B CA 1
ATOM 5833 C C . SER B 1 293 ? -11.117 -41.781 -20.047 1 95.12 293 SER B C 1
ATOM 5835 O O . SER B 1 293 ? -11.672 -42.875 -20 1 95.12 293 SER B O 1
ATOM 5837 N N . ALA B 1 294 ? -11.008 -41.094 -21.156 1 91.56 294 ALA B N 1
ATOM 5838 C CA . ALA B 1 294 ? -11.156 -41.688 -22.484 1 91.56 294 ALA B CA 1
ATOM 5839 C C . ALA B 1 294 ? -10.039 -41.25 -23.422 1 91.56 294 ALA B C 1
ATOM 5841 O O . ALA B 1 294 ? -9.523 -40.125 -23.281 1 91.56 294 ALA B O 1
ATOM 5842 N N . GLY B 1 295 ? -9.648 -42.219 -24.25 1 93.06 295 GLY B N 1
ATOM 5843 C CA . GLY B 1 295 ? -8.586 -41.875 -25.188 1 93.06 295 GLY B CA 1
ATOM 5844 C C . GLY B 1 295 ? -8.578 -42.719 -26.438 1 93.06 295 GLY B C 1
ATOM 5845 O O . GLY B 1 295 ? -9.102 -43.844 -26.422 1 93.06 295 GLY B O 1
ATOM 5846 N N . VAL B 1 296 ? -8.195 -42.125 -27.547 1 92.31 296 VAL B N 1
ATOM 5847 C CA . VAL B 1 296 ? -7.918 -42.844 -28.781 1 92.31 296 VAL B CA 1
ATOM 5848 C C . VAL B 1 296 ? -6.441 -42.688 -29.141 1 92.31 296 VAL B C 1
ATOM 5850 O O . VAL B 1 296 ? -5.828 -41.656 -28.875 1 92.31 296 VAL B O 1
ATOM 5853 N N . GLY B 1 297 ? -5.945 -43.844 -29.578 1 91.81 297 GLY B N 1
ATOM 5854 C CA . GLY B 1 297 ? -4.531 -43.812 -29.922 1 91.81 297 GLY B CA 1
ATOM 5855 C C . GLY B 1 297 ? -4.137 -44.812 -30.969 1 91.81 297 GLY B C 1
ATOM 5856 O O . GLY B 1 297 ? -4.906 -45.75 -31.281 1 91.81 297 GLY B O 1
ATOM 5857 N N . THR B 1 298 ? -3.076 -44.531 -31.719 1 91.12 298 THR B N 1
ATOM 5858 C CA . THR B 1 298 ? -2.455 -45.438 -32.656 1 91.12 298 THR B CA 1
ATOM 5859 C C . THR B 1 298 ? -0.936 -45.312 -32.625 1 91.12 298 THR B C 1
ATOM 5861 O O . THR B 1 298 ? -0.399 -44.438 -31.922 1 91.12 298 THR B O 1
ATOM 5864 N N . SER B 1 299 ? -0.254 -46.344 -33.094 1 90.81 299 SER B N 1
ATOM 5865 C CA . SER B 1 299 ? 1.205 -46.312 -33.094 1 90.81 299 SER B CA 1
ATOM 5866 C C . SER B 1 299 ? 1.784 -46.906 -34.344 1 90.81 299 SER B C 1
ATOM 5868 O O . SER B 1 299 ? 1.091 -47.625 -35.062 1 90.81 299 SER B O 1
ATOM 5870 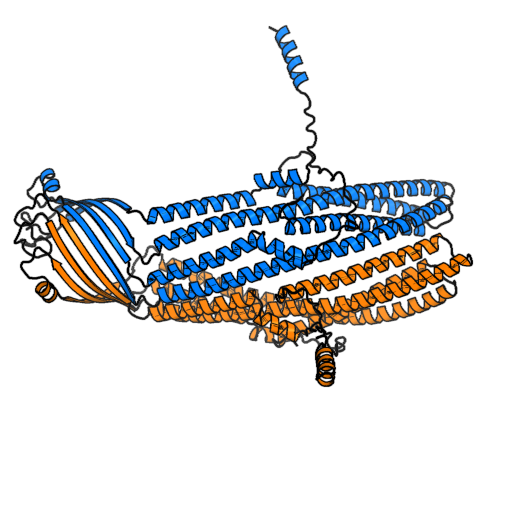N N . THR B 1 300 ? 2.959 -46.562 -34.719 1 88.06 300 THR B N 1
ATOM 5871 C CA . THR B 1 300 ? 3.707 -47.062 -35.844 1 88.06 300 THR B CA 1
ATOM 5872 C C . THR B 1 300 ? 5.129 -47.438 -35.438 1 88.06 300 THR B C 1
ATOM 5874 O O . THR B 1 300 ? 5.672 -46.875 -34.5 1 88.06 300 THR B O 1
ATOM 5877 N N . THR B 1 301 ? 5.664 -48.438 -36 1 88.12 301 THR B N 1
ATOM 5878 C CA . THR B 1 301 ? 7.039 -48.844 -35.719 1 88.12 301 THR B CA 1
ATOM 5879 C C . THR B 1 301 ? 7.719 -49.312 -37 1 88.12 301 THR B C 1
ATOM 5881 O O . THR B 1 301 ? 7.055 -49.781 -37.906 1 88.12 301 THR B O 1
ATOM 5884 N N . SER B 1 302 ? 8.992 -49.156 -37.125 1 85.12 302 SER B N 1
ATOM 5885 C CA . SER B 1 302 ? 9.75 -49.656 -38.281 1 85.12 302 SER B CA 1
ATOM 5886 C C . SER B 1 302 ? 10.023 -51.156 -38.156 1 85.12 302 SER B C 1
ATOM 5888 O O . SER B 1 302 ? 10.469 -51.781 -39.125 1 85.12 302 SER B O 1
ATOM 5890 N N . MET B 1 303 ? 9.664 -51.656 -37 1 79.12 303 MET B N 1
ATOM 5891 C CA . MET B 1 303 ? 9.922 -53.094 -36.781 1 79.12 303 MET B CA 1
ATOM 5892 C C . MET B 1 303 ? 8.781 -53.938 -37.312 1 79.12 303 MET B C 1
ATOM 5894 O O . MET B 1 303 ? 8.867 -55.156 -37.344 1 79.12 303 MET B O 1
ATOM 5898 N N . SER B 1 304 ? 7.762 -53.25 -37.844 1 79.44 304 SER B N 1
ATOM 5899 C CA . SER B 1 304 ? 6.633 -53.969 -38.406 1 79.44 304 SER B CA 1
ATOM 5900 C C . SER B 1 304 ? 6.77 -54.094 -39.938 1 79.44 304 SER B C 1
ATOM 5902 O O . SER B 1 304 ? 7.305 -53.219 -40.594 1 79.44 304 SER B O 1
ATOM 5904 N N . ASN B 1 305 ? 6.301 -55.156 -40.438 1 80.81 305 ASN B N 1
ATOM 5905 C CA . ASN B 1 305 ? 6.352 -55.375 -41.875 1 80.81 305 ASN B CA 1
ATOM 5906 C C . ASN B 1 305 ? 5.191 -54.688 -42.594 1 80.81 305 ASN B C 1
ATOM 5908 O O . ASN B 1 305 ? 5.141 -54.656 -43.812 1 80.81 305 ASN B O 1
ATOM 5912 N N . TYR B 1 306 ? 4.359 -54.188 -41.75 1 84.06 306 TYR B N 1
ATOM 5913 C CA . TYR B 1 306 ? 3.203 -53.531 -42.344 1 84.06 306 TYR B CA 1
ATOM 5914 C C . TYR B 1 306 ? 3.537 -52.094 -42.75 1 84.06 306 TYR B C 1
ATOM 5916 O O . TYR B 1 306 ? 4.332 -51.438 -42.062 1 84.06 306 TYR B O 1
ATOM 5924 N N . GLU B 1 307 ? 2.928 -51.656 -43.906 1 88.88 307 GLU B N 1
ATOM 5925 C CA . GLU B 1 307 ? 3.09 -50.281 -44.312 1 88.88 307 GLU B CA 1
ATOM 5926 C C . GLU B 1 307 ? 2.529 -49.312 -43.25 1 88.88 307 GLU B C 1
ATOM 5928 O O . GLU B 1 307 ? 1.697 -49.719 -42.438 1 88.88 307 GLU B O 1
ATOM 5933 N N . TRP B 1 308 ? 2.988 -48.094 -43.312 1 89.56 308 TRP B N 1
ATOM 5934 C CA . TRP B 1 308 ? 2.646 -47.062 -42.312 1 89.56 308 TRP B CA 1
ATOM 5935 C C . TRP B 1 308 ? 1.135 -46.938 -42.156 1 89.56 308 TRP B C 1
ATOM 5937 O O . TRP B 1 308 ? 0.607 -46.969 -41.062 1 89.56 308 TRP B O 1
ATOM 5947 N N . GLY B 1 309 ? 0.374 -46.844 -43.188 1 88.06 309 GLY B N 1
ATOM 5948 C CA . GLY B 1 309 ? -1.071 -46.688 -43.156 1 88.06 309 GLY B CA 1
ATOM 5949 C C . GLY B 1 309 ? -1.801 -47.875 -42.562 1 88.06 309 GLY B C 1
ATOM 5950 O O . GLY B 1 309 ? -2.764 -47.688 -41.812 1 88.06 309 GLY B O 1
ATOM 5951 N N . LYS B 1 310 ? -1.381 -49.062 -42.906 1 88.44 310 LYS B N 1
ATOM 5952 C CA . LYS B 1 310 ? -1.987 -50.25 -42.344 1 88.44 310 LYS B CA 1
ATOM 5953 C C . LYS B 1 310 ? -1.703 -50.344 -40.844 1 88.44 310 LYS B C 1
ATOM 5955 O O . LYS B 1 310 ? -2.547 -50.812 -40.094 1 88.44 310 LYS B O 1
ATOM 5960 N N . GLN B 1 311 ? -0.583 -49.875 -40.438 1 90.31 311 GLN B N 1
ATOM 5961 C CA . GLN B 1 311 ? -0.244 -49.906 -39.031 1 90.31 311 GLN B CA 1
ATOM 5962 C C . GLN B 1 311 ? -1.16 -48.969 -38.25 1 90.31 311 GLN B C 1
ATOM 5964 O O . GLN B 1 311 ? -1.646 -49.312 -37.156 1 90.31 311 GLN B O 1
ATOM 5969 N N . ILE B 1 312 ? -1.34 -47.812 -38.812 1 89.5 312 ILE B N 1
ATOM 5970 C CA . ILE B 1 312 ? -2.188 -46.844 -38.156 1 89.5 312 ILE B CA 1
ATOM 5971 C C . ILE B 1 312 ? -3.586 -47.406 -37.938 1 89.5 312 ILE B C 1
ATOM 5973 O O . ILE B 1 312 ? -4.195 -47.188 -36.906 1 89.5 312 ILE B O 1
ATOM 5977 N N . LYS B 1 313 ? -4.074 -48.125 -38.938 1 88 313 LYS B N 1
ATOM 5978 C CA . LYS B 1 313 ? -5.406 -48.719 -38.875 1 88 313 LYS B CA 1
ATOM 5979 C C . LYS B 1 313 ? -5.422 -49.906 -37.906 1 88 313 LYS B C 1
ATOM 5981 O O . LYS B 1 313 ? -6.297 -50 -37.062 1 88 313 LYS B O 1
ATOM 5986 N N . ASN B 1 314 ? -4.438 -50.75 -37.969 1 87 314 ASN B N 1
ATOM 5987 C CA . ASN B 1 314 ? -4.41 -52 -37.188 1 87 314 ASN B CA 1
ATOM 5988 C C . ASN B 1 314 ? -4.137 -51.719 -35.719 1 87 314 ASN B C 1
ATOM 5990 O O . ASN B 1 314 ? -4.594 -52.438 -34.844 1 87 314 ASN B O 1
ATOM 5994 N N . ASN B 1 315 ? -3.375 -50.594 -35.5 1 86 315 ASN B N 1
ATOM 5995 C CA . ASN B 1 315 ? -2.984 -50.344 -34.125 1 86 315 ASN B CA 1
ATOM 5996 C C . ASN B 1 315 ? -3.947 -49.344 -33.469 1 86 315 ASN B C 1
ATOM 5998 O O . ASN B 1 315 ? -3.75 -48.969 -32.312 1 86 315 ASN B O 1
ATOM 6002 N N . PHE B 1 316 ? -4.938 -49 -34.25 1 87.94 316 PHE B N 1
ATOM 6003 C CA . PHE B 1 316 ? -5.91 -48.062 -33.719 1 87.94 316 PHE B CA 1
ATOM 6004 C C . PHE B 1 316 ? -6.691 -48.688 -32.562 1 87.94 316 PHE B C 1
ATOM 6006 O O . PHE B 1 316 ? -7.215 -49.781 -32.688 1 87.94 316 PHE B O 1
ATOM 6013 N N . ASP B 1 317 ? -6.719 -47.969 -31.422 1 88.75 317 ASP B N 1
ATOM 6014 C CA . ASP B 1 317 ? -7.449 -48.469 -30.266 1 88.75 317 ASP B CA 1
ATOM 6015 C C . ASP B 1 317 ? -8.211 -47.344 -29.562 1 88.75 317 ASP B C 1
ATOM 6017 O O . ASP B 1 317 ? -7.789 -46.188 -29.594 1 88.75 317 ASP B O 1
ATOM 6021 N N . ILE B 1 318 ? -9.352 -47.594 -29.078 1 88.94 318 ILE B N 1
ATOM 6022 C CA . ILE B 1 318 ? -10.164 -46.719 -28.25 1 88.94 318 ILE B CA 1
ATOM 6023 C C . ILE B 1 318 ? -10.25 -47.312 -26.828 1 88.94 318 ILE B C 1
ATOM 6025 O O . ILE B 1 318 ? -10.523 -48.5 -26.656 1 88.94 318 ILE B O 1
ATOM 6029 N N . GLY B 1 319 ? -9.836 -46.562 -25.969 1 90.88 319 GLY B N 1
ATOM 6030 C CA . GLY B 1 319 ? -9.891 -47 -24.578 1 90.88 319 GLY B CA 1
ATOM 6031 C C . GLY B 1 319 ? -10.695 -46.062 -23.688 1 90.88 319 GLY B C 1
ATOM 6032 O O . GLY B 1 319 ? -10.789 -44.875 -23.969 1 90.88 319 GLY B O 1
ATOM 6033 N N . ALA B 1 320 ? -11.43 -46.594 -22.703 1 90.69 320 ALA B N 1
ATOM 6034 C CA . ALA B 1 320 ? -12.102 -45.844 -21.641 1 90.69 320 ALA B CA 1
ATOM 6035 C C . ALA B 1 320 ? -11.836 -46.469 -20.266 1 90.69 320 ALA B C 1
ATOM 6037 O O . ALA B 1 320 ? -11.594 -47.656 -20.172 1 90.69 320 ALA B O 1
ATOM 6038 N N . GLY B 1 321 ? -11.68 -45.625 -19.297 1 92.88 321 GLY B N 1
ATOM 6039 C CA . GLY B 1 321 ? -11.398 -46.125 -17.969 1 92.88 321 GLY B CA 1
ATOM 6040 C C . GLY B 1 321 ? -12.047 -45.312 -16.859 1 92.88 321 GLY B C 1
ATOM 6041 O O . GLY B 1 321 ? -12.328 -44.125 -17.031 1 92.88 321 GLY B O 1
ATOM 6042 N N . ILE B 1 322 ? -12.461 -46 -15.758 1 93.19 322 ILE B N 1
ATOM 6043 C CA . ILE B 1 322 ? -12.969 -45.375 -14.539 1 93.19 322 ILE B CA 1
ATOM 6044 C C . ILE B 1 322 ? -11.984 -45.594 -13.398 1 93.19 322 ILE B C 1
ATOM 6046 O O . ILE B 1 322 ? -11.422 -46.688 -13.258 1 93.19 322 ILE B O 1
ATOM 6050 N N . SER B 1 323 ? -11.688 -44.531 -12.719 1 94.19 323 SER B N 1
ATOM 6051 C CA . SER B 1 323 ? -10.773 -44.656 -11.594 1 94.19 323 SER B CA 1
ATOM 6052 C C . SER B 1 323 ? -11.406 -44.125 -10.305 1 94.19 323 SER B C 1
ATOM 6054 O O . SER B 1 323 ? -12.078 -43.094 -10.312 1 94.19 323 SER B O 1
ATOM 6056 N N . ILE B 1 324 ? -11.289 -44.938 -9.195 1 93.81 324 ILE B N 1
ATOM 6057 C CA . ILE B 1 324 ? -11.766 -44.531 -7.875 1 93.81 324 ILE B CA 1
ATOM 6058 C C . ILE B 1 324 ? -10.586 -44.438 -6.902 1 93.81 324 ILE B C 1
ATOM 6060 O O . ILE B 1 324 ? -9.773 -45.375 -6.828 1 93.81 324 ILE B O 1
ATOM 6064 N N . ASN B 1 325 ? -10.383 -43.344 -6.27 1 93.94 325 ASN B N 1
ATOM 6065 C CA . ASN B 1 325 ? -9.336 -43.125 -5.273 1 93.94 325 ASN B CA 1
ATOM 6066 C C . ASN B 1 325 ? -9.914 -42.781 -3.906 1 93.94 325 ASN B C 1
ATOM 6068 O O . ASN B 1 325 ? -10.648 -41.812 -3.77 1 93.94 325 ASN B O 1
ATOM 6072 N N . ILE B 1 326 ? -9.656 -43.625 -2.867 1 92.44 326 ILE B N 1
ATOM 6073 C CA . ILE B 1 326 ? -10.164 -43.406 -1.515 1 92.44 326 ILE B CA 1
ATOM 6074 C C . ILE B 1 326 ? -8.992 -43.25 -0.55 1 92.44 326 ILE B C 1
ATOM 6076 O O . ILE B 1 326 ? -8.312 -44.219 -0.203 1 92.44 326 ILE B O 1
ATOM 6080 N N . PRO B 1 327 ? -8.727 -42.062 -0.11 1 91.69 327 PRO B N 1
ATOM 6081 C CA . PRO B 1 327 ? -7.676 -41.875 0.893 1 91.69 327 PRO B CA 1
ATOM 6082 C C . PRO B 1 327 ? -8.086 -42.375 2.277 1 91.69 327 PRO B C 1
ATOM 6084 O O . PRO B 1 327 ? -9.094 -41.906 2.824 1 91.69 327 PRO B O 1
ATOM 6087 N N . LEU B 1 328 ? -7.391 -43.312 2.781 1 91.31 328 LEU B N 1
ATOM 6088 C CA . LEU B 1 328 ? -7.676 -43.844 4.102 1 91.31 328 LEU B CA 1
ATOM 6089 C C . LEU B 1 328 ? -6.855 -43.125 5.176 1 91.31 328 LEU B C 1
ATOM 6091 O O . LEU B 1 328 ? -7.395 -42.719 6.207 1 91.31 328 LEU B O 1
ATOM 6095 N N . PHE B 1 329 ? -5.543 -43.062 4.887 1 92.88 329 PHE B N 1
ATOM 6096 C CA . PHE B 1 329 ? -4.602 -42.344 5.73 1 92.88 329 PHE B CA 1
ATOM 6097 C C . PHE B 1 329 ? -3.748 -41.375 4.891 1 92.88 329 PHE B C 1
ATOM 6099 O O . PHE B 1 329 ? -2.906 -41.844 4.109 1 92.88 329 PHE B O 1
ATOM 6106 N N . ASP B 1 330 ? -4.016 -40.125 5.102 1 94.19 330 ASP B N 1
ATOM 6107 C CA . ASP B 1 330 ? -3.316 -39.156 4.273 1 94.19 330 ASP B CA 1
ATOM 6108 C C . ASP B 1 330 ? -2.348 -38.312 5.105 1 94.19 330 ASP B C 1
ATOM 6110 O O . ASP B 1 330 ? -2.184 -37.125 4.863 1 94.19 330 ASP B O 1
ATOM 6114 N N . ASN B 1 331 ? -1.801 -39.031 6.172 1 94.88 331 ASN B N 1
ATOM 6115 C CA . ASN B 1 331 ? -0.824 -38.375 7.035 1 94.88 331 ASN B CA 1
ATOM 6116 C C . ASN B 1 331 ? -1.391 -37.094 7.656 1 94.88 331 ASN B C 1
ATOM 6118 O O . ASN B 1 331 ? -0.712 -36.062 7.707 1 94.88 331 ASN B O 1
ATOM 6122 N N . ARG B 1 332 ? -2.691 -37.031 7.926 1 95.69 332 ARG B N 1
ATOM 6123 C CA . ARG B 1 332 ? -3.434 -36.031 8.688 1 95.69 332 ARG B CA 1
ATOM 6124 C C . ARG B 1 332 ? -3.67 -34.781 7.859 1 95.69 332 ARG B C 1
ATOM 6126 O O . ARG B 1 332 ? -3.99 -33.719 8.406 1 95.69 332 ARG B O 1
ATOM 6133 N N . GLN B 1 333 ? -3.438 -34.75 6.609 1 95.25 333 GLN B N 1
ATOM 6134 C CA . GLN B 1 333 ? -3.576 -33.594 5.746 1 95.25 333 GLN B CA 1
ATOM 6135 C C . GLN B 1 333 ? -5.012 -33.094 5.746 1 95.25 333 GLN B C 1
ATOM 6137 O O . GLN B 1 333 ? -5.25 -31.891 5.957 1 95.25 333 GLN B O 1
ATOM 6142 N N . THR B 1 334 ? -6.059 -33.938 5.559 1 95.44 334 THR B N 1
ATOM 6143 C CA . THR B 1 334 ? -7.461 -33.531 5.488 1 95.44 334 THR B CA 1
ATOM 6144 C C . THR B 1 334 ? -7.961 -33.062 6.855 1 95.44 334 THR B C 1
ATOM 6146 O O . THR B 1 334 ? -8.648 -32.062 6.965 1 95.44 334 THR B O 1
ATOM 6149 N N . LYS B 1 335 ? -7.652 -33.812 7.871 1 95.75 335 LYS B N 1
ATOM 6150 C CA . LYS B 1 335 ? -8.062 -33.438 9.219 1 95.75 335 LYS B CA 1
ATOM 6151 C C . LYS B 1 335 ? -7.535 -32.062 9.586 1 95.75 335 LYS B C 1
ATOM 6153 O O . LYS B 1 335 ? -8.266 -31.234 10.141 1 95.75 335 LYS B O 1
ATOM 6158 N N . THR B 1 336 ? -6.258 -31.812 9.328 1 96.88 336 THR B N 1
ATOM 6159 C CA . THR B 1 336 ? -5.656 -30.516 9.594 1 96.88 336 THR B CA 1
ATOM 6160 C C . THR B 1 336 ? -6.348 -29.422 8.781 1 96.88 336 THR B C 1
ATOM 6162 O O . THR B 1 336 ? -6.645 -28.344 9.305 1 96.88 336 THR B O 1
ATOM 6165 N N . ALA B 1 337 ? -6.629 -29.656 7.523 1 96.88 337 ALA B N 1
ATOM 6166 C CA . ALA B 1 337 ? -7.305 -28.688 6.668 1 96.88 337 ALA B CA 1
ATOM 6167 C C . ALA B 1 337 ? -8.688 -28.328 7.215 1 96.88 337 ALA B C 1
ATOM 6169 O O . ALA B 1 337 ? -9.078 -27.156 7.23 1 96.88 337 ALA B O 1
ATOM 6170 N N . VAL B 1 338 ? -9.438 -29.359 7.668 1 97.19 338 VAL B N 1
ATOM 6171 C CA . VAL B 1 338 ? -10.766 -29.141 8.227 1 97.19 338 VAL B CA 1
ATOM 6172 C C . VAL B 1 338 ? -10.664 -28.312 9.5 1 97.19 338 VAL B C 1
ATOM 6174 O O . VAL B 1 338 ? -11.398 -27.328 9.664 1 97.19 338 VAL B O 1
ATOM 6177 N N . ASN B 1 339 ? -9.734 -28.672 10.367 1 97.38 339 ASN B N 1
ATOM 6178 C CA . ASN B 1 339 ? -9.57 -27.922 11.609 1 97.38 339 ASN B CA 1
ATOM 6179 C C . ASN B 1 339 ? -9.188 -26.469 11.344 1 97.38 339 ASN B C 1
ATOM 6181 O O . ASN B 1 339 ? -9.695 -25.562 11.992 1 97.38 339 ASN B O 1
ATOM 6185 N N . LYS B 1 340 ? -8.25 -26.297 10.398 1 97 340 LYS B N 1
ATOM 6186 C CA . LYS B 1 340 ? -7.848 -24.938 10.047 1 97 340 LYS B CA 1
ATOM 6187 C C . LYS B 1 340 ? -9.016 -24.141 9.461 1 97 340 LYS B C 1
ATOM 6189 O O . LYS B 1 340 ? -9.148 -22.938 9.719 1 97 340 LYS B O 1
ATOM 6194 N N . ALA B 1 341 ? -9.812 -24.766 8.656 1 97.31 341 ALA B N 1
ATOM 6195 C CA . ALA B 1 341 ? -10.992 -24.109 8.086 1 97.31 341 ALA B CA 1
ATOM 6196 C C . ALA B 1 341 ? -11.984 -23.719 9.18 1 97.31 341 ALA B C 1
ATOM 6198 O O . ALA B 1 341 ? -12.594 -22.641 9.117 1 97.31 341 ALA B O 1
ATOM 6199 N N . LEU B 1 342 ? -12.125 -24.609 10.141 1 97.88 342 LEU B N 1
ATOM 6200 C CA . LEU B 1 342 ? -13.008 -24.297 11.258 1 97.88 342 LEU B CA 1
ATOM 6201 C C . LEU B 1 342 ? -12.484 -23.109 12.055 1 97.88 342 LEU B C 1
ATOM 6203 O O . LEU B 1 342 ? -13.258 -22.25 12.477 1 97.88 342 LEU B O 1
ATOM 6207 N N . LEU B 1 343 ? -11.164 -23.078 12.289 1 97.19 343 LEU B N 1
ATOM 6208 C CA . LEU B 1 343 ? -10.555 -21.953 12.969 1 97.19 343 LEU B CA 1
ATOM 6209 C C . LEU B 1 343 ? -10.742 -20.672 12.164 1 97.19 343 LEU B C 1
ATOM 6211 O O . LEU B 1 343 ? -11 -19.609 12.734 1 97.19 343 LEU B O 1
ATOM 6215 N N . GLN B 1 344 ? -10.641 -20.766 10.875 1 96.94 344 GLN B N 1
ATOM 6216 C CA . GLN B 1 344 ? -10.844 -19.594 10.016 1 96.94 344 GLN B CA 1
ATOM 6217 C C . GLN B 1 344 ? -12.281 -19.094 10.102 1 96.94 344 GLN B C 1
ATOM 6219 O O . GLN B 1 344 ? -12.531 -17.891 10.062 1 96.94 344 GLN B O 1
ATOM 6224 N N . LYS B 1 345 ? -13.203 -20.031 10.172 1 97.25 345 LYS B N 1
ATOM 6225 C CA . LYS B 1 345 ? -14.602 -19.656 10.359 1 97.25 345 LYS B CA 1
ATOM 6226 C C . LYS B 1 345 ? -14.773 -18.828 11.641 1 97.25 345 LYS B C 1
ATOM 6228 O O . LYS B 1 345 ? -15.461 -17.812 11.641 1 97.25 345 LYS B O 1
ATOM 6233 N N . GLN B 1 346 ? -14.156 -19.219 12.727 1 97.19 346 GLN B N 1
ATOM 6234 C CA . GLN B 1 346 ? -14.211 -18.453 13.969 1 97.19 346 GLN B CA 1
ATOM 6235 C C . GLN B 1 346 ? -13.609 -17.062 13.797 1 97.19 346 GLN B C 1
ATOM 6237 O O . GLN B 1 346 ? -14.117 -16.094 14.359 1 97.19 346 GLN B O 1
ATOM 6242 N N . SER B 1 347 ? -12.523 -17.016 13.039 1 97.19 347 SER B N 1
ATOM 6243 C CA . SER B 1 347 ? -11.906 -15.727 12.766 1 97.19 347 SER B CA 1
ATOM 6244 C C . SER B 1 347 ? -12.867 -14.797 12.039 1 97.19 347 SER B C 1
ATOM 6246 O O . SER B 1 347 ? -12.953 -13.609 12.367 1 97.19 347 SER B O 1
ATOM 6248 N N . TYR B 1 348 ? -13.594 -15.352 11.07 1 97.12 348 TYR B N 1
ATOM 6249 C CA . TYR B 1 348 ? -14.57 -14.555 10.336 1 97.12 348 TYR B CA 1
ATOM 6250 C C . TYR B 1 348 ? -15.688 -14.078 11.25 1 97.12 348 TYR B C 1
ATOM 6252 O O . TYR B 1 348 ? -16.203 -12.969 11.094 1 97.12 348 TYR B O 1
ATOM 6260 N N . MET B 1 349 ? -16.094 -14.914 12.172 1 97.56 349 MET B N 1
ATOM 6261 C CA . MET B 1 349 ? -17.109 -14.523 13.141 1 97.56 349 MET B CA 1
ATOM 6262 C C . MET B 1 349 ? -16.625 -13.352 13.992 1 97.56 349 MET B C 1
ATOM 6264 O O . MET B 1 349 ? -17.391 -12.422 14.273 1 97.56 349 MET B O 1
ATOM 6268 N N . LEU B 1 350 ? -15.383 -13.383 14.367 1 96.56 350 LEU B N 1
ATOM 6269 C CA . LEU B 1 350 ? -14.797 -12.281 15.133 1 96.56 350 LEU B CA 1
ATOM 6270 C C . LEU B 1 350 ? -14.688 -11.023 14.273 1 96.56 350 LEU B C 1
ATOM 6272 O O . LEU B 1 350 ? -14.859 -9.914 14.781 1 96.56 350 LEU B O 1
ATOM 6276 N N . ASP B 1 351 ? -14.383 -11.273 13.031 1 96.19 351 ASP B N 1
ATOM 6277 C CA . ASP B 1 351 ? -14.312 -10.133 12.117 1 96.19 351 ASP B CA 1
ATOM 6278 C C . ASP B 1 351 ? -15.656 -9.414 12.039 1 96.19 351 ASP B C 1
ATOM 6280 O O . ASP B 1 351 ? -15.703 -8.18 12.016 1 96.19 351 ASP B O 1
ATOM 6284 N N . LEU B 1 352 ? -16.75 -10.148 11.906 1 96.69 352 LEU B N 1
ATOM 6285 C CA . LEU B 1 352 ? -18.078 -9.547 11.875 1 96.69 352 LEU B CA 1
ATOM 6286 C C . LEU B 1 352 ? -18.344 -8.742 13.141 1 96.69 352 LEU B C 1
ATOM 6288 O O . LEU B 1 352 ? -18.812 -7.602 13.07 1 96.69 352 LEU B O 1
ATOM 6292 N N . LYS B 1 353 ? -17.969 -9.266 14.312 1 96.62 353 LYS B N 1
ATOM 6293 C CA . LYS B 1 353 ? -18.125 -8.555 15.578 1 96.62 353 LYS B CA 1
ATOM 6294 C C . LYS B 1 353 ? -17.297 -7.27 15.602 1 96.62 353 LYS B C 1
ATOM 6296 O O . LYS B 1 353 ? -17.766 -6.23 16.078 1 96.62 353 LYS B O 1
ATOM 6301 N N . ASP B 1 354 ? -16.125 -7.375 15.133 1 96.31 354 ASP B N 1
ATOM 6302 C CA . ASP B 1 354 ? -15.234 -6.215 15.055 1 96.31 354 ASP B CA 1
ATOM 6303 C C . ASP B 1 354 ? -15.828 -5.121 14.172 1 96.31 354 ASP B C 1
ATOM 6305 O O . ASP B 1 354 ? -15.828 -3.945 14.539 1 96.31 354 ASP B O 1
ATOM 6309 N N . LYS B 1 355 ? -16.375 -5.504 13.016 1 96.5 355 LYS B N 1
ATOM 6310 C CA . LYS B 1 355 ? -16.969 -4.539 12.094 1 96.5 355 LYS B CA 1
ATOM 6311 C C . LYS B 1 355 ? -18.203 -3.881 12.719 1 96.5 355 LYS B C 1
ATOM 6313 O O . LYS B 1 355 ? -18.438 -2.686 12.539 1 96.5 355 LYS B O 1
ATOM 6318 N N . GLN B 1 356 ? -18.969 -4.68 13.414 1 95.94 356 GLN B N 1
ATOM 6319 C CA . GLN B 1 356 ? -20.141 -4.148 14.102 1 95.94 356 GLN B CA 1
ATOM 6320 C C . GLN B 1 356 ? -19.734 -3.146 15.18 1 95.94 356 GLN B C 1
ATOM 6322 O O . GLN B 1 356 ? -20.328 -2.072 15.289 1 95.94 356 GLN B O 1
ATOM 6327 N N . THR B 1 357 ? -18.75 -3.475 15.969 1 96.06 357 THR B N 1
ATOM 6328 C CA . THR B 1 357 ? -18.266 -2.594 17.031 1 96.06 357 THR B CA 1
ATOM 6329 C C . THR B 1 357 ? -17.703 -1.3 16.438 1 96.06 357 THR B C 1
ATOM 6331 O O . THR B 1 357 ? -17.984 -0.211 16.938 1 96.06 357 THR B O 1
ATOM 6334 N N . LYS B 1 358 ? -16.938 -1.439 15.383 1 95.62 358 LYS B N 1
ATOM 6335 C CA . LYS B 1 358 ? -16.359 -0.262 14.734 1 95.62 358 LYS B CA 1
ATOM 6336 C C . LYS B 1 358 ? -17.453 0.624 14.141 1 95.62 358 LYS B C 1
ATOM 6338 O O . LYS B 1 358 ? -17.375 1.852 14.219 1 95.62 358 LYS B O 1
ATOM 6343 N N . LEU B 1 359 ? -18.453 -0.032 13.5 1 95.69 359 LEU B N 1
ATOM 6344 C CA . LEU B 1 359 ? -19.578 0.72 12.945 1 95.69 359 LEU B CA 1
ATOM 6345 C C . LEU B 1 359 ? -20.297 1.5 14.039 1 95.69 359 LEU B C 1
ATOM 6347 O O . LEU B 1 359 ? -20.578 2.689 13.875 1 95.69 359 LEU B O 1
ATOM 6351 N N . TYR B 1 360 ? -20.516 0.854 15.195 1 95.31 360 TYR B N 1
ATOM 6352 C CA . TYR B 1 360 ? -21.172 1.51 16.328 1 95.31 360 TYR B CA 1
ATOM 6353 C C . TYR B 1 360 ? -20.344 2.684 16.828 1 95.31 360 TYR B C 1
ATOM 6355 O O . TYR B 1 360 ? -20.875 3.777 17.047 1 95.31 360 TYR B O 1
ATOM 6363 N N . SER B 1 361 ? -19.109 2.43 17.016 1 95.56 361 SER B N 1
ATOM 6364 C CA . SER B 1 361 ? -18.203 3.463 17.5 1 95.56 361 SER B CA 1
ATOM 6365 C C . SER B 1 361 ? -18.156 4.656 16.562 1 95.56 361 SER B C 1
ATOM 6367 O O . SER B 1 361 ? -18.156 5.809 17 1 95.56 361 SER B O 1
ATOM 6369 N N . THR B 1 362 ? -18.125 4.41 15.312 1 94.62 362 THR B N 1
ATOM 6370 C CA . THR B 1 362 ? -18.062 5.473 14.312 1 94.62 362 THR B CA 1
ATOM 6371 C C . THR B 1 362 ? -19.328 6.309 14.336 1 94.62 362 THR B C 1
ATOM 6373 O O . THR B 1 362 ? -19.281 7.539 14.336 1 94.62 362 THR B O 1
ATOM 6376 N N . ILE B 1 363 ? -20.453 5.672 14.367 1 94.25 363 ILE B N 1
ATOM 6377 C CA . ILE B 1 363 ? -21.734 6.363 14.398 1 94.25 363 ILE B CA 1
ATOM 6378 C C . ILE B 1 363 ? -21.859 7.168 15.688 1 94.25 363 ILE B C 1
ATOM 6380 O O . ILE B 1 363 ? -22.297 8.32 15.664 1 94.25 363 ILE B O 1
ATOM 6384 N N . GLU B 1 364 ? -21.422 6.551 16.781 1 94.38 364 GLU B N 1
ATOM 6385 C CA . GLU B 1 364 ? -21.438 7.258 18.062 1 94.38 364 GLU B CA 1
ATOM 6386 C C . GLU B 1 364 ? -20.547 8.492 18.031 1 94.38 364 GLU B C 1
ATOM 6388 O O . GLU B 1 364 ? -20.906 9.547 18.562 1 94.38 364 GLU B O 1
ATOM 6393 N N . ASP B 1 365 ? -19.453 8.375 17.438 1 93.81 365 ASP B N 1
ATOM 6394 C CA . ASP B 1 365 ? -18.531 9.5 17.312 1 93.81 365 ASP B CA 1
ATOM 6395 C C . ASP B 1 365 ? -19.156 10.633 16.5 1 93.81 365 ASP B C 1
ATOM 6397 O O . ASP B 1 365 ? -19.125 11.797 16.922 1 93.81 365 ASP B O 1
ATOM 6401 N N . TYR B 1 366 ? -19.719 10.305 15.352 1 92.31 366 TYR B N 1
ATOM 6402 C CA . TYR B 1 366 ? -20.375 11.32 14.539 1 92.31 366 TYR B CA 1
ATOM 6403 C C . TYR B 1 366 ? -21.547 11.953 15.281 1 92.31 366 TYR B C 1
ATOM 6405 O O . TYR B 1 366 ? -21.766 13.156 15.188 1 92.31 366 TYR B O 1
ATOM 6413 N N . TRP B 1 367 ? -22.281 11.133 16.031 1 92.56 367 TRP B N 1
ATOM 6414 C CA . TRP B 1 367 ? -23.422 11.617 16.812 1 92.56 367 TRP B CA 1
ATOM 6415 C C . TRP B 1 367 ? -22.969 12.578 17.906 1 92.56 367 TRP B C 1
ATOM 6417 O O . TRP B 1 367 ? -23.547 13.656 18.078 1 92.56 367 TRP B O 1
ATOM 6427 N N . LEU B 1 368 ? -21.891 12.164 18.625 1 92.62 368 LEU B N 1
ATOM 6428 C CA . LEU B 1 368 ? -21.328 13.016 19.672 1 92.62 368 LEU B CA 1
ATOM 6429 C C . LEU B 1 368 ? -20.828 14.344 19.078 1 92.62 368 LEU B C 1
ATOM 6431 O O . LEU B 1 368 ? -21.094 15.406 19.656 1 92.62 368 LEU B O 1
ATOM 6435 N N . GLN B 1 369 ? -20.156 14.273 17.969 1 92.12 369 GLN B N 1
ATOM 6436 C CA . GLN B 1 369 ? -19.641 15.477 17.328 1 92.12 369 GLN B CA 1
ATOM 6437 C C . GLN B 1 369 ? -20.781 16.359 16.828 1 92.12 369 GLN B C 1
ATOM 6439 O O . GLN B 1 369 ? -20.734 17.578 16.969 1 92.12 369 GLN B O 1
ATOM 6444 N N . ALA B 1 370 ? -21.797 15.75 16.25 1 89.62 370 ALA B N 1
ATOM 6445 C CA . ALA B 1 370 ? -22.938 16.516 15.75 1 89.62 370 ALA B CA 1
ATOM 6446 C C . ALA B 1 370 ? -23.656 17.234 16.891 1 89.62 370 ALA B C 1
ATOM 6448 O O . ALA B 1 370 ? -23.938 18.438 16.797 1 89.62 370 ALA B O 1
ATOM 6449 N N . THR B 1 371 ? -23.859 16.531 18.031 1 89.69 371 THR B N 1
ATOM 6450 C CA . THR B 1 371 ? -24.562 17.094 19.172 1 89.69 371 THR B CA 1
ATOM 6451 C C . THR B 1 371 ? -23.703 18.172 19.859 1 89.69 371 THR B C 1
ATOM 6453 O O . THR B 1 371 ? -24.203 19.25 20.156 1 89.69 371 THR B O 1
ATOM 6456 N N . ASN B 1 372 ? -22.438 17.828 20.016 1 91.31 372 ASN B N 1
ATOM 6457 C CA . ASN B 1 372 ? -21.531 18.781 20.656 1 91.31 372 ASN B CA 1
ATOM 6458 C C . ASN B 1 372 ? -21.359 20.031 19.828 1 91.31 372 ASN B C 1
ATOM 6460 O O . ASN B 1 372 ? -21.375 21.156 20.359 1 91.31 372 ASN B O 1
ATOM 6464 N N . ASN B 1 373 ? -21.203 19.844 18.578 1 90.19 373 ASN B N 1
ATOM 6465 C CA . ASN B 1 373 ? -20.969 21 17.719 1 90.19 373 ASN B CA 1
ATOM 6466 C C . ASN B 1 373 ? -22.219 21.859 17.578 1 90.19 373 ASN B C 1
ATOM 6468 O O . ASN B 1 373 ? -22.141 23.078 17.422 1 90.19 373 ASN B O 1
ATOM 6472 N N . GLN B 1 374 ? -23.406 21.281 17.641 1 88.38 374 GLN B N 1
ATOM 6473 C CA . GLN B 1 374 ? -24.641 22.062 17.641 1 88.38 374 GLN B CA 1
ATOM 6474 C C . GLN B 1 374 ? -24.734 22.953 18.875 1 88.38 374 GLN B C 1
ATOM 6476 O O . GLN B 1 374 ? -25.094 24.125 18.766 1 88.38 374 GLN B O 1
ATOM 6481 N N . HIS B 1 375 ? -24.281 22.375 20 1 88.62 375 HIS B N 1
ATOM 6482 C CA . HIS B 1 375 ? -24.25 23.141 21.234 1 88.62 375 HIS B CA 1
ATOM 6483 C C . HIS B 1 375 ? -23.203 24.234 21.172 1 88.62 375 HIS B C 1
ATOM 6485 O O . HIS B 1 375 ? -23.438 25.375 21.609 1 88.62 375 HIS B O 1
ATOM 6491 N N . ARG B 1 376 ? -22.109 23.875 20.594 1 90.5 376 ARG B N 1
ATOM 6492 C CA . ARG B 1 376 ? -21.031 24.844 20.453 1 90.5 376 ARG B CA 1
ATOM 6493 C C . ARG B 1 376 ? -21.438 25.984 19.516 1 90.5 376 ARG B C 1
ATOM 6495 O O . ARG B 1 376 ? -21.078 27.141 19.75 1 90.5 376 ARG B O 1
ATOM 6502 N N . LEU B 1 377 ? -22.156 25.625 18.484 1 90.44 377 LEU B N 1
ATOM 6503 C CA . LEU B 1 377 ? -22.578 26.625 17.516 1 90.44 377 LEU B CA 1
ATOM 6504 C C . LEU B 1 377 ? -23.516 27.641 18.172 1 90.44 377 LEU B C 1
ATOM 6506 O O . LEU B 1 377 ? -23.359 28.844 17.969 1 90.44 377 LEU B O 1
ATOM 6510 N N . ARG B 1 378 ? -24.359 27.188 19.016 1 88.81 378 ARG B N 1
ATOM 6511 C CA . ARG B 1 378 ? -25.281 28.078 19.719 1 88.81 378 ARG B CA 1
ATOM 6512 C C . ARG B 1 378 ? -24.531 29.016 20.656 1 88.81 378 ARG B C 1
ATOM 6514 O O . ARG B 1 378 ? -24.781 30.234 20.656 1 88.81 378 ARG B O 1
ATOM 6521 N N . ALA B 1 379 ? -23.578 28.422 21.344 1 91.19 379 ALA B N 1
ATOM 6522 C CA . ALA B 1 379 ? -22.766 29.234 22.266 1 91.19 379 ALA B CA 1
ATOM 6523 C C . ALA B 1 379 ? -21.891 30.203 21.5 1 91.19 379 ALA B C 1
ATOM 6525 O O . ALA B 1 379 ? -21.719 31.359 21.906 1 91.19 379 ALA B O 1
ATOM 6526 N N . ALA B 1 380 ? -21.375 29.75 20.391 1 92.38 380 ALA B N 1
ATOM 6527 C CA . ALA B 1 380 ? -20.469 30.562 19.594 1 92.38 380 ALA B CA 1
ATOM 6528 C C . ALA B 1 380 ? -21.219 31.734 18.953 1 92.38 380 ALA B C 1
ATOM 6530 O O . ALA B 1 380 ? -20.672 32.844 18.812 1 92.38 380 ALA B O 1
ATOM 6531 N N . MET B 1 381 ? -22.453 31.516 18.531 1 91.5 381 MET B N 1
ATOM 6532 C CA . MET B 1 381 ? -23.25 32.562 17.938 1 91.5 381 MET B CA 1
ATOM 6533 C C . MET B 1 381 ? -23.484 33.688 18.938 1 91.5 381 MET B C 1
ATOM 6535 O O . MET B 1 381 ? -23.375 34.875 18.594 1 91.5 381 MET B O 1
ATOM 6539 N N . ILE B 1 382 ? -23.719 33.281 20.172 1 92.12 382 ILE B N 1
ATOM 6540 C CA . ILE B 1 382 ? -23.922 34.281 21.234 1 92.12 382 ILE B CA 1
ATOM 6541 C C . ILE B 1 382 ? -22.625 35 21.531 1 92.12 382 ILE B C 1
ATOM 6543 O O . ILE B 1 382 ? -22.625 36.25 21.672 1 92.12 382 ILE B O 1
ATOM 6547 N N . SER B 1 383 ? -21.547 34.281 21.578 1 93.25 383 SER B N 1
ATOM 6548 C CA . SER B 1 383 ? -20.234 34.875 21.828 1 93.25 383 SER B CA 1
ATOM 6549 C C . SER B 1 383 ? -19.859 35.844 20.734 1 93.25 383 SER B C 1
ATOM 6551 O O . SER B 1 383 ? -19.328 36.938 21.016 1 93.25 383 SER B O 1
ATOM 6553 N N . THR B 1 384 ? -20.125 35.5 19.516 1 94.25 384 THR B N 1
ATOM 6554 C CA . THR B 1 384 ? -19.797 36.375 18.391 1 94.25 384 THR B CA 1
ATOM 6555 C C . THR B 1 384 ? -20.609 37.656 18.438 1 94.25 384 THR B C 1
ATOM 6557 O O . THR B 1 384 ? -20.078 38.75 18.234 1 94.25 384 THR B O 1
ATOM 6560 N N . LYS B 1 385 ? -21.844 37.531 18.766 1 93.5 385 LYS B N 1
ATOM 6561 C CA . LYS B 1 385 ? -22.688 38.719 18.859 1 93.5 385 LYS B CA 1
ATOM 6562 C C . LYS B 1 385 ? -22.219 39.656 19.969 1 93.5 385 LYS B C 1
ATOM 6564 O O . LYS B 1 385 ? -22.156 40.875 19.781 1 93.5 385 LYS B O 1
ATOM 6569 N N . SER B 1 386 ? -21.828 39.062 21.078 1 93.44 386 SER B N 1
ATOM 6570 C CA . SER B 1 386 ? -21.328 39.844 22.203 1 93.44 386 SER B CA 1
ATOM 6571 C C . SER B 1 386 ? -20 40.5 21.875 1 93.44 386 SER B C 1
ATOM 6573 O O . SER B 1 386 ? -19.766 41.656 22.234 1 93.44 386 SER B O 1
ATOM 6575 N N . ALA B 1 387 ? -19.156 39.75 21.234 1 93.62 387 ALA B N 1
ATOM 6576 C CA . ALA B 1 387 ? -17.844 40.25 20.875 1 93.62 387 ALA B CA 1
ATOM 6577 C C . ALA B 1 387 ? -17.969 41.375 19.828 1 93.62 387 ALA B C 1
ATOM 6579 O O . ALA B 1 387 ? -17.203 42.344 19.844 1 93.62 387 ALA B O 1
ATOM 6580 N N . GLU B 1 388 ? -18.891 41.25 18.953 1 93 388 GLU B N 1
ATOM 6581 C CA . GLU B 1 388 ? -19.125 42.25 17.938 1 93 388 GLU B CA 1
ATOM 6582 C C . GLU B 1 388 ? -19.609 43.562 18.562 1 93 388 GLU B C 1
ATOM 6584 O O . GLU B 1 388 ? -19.125 44.625 18.219 1 93 388 GLU B O 1
ATOM 6589 N N . GLU B 1 389 ? -20.5 43.469 19.547 1 93.19 389 GLU B N 1
ATOM 6590 C CA . GLU B 1 389 ? -21.016 44.656 20.234 1 93.19 389 GLU B CA 1
ATOM 6591 C C . GLU B 1 389 ? -19.922 45.312 21.062 1 93.19 389 GLU B C 1
ATOM 6593 O O . GLU B 1 389 ? -19.797 46.562 21.047 1 93.19 389 GLU B O 1
ATOM 6598 N N . SER B 1 390 ? -19.188 44.438 21.672 1 92.56 390 SER B N 1
ATOM 6599 C CA . SER B 1 390 ? -18.094 44.969 22.469 1 92.56 390 SER B CA 1
ATOM 6600 C C . SER B 1 390 ? -17.078 45.719 21.609 1 92.56 390 SER B C 1
ATOM 6602 O O . SER B 1 390 ? -16.625 46.781 21.953 1 92.56 390 SER B O 1
ATOM 6604 N N . TYR B 1 391 ? -16.734 45.219 20.516 1 92.69 391 TYR B N 1
ATOM 6605 C CA . TYR B 1 391 ? -15.727 45.812 19.641 1 92.69 391 TYR B CA 1
ATOM 6606 C C . TYR B 1 391 ? -16.25 47.125 19.031 1 92.69 391 TYR B C 1
ATOM 6608 O O . TYR B 1 391 ? -15.484 48.062 18.875 1 92.69 391 TYR B O 1
ATOM 6616 N N . GLN B 1 392 ? -17.5 47.125 18.703 1 91.69 392 GLN B N 1
ATOM 6617 C CA . GLN B 1 392 ? -18.094 48.344 18.141 1 91.69 392 GLN B CA 1
ATOM 6618 C C . GLN B 1 392 ? -18.031 49.5 19.125 1 91.69 392 GLN B C 1
ATOM 6620 O O . GLN B 1 392 ? -17.734 50.656 18.75 1 91.69 392 GLN B O 1
ATOM 6625 N N . LEU B 1 393 ? -18.25 49.156 20.391 1 91.25 393 LEU B N 1
ATOM 6626 C CA . LEU B 1 393 ? -18.172 50.156 21.438 1 91.25 393 LEU B CA 1
ATOM 6627 C C . LEU B 1 393 ? -16.734 50.625 21.625 1 91.25 393 LEU B C 1
ATOM 6629 O O . LEU B 1 393 ? -16.5 51.844 21.797 1 91.25 393 LEU B O 1
ATOM 6633 N N . LEU B 1 394 ? -15.852 49.656 21.609 1 90.44 394 LEU B N 1
ATOM 6634 C CA . LEU B 1 394 ? -14.445 49.969 21.766 1 90.44 394 LEU B CA 1
ATOM 6635 C C . LEU B 1 394 ? -13.945 50.812 20.594 1 90.44 394 LEU B C 1
ATOM 6637 O O . LEU B 1 394 ? -13.172 51.75 20.797 1 90.44 394 LEU B O 1
ATOM 6641 N N . LYS B 1 395 ? -14.32 50.5 19.469 1 90.38 395 LYS B N 1
ATOM 6642 C CA . LYS B 1 395 ? -13.922 51.25 18.281 1 90.38 395 LYS B CA 1
ATOM 6643 C C . LYS B 1 395 ? -14.43 52.688 18.312 1 90.38 395 LYS B C 1
ATOM 6645 O O . LYS B 1 395 ? -13.703 53.625 17.969 1 90.38 395 LYS B O 1
ATOM 6650 N N . ALA B 1 396 ? -15.664 52.906 18.812 1 89.31 396 ALA B N 1
ATOM 6651 C CA . ALA B 1 396 ? -16.219 54.25 18.938 1 89.31 396 ALA B CA 1
ATOM 6652 C C . ALA B 1 396 ? -15.43 55.094 19.938 1 89.31 396 ALA B C 1
ATOM 6654 O O . ALA B 1 396 ? -15.148 56.25 19.688 1 89.31 396 ALA B O 1
ATOM 6655 N N . LYS B 1 397 ? -15.039 54.438 21 1 90.06 397 LYS B N 1
ATOM 6656 C CA . LYS B 1 397 ? -14.25 55.125 22.016 1 90.06 397 LYS B CA 1
ATOM 6657 C C . LYS B 1 397 ? -12.852 55.438 21.5 1 90.06 397 LYS B C 1
ATOM 6659 O O . LYS B 1 397 ? -12.297 56.5 21.828 1 90.06 397 LYS B O 1
ATOM 6664 N N . PHE B 1 398 ? -12.312 54.562 20.812 1 88.44 398 PHE B N 1
ATOM 6665 C CA . PHE B 1 398 ? -10.992 54.781 20.234 1 88.44 398 PHE B CA 1
ATOM 6666 C C . PHE B 1 398 ? -11.016 55.938 19.234 1 88.44 398 PHE B C 1
ATOM 6668 O O . PHE B 1 398 ? -10.117 56.781 19.234 1 88.44 398 PHE B O 1
ATOM 6675 N N . ASP B 1 399 ? -12.094 56 18.469 1 86.25 399 ASP B N 1
ATOM 6676 C CA . ASP B 1 399 ? -12.219 57.031 17.469 1 86.25 399 ASP B CA 1
ATOM 6677 C C . ASP B 1 399 ? -12.305 58.406 18.125 1 86.25 399 ASP B C 1
ATOM 6679 O O . ASP B 1 399 ? -11.93 59.438 17.516 1 86.25 399 ASP B O 1
ATOM 6683 N N . GLU B 1 400 ? -12.742 58.375 19.422 1 83.69 400 GLU B N 1
ATOM 6684 C CA . GLU B 1 400 ? -12.828 59.625 20.188 1 83.69 400 GLU B CA 1
ATOM 6685 C C . GLU B 1 400 ? -11.625 59.781 21.109 1 83.69 400 GLU B C 1
ATOM 6687 O O . GLU B 1 400 ? -11.594 60.688 21.953 1 83.69 400 GLU B O 1
ATOM 6692 N N . ASN B 1 401 ? -10.68 58.875 20.953 1 82.06 401 ASN B N 1
ATOM 6693 C CA . ASN B 1 401 ? -9.438 58.875 21.719 1 82.06 401 ASN B CA 1
ATOM 6694 C C . ASN B 1 401 ? -9.695 58.719 23.219 1 82.06 401 ASN B C 1
ATOM 6696 O O . ASN B 1 401 ? -9.047 59.375 24.031 1 82.06 401 ASN B O 1
ATOM 6700 N N . LEU B 1 402 ? -10.609 57.812 23.516 1 81.88 402 LEU B N 1
ATOM 6701 C CA . LEU B 1 402 ? -11 57.656 24.906 1 81.88 402 LEU B CA 1
ATOM 6702 C C . LEU B 1 402 ? -10.422 56.375 25.5 1 81.88 402 LEU B C 1
ATOM 6704 O O . LEU B 1 402 ? -10.508 56.156 26.703 1 81.88 402 LEU B O 1
ATOM 6708 N N . ILE B 1 403 ? -9.836 55.531 24.641 1 80.75 403 ILE B N 1
ATOM 6709 C CA . ILE B 1 403 ? -9.312 54.281 25.156 1 80.75 403 ILE B CA 1
ATOM 6710 C C . ILE B 1 403 ? -7.906 54.031 24.609 1 80.75 403 ILE B C 1
ATOM 6712 O O . ILE B 1 403 ? -7.512 54.625 23.609 1 80.75 403 ILE B O 1
ATOM 6716 N N . ASN B 1 404 ? -7.293 53.156 25.359 1 78.62 404 ASN B N 1
ATOM 6717 C CA . ASN B 1 404 ? -5.941 52.75 24.969 1 78.62 404 ASN B CA 1
ATOM 6718 C C . ASN B 1 404 ? -5.961 51.719 23.844 1 78.62 404 ASN B C 1
ATOM 6720 O O . ASN B 1 404 ? -6.941 51 23.688 1 78.62 404 ASN B O 1
ATOM 6724 N N . ILE B 1 405 ? -4.988 51.812 23.031 1 80.19 405 ILE B N 1
ATOM 6725 C CA . ILE B 1 405 ? -4.844 50.938 21.859 1 80.19 405 ILE B CA 1
ATOM 6726 C C . ILE B 1 405 ? -4.836 49.469 22.312 1 80.19 405 ILE B C 1
ATOM 6728 O O . ILE B 1 405 ? -5.305 48.594 21.578 1 80.19 405 ILE B O 1
ATOM 6732 N N . VAL B 1 406 ? -4.379 49.188 23.469 1 77.94 406 VAL B N 1
ATOM 6733 C CA . VAL B 1 406 ? -4.301 47.844 23.969 1 77.94 406 VAL B CA 1
ATOM 6734 C C . VAL B 1 406 ? -5.707 47.25 24.141 1 77.94 406 VAL B C 1
ATOM 6736 O O . VAL B 1 406 ? -5.953 46.094 23.812 1 77.94 406 VAL B O 1
ATOM 6739 N N . GLU B 1 407 ? -6.57 48.094 24.578 1 83.19 407 GLU B N 1
ATOM 6740 C CA . GLU B 1 407 ? -7.957 47.688 24.75 1 83.19 407 GLU B CA 1
ATOM 6741 C C . GLU B 1 407 ? -8.617 47.375 23.406 1 83.19 407 GLU B C 1
ATOM 6743 O O . GLU B 1 407 ? -9.352 46.406 23.266 1 83.19 407 GLU B O 1
ATOM 6748 N N . LEU B 1 408 ? -8.336 48.25 22.516 1 85.94 408 LEU B N 1
ATOM 6749 C CA . LEU B 1 408 ? -8.875 48.031 21.172 1 85.94 408 LEU B CA 1
ATOM 6750 C C . LEU B 1 408 ? -8.367 46.75 20.562 1 85.94 408 LEU B C 1
ATOM 6752 O O . LEU B 1 408 ? -9.141 45.969 19.984 1 85.94 408 LEU B O 1
ATOM 6756 N N . MET B 1 409 ? -7.109 46.5 20.703 1 84.62 409 MET B N 1
ATOM 6757 C CA . MET B 1 409 ? -6.488 45.312 20.141 1 84.62 409 MET B CA 1
ATOM 6758 C C . MET B 1 409 ? -7.035 44.062 20.797 1 84.62 409 MET B C 1
ATOM 6760 O O . MET B 1 409 ? -7.273 43.062 20.125 1 84.62 409 MET B O 1
ATOM 6764 N N . LYS B 1 410 ? -7.203 44.094 22.031 1 85.25 410 LYS B N 1
ATOM 6765 C CA . LYS B 1 410 ? -7.773 42.969 22.766 1 85.25 410 LYS B CA 1
ATOM 6766 C C . LYS B 1 410 ? -9.195 42.656 22.281 1 85.25 410 LYS B C 1
ATOM 6768 O O . LYS B 1 410 ? -9.562 41.5 22.109 1 85.25 410 LYS B O 1
ATOM 6773 N N . GLY B 1 411 ? -9.945 43.688 22.156 1 87.88 411 GLY B N 1
ATOM 6774 C CA . GLY B 1 411 ? -11.289 43.531 21.625 1 87.88 411 GLY B CA 1
ATOM 6775 C C . GLY B 1 411 ? -11.312 42.906 20.234 1 87.88 411 GLY B C 1
ATOM 6776 O O . GLY B 1 411 ? -12.148 42.062 19.953 1 87.88 411 GLY B O 1
ATOM 6777 N N . LYS B 1 412 ? -10.477 43.375 19.453 1 89.25 412 LYS B N 1
ATOM 6778 C CA . LYS B 1 412 ? -10.398 42.844 18.094 1 89.25 412 LYS B CA 1
ATOM 6779 C C . LYS B 1 412 ? -10.016 41.375 18.094 1 89.25 412 LYS B C 1
ATOM 6781 O O . LYS B 1 412 ? -10.578 40.562 17.344 1 89.25 412 LYS B O 1
ATOM 6786 N N . ASP B 1 413 ? -9.055 41 18.891 1 87.12 413 ASP B N 1
ATOM 6787 C CA . ASP B 1 413 ? -8.625 39.625 19.016 1 87.12 413 ASP B CA 1
ATOM 6788 C C . ASP B 1 413 ? -9.781 38.75 19.469 1 87.12 413 ASP B C 1
ATOM 6790 O O . ASP B 1 413 ? -9.938 37.625 19 1 87.12 413 ASP B O 1
ATOM 6794 N N . GLN B 1 414 ? -10.469 39.281 20.406 1 89.69 414 GLN B N 1
ATOM 6795 C CA . GLN B 1 414 ? -11.625 38.531 20.906 1 89.69 414 GLN B CA 1
ATOM 6796 C C . GLN B 1 414 ? -12.656 38.344 19.797 1 89.69 414 GLN B C 1
ATOM 6798 O O . GLN B 1 414 ? -13.234 37.25 19.688 1 89.69 414 GLN B O 1
ATOM 6803 N N . LEU B 1 415 ? -12.922 39.344 19.062 1 91.56 415 LEU B N 1
ATOM 6804 C CA . LEU B 1 415 ? -13.867 39.219 17.953 1 91.56 415 LEU B CA 1
ATOM 6805 C C . LEU B 1 415 ? -13.391 38.219 16.906 1 91.56 415 LEU B C 1
ATOM 6807 O O . LEU B 1 415 ? -14.164 37.406 16.438 1 91.56 415 LEU B O 1
ATOM 6811 N N . MET B 1 416 ? -12.195 38.281 16.625 1 90.38 416 MET B N 1
ATOM 6812 C CA . MET B 1 416 ? -11.602 37.375 15.641 1 90.38 416 MET B CA 1
ATOM 6813 C C . MET B 1 416 ? -11.75 35.938 16.094 1 90.38 416 MET B C 1
ATOM 6815 O O . MET B 1 416 ? -12.172 35.062 15.32 1 90.38 416 MET B O 1
ATOM 6819 N N . ASN B 1 417 ? -11.359 35.688 17.281 1 91.12 417 ASN B N 1
ATOM 6820 C CA . ASN B 1 417 ? -11.453 34.344 17.828 1 91.12 417 ASN B CA 1
ATOM 6821 C C . ASN B 1 417 ? -12.891 33.844 17.859 1 91.12 417 ASN B C 1
ATOM 6823 O O . ASN B 1 417 ? -13.156 32.656 17.562 1 91.12 417 ASN B O 1
ATOM 6827 N N . ALA B 1 418 ? -13.766 34.719 18.281 1 92.5 418 ALA B N 1
ATOM 6828 C CA . ALA B 1 418 ? -15.18 34.344 18.344 1 92.5 418 ALA B CA 1
ATOM 6829 C C . ALA B 1 418 ? -15.719 34 16.953 1 92.5 418 ALA B C 1
ATOM 6831 O O . ALA B 1 418 ? -16.438 33.031 16.797 1 92.5 418 ALA B O 1
ATOM 6832 N N . GLN B 1 419 ? -15.391 34.812 15.992 1 92.12 419 GLN B N 1
ATOM 6833 C CA . GLN B 1 419 ? -15.836 34.594 14.625 1 92.12 419 GLN B CA 1
ATOM 6834 C C . GLN B 1 419 ? -15.258 33.281 14.078 1 92.12 419 GLN B C 1
ATOM 6836 O O . GLN B 1 419 ? -15.953 32.531 13.375 1 92.12 419 GLN B O 1
ATOM 6841 N N . GLN B 1 420 ? -14.062 33 14.352 1 90.88 420 GLN B N 1
ATOM 6842 C CA . GLN B 1 420 ? -13.422 31.781 13.906 1 90.88 420 GLN B CA 1
ATOM 6843 C C . GLN B 1 420 ? -14.086 30.562 14.531 1 90.88 420 GLN B C 1
ATOM 6845 O O . GLN B 1 420 ? -14.312 29.562 13.859 1 90.88 420 GLN B O 1
ATOM 6850 N N . ASN B 1 421 ? -14.328 30.656 15.766 1 91.44 421 ASN B N 1
ATOM 6851 C CA . ASN B 1 421 ? -14.984 29.562 16.469 1 91.44 421 ASN B CA 1
ATOM 6852 C C . ASN B 1 421 ? -16.375 29.281 15.922 1 91.44 421 ASN B C 1
ATOM 6854 O O . ASN B 1 421 ? -16.781 28.141 15.789 1 91.44 421 ASN B O 1
ATOM 6858 N N . GLU B 1 422 ? -17.094 30.312 15.703 1 92.06 422 GLU B N 1
ATOM 6859 C CA . GLU B 1 422 ? -18.438 30.172 15.141 1 92.06 422 GLU B CA 1
ATOM 6860 C C . GLU B 1 422 ? -18.406 29.5 13.773 1 92.06 422 GLU B C 1
ATOM 6862 O O . GLU B 1 422 ? -19.203 28.609 13.5 1 92.06 422 GLU B O 1
ATOM 6867 N N . LEU B 1 423 ? -17.531 29.953 12.961 1 90.38 423 LEU B N 1
ATOM 6868 C CA . LEU B 1 423 ? -17.375 29.375 11.633 1 90.38 423 LEU B CA 1
ATOM 6869 C C . LEU B 1 423 ? -17.047 27.891 11.727 1 90.38 423 LEU B C 1
ATOM 6871 O O . LEU B 1 423 ? -17.625 27.062 11.008 1 90.38 423 LEU B O 1
ATOM 6875 N N . GLN B 1 424 ? -16.125 27.516 12.539 1 90.38 424 GLN B N 1
ATOM 6876 C CA . GLN B 1 424 ? -15.711 26.141 12.719 1 90.38 424 GLN B CA 1
ATOM 6877 C C . GLN B 1 424 ? -16.875 25.266 13.195 1 90.38 424 GLN B C 1
ATOM 6879 O O . GLN B 1 424 ? -17.125 24.188 12.664 1 90.38 424 GLN B O 1
ATOM 6884 N N . ALA B 1 425 ? -17.5 25.781 14.219 1 89.81 425 ALA B N 1
ATOM 6885 C CA . ALA B 1 425 ? -18.625 25.031 14.766 1 89.81 425 ALA B CA 1
ATOM 6886 C C . ALA B 1 425 ? -19.734 24.859 13.727 1 89.81 425 ALA B C 1
ATOM 6888 O O . ALA B 1 425 ? -20.344 23.781 13.633 1 89.81 425 ALA B O 1
ATOM 6889 N N . LYS B 1 426 ? -20.016 25.875 13.008 1 88.75 426 LYS B N 1
ATOM 6890 C CA . LYS B 1 426 ? -21.047 25.859 11.969 1 88.75 426 LYS B CA 1
ATOM 6891 C C . LYS B 1 426 ? -20.766 24.75 10.953 1 88.75 426 LYS B C 1
ATOM 6893 O O . LYS B 1 426 ? -21.609 23.906 10.695 1 88.75 426 LYS B O 1
ATOM 6898 N N . TYR B 1 427 ? -19.641 24.688 10.438 1 90.44 427 TYR B N 1
ATOM 6899 C CA . TYR B 1 427 ? -19.312 23.766 9.359 1 90.44 427 TYR B CA 1
ATOM 6900 C C . TYR B 1 427 ? -19.078 22.359 9.898 1 90.44 427 TYR B C 1
ATOM 6902 O O . TYR B 1 427 ? -19.375 21.375 9.219 1 90.44 427 TYR B O 1
ATOM 6910 N N . LEU B 1 428 ? -18.562 22.219 11.07 1 89.94 428 LEU B N 1
ATOM 6911 C CA . LEU B 1 428 ? -18.438 20.891 11.672 1 89.94 428 LEU B CA 1
ATOM 6912 C C . LEU B 1 428 ? -19.812 20.297 11.961 1 89.94 428 LEU B C 1
ATOM 6914 O O . LEU B 1 428 ? -20.016 19.094 11.805 1 89.94 428 LEU B O 1
ATOM 6918 N N . THR B 1 429 ? -20.703 21.172 12.445 1 87.62 429 THR B N 1
ATOM 6919 C CA . THR B 1 429 ? -22.062 20.719 12.648 1 87.62 429 THR B CA 1
ATOM 6920 C C . THR B 1 429 ? -22.672 20.219 11.336 1 87.62 429 THR B C 1
ATOM 6922 O O . THR B 1 429 ? -23.266 19.141 11.289 1 87.62 429 THR B O 1
ATOM 6925 N N . LEU B 1 430 ? -22.516 20.969 10.352 1 87.44 430 LEU B N 1
ATOM 6926 C CA . LEU B 1 430 ? -23.031 20.625 9.031 1 87.44 430 LEU B CA 1
ATOM 6927 C C . LEU B 1 430 ? -22.453 19.297 8.562 1 87.44 430 LEU B C 1
ATOM 6929 O O . LEU B 1 430 ? -23.188 18.422 8.117 1 87.44 430 LEU B O 1
ATOM 6933 N N . LEU B 1 431 ? -21.219 19.125 8.641 1 89.56 431 LEU B N 1
ATOM 6934 C CA . LEU B 1 431 ? -20.516 17.922 8.18 1 89.56 431 LEU B CA 1
ATOM 6935 C C . LEU B 1 431 ? -21.016 16.703 8.938 1 89.56 431 LEU B C 1
ATOM 6937 O O . LEU B 1 431 ? -21.375 15.688 8.328 1 89.56 431 LEU B O 1
ATOM 6941 N N . ASN B 1 432 ? -21.016 16.797 10.234 1 90.5 432 ASN B N 1
ATOM 6942 C CA . ASN B 1 432 ? -21.328 15.633 11.055 1 90.5 432 ASN B CA 1
ATOM 6943 C C . ASN B 1 432 ? -22.781 15.219 10.93 1 90.5 432 ASN B C 1
ATOM 6945 O O . ASN B 1 432 ? -23.109 14.031 10.961 1 90.5 432 ASN B O 1
ATOM 6949 N N . ILE B 1 433 ? -23.672 16.141 10.781 1 87.56 433 ILE B N 1
ATOM 6950 C CA . ILE B 1 433 ? -25.078 15.828 10.578 1 87.56 433 ILE B CA 1
ATOM 6951 C C . ILE B 1 433 ? -25.266 15.117 9.234 1 87.56 433 ILE B C 1
ATOM 6953 O O . ILE B 1 433 ? -25.984 14.125 9.148 1 87.56 433 ILE B O 1
ATOM 6957 N N . HIS B 1 434 ? -24.609 15.594 8.234 1 88.25 434 HIS B N 1
ATOM 6958 C CA . HIS B 1 434 ? -24.734 14.977 6.914 1 88.25 434 HIS B CA 1
ATOM 6959 C C . HIS B 1 434 ? -24.094 13.594 6.895 1 88.25 434 HIS B C 1
ATOM 6961 O O . HIS B 1 434 ? -24.562 12.695 6.195 1 88.25 434 HIS B O 1
ATOM 6967 N N . LEU B 1 435 ? -23.047 13.445 7.645 1 91.19 435 LEU B N 1
ATOM 6968 C CA . LEU B 1 435 ? -22.406 12.133 7.734 1 91.19 435 LEU B CA 1
ATOM 6969 C C . LEU B 1 435 ? -23.328 11.133 8.43 1 91.19 435 LEU B C 1
ATOM 6971 O O . LEU B 1 435 ? -23.422 9.977 8.023 1 91.19 435 LEU B O 1
ATOM 6975 N N . LEU B 1 436 ? -24 11.594 9.445 1 90.94 436 LEU B N 1
ATOM 6976 C CA . LEU B 1 436 ? -24.969 10.734 10.125 1 90.94 436 LEU B CA 1
ATOM 6977 C C . LEU B 1 436 ? -26.094 10.312 9.188 1 90.94 436 LEU B C 1
ATOM 6979 O O . LEU B 1 436 ? -26.484 9.148 9.164 1 90.94 436 LEU B O 1
ATOM 6983 N N . LYS B 1 437 ? -26.469 11.25 8.43 1 88.12 437 LYS B N 1
ATOM 6984 C CA . LYS B 1 437 ? -27.516 10.953 7.457 1 88.12 437 LYS B CA 1
ATOM 6985 C C . LYS B 1 437 ? -27.016 9.953 6.414 1 88.12 437 LYS B C 1
ATOM 6987 O O . LYS B 1 437 ? -27.781 9.086 5.969 1 88.12 437 LYS B O 1
ATOM 6992 N N . PHE B 1 438 ? -25.828 10.062 6.066 1 90.75 438 PHE B N 1
ATOM 6993 C CA . PHE B 1 438 ? -25.203 9.141 5.117 1 90.75 438 PHE B CA 1
ATOM 6994 C C . PHE B 1 438 ? -25.188 7.723 5.672 1 90.75 438 PHE B C 1
ATOM 6996 O O . PHE B 1 438 ? -25.438 6.762 4.941 1 90.75 438 PHE B O 1
ATOM 7003 N N . TYR B 1 439 ? -24.891 7.633 6.895 1 91 439 TYR B N 1
ATOM 7004 C CA . TYR B 1 439 ? -24.875 6.312 7.516 1 91 439 TYR B CA 1
ATOM 7005 C C . TYR B 1 439 ? -26.281 5.77 7.68 1 91 439 TYR B C 1
ATOM 7007 O O . TYR B 1 439 ? -26.5 4.555 7.656 1 91 439 TYR B O 1
ATOM 7015 N N . GLN B 1 440 ? -27.234 6.625 7.809 1 87.06 440 GLN B N 1
ATOM 7016 C CA . GLN B 1 440 ? -28.625 6.219 7.992 1 87.06 440 GLN B CA 1
ATOM 7017 C C . GLN B 1 440 ? -29.281 5.879 6.656 1 87.06 440 GLN B C 1
ATOM 7019 O O . GLN B 1 440 ? -29.953 4.859 6.531 1 87.06 440 GLN B O 1
ATOM 7024 N N . GLN B 1 441 ? -29.062 6.734 5.645 1 84.69 441 GLN B N 1
ATOM 7025 C CA . GLN B 1 441 ? -29.797 6.605 4.398 1 84.69 441 GLN B CA 1
ATOM 7026 C C . GLN B 1 441 ? -28.922 6.031 3.287 1 84.69 441 GLN B C 1
ATOM 7028 O O . GLN B 1 441 ? -29.438 5.578 2.26 1 84.69 441 GLN B O 1
ATOM 7033 N N . GLY B 1 442 ? -27.672 6.105 3.445 1 83.5 442 GLY B N 1
ATOM 7034 C CA . GLY B 1 442 ? -26.75 5.539 2.465 1 83.5 442 GLY B CA 1
ATOM 7035 C C . GLY B 1 442 ? -26.422 6.496 1.335 1 83.5 442 GLY B C 1
ATOM 7036 O O . GLY B 1 442 ? -25.656 6.16 0.436 1 83.5 442 GLY B O 1
ATOM 7037 N N . VAL B 1 443 ? -27.094 7.68 1.317 1 79.31 443 VAL B N 1
ATOM 7038 C CA . VAL B 1 443 ? -26.844 8.641 0.249 1 79.31 443 VAL B CA 1
ATOM 7039 C C . VAL B 1 443 ? -26.391 9.969 0.847 1 79.31 443 VAL B C 1
ATOM 7041 O O . VAL B 1 443 ? -26.891 10.398 1.885 1 79.31 443 VAL B O 1
ATOM 7044 N N . MET B 1 444 ? -25.312 10.414 0.168 1 81.56 444 MET B N 1
ATOM 7045 C CA . MET B 1 444 ? -24.812 11.727 0.577 1 81.56 444 MET B CA 1
ATOM 7046 C C . MET B 1 444 ? -25.453 12.828 -0.257 1 81.56 444 MET B C 1
ATOM 7048 O O . MET B 1 444 ? -25.422 12.781 -1.487 1 81.56 444 MET B O 1
ATOM 7052 N N . GLU B 1 445 ? -26.328 13.734 0.388 1 68.44 445 GLU B N 1
ATOM 7053 C CA . GLU B 1 445 ? -26.984 14.844 -0.295 1 68.44 445 GLU B CA 1
ATOM 7054 C C . GLU B 1 445 ? -26.312 16.172 0.014 1 68.44 445 GLU B C 1
ATOM 7056 O O . GLU B 1 445 ? -25.812 16.375 1.128 1 68.44 445 GLU B O 1
#

InterPro domains:
  IPR003423 Outer membrane efflux protein [PF02321] (255-429)
  IPR051906 Outer membrane protein TolC-like [PTHR30026] (8-432)

Solvent-accessible surface area (backbone atoms only — not comparable to full-atom values): 45058 Å² total; per-residue (Å²): 122,64,70,65,51,53,52,52,50,54,56,55,56,61,66,56,54,73,67,69,75,63,63,61,62,39,39,71,67,52,51,44,56,47,26,75,74,52,23,62,72,52,50,52,33,49,51,50,26,52,51,32,47,52,50,28,52,51,41,57,53,60,70,48,63,48,80,48,78,51,77,47,81,44,79,44,75,38,89,80,70,69,89,79,58,59,58,97,28,44,70,58,75,57,84,57,39,65,40,44,40,37,39,40,36,39,39,31,45,29,65,77,38,46,50,51,29,63,62,39,48,28,55,33,31,49,50,50,27,52,38,34,49,29,51,32,51,41,48,49,52,52,50,47,52,52,50,52,53,40,51,48,49,32,55,46,28,53,52,46,28,53,50,32,47,52,50,30,52,52,33,50,51,49,35,54,51,43,53,54,33,38,76,72,68,73,40,55,72,69,56,46,50,51,38,50,50,48,32,52,51,31,50,49,49,26,51,52,30,46,50,50,28,50,49,38,48,50,53,48,30,57,59,42,63,54,87,64,89,64,68,82,46,71,49,74,71,89,70,76,63,79,63,70,75,61,85,75,79,53,60,68,60,40,43,60,45,25,62,75,65,39,41,66,53,52,34,30,53,48,43,36,54,39,28,53,38,47,29,50,38,28,53,15,58,63,39,47,32,35,34,37,39,36,35,38,36,28,39,43,50,66,60,50,95,59,54,71,69,57,28,41,58,47,46,28,36,42,37,39,33,42,37,41,39,37,53,74,34,67,31,45,50,43,60,38,45,28,53,44,27,49,49,47,29,52,45,30,53,46,48,36,52,49,51,51,43,51,51,46,49,50,49,42,48,35,49,51,47,22,54,49,22,32,55,45,26,57,46,23,50,52,30,26,54,40,25,48,54,36,31,53,52,41,49,56,36,41,77,68,67,73,52,59,67,67,58,46,50,51,34,49,51,49,28,51,52,25,48,50,48,24,50,50,22,49,46,48,22,53,49,25,48,48,50,50,41,23,50,46,69,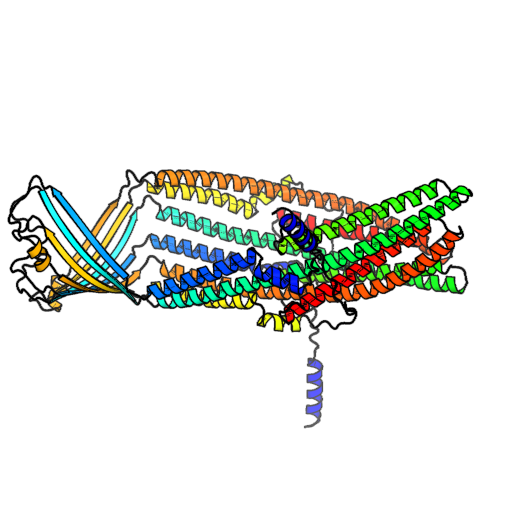69,52,83,128,123,65,69,64,50,54,51,53,52,53,56,56,56,63,64,58,55,70,70,65,75,63,56,63,60,39,39,70,66,52,51,45,56,49,25,74,72,52,22,56,73,52,51,48,33,50,48,50,24,54,45,32,47,42,51,28,54,27,40,56,30,55,71,44,57,30,34,35,40,39,39,39,40,36,42,38,39,28,88,46,73,68,93,76,49,28,58,96,84,47,71,62,78,64,88,61,42,65,43,43,43,37,39,40,37,40,42,31,48,30,65,77,41,44,50,51,29,63,62,40,46,29,55,33,31,50,49,50,25,51,36,33,48,29,50,31,50,41,48,48,51,53,49,47,52,52,50,52,52,41,50,49,48,35,54,45,28,53,53,47,27,52,51,34,48,52,52,31,51,51,33,49,50,51,36,54,51,45,53,54,32,39,74,73,66,72,42,54,71,62,57,46,34,51,38,51,35,48,33,40,52,33,51,48,49,30,53,51,32,48,48,51,28,53,50,40,47,51,52,47,32,50,59,43,59,55,86,66,88,64,67,79,44,69,48,74,72,89,70,75,65,79,61,70,76,59,86,74,78,55,62,67,61,40,45,59,46,23,62,77,66,38,42,65,52,53,35,31,55,49,43,36,55,39,27,54,39,46,30,51,37,27,54,14,58,63,38,50,32,34,35,40,37,39,34,40,36,29,39,44,47,66,74,48,92,58,54,72,69,57,28,40,60,72,44,49,46,79,49,74,48,78,46,80,49,70,60,84,78,65,88,59,50,42,62,48,43,28,52,52,28,50,52,49,30,53,50,31,53,50,48,37,52,50,53,51,51,50,51,48,52,50,49,43,49,36,50,50,47,22,54,49,22,31,52,44,26,57,53,23,51,52,46,30,54,51,29,50,55,51,31,54,53,40,49,54,34,41,75,68,66,69,53,58,70,66,57,45,50,52,34,50,51,49,31,51,52,28,47,49,49,26,50,52,23,49,46,48,22,50,52,26,47,49,49,49,42,22,51,46,70,70,52,83,129

pLDDT: mean 86.82, std 13.67, range [37.31, 97.88]

Organism: NCBI:txid679189

Foldseek 3Di:
DVVVVVVVVVVVVVVVPVPVPPQDAAELVNLLVLLLVDFPVLVVLVVVLVVLVVVLVVLVCLQDKDKDKDKDKDKAAAPDFDQQDCDPNDRQPDRDRIKMKMKIKMKIKGFNDLLCLSVLVSVLSVLVSVLSVLVSVQVSLVLSLVLLVLQLQLVLLVVLLVLLVVLLVVLVVLLVLQVVCVVVPLDDPVQSVVSVVVSVVSVVSSVVSVVSSVVSQVVSCVSSVNDDPRDHHHDPDPDLDPLLDDDDDDLVQLLVLLCVPRSQLVSLVSQLVSLVSQLSSLLSLQPKIKMKMKMWMFMDMPSDPDDPVVRRVVRIDIDIDMDIDGDDDPPCSSVVSNVVSVVVSVVSVVVSVVVSVVSSVVSVVLSVQLVVLSVQLVVLVVQLVVLVVVLVVVVVCVSVSNDRSVSNVVSSVSNSVSVSSNSVSSSSNVSSSQVSVCSRPVDRD/DVVVVVVVVVVVVVVVPVPPVPQPADELVNLLVLLLVQFPVLVVLVVVLVVLVVVLVVLVCLQDKDKDKDKDKDKAFAPDFDQFDCDPNDGQPDRDRIKMKMKIKMKIKHFNDLLCLSVLSSVLSVLVSVLSVLVSVQVSLVLSLVSLVLQLQLVLLVVLLVLLVVLLVVLVVVLVLQVVCVVVPLDDPVQSVVSVVVSVVSVVVSVVSVVSNVVSQVVSCVSSVHDDPGDHHHDDDPDLDPLLPDDDDDLVLLLVLLCVPRSQLVSLVSQLVSLVSQLSSLLSNQPKIKMKMKMWMFMDMPSDPDDPVVRRVVRIDIDIDMDIDGDDCPPCRSVVSNVVSVVSSVVSVVVSVVVSVVSSVVLVVLSVQLVVLSVQLVVLVVQLVVLVVLLVVVVVCVSVPNDRSVSNVVSSVSNSVSVSSNSVSSSSNVSSSQVSVCSRVVDRD

Radius of gyration: 42.57 Å; Cα contacts (8 Å, |Δi|>4): 1210; chains: 2; bounding box: 100×137×99 Å

Secondary structure (DSSP, 8-state):
-HHHHHHHHHHHHHT---------EEPHHHHHHHHHHH-HHHHHHHHHHHHHHHHHHHHHHTTSPEEEEEEEEEEEE-SSPPTT--BTTB--SS--SEEEEEEEEEEEEEEEESTTHHHHHHHHHHHHHHHHHHHHHHHHHHHHHHHHHHHHHHHHHHHHHHHHHHHHHHHHHHHHHHHHHHHTT-S-HHHHHHHHHHHHHHHHHHHHHHHHHHHHHHHHHHHHT----SPPEEPPPS----GGG-----HHHHHHHHHHH-HHHHHHHHHHHHHHHHHHHHHGGGS-EEEEEEEEEEEEETTSSS-HHHHHHHT-EEEEEEEEEEEEE-TTHHHHHHHHHHHHHHHHHHHHHHHHHHHHHHHHHHHHHHHHHHHHHHHHHHHHHHHHHHHHHHHHHHHTT-S-HHHHHHHHHHHHHHHHHHHHHHHHHHHHHHHHHHHHHS---/-HHHHHHHHHHHHHT---------EEPHHHHHHHHHHH-HHHHHHHHHHHHHHHHHHHHHHTTSPEEEEEEEEEEEE-SSPPTT--BTTB---S--SEEEEEEEEEEEEEEEESTTHHHHHHHHHHHHHHHHHHHHHHHHHHHHHHHHHHHHHHHHHHHHHHHHHHHHHHHHHHHHHHHHHHHTT-S-HHHHHHHHHHHHHHHHHHHHHHHHHHHHHHHHHHHHT----S--EEPPPS----GGG-----HHHHHHHHHHH-HHHHHHHHHHHHHHHHHHHHHGGGS-EEEEEEEEEEEEETTSSS-HHHHHHHT-EEEEEEEEE--S--TTHHHHHHHHHHHHHHHHHHHHHHHHHHHHHHHHHHHHHHHHHHHHHHHHHHHHHHHHHHHHHHHHHHHTT-S-HHHHHHHHHHHHHHHHHHHHHHHHHHHHHHHHHHHHHS---

Nearest PDB structures (foldseek):
  4k7r-assembly1_A  TM=9.053E-01  e=2.584E-18  Escherichia coli K-12
  7ng9-assembly1_A  TM=8.539E-01  e=4.837E-19  Klebsiella quasipneumoniae
  5azs-assembly1_A  TM=8.685E-01  e=8.155E-18  Pseudomonas aeruginosa PAO1
  5azs-assembly1_B  TM=8.593E-01  e=1.140E-17  Pseudomonas aeruginosa PAO1
  4mt0-assembly1_A  TM=8.314E-01  e=3.269E-17  Neisseria gonorrhoeae

Sequence (890 aa):
MNKIFQISLCGMALLLSTSTVQSKEWSLKDCIHYALTHNISLQKKTLQHLSAQEDTKQSQAALLPSLAVSSSQNLTYRPWPQTGISTGGYMQASVDKVYYNGSYSINSNWTVWNGGKNRHTIKLNKLLEQQTALDSAEMANKLIEQIAQLYVQILYSKEAVAVNQSILETSKQNETRGEEFLKVQKMSRADMAQLTAQRAADEYNVIEAENNLRNYKRQLKELLQIIDTEEFDVLPPRQIEIVENQAIPSVSEIYTTALNNRPEIRNAALGIESSNLSVRIAKAGKLPTLGVSAGVGTSTTSMSNYEWGKQIKNNFDIGAGISINIPLFDNRQTKTAVNKALLQKQSYMLDLKDKQTKLYSTIEDYWLQATNNQHRLRAAMISTKSAEESYQLLKAKFDENLINIVELMKGKDQLMNAQQNELQAKYLTLLNIHLLKFYQQGVMEMNKIFQISLCGMALLLSTSTVQSKEWSLKDCIHYALTHNISLQKKTLQHLSAQEDTKQSQAALLPSLAVSSSQNLTYRPWPQTGISTGGYMQASVDKVYYNGSYSINSNWTVWNGGKNRHTIKLNKLLEQQTALDSAEMANKLIEQIAQLYVQILYSKEAVAVNQSILETSKQNETRGEEFLKVQKMSRADMAQLTAQRAADEYNVIEAENNLRNYKRQLKELLQIIDTEEFDVLPPRQIEIVENQAIPSVSEIYTTALNNRPEIRNAALGIESSNLSVRIAKAGKLPTLGVSAGVGTSTTSMSNYEWGKQIKNNFDIGAGISINIPLFDNRQTKTAVNKALLQKQSYMLDLKDKQTKLYSTIEDYWLQATNNQHRLRAAMISTKSAEESYQLLKAKFDENLINIVELMKGKDQLMNAQQNELQAKYLTLLNIHLLKFYQQGVME